Protein AF-0000000071653311 (afdb_homodimer)

InterPro domains:
  IPR002155 Thiolase [PIRSF000429] (6-421)
  IPR002155 Thiolase [TIGR01930] (10-419)
  IPR002155 Thiolase [cd00751] (9-420)
  IPR016039 Thiolase-like [G3DSA:3.40.47.10] (2-421)
  IPR016039 Thiolase-like [SSF53901] (8-273)
  IPR016039 Thiolase-like [SSF53901] (279-420)
  IPR020613 Thiolase, conserved site [PS00737] (366-382)
  IPR020616 Thiolase, N-terminal [PF00108] (8-267)
  IPR020617 Thiolase, C-terminal [PF02803] (280-419)
  IPR050521 3-ketoacyl-CoA Thiolase [PTHR42689] (1-420)

Solvent-accessible surface area (backbone atoms only — not comparable to full-atom values): 40218 Å² total; per-residue (Å²): 132,70,46,52,59,58,72,36,30,39,27,43,33,39,17,43,31,27,22,42,51,70,39,70,55,39,85,46,48,41,51,68,52,30,22,62,40,55,48,58,50,46,74,53,38,79,50,51,33,36,28,18,18,49,32,79,41,38,77,78,56,59,33,54,23,40,51,26,46,50,75,48,69,48,75,46,54,44,24,42,29,19,27,22,35,35,34,22,7,8,43,48,24,43,52,33,51,57,27,51,38,43,86,81,30,36,26,30,38,24,12,14,15,21,39,61,50,53,61,61,35,26,41,26,72,67,47,18,45,53,39,52,54,27,43,76,74,33,52,68,60,21,53,54,48,60,61,63,53,49,79,83,32,38,39,57,72,54,82,69,71,42,41,79,87,78,66,42,28,64,58,50,48,45,50,53,40,25,59,74,62,67,57,48,47,65,61,21,40,52,48,24,50,50,21,12,51,23,31,42,49,27,55,76,70,47,67,47,63,81,35,42,46,64,43,97,72,39,62,54,56,61,49,46,46,86,80,68,43,72,68,61,47,69,68,52,61,44,71,30,59,67,81,77,74,72,40,57,48,22,73,66,24,22,32,46,61,14,22,26,17,15,24,23,36,37,21,31,73,74,24,53,69,55,40,58,89,85,58,41,47,24,33,51,69,50,63,38,75,23,23,28,43,48,88,77,63,34,32,60,34,13,30,38,38,26,48,58,44,53,31,51,78,68,76,46,39,43,74,66,44,65,33,34,37,57,54,20,69,22,29,47,46,45,53,46,30,51,52,44,58,69,30,66,67,49,28,34,73,73,41,66,37,80,70,80,43,72,61,75,63,74,85,36,44,36,74,52,24,35,17,41,15,48,35,45,16,37,2,8,38,26,13,44,52,48,21,51,46,22,48,57,43,52,74,46,62,74,68,40,21,30,41,42,32,25,42,11,69,87,4,18,14,33,30,37,37,36,32,24,112,133,68,46,53,59,58,73,37,31,38,28,42,34,39,18,44,31,26,23,41,51,70,40,71,54,38,84,46,48,40,51,68,52,30,22,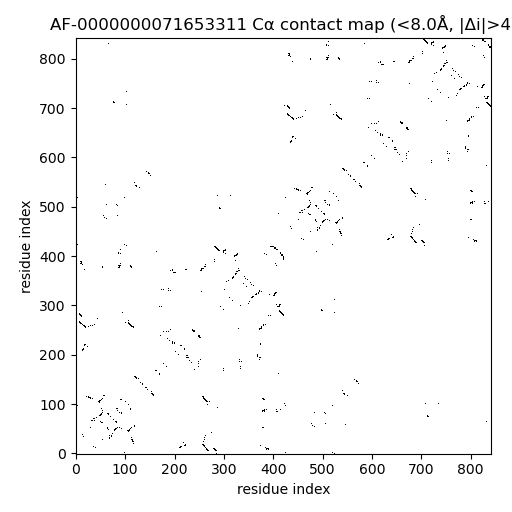64,40,56,47,58,50,46,73,53,40,80,51,51,33,34,28,20,19,50,31,79,41,38,79,79,56,58,33,53,22,40,50,25,45,50,74,48,70,47,74,47,55,45,26,43,30,20,27,22,36,36,35,22,7,9,42,50,26,43,50,34,51,56,26,51,37,43,87,82,29,33,27,31,40,23,11,15,14,21,41,62,48,54,63,60,36,27,42,26,72,66,47,20,44,53,39,53,54,27,42,77,74,32,52,70,59,21,53,53,50,60,60,64,52,50,78,85,31,37,39,55,73,55,82,69,72,40,40,78,87,79,66,41,28,63,60,49,46,45,49,53,41,22,59,76,64,67,56,49,47,66,60,21,39,52,47,25,50,50,20,13,51,22,30,41,50,27,55,75,71,48,68,46,63,81,35,41,46,64,43,96,72,38,61,55,56,59,48,45,43,85,80,68,45,74,69,60,48,67,69,53,61,43,70,32,58,68,80,77,75,73,39,57,48,23,72,67,24,20,32,46,62,15,23,27,18,15,24,23,36,35,21,32,72,74,23,54,69,55,40,58,89,81,56,40,47,24,34,52,70,48,63,38,74,23,24,28,43,47,88,77,63,35,31,59,34,14,29,40,38,28,50,58,43,54,32,52,78,69,76,46,40,43,73,65,45,64,33,34,40,57,52,21,69,23,29,49,47,45,54,47,30,50,52,43,58,68,30,66,66,49,29,33,73,72,39,65,37,82,71,82,42,72,61,78,65,73,86,36,45,37,74,52,25,34,18,41,14,49,34,45,16,37,2,9,38,26,13,45,51,48,22,52,45,24,48,58,44,51,76,45,61,75,69,41,22,32,40,40,33,26,42,11,68,85,3,18,16,32,31,37,37,36,31,24,113

Organism: Elaeis guineensis var. tenera (NCBI:txid51953)

Foldseek 3Di:
DFPAPFWKKWFFFAKAQKEFAVDLCLPDAFLRQALVRVLRVVVFHDFQEEEEEAEADDDPDDFSQLSSCVVNVHDNNRYYGYADFWLCGQVVSLVVLQRVPDPPGFKYKTKYWFNLNDHDKAFDPVLVVVLVVCCVPPVVVSVVSVVVDDPNRIPDVPDAPAFPPPRHHLLQLLQVLCVVLVPALLLLLVVLVQQLCLQVVCVVVCVCVRHHDADPRGGHHPFRDPPDDSVNSVPFAAPPPRPPVRHRHGLSQAQGNIGMMFIIMMGGPVRVVSGPPPTQMWTFRDKDKFFDDCVPPTQQQGQLLGVLVVQVVVPAAQVLAQAEEEAPRGSSSVVSSVSQNQDQVNCCPPSVHNDDRDDHDPCRYNSNHHSSRSNRNRGGRNSSSSSSVRSVQQPPDFFHKYWHKGGRGPRMIMITIIGHD/DFPAPFWKKWFFFAKAQKEFAVDLCLPDAFLRQALVRVLRVVVFHDFQEEEEEAEFDDDPDDFSQLSSCVVNVHDNNRYYGYADFWLCGQVVSLVVLQRVPDPPGFKYKTKYWFNLNDHDKAFDPVLVVVLVVCCVPPVVVSVVSVVVDDPNRIPDVPDAPAFPPPRHHLLQLLQVLCVVQVPALLLLLVVLVQQLCLQVVCVVVCVCVRHHDADPRGGHHPFRDPPDDSVNSVPFAAPPPRPPVRHRHGLSQAFGNIGMMFIIMMGGPVRVVSGPPPTQMWTFRDKDKFFDDCVPPTQQQGQLLGVLVVQVVVPAAQVLAQAEEEAPRGSSSVVSSVSQNQDQVSCCPPSVHNDDRDDHDPCRYNSNHHRSRSNRNSGGRNSSSSSSVRSVQQVDDFFHKYWHKGGRGPRMIMITIIGHD

pLDDT: mean 94.09, std 8.96, range [47.75, 98.94]

Secondary structure (DSSP, 8-state):
--SSSS--EEE---BPPPEETTSTTTT--HHHHHHHHHHHHHTT---SEEEEE--S--SS-S-HHHHHHHHTT--TTS-EEEEEBTBTHHHHHHHHHHHT-BTTB-EEEEEEEEETTSPPPEE-HHHHHHHHHHHHH-HHHHHHHHHT--GGGEE---TT---TTT---HHHHHHHHHHHTT--HHHHHHHHHHHHHHHHHHHHTTTTTTTBPPPSS-SS-SS--TT--HHHHHTPPBSSSTTTS----BGGGBPPPEEEEEEEEEE-HHHHTTS-TT--EEEEEEEEEEE--TTTS-TT-HHHHHHHHHHHHTT--GGG-SEEEE--SBHHHHHHHHHHHH-HHHIIIII---S------GGGB-TT--HHHH---GGGHHHHHHHHHHHHHHTSPTT-EEEEEEEETTTEEEEEEEE--/--SSSS--EEE---BPPPEETTSTTTT--HHHHHHHHHHHHHTT---SEEEEE--S--SS-S-HHHHHHHHTT--TTS-EEEEEBTBTHHHHHHHHHHHT-BTTB-EEEEEEEEETTSPPPEE-HHHHHHHHHHHHH-HHHHHHHHHT--GGGEE---TT---TTT---HHHHHHHHHHHTT--HHHHHHHHHHHHHHHHHHHHTTTTTTTBPPPSS-SS-SS--TT--HHHHHTPPBSSSTTTS----BGGGBPPPEEEEEEEEEE-HHHHTTS-TT--EEEEEEEEEEE--TTTS-TT-HHHHHHHHHHHHTT--GGG-SEEEE--SBHHHHHHHHHHHH-HHHIIIII---S------GGGB-TT--HHHH---GGGHHHHHHHHHHHHHHTSPTT-EEEEEEEETTTEEEEEEEE--

Sequence (842 aa):
MSRFAEPVFVAAGRRTPFGRGGGALAAYDTVSLSVPVVQAMAEHAEPDLVVWGTVIPNLGWSNIAREVWLDAKLNPNVPAFSVVLACSTSMTATFAAAGMLGGGTDLALVGGGEVMSRPSLALTPEASKRLTDLFAKDPAAALAALQALTPRDYVLPTKGWANRITGRTMGDHMEETAKAWSISREAQDDWALKSHQRAVAGWNAGFFDDLVIPLTELKRDANPRSDTSAERLAALKPAFDRDSGFGTLTAGNSSPITDGAAACWVANAVGVAKLPSDTPYVRLVDYEVSAVDLHNEGLLMAPSYGIPRLLARHGLSYPDIALWEIHEAFAAQVLANVAAITDRDWVRTKAGVDQDMGQFDWDRVNPNGGSVAIGHPFGATGARDLSQAVKELWAQPVGSRAIVSICADGGQGTVALLERVMSRFAEPVFVAAGRRTPFGRGGGALAAYDTVSLSVPVVQAMAEHAEPDLVVWGTVIPNLGWSNIAREVWLDAKLNPNVPAFSVVLACSTSMTATFAAAGMLGGGTDLALVGGGEVMSRPSLALTPEASKRLTDLFAKDPAAALAALQALTPRDYVLPTKGWANRITGRTMGDHMEETAKAWSISREAQDDWALKSHQRAVAGWNAGFFDDLVIPLTELKRDANPRSDTSAERLAALKPAFDRDSGFGTLTAGNSSPITDGAAACWVANAVGVAKLPSDTPYVRLVDYEVSAVDLHNEGLLMAPSYGIPRLLARHGLSYPDIALWEIHEAFAAQVLANVAAITDRDWVRTKAGVDQDMGQFDWDRVNPNGGSVAIGHPFGATGARDLSQAVKELWAQPVGSRAIVSICADGGQGTVALLERV

Structure (mmCIF, N/CA/C/O backbone):
data_AF-0000000071653311-model_v1
#
loop_
_entity.id
_entity.type
_entity.pdbx_description
1 polymer 'Uncharacterized protein LOC105037866'
#
loop_
_atom_site.group_PDB
_atom_site.id
_atom_site.type_symbol
_atom_site.label_atom_id
_atom_site.label_alt_id
_atom_site.label_comp_id
_atom_site.label_asym_id
_atom_site.label_entity_id
_atom_site.label_seq_id
_atom_site.pdbx_PDB_ins_code
_atom_site.Cartn_x
_atom_site.Cartn_y
_atom_site.Cartn_z
_atom_site.occupancy
_atom_site.B_iso_or_equiv
_atom_site.auth_seq_id
_atom_site.auth_comp_id
_atom_site.auth_asym_id
_atom_site.auth_atom_id
_atom_site.pdbx_PDB_model_num
ATOM 1 N N . MET A 1 1 ? -21.469 -14.211 8.703 1 63.72 1 MET A N 1
ATOM 2 C CA . MET A 1 1 ? -21.734 -12.867 8.211 1 63.72 1 MET A CA 1
ATOM 3 C C . MET A 1 1 ? -20.719 -12.469 7.137 1 63.72 1 MET A C 1
ATOM 5 O O . MET A 1 1 ? -19.562 -12.859 7.203 1 63.72 1 MET A O 1
ATOM 9 N N . SER A 1 2 ? -21.219 -11.781 6.062 1 80.75 2 SER A N 1
ATOM 10 C CA . SER A 1 2 ? -20.344 -11.352 4.973 1 80.75 2 SER A CA 1
ATOM 11 C C . SER A 1 2 ? -19.391 -10.258 5.43 1 80.75 2 SER A C 1
ATOM 13 O O . SER A 1 2 ? -19.766 -9.398 6.234 1 80.75 2 SER A O 1
ATOM 15 N N . ARG A 1 3 ? -18.203 -10.398 5 1 89.25 3 ARG A N 1
ATOM 16 C CA . ARG A 1 3 ? -17.188 -9.398 5.324 1 89.25 3 ARG A CA 1
ATOM 17 C C . ARG A 1 3 ? -17.516 -8.055 4.684 1 89.25 3 ARG A C 1
ATOM 19 O O . ARG A 1 3 ? -17.078 -7.008 5.168 1 89.25 3 ARG A O 1
ATOM 26 N N . PHE A 1 4 ? -18.234 -8.07 3.605 1 93.62 4 PHE A N 1
ATOM 27 C CA . PHE A 1 4 ? -18.5 -6.863 2.834 1 93.62 4 PHE A CA 1
ATOM 28 C C . PHE A 1 4 ? -19.922 -6.355 3.074 1 93.62 4 PHE A C 1
ATOM 30 O O . PHE A 1 4 ? -20.828 -7.145 3.311 1 93.62 4 PHE A O 1
ATOM 37 N N . ALA A 1 5 ? -20.125 -5.039 2.99 1 93.25 5 ALA A N 1
ATOM 38 C CA . ALA A 1 5 ? -21.438 -4.414 3.178 1 93.25 5 ALA A CA 1
ATOM 39 C C . ALA A 1 5 ? -22.359 -4.707 1.995 1 93.25 5 ALA A C 1
ATOM 41 O O . ALA A 1 5 ? -23.578 -4.707 2.139 1 93.25 5 ALA A O 1
ATOM 42 N N . GLU A 1 6 ? -21.812 -4.945 0.83 1 95.06 6 GLU A N 1
ATOM 43 C CA . GLU A 1 6 ? -22.484 -5.309 -0.413 1 95.06 6 GLU A CA 1
ATOM 44 C C . GLU A 1 6 ? -21.641 -6.289 -1.229 1 95.06 6 GLU A C 1
ATOM 46 O O . GLU A 1 6 ? -20.453 -6.457 -0.971 1 95.06 6 GLU A O 1
ATOM 51 N N . PRO A 1 7 ? -22.297 -6.945 -2.188 1 97.19 7 PRO A N 1
ATOM 52 C CA . PRO A 1 7 ? -21.516 -7.879 -3 1 97.19 7 PRO A CA 1
ATOM 53 C C . PRO A 1 7 ? -20.359 -7.199 -3.725 1 97.19 7 PRO A C 1
ATOM 55 O O . PRO A 1 7 ? -20.516 -6.094 -4.25 1 97.19 7 PRO A O 1
ATOM 58 N N . VAL A 1 8 ? -19.25 -7.832 -3.693 1 98.5 8 VAL A N 1
ATOM 59 C CA . VAL A 1 8 ? -18.031 -7.359 -4.355 1 98.5 8 VAL A CA 1
ATOM 60 C C . VAL A 1 8 ? -17.672 -8.297 -5.508 1 98.5 8 VAL A C 1
ATOM 62 O O . VAL A 1 8 ? -17.797 -9.516 -5.379 1 98.5 8 VAL A O 1
ATOM 65 N N . PHE A 1 9 ? -17.25 -7.703 -6.598 1 98.94 9 PHE A N 1
ATOM 66 C CA . PHE A 1 9 ? -16.906 -8.477 -7.789 1 98.94 9 PHE A CA 1
ATOM 67 C C . PHE A 1 9 ? -15.492 -8.172 -8.25 1 98.94 9 PHE A C 1
ATOM 69 O O . PHE A 1 9 ? -15 -7.059 -8.078 1 98.94 9 PHE A O 1
ATOM 76 N N . VAL A 1 10 ? -14.828 -9.188 -8.711 1 98.94 10 VAL A N 1
ATOM 77 C CA . VAL A 1 10 ? -13.586 -9.039 -9.469 1 98.94 10 VAL A CA 1
ATOM 78 C C . VAL A 1 10 ? -13.859 -9.289 -10.953 1 98.94 10 VAL A C 1
ATOM 80 O O . VAL A 1 10 ? -14.469 -10.289 -11.32 1 98.94 10 VAL A O 1
ATOM 83 N N . ALA A 1 11 ? -13.477 -8.352 -11.758 1 98.94 11 ALA A N 1
ATOM 84 C CA . ALA A 1 11 ? -13.625 -8.492 -13.211 1 98.94 11 ALA A CA 1
ATOM 85 C C . ALA A 1 11 ? -12.258 -8.57 -13.891 1 98.94 11 ALA A C 1
ATOM 87 O O . ALA A 1 11 ? -11.312 -7.883 -13.492 1 98.94 11 ALA A O 1
ATOM 88 N N . ALA A 1 12 ? -12.227 -9.391 -14.93 1 98.75 12 ALA A N 1
ATOM 89 C CA . ALA A 1 12 ? -10.977 -9.625 -15.641 1 98.75 12 ALA A CA 1
ATOM 90 C C . ALA A 1 12 ? -10.477 -8.336 -16.297 1 98.75 12 ALA A C 1
ATOM 92 O O . ALA A 1 12 ? -11.266 -7.551 -16.828 1 98.75 12 ALA A O 1
ATOM 93 N N . GLY A 1 13 ? -9.156 -8.141 -16.172 1 98.5 13 GLY A N 1
ATOM 94 C CA . GLY A 1 13 ? -8.508 -7.012 -16.828 1 98.5 13 GLY A CA 1
ATOM 95 C C . GLY A 1 13 ? -7.512 -7.426 -17.891 1 98.5 13 GLY A C 1
ATOM 96 O O . GLY A 1 13 ? -7.742 -8.391 -18.625 1 98.5 13 GLY A O 1
ATOM 97 N N . ARG A 1 14 ? -6.512 -6.535 -18.062 1 98.62 14 ARG A N 1
ATOM 98 C CA . ARG A 1 14 ? -5.508 -6.734 -19.109 1 98.62 14 ARG A CA 1
ATOM 99 C C . ARG A 1 14 ? -4.102 -6.754 -18.516 1 98.62 14 ARG A C 1
ATOM 101 O O . ARG A 1 14 ? -3.9 -6.352 -17.359 1 98.62 14 ARG A O 1
ATOM 108 N N . ARG A 1 15 ? -3.203 -7.258 -19.266 1 98.88 15 ARG A N 1
ATOM 109 C CA . ARG A 1 15 ? -1.795 -7.27 -18.875 1 98.88 15 ARG A CA 1
ATOM 110 C C . ARG A 1 15 ? -0.892 -7.113 -20.094 1 98.88 15 ARG A C 1
ATOM 112 O O . ARG A 1 15 ? -1.346 -7.262 -21.234 1 98.88 15 ARG A O 1
ATOM 119 N N . THR A 1 16 ? 0.333 -6.77 -19.875 1 98.94 16 THR A N 1
ATOM 120 C CA . THR A 1 16 ? 1.346 -6.879 -20.922 1 98.94 16 THR A CA 1
ATOM 121 C C . THR A 1 16 ? 1.709 -8.336 -21.172 1 98.94 16 THR A C 1
ATOM 123 O O . THR A 1 16 ? 1.46 -9.203 -20.328 1 98.94 16 THR A O 1
ATOM 126 N N . PRO A 1 17 ? 2.279 -8.578 -22.484 1 98.81 17 PRO A N 1
ATOM 127 C CA . PRO A 1 17 ? 3.037 -9.828 -22.484 1 98.81 17 PRO A CA 1
ATOM 128 C C . PRO A 1 17 ? 4.141 -9.859 -21.438 1 98.81 17 PRO A C 1
ATOM 130 O O . PRO A 1 17 ? 4.738 -8.828 -21.125 1 98.81 17 PRO A O 1
ATOM 133 N N . PHE A 1 18 ? 4.297 -11 -20.859 1 98.81 18 PHE A N 1
ATOM 134 C CA . PHE A 1 18 ? 5.383 -11.125 -19.891 1 98.81 18 PHE A CA 1
ATOM 135 C C . PHE A 1 18 ? 6.691 -11.484 -20.594 1 98.81 18 PHE A C 1
ATOM 137 O O . PHE A 1 18 ? 6.734 -12.422 -21.391 1 98.81 18 PHE A O 1
ATOM 144 N N . GLY A 1 19 ? 7.68 -10.633 -20.359 1 98.25 19 GLY A N 1
ATOM 145 C CA . GLY A 1 19 ? 8.977 -10.789 -21 1 98.25 19 GLY A CA 1
ATOM 146 C C . GLY A 1 19 ? 10.008 -11.445 -20.109 1 98.25 19 GLY A C 1
ATOM 147 O O . GLY A 1 19 ? 9.984 -11.266 -18.891 1 98.25 19 GLY A O 1
ATOM 148 N N . ARG A 1 20 ? 10.953 -12.102 -20.766 1 95.19 20 ARG A N 1
ATOM 149 C CA . ARG A 1 20 ? 12.07 -12.703 -20.031 1 95.19 20 ARG A CA 1
ATOM 150 C C . ARG A 1 20 ? 13.047 -11.633 -19.547 1 95.19 20 ARG A C 1
ATOM 152 O O . ARG A 1 20 ? 13.25 -10.625 -20.234 1 95.19 20 ARG A O 1
ATOM 159 N N . GLY A 1 21 ? 13.625 -11.93 -18.375 1 90.44 21 GLY A N 1
ATOM 160 C CA . GLY A 1 21 ? 14.648 -11.016 -17.891 1 90.44 21 GLY A CA 1
ATOM 161 C C . GLY A 1 21 ? 15.734 -10.734 -18.906 1 90.44 21 GLY A C 1
ATOM 162 O O . GLY A 1 21 ? 16.266 -11.656 -19.531 1 90.44 21 GLY A O 1
ATOM 163 N N . GLY A 1 22 ? 16.047 -9.414 -19 1 87.25 22 GLY A N 1
ATOM 164 C CA . GLY A 1 22 ? 17.062 -9.016 -19.953 1 87.25 22 GLY A CA 1
ATOM 165 C C . GLY A 1 22 ? 16.594 -9.078 -21.391 1 87.25 22 GLY A C 1
ATOM 166 O O . GLY A 1 22 ? 17.391 -8.898 -22.328 1 87.25 22 GLY A O 1
ATOM 167 N N . GLY A 1 23 ? 15.32 -9.336 -21.578 1 92.31 23 GLY A N 1
ATOM 168 C CA . GLY A 1 23 ? 14.773 -9.531 -22.922 1 92.31 23 GLY A CA 1
ATOM 169 C C . GLY A 1 23 ? 14.133 -8.281 -23.484 1 92.31 23 GLY A C 1
ATOM 170 O O . GLY A 1 23 ? 14.633 -7.176 -23.297 1 92.31 23 GLY A O 1
ATOM 171 N N . ALA A 1 24 ? 13.086 -8.461 -24.172 1 94.94 24 ALA A N 1
ATOM 172 C CA . ALA A 1 24 ? 12.477 -7.449 -25.047 1 94.94 24 ALA A CA 1
ATOM 173 C C . ALA A 1 24 ? 11.961 -6.266 -24.234 1 94.94 24 ALA A C 1
ATOM 175 O O . ALA A 1 24 ? 11.93 -5.133 -24.719 1 94.94 24 ALA A O 1
ATOM 176 N N . LEU A 1 25 ? 11.625 -6.508 -22.953 1 95.81 25 LEU A N 1
ATOM 177 C CA . LEU A 1 25 ? 10.984 -5.457 -22.172 1 95.81 25 LEU A CA 1
ATOM 178 C C . LEU A 1 25 ? 11.969 -4.809 -21.203 1 95.81 25 LEU A C 1
ATOM 180 O O . LEU A 1 25 ? 11.586 -3.98 -20.375 1 95.81 25 LEU A O 1
ATOM 184 N N . ALA A 1 26 ? 13.211 -5.109 -21.344 1 89.62 26 ALA A N 1
ATOM 185 C CA . ALA A 1 26 ? 14.242 -4.711 -20.391 1 89.62 26 ALA A CA 1
ATOM 186 C C . ALA A 1 26 ? 14.469 -3.201 -20.422 1 89.62 26 ALA A C 1
ATOM 188 O O . ALA A 1 26 ? 15.031 -2.631 -19.484 1 89.62 26 ALA A O 1
ATOM 189 N N . ALA A 1 27 ? 13.992 -2.51 -21.453 1 86.5 27 ALA A N 1
ATOM 190 C CA . ALA A 1 27 ? 14.234 -1.077 -21.594 1 86.5 27 ALA A CA 1
ATOM 191 C C . ALA A 1 27 ? 13.195 -0.267 -20.812 1 86.5 27 ALA A C 1
ATOM 193 O O . ALA A 1 27 ? 13.391 0.926 -20.578 1 86.5 27 ALA A O 1
ATOM 194 N N . TYR A 1 28 ? 12.188 -0.889 -20.406 1 91.62 28 TYR A N 1
ATOM 195 C CA . TYR A 1 28 ? 11.164 -0.212 -19.625 1 91.62 28 TYR A CA 1
ATOM 196 C C . TYR A 1 28 ? 11.602 -0.077 -18.172 1 91.62 28 TYR A C 1
ATOM 198 O O . TYR A 1 28 ? 12.5 -0.79 -17.719 1 91.62 28 TYR A O 1
ATOM 206 N N . ASP A 1 29 ? 11.055 0.865 -17.453 1 90.25 29 ASP A N 1
ATOM 207 C CA . ASP A 1 29 ? 10.922 0.761 -16 1 90.25 29 ASP A CA 1
ATOM 208 C C . ASP A 1 29 ? 9.5 0.381 -15.609 1 90.25 29 ASP A C 1
ATOM 210 O O . ASP A 1 29 ? 8.633 0.199 -16.469 1 90.25 29 ASP A O 1
ATOM 214 N N . THR A 1 30 ? 9.305 0.195 -14.367 1 94.69 30 THR A N 1
ATOM 215 C CA . THR A 1 30 ? 8.023 -0.346 -13.93 1 94.69 30 THR A CA 1
ATOM 216 C C . THR A 1 30 ? 6.891 0.631 -14.234 1 94.69 30 THR A C 1
ATOM 218 O O . THR A 1 30 ? 5.773 0.215 -14.555 1 94.69 30 THR A O 1
ATOM 221 N N . VAL A 1 31 ? 7.117 1.982 -14.117 1 95.75 31 VAL A N 1
ATOM 222 C CA . VAL A 1 31 ? 6.094 2.977 -14.422 1 95.75 31 VAL A CA 1
ATOM 223 C C . VAL A 1 31 ? 5.738 2.916 -15.906 1 95.75 31 VAL A C 1
ATOM 225 O O . VAL A 1 31 ? 4.574 2.715 -16.266 1 95.75 31 VAL A O 1
ATOM 228 N N . SER A 1 32 ? 6.75 2.998 -16.766 1 96 32 SER A N 1
ATOM 229 C CA . SER A 1 32 ? 6.496 3.057 -18.203 1 96 32 SER A CA 1
ATOM 230 C C . SER A 1 32 ? 5.887 1.755 -18.719 1 96 32 SER A C 1
ATOM 232 O O . SER A 1 32 ? 5.086 1.763 -19.656 1 96 32 SER A O 1
ATOM 234 N N . LEU A 1 33 ? 6.215 0.607 -18.094 1 97.88 33 LEU A N 1
ATOM 235 C CA . LEU A 1 33 ? 5.641 -0.673 -18.5 1 97.88 33 LEU A CA 1
ATOM 236 C C . LEU A 1 33 ? 4.195 -0.793 -18.031 1 97.88 33 LEU A C 1
ATOM 238 O O . LEU A 1 33 ? 3.418 -1.565 -18.594 1 97.88 33 LEU A O 1
ATOM 242 N N . SER A 1 34 ? 3.805 -0.066 -16.984 1 98.75 34 SER A N 1
ATOM 243 C CA . SER A 1 34 ? 2.453 -0.09 -16.438 1 98.75 34 SER A CA 1
ATOM 244 C C . SER A 1 34 ? 1.513 0.794 -17.25 1 98.75 34 SER A C 1
ATOM 246 O O . SER A 1 34 ? 0.31 0.53 -17.328 1 98.75 34 SER A O 1
ATOM 248 N N . VAL A 1 35 ? 1.988 1.822 -17.922 1 98.75 35 VAL A N 1
ATOM 249 C CA . VAL A 1 35 ? 1.214 2.877 -18.578 1 98.75 35 VAL A CA 1
ATOM 250 C C . VAL A 1 35 ? 0.315 2.271 -19.656 1 98.75 35 VAL A C 1
ATOM 252 O O . VAL A 1 35 ? -0.887 2.547 -19.688 1 98.75 35 VAL A O 1
ATOM 255 N N . PRO A 1 36 ? 0.82 1.359 -20.531 1 98.75 36 PRO A N 1
ATOM 256 C CA . PRO A 1 36 ? -0.067 0.811 -21.562 1 98.75 36 PRO A CA 1
ATOM 257 C C . PRO A 1 36 ? -1.229 0.013 -20.969 1 98.75 36 PRO A C 1
ATOM 259 O O . PRO A 1 36 ? -2.32 -0.011 -21.547 1 98.75 36 PRO A O 1
ATOM 262 N N . VAL A 1 37 ? -1.047 -0.616 -19.828 1 98.88 37 VAL A N 1
ATOM 263 C CA . VAL A 1 37 ? -2.088 -1.431 -19.219 1 98.88 37 VAL A CA 1
ATOM 264 C C . VAL A 1 37 ? -3.188 -0.529 -18.656 1 98.88 37 VAL A C 1
ATOM 266 O O . VAL A 1 37 ? -4.371 -0.758 -18.906 1 98.88 37 VAL A O 1
ATOM 269 N N . VAL A 1 38 ? -2.803 0.513 -17.906 1 98.88 38 VAL A N 1
ATOM 270 C CA . VAL A 1 38 ? -3.816 1.362 -17.281 1 98.88 38 VAL A CA 1
ATOM 271 C C . VAL A 1 38 ? -4.559 2.146 -18.359 1 98.88 38 VAL A C 1
ATOM 273 O O . VAL A 1 38 ? -5.754 2.416 -18.234 1 98.88 38 VAL A O 1
ATOM 276 N N . GLN A 1 39 ? -3.877 2.533 -19.453 1 98.88 39 GLN A N 1
ATOM 277 C CA . GLN A 1 39 ? -4.539 3.191 -20.578 1 98.88 39 GLN A CA 1
ATOM 278 C C . GLN A 1 39 ? -5.574 2.273 -21.219 1 98.88 39 GLN A C 1
ATOM 280 O O . GLN A 1 39 ? -6.695 2.699 -21.516 1 98.88 39 GLN A O 1
ATOM 285 N N . ALA A 1 40 ? -5.164 1.013 -21.453 1 98.69 40 ALA A N 1
ATOM 286 C CA . ALA A 1 40 ? -6.086 0.047 -22.047 1 98.69 40 ALA A CA 1
ATOM 287 C C . ALA A 1 40 ? -7.309 -0.158 -21.156 1 98.69 40 ALA A C 1
ATOM 289 O O . ALA A 1 40 ? -8.43 -0.262 -21.656 1 98.69 40 ALA A O 1
ATOM 290 N N . MET A 1 41 ? -7.078 -0.264 -19.844 1 98.75 41 MET A N 1
ATOM 291 C CA . MET A 1 41 ? -8.18 -0.417 -18.906 1 98.75 41 MET A CA 1
ATOM 292 C C . MET A 1 41 ? -9.094 0.804 -18.938 1 98.75 41 MET A C 1
ATOM 294 O O . MET A 1 41 ? -10.32 0.667 -18.922 1 98.75 41 MET A O 1
ATOM 298 N N . ALA A 1 42 ? -8.531 1.999 -18.984 1 98.5 42 ALA A N 1
ATOM 299 C CA . ALA A 1 42 ? -9.266 3.258 -18.922 1 98.5 42 ALA A CA 1
ATOM 300 C C . ALA A 1 42 ? -10.125 3.465 -20.156 1 98.5 42 ALA A C 1
ATOM 302 O O . ALA A 1 42 ? -11.078 4.25 -20.141 1 98.5 42 ALA A O 1
ATOM 303 N N . GLU A 1 43 ? -9.789 2.805 -21.281 1 97.56 43 GLU A N 1
ATOM 304 C CA . GLU A 1 43 ? -10.633 2.838 -22.469 1 97.56 43 GLU A CA 1
ATOM 305 C C . GLU A 1 43 ? -11.984 2.188 -22.203 1 97.56 43 GLU A C 1
ATOM 307 O O . GLU A 1 43 ? -12.977 2.518 -22.859 1 97.56 43 GLU A O 1
ATOM 312 N N . HIS A 1 44 ? -11.992 1.258 -21.234 1 96.38 44 HIS A N 1
ATOM 313 C CA . HIS A 1 44 ? -13.211 0.522 -20.938 1 96.38 44 HIS A CA 1
ATOM 314 C C . HIS A 1 44 ? -14.078 1.28 -19.938 1 96.38 44 HIS A C 1
ATOM 316 O O . HIS A 1 44 ? -15.312 1.229 -20.016 1 96.38 44 HIS A O 1
ATOM 322 N N . ALA A 1 45 ? -13.469 1.89 -18.969 1 98.44 45 ALA A N 1
ATOM 323 C CA . ALA A 1 45 ? -14.18 2.621 -17.922 1 98.44 45 ALA A CA 1
ATOM 324 C C . ALA A 1 45 ? -13.219 3.506 -17.125 1 98.44 45 ALA A C 1
ATOM 326 O O . ALA A 1 45 ? -12.023 3.217 -17.047 1 98.44 45 ALA A O 1
ATOM 327 N N . GLU A 1 46 ? -13.688 4.562 -16.578 1 98.56 46 GLU A N 1
ATOM 328 C CA . GLU A 1 46 ? -12.922 5.371 -15.641 1 98.56 46 GLU A CA 1
ATOM 329 C C . GLU A 1 46 ? -13.125 4.891 -14.211 1 98.56 46 GLU A C 1
ATOM 331 O O . GLU A 1 46 ? -14.25 4.832 -13.719 1 98.56 46 GLU A O 1
ATOM 336 N N . PRO A 1 47 ? -12.117 4.5 -13.578 1 98.88 47 PRO A N 1
ATOM 337 C CA . PRO A 1 47 ? -12.258 4.062 -12.188 1 98.88 47 PRO A CA 1
ATOM 338 C C . PRO A 1 47 ? -12.469 5.227 -11.219 1 98.88 47 PRO A C 1
ATOM 340 O O . PRO A 1 47 ? -12.188 6.379 -11.562 1 98.88 47 PRO A O 1
ATOM 343 N N . ASP A 1 48 ? -12.984 4.918 -10.055 1 98.75 48 ASP A N 1
ATOM 344 C CA . ASP A 1 48 ? -13.117 5.883 -8.969 1 98.75 48 ASP A CA 1
ATOM 345 C C . ASP A 1 48 ? -11.875 5.883 -8.078 1 98.75 48 ASP A C 1
ATOM 347 O O . ASP A 1 48 ? -11.656 6.82 -7.305 1 98.75 48 ASP A O 1
ATOM 351 N N . LEU A 1 49 ? -11.086 4.852 -8.18 1 98.88 49 LEU A N 1
ATOM 352 C CA . LEU A 1 49 ? -9.898 4.613 -7.352 1 98.88 49 LEU A CA 1
ATOM 353 C C . LEU A 1 49 ? -8.922 3.691 -8.062 1 98.88 49 LEU A C 1
ATOM 355 O O . LEU A 1 49 ? -9.328 2.727 -8.719 1 98.88 49 LEU A O 1
ATOM 359 N N . VAL A 1 50 ? -7.668 4.02 -7.973 1 98.94 50 VAL A N 1
ATOM 360 C CA . VAL A 1 50 ? -6.629 3.154 -8.516 1 98.94 50 VAL A CA 1
ATOM 361 C C . VAL A 1 50 ? -5.727 2.656 -7.391 1 98.94 50 VAL A C 1
ATOM 363 O O . VAL A 1 50 ? -5.25 3.447 -6.574 1 98.94 50 VAL A O 1
ATOM 366 N N . VAL A 1 51 ? -5.516 1.365 -7.27 1 98.94 51 VAL A N 1
ATOM 367 C CA . VAL A 1 51 ? -4.559 0.749 -6.359 1 98.94 51 VAL A CA 1
ATOM 368 C C . VAL A 1 51 ? -3.551 -0.082 -7.148 1 98.94 51 VAL A C 1
ATOM 370 O O . VAL A 1 51 ? -3.93 -0.995 -7.887 1 98.94 51 VAL A O 1
ATOM 373 N N . TRP A 1 52 ? -2.279 0.249 -7.039 1 98.94 52 TRP A N 1
ATOM 374 C CA . TRP A 1 52 ? -1.215 -0.327 -7.855 1 98.94 52 TRP A CA 1
ATOM 375 C C . TRP A 1 52 ? 0.039 -0.572 -7.02 1 98.94 52 TRP A C 1
ATOM 377 O O . TRP A 1 52 ? 0.227 0.053 -5.973 1 98.94 52 TRP A O 1
ATOM 387 N N . GLY A 1 53 ? 0.858 -1.57 -7.344 1 98.5 53 GLY A N 1
ATOM 388 C CA . GLY A 1 53 ? 2.049 -1.792 -6.539 1 98.5 53 GLY A CA 1
ATOM 389 C C . GLY A 1 53 ? 3.209 -2.361 -7.336 1 98.5 53 GLY A C 1
ATOM 390 O O . GLY A 1 53 ? 3.025 -2.828 -8.461 1 98.5 53 GLY A O 1
ATOM 391 N N . THR A 1 54 ? 4.391 -2.275 -6.855 1 97.19 54 THR A N 1
ATOM 392 C CA . THR A 1 54 ? 5.645 -2.893 -7.277 1 97.19 54 THR A CA 1
ATOM 393 C C . THR A 1 54 ? 6.441 -3.377 -6.07 1 97.19 54 THR A C 1
ATOM 395 O O . THR A 1 54 ? 6.266 -2.873 -4.961 1 97.19 54 THR A O 1
ATOM 398 N N . VAL A 1 55 ? 7.25 -4.387 -6.27 1 96.31 55 VAL A N 1
ATOM 399 C CA . VAL A 1 55 ? 7.906 -5.031 -5.141 1 96.31 55 VAL A CA 1
ATOM 400 C C . VAL A 1 55 ? 9.352 -4.559 -5.039 1 96.31 55 VAL A C 1
ATOM 402 O O . VAL A 1 55 ? 9.828 -4.211 -3.955 1 96.31 55 VAL A O 1
ATOM 405 N N . ILE A 1 56 ? 10.078 -4.531 -6.145 1 90.81 56 ILE A N 1
ATOM 406 C CA . ILE A 1 56 ? 11.484 -4.164 -6.129 1 90.81 56 ILE A CA 1
ATOM 407 C C . ILE A 1 56 ? 11.633 -2.686 -5.777 1 90.81 56 ILE A C 1
ATOM 409 O O . ILE A 1 56 ? 11.055 -1.822 -6.445 1 90.81 56 ILE A O 1
ATOM 413 N N . PRO A 1 57 ? 12.328 -2.449 -4.73 1 84.81 57 PRO A N 1
ATOM 414 C CA . PRO A 1 57 ? 12.484 -1.06 -4.297 1 84.81 57 PRO A CA 1
ATOM 415 C C . PRO A 1 57 ? 13.133 -0.179 -5.363 1 84.81 57 PRO A C 1
ATOM 417 O O . PRO A 1 57 ? 13.883 -0.677 -6.207 1 84.81 57 PRO A O 1
ATOM 420 N N . ASN A 1 58 ? 12.789 1.096 -5.227 1 80.12 58 ASN A N 1
ATOM 421 C CA . ASN A 1 58 ? 13.289 2.098 -6.16 1 80.12 58 ASN A CA 1
ATOM 422 C C . ASN A 1 58 ? 13.578 3.424 -5.465 1 80.12 58 ASN A C 1
ATOM 424 O O . ASN A 1 58 ? 13.195 3.621 -4.312 1 80.12 58 ASN A O 1
ATOM 428 N N . LEU A 1 59 ? 14.242 4.312 -6.137 1 78.81 59 LEU A N 1
ATOM 429 C CA . LEU A 1 59 ? 14.508 5.621 -5.551 1 78.81 59 LEU A CA 1
ATOM 430 C C . LEU A 1 59 ? 13.82 6.727 -6.352 1 78.81 59 LEU A C 1
ATOM 432 O O . LEU A 1 59 ? 13.914 7.902 -6 1 78.81 59 LEU A O 1
ATOM 436 N N . GLY A 1 60 ? 13.102 6.336 -7.363 1 76.94 60 GLY A N 1
ATOM 437 C CA . GLY A 1 60 ? 12.617 7.344 -8.297 1 76.94 60 GLY A CA 1
ATOM 438 C C . GLY A 1 60 ? 11.172 7.734 -8.047 1 76.94 60 GLY A C 1
ATOM 439 O O . GLY A 1 60 ? 10.719 8.789 -8.5 1 76.94 60 GLY A O 1
ATOM 440 N N . TRP A 1 61 ? 10.438 6.859 -7.406 1 85.44 61 TRP A N 1
ATOM 441 C CA . TRP A 1 61 ? 9.031 7.168 -7.152 1 85.44 61 TRP A CA 1
ATOM 442 C C . TRP A 1 61 ? 8.594 6.633 -5.793 1 85.44 61 TRP A C 1
ATOM 444 O O . TRP A 1 61 ? 9.094 5.602 -5.336 1 85.44 61 TRP A O 1
ATOM 454 N N . SER A 1 62 ? 7.699 7.371 -5.207 1 89.81 62 SER A N 1
ATOM 455 C CA . SER A 1 62 ? 7.133 6.98 -3.922 1 89.81 62 SER A CA 1
ATOM 456 C C . SER A 1 62 ? 5.816 6.23 -4.105 1 89.81 62 SER A C 1
ATOM 458 O O . SER A 1 62 ? 5.785 5 -4.059 1 89.81 62 SER A O 1
ATOM 460 N N . ASN A 1 63 ? 4.793 6.91 -4.621 1 96.75 63 ASN A N 1
ATOM 461 C CA . ASN A 1 63 ? 3.479 6.34 -4.902 1 96.75 63 ASN A CA 1
ATOM 462 C C . ASN A 1 63 ? 3.334 5.961 -6.375 1 96.75 63 ASN A C 1
ATOM 464 O O . ASN A 1 63 ? 2.773 6.719 -7.164 1 96.75 63 ASN A O 1
ATOM 468 N N . ILE A 1 64 ? 3.723 4.727 -6.699 1 97.25 64 ILE A N 1
ATOM 469 C CA . ILE A 1 64 ? 3.781 4.312 -8.094 1 97.25 64 ILE A CA 1
ATOM 470 C C . ILE A 1 64 ? 2.381 4.344 -8.703 1 97.25 64 ILE A C 1
ATOM 472 O O . ILE A 1 64 ? 2.219 4.633 -9.891 1 97.25 64 ILE A O 1
ATOM 476 N N . ALA A 1 65 ? 1.349 4.043 -7.91 1 98.81 65 ALA A N 1
ATOM 477 C CA . ALA A 1 65 ? -0.011 4.055 -8.445 1 98.81 65 ALA A CA 1
ATOM 478 C C . ALA A 1 65 ? -0.352 5.41 -9.055 1 98.81 65 ALA A C 1
ATOM 480 O O . ALA A 1 65 ? -0.864 5.488 -10.172 1 98.81 65 ALA A O 1
ATOM 481 N N . ARG A 1 66 ? -0.054 6.445 -8.289 1 98.56 66 ARG A N 1
ATOM 482 C CA . ARG A 1 66 ? -0.349 7.797 -8.75 1 98.56 66 ARG A CA 1
ATOM 483 C C . ARG A 1 66 ? 0.533 8.172 -9.938 1 98.56 66 ARG A C 1
ATOM 485 O O . ARG A 1 66 ? 0.06 8.781 -10.898 1 98.56 66 ARG A O 1
ATOM 492 N N . GLU A 1 67 ? 1.852 7.797 -9.883 1 97 67 GLU A N 1
ATOM 493 C CA . GLU A 1 67 ? 2.785 8.086 -10.969 1 97 67 GLU A CA 1
ATOM 494 C C . GLU A 1 67 ? 2.326 7.457 -12.281 1 97 67 GLU A C 1
ATOM 496 O O . GLU A 1 67 ? 2.334 8.109 -13.328 1 97 67 GLU A O 1
ATOM 501 N N . VAL A 1 68 ? 1.949 6.203 -12.219 1 98.56 68 VAL A N 1
ATOM 502 C CA . VAL A 1 68 ? 1.514 5.469 -13.406 1 98.56 68 VAL A CA 1
ATOM 503 C C . VAL A 1 68 ? 0.285 6.145 -14.008 1 98.56 68 VAL A C 1
ATOM 505 O O . VAL A 1 68 ? 0.214 6.348 -15.219 1 98.56 68 VAL A O 1
ATOM 508 N N . TRP A 1 69 ? -0.691 6.484 -13.156 1 98.75 69 TRP A N 1
ATOM 509 C CA . TRP A 1 69 ? -1.949 7.062 -13.609 1 98.75 69 TRP A CA 1
ATOM 510 C C . TRP A 1 69 ? -1.714 8.406 -14.289 1 98.75 69 TRP A C 1
ATOM 512 O O . TRP A 1 69 ? -2.268 8.68 -15.359 1 98.75 69 TRP A O 1
ATOM 522 N N . LEU A 1 70 ? -0.878 9.25 -13.688 1 98 70 LEU A N 1
ATOM 523 C CA . LEU A 1 70 ? -0.61 10.578 -14.242 1 98 70 LEU A CA 1
ATOM 524 C C . LEU A 1 70 ? 0.262 10.477 -15.484 1 98 70 LEU A C 1
ATOM 526 O O . LEU A 1 70 ? 0.064 11.227 -16.453 1 98 70 LEU A O 1
ATOM 530 N N . ASP A 1 71 ? 1.273 9.562 -15.5 1 97.94 71 ASP A N 1
ATOM 531 C CA . ASP A 1 71 ? 2.115 9.367 -16.672 1 97.94 71 ASP A CA 1
ATOM 532 C C . ASP A 1 71 ? 1.297 8.844 -17.859 1 97.94 71 ASP A C 1
ATOM 534 O O . ASP A 1 71 ? 1.663 9.047 -19.016 1 97.94 71 ASP A O 1
ATOM 538 N N . ALA A 1 72 ? 0.242 8.172 -17.547 1 98.62 72 ALA A N 1
ATOM 539 C CA . ALA A 1 72 ? -0.658 7.676 -18.578 1 98.62 72 ALA A CA 1
ATOM 540 C C . ALA A 1 72 ? -1.534 8.805 -19.125 1 98.62 72 ALA A C 1
ATOM 542 O O . ALA A 1 72 ? -2.322 8.594 -20.047 1 98.62 72 ALA A O 1
ATOM 543 N N . LYS A 1 73 ? -1.458 10.008 -18.516 1 97.94 73 LYS A N 1
ATOM 544 C CA . LYS A 1 73 ? -2.191 11.195 -18.938 1 97.94 73 LYS A CA 1
ATOM 545 C C . LYS A 1 73 ? -3.697 10.992 -18.797 1 97.94 73 LYS A C 1
ATOM 547 O O . LYS A 1 73 ? -4.469 11.414 -19.656 1 97.94 73 LYS A O 1
ATOM 552 N N . LEU A 1 74 ? -4.066 10.281 -17.797 1 98.56 74 LEU A N 1
ATOM 553 C CA . LEU A 1 74 ? -5.477 10.031 -17.516 1 98.56 74 LEU A CA 1
ATOM 554 C C . LEU A 1 74 ? -6.035 11.07 -16.547 1 98.56 74 LEU A C 1
ATOM 556 O O . LEU A 1 74 ? -5.301 11.938 -16.078 1 98.56 74 LEU A O 1
ATOM 560 N N . ASN A 1 75 ? -7.34 11.078 -16.281 1 98.25 75 ASN A N 1
ATOM 561 C CA . ASN A 1 75 ? -8.016 12.07 -15.453 1 98.25 75 ASN A CA 1
ATOM 562 C C . ASN A 1 75 ? -7.344 12.219 -14.086 1 98.25 75 ASN A C 1
ATOM 564 O O . ASN A 1 75 ? -7.391 11.305 -13.266 1 98.25 75 ASN A O 1
ATOM 568 N N . PRO A 1 76 ? -6.699 13.375 -13.828 1 97.75 76 PRO A N 1
ATOM 569 C CA . PRO A 1 76 ? -5.934 13.547 -12.586 1 97.75 76 PRO A CA 1
ATOM 570 C C . PRO A 1 76 ? -6.824 13.625 -11.352 1 97.75 76 PRO A C 1
ATOM 572 O O . PRO A 1 76 ? -6.32 13.648 -10.227 1 97.75 76 PRO A O 1
ATOM 575 N N . ASN A 1 77 ? -8.141 13.656 -11.484 1 97.75 77 ASN A N 1
ATOM 576 C CA . ASN A 1 77 ? -9.062 13.742 -10.352 1 97.75 77 ASN A CA 1
ATOM 577 C C . ASN A 1 77 ? -9.383 12.367 -9.781 1 97.75 77 ASN A C 1
ATOM 579 O O . ASN A 1 77 ? -10.164 12.242 -8.836 1 97.75 77 ASN A O 1
ATOM 583 N N . VAL A 1 78 ? -8.82 11.281 -10.344 1 98.56 78 VAL A N 1
ATOM 584 C CA . VAL A 1 78 ? -8.977 9.93 -9.805 1 98.56 78 VAL A CA 1
ATOM 585 C C . VAL A 1 78 ? -7.867 9.648 -8.789 1 98.56 78 VAL A C 1
ATOM 587 O O . VAL A 1 78 ? -6.684 9.703 -9.117 1 98.56 78 VAL A O 1
ATOM 590 N N . PRO A 1 79 ? -8.242 9.422 -7.539 1 98.69 79 PRO A N 1
ATOM 591 C CA . PRO A 1 79 ? -7.215 9.141 -6.531 1 98.69 79 PRO A CA 1
ATOM 592 C C . PRO A 1 79 ? -6.543 7.785 -6.746 1 98.69 79 PRO A C 1
ATOM 594 O O . PRO A 1 79 ? -7.125 6.891 -7.367 1 98.69 79 PRO A O 1
ATOM 597 N N . ALA A 1 80 ? -5.316 7.66 -6.285 1 98.88 80 ALA A N 1
ATOM 598 C CA . ALA A 1 80 ? -4.52 6.445 -6.457 1 98.88 80 ALA A CA 1
ATOM 599 C C . ALA A 1 80 ? -3.545 6.262 -5.293 1 98.88 80 ALA A C 1
ATOM 601 O O . ALA A 1 80 ? -2.961 7.234 -4.809 1 98.88 80 ALA A O 1
ATOM 602 N N . PHE A 1 81 ? -3.363 5.016 -4.793 1 98.88 81 PHE A N 1
ATOM 603 C CA . PHE A 1 81 ? -2.352 4.734 -3.779 1 98.88 81 PHE A CA 1
ATOM 604 C C . PHE A 1 81 ? -1.706 3.377 -4.02 1 98.88 81 PHE A C 1
ATOM 606 O O . PHE A 1 81 ? -2.23 2.559 -4.777 1 98.88 81 PHE A O 1
ATOM 613 N N . SER A 1 82 ? -0.564 3.154 -3.398 1 98.81 82 SER A N 1
ATOM 614 C CA . SER A 1 82 ? 0.214 1.946 -3.652 1 98.81 82 SER A CA 1
ATOM 615 C C . SER A 1 82 ? 0.12 0.972 -2.484 1 98.81 82 SER A C 1
ATOM 617 O O . SER A 1 82 ? -0.039 1.388 -1.334 1 98.81 82 SER A O 1
ATOM 619 N N . VAL A 1 83 ? 0.205 -0.29 -2.822 1 98.69 83 VAL A N 1
ATOM 620 C CA . VAL A 1 83 ? 0.234 -1.396 -1.87 1 98.69 83 VAL A CA 1
ATOM 621 C C . VAL A 1 83 ? 1.418 -2.311 -2.178 1 98.69 83 VAL A C 1
ATOM 623 O O . VAL A 1 83 ? 1.815 -2.455 -3.336 1 98.69 83 VAL A O 1
ATOM 626 N N . VAL A 1 84 ? 2.037 -2.885 -1.107 1 98.62 84 VAL A N 1
ATOM 627 C CA . VAL A 1 84 ? 3.131 -3.826 -1.323 1 98.62 84 VAL A CA 1
ATOM 628 C C . VAL A 1 84 ? 3 -5 -0.354 1 98.62 84 VAL A C 1
ATOM 630 O O . VAL A 1 84 ? 2.975 -4.809 0.863 1 98.62 84 VAL A O 1
ATOM 633 N N . LEU A 1 85 ? 2.859 -6.188 -0.864 1 98.75 85 LEU A N 1
ATOM 634 C CA . LEU A 1 85 ? 3.012 -7.441 -0.139 1 98.75 85 LEU A CA 1
ATOM 635 C C . LEU A 1 85 ? 3.73 -8.477 -0.995 1 98.75 85 LEU A C 1
ATOM 637 O O . LEU A 1 85 ? 3.158 -9.523 -1.33 1 98.75 85 LEU A O 1
ATOM 641 N N . ALA A 1 86 ? 4.941 -8.148 -1.361 1 97.25 86 ALA A N 1
ATOM 642 C CA . ALA A 1 86 ? 5.797 -9.016 -2.166 1 97.25 86 ALA A CA 1
ATOM 643 C C . ALA A 1 86 ? 5.039 -9.578 -3.363 1 97.25 86 ALA A C 1
ATOM 645 O O . ALA A 1 86 ? 4.414 -8.828 -4.117 1 97.25 86 ALA A O 1
ATOM 646 N N . CYS A 1 87 ? 5.09 -10.914 -3.535 1 98.06 87 CYS A N 1
ATOM 647 C CA . CYS A 1 87 ? 4.492 -11.555 -4.699 1 98.06 87 CYS A CA 1
ATOM 648 C C . CYS A 1 87 ? 2.977 -11.383 -4.695 1 98.06 87 CYS A C 1
ATOM 650 O O . CYS A 1 87 ? 2.328 -11.539 -5.734 1 98.06 87 CYS A O 1
ATOM 652 N N . SER A 1 88 ? 2.393 -11.023 -3.549 1 98.69 88 SER A N 1
ATOM 653 C CA . SER A 1 88 ? 0.943 -10.93 -3.418 1 98.69 88 SER A CA 1
ATOM 654 C C . SER A 1 88 ? 0.475 -9.477 -3.492 1 98.69 88 SER A C 1
ATOM 656 O O . SER A 1 88 ? -0.617 -9.148 -3.025 1 98.69 88 SER A O 1
ATOM 658 N N . THR A 1 89 ? 1.259 -8.625 -4.039 1 98.81 89 THR A N 1
ATOM 659 C CA . THR A 1 89 ? 1.04 -7.184 -4.051 1 98.81 89 THR A CA 1
ATOM 660 C C . THR A 1 89 ? -0.291 -6.844 -4.715 1 98.81 89 THR A C 1
ATOM 662 O O . THR A 1 89 ? -1.148 -6.203 -4.109 1 98.81 89 THR A O 1
ATOM 665 N N . SER A 1 90 ? -0.541 -7.258 -5.922 1 98.88 90 SER A N 1
ATOM 666 C CA . SER A 1 90 ? -1.762 -6.848 -6.609 1 98.88 90 SER A CA 1
ATOM 667 C C . SER A 1 90 ? -2.973 -7.621 -6.09 1 98.88 90 SER A C 1
ATOM 669 O O . SER A 1 90 ? -4.105 -7.141 -6.18 1 98.88 90 SER A O 1
ATOM 671 N N . MET A 1 91 ? -2.789 -8.844 -5.496 1 98.88 91 MET A N 1
ATOM 672 C CA . MET A 1 91 ? -3.873 -9.508 -4.781 1 98.88 91 MET A CA 1
ATOM 673 C C . MET A 1 91 ? -4.273 -8.719 -3.541 1 98.88 91 MET A C 1
ATOM 675 O O . MET A 1 91 ? -5.465 -8.531 -3.275 1 98.88 91 MET A O 1
ATOM 679 N N . THR A 1 92 ? -3.275 -8.297 -2.818 1 98.94 92 THR A N 1
ATOM 680 C CA . THR A 1 92 ? -3.541 -7.48 -1.638 1 98.94 92 THR A CA 1
ATOM 681 C C . THR A 1 92 ? -4.215 -6.168 -2.025 1 98.94 92 THR A C 1
ATOM 683 O O . THR A 1 92 ? -5.113 -5.695 -1.325 1 98.94 92 THR A O 1
ATOM 686 N N . ALA A 1 93 ? -3.76 -5.586 -3.141 1 98.94 93 ALA A N 1
ATOM 687 C CA . ALA A 1 93 ? -4.422 -4.395 -3.672 1 98.94 93 ALA A CA 1
ATOM 688 C C . ALA A 1 93 ? -5.902 -4.664 -3.938 1 98.94 93 ALA A C 1
ATOM 690 O O . ALA A 1 93 ? -6.75 -3.803 -3.693 1 98.94 93 ALA A O 1
ATOM 691 N N . THR A 1 94 ? -6.238 -5.812 -4.434 1 98.94 94 THR A N 1
ATOM 692 C CA . THR A 1 94 ? -7.613 -6.223 -4.699 1 98.94 94 THR A CA 1
ATOM 693 C C . THR A 1 94 ? -8.422 -6.277 -3.402 1 98.94 94 THR A C 1
ATOM 695 O O . THR A 1 94 ? -9.547 -5.777 -3.344 1 98.94 94 THR A O 1
ATOM 698 N N . PHE A 1 95 ? -7.816 -6.855 -2.332 1 98.88 95 PHE A N 1
ATOM 699 C CA . PHE A 1 95 ? -8.5 -6.969 -1.047 1 98.88 95 PHE A CA 1
ATOM 700 C C . PHE A 1 95 ? -8.734 -5.59 -0.44 1 98.88 95 PHE A C 1
ATOM 702 O O . PHE A 1 95 ? -9.82 -5.309 0.067 1 98.88 95 PHE A O 1
ATOM 709 N N . ALA A 1 96 ? -7.707 -4.742 -0.513 1 98.81 96 ALA A N 1
ATOM 710 C CA . ALA A 1 96 ? -7.848 -3.387 0.008 1 98.81 96 ALA A CA 1
ATOM 711 C C . ALA A 1 96 ? -8.945 -2.625 -0.735 1 98.81 96 ALA A C 1
ATOM 713 O O . ALA A 1 96 ? -9.812 -2.01 -0.113 1 98.81 96 ALA A O 1
ATOM 714 N N . ALA A 1 97 ? -8.914 -2.682 -2.064 1 98.88 97 ALA A N 1
ATOM 715 C CA . ALA A 1 97 ? -9.906 -1.987 -2.885 1 98.88 97 ALA A CA 1
ATOM 716 C C . ALA A 1 97 ? -11.312 -2.508 -2.604 1 98.88 97 ALA A C 1
ATOM 718 O O . ALA A 1 97 ? -12.273 -1.733 -2.568 1 98.88 97 ALA A O 1
ATOM 719 N N . ALA A 1 98 ? -11.438 -3.807 -2.438 1 98.69 98 ALA A N 1
ATOM 720 C CA . ALA A 1 98 ? -12.734 -4.422 -2.15 1 98.69 98 ALA A CA 1
ATOM 721 C C . ALA A 1 98 ? -13.359 -3.822 -0.894 1 98.69 98 ALA A C 1
ATOM 723 O O . ALA A 1 98 ? -14.562 -3.574 -0.851 1 98.69 98 ALA A O 1
ATOM 724 N N . GLY A 1 99 ? -12.531 -3.586 0.099 1 97.94 99 GLY A N 1
ATOM 725 C CA . GLY A 1 99 ? -13.008 -3.039 1.358 1 97.94 99 GLY A CA 1
ATOM 726 C C . GLY A 1 99 ? -13.297 -1.551 1.291 1 97.94 99 GLY A C 1
ATOM 727 O O . GLY A 1 99 ? -13.883 -0.984 2.217 1 97.94 99 GLY A O 1
ATOM 728 N N . MET A 1 100 ? -12.914 -0.939 0.242 1 98.06 100 MET A N 1
ATOM 729 C CA . MET A 1 100 ? -13.047 0.513 0.151 1 98.06 100 MET A CA 1
ATOM 730 C C . MET A 1 100 ? -14.227 0.898 -0.732 1 98.06 100 MET A C 1
ATOM 732 O O . MET A 1 100 ? -14.508 2.084 -0.917 1 98.06 100 MET A O 1
ATOM 736 N N . LEU A 1 101 ? -14.891 -0.12 -1.277 1 97.75 101 LEU A N 1
ATOM 737 C CA . LEU A 1 101 ? -16.094 0.166 -2.061 1 97.75 101 LEU A CA 1
ATOM 738 C C . LEU A 1 101 ? -17.172 0.777 -1.188 1 97.75 101 LEU A C 1
ATOM 740 O O . LEU A 1 101 ? -17.25 0.498 0.012 1 97.75 101 LEU A O 1
ATOM 744 N N . GLY A 1 102 ? -17.984 1.582 -1.813 1 93.81 102 GLY A N 1
ATOM 745 C CA . GLY A 1 102 ? -19 2.348 -1.109 1 93.81 102 GLY A CA 1
ATOM 746 C C . GLY A 1 102 ? -18.641 3.812 -0.954 1 93.81 102 GLY A C 1
ATOM 747 O O . GLY A 1 102 ? -17.484 4.203 -1.163 1 93.81 102 GLY A O 1
ATOM 748 N N . GLY A 1 103 ? -19.578 4.68 -0.624 1 90.25 103 GLY A N 1
ATOM 749 C CA . GLY A 1 103 ? -19.359 6.102 -0.417 1 90.25 103 GLY A CA 1
ATOM 750 C C . GLY A 1 103 ? -18.906 6.824 -1.673 1 90.25 103 GLY A C 1
ATOM 751 O O . GLY A 1 103 ? -18.109 7.758 -1.605 1 90.25 103 GLY A O 1
ATOM 752 N N . GLY A 1 104 ? -19.234 6.32 -2.77 1 91.69 104 GLY A N 1
ATOM 753 C CA . GLY A 1 104 ? -18.875 6.969 -4.027 1 91.69 104 GLY A CA 1
ATOM 754 C C . GLY A 1 104 ? -17.812 6.223 -4.805 1 91.69 104 GLY A C 1
ATOM 755 O O . GLY A 1 104 ? -17.516 6.566 -5.953 1 91.69 104 GLY A O 1
ATOM 756 N N . THR A 1 105 ? -17.219 5.266 -4.207 1 97.44 105 THR A N 1
ATOM 757 C CA . THR A 1 105 ? -16.281 4.395 -4.902 1 97.44 105 THR A CA 1
ATOM 758 C C . THR A 1 105 ? -16.969 3.102 -5.34 1 97.44 105 THR A C 1
ATOM 760 O O . THR A 1 105 ? -17.266 2.234 -4.516 1 97.44 105 THR A O 1
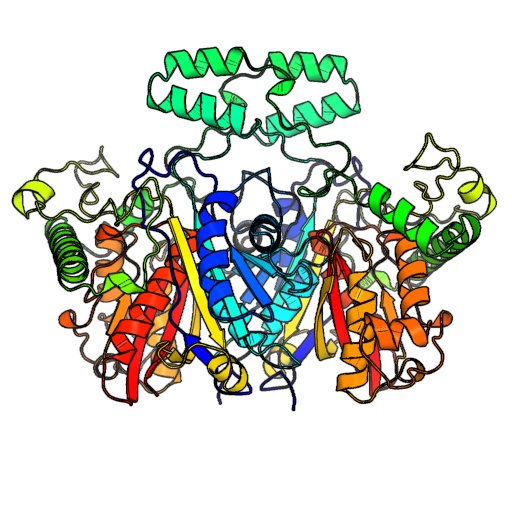ATOM 763 N N . ASP A 1 106 ? -17.172 2.961 -6.648 1 98.25 106 ASP A N 1
ATOM 764 C CA . ASP A 1 106 ? -17.938 1.82 -7.145 1 98.25 106 ASP A CA 1
ATOM 765 C C . ASP A 1 106 ? -17.062 0.914 -8.016 1 98.25 106 ASP A C 1
ATOM 767 O O . ASP A 1 106 ? -17.375 -0.268 -8.188 1 98.25 106 ASP A O 1
ATOM 771 N N . LEU A 1 107 ? -16.062 1.491 -8.586 1 98.88 107 LEU A N 1
ATOM 772 C CA . LEU A 1 107 ? -15.172 0.791 -9.5 1 98.88 107 LEU A CA 1
ATOM 773 C C . LEU A 1 107 ? -13.719 1.167 -9.234 1 98.88 107 LEU A C 1
ATOM 775 O O . LEU A 1 107 ? -13.352 2.344 -9.305 1 98.88 107 LEU A O 1
ATOM 779 N N . ALA A 1 108 ? -12.953 0.153 -8.914 1 98.94 108 ALA A N 1
ATOM 780 C CA . ALA A 1 108 ? -11.523 0.372 -8.688 1 98.94 108 ALA A CA 1
ATOM 781 C C . ALA A 1 108 ? -10.688 -0.375 -9.719 1 98.94 108 ALA A C 1
ATOM 783 O O . ALA A 1 108 ? -11.016 -1.505 -10.094 1 98.94 108 ALA A O 1
ATOM 784 N N . LEU A 1 109 ? -9.711 0.303 -10.258 1 98.94 109 LEU A N 1
ATOM 785 C CA . LEU A 1 109 ? -8.672 -0.337 -11.047 1 98.94 109 LEU A CA 1
ATOM 786 C C . LEU A 1 109 ? -7.523 -0.807 -10.164 1 98.94 109 LEU A C 1
ATOM 788 O O . LEU A 1 109 ? -6.934 -0.009 -9.43 1 98.94 109 LEU A O 1
ATOM 792 N N . VAL A 1 110 ? -7.258 -2.092 -10.211 1 98.94 110 VAL A N 1
ATOM 793 C CA . VAL A 1 110 ? -6.234 -2.678 -9.352 1 98.94 110 VAL A CA 1
ATOM 794 C C . VAL A 1 110 ? -5.176 -3.369 -10.203 1 98.94 110 VAL A C 1
ATOM 796 O O . VAL A 1 110 ? -5.484 -3.924 -11.266 1 98.94 110 VAL A O 1
ATOM 799 N N . GLY A 1 111 ? -3.883 -3.283 -9.734 1 98.88 111 GLY A N 1
ATOM 800 C CA . GLY A 1 111 ? -2.85 -3.99 -10.477 1 98.88 111 GLY A CA 1
ATOM 801 C C . GLY A 1 111 ? -1.456 -3.76 -9.93 1 98.88 111 GLY A C 1
ATOM 802 O O . GLY A 1 111 ? -1.294 -3.436 -8.75 1 98.88 111 GLY A O 1
ATOM 803 N N . GLY A 1 112 ? -0.489 -4.09 -10.734 1 98.81 112 GLY A N 1
ATOM 804 C CA . GLY A 1 112 ? 0.921 -3.914 -10.422 1 98.81 112 GLY A CA 1
ATOM 805 C C . GLY A 1 112 ? 1.833 -4.23 -11.594 1 98.81 112 GLY A C 1
ATOM 806 O O . GLY A 1 112 ? 1.367 -4.648 -12.656 1 98.81 112 GLY A O 1
ATOM 807 N N . GLY A 1 113 ? 3.09 -3.904 -11.438 1 98.44 113 GLY A N 1
ATOM 808 C CA . GLY A 1 113 ? 4.121 -4.18 -12.422 1 98.44 113 GLY A CA 1
ATOM 809 C C . GLY A 1 113 ? 5.48 -4.445 -11.805 1 98.44 113 GLY A C 1
ATOM 810 O O . GLY A 1 113 ? 5.695 -4.176 -10.617 1 98.44 113 GLY A O 1
ATOM 811 N N . GLU A 1 114 ? 6.285 -4.996 -12.594 1 97.31 114 GLU A N 1
ATOM 812 C CA . GLU A 1 114 ? 7.676 -5.223 -12.219 1 97.31 114 GLU A CA 1
ATOM 813 C C . GLU A 1 114 ? 8.578 -5.281 -13.445 1 97.31 114 GLU A C 1
ATOM 815 O O . GLU A 1 114 ? 8.25 -5.941 -14.43 1 97.31 114 GLU A O 1
ATOM 820 N N . VAL A 1 115 ? 9.633 -4.586 -13.414 1 93.12 115 VAL A N 1
ATOM 821 C CA . VAL A 1 115 ? 10.742 -4.785 -14.336 1 93.12 115 VAL A CA 1
ATOM 822 C C . VAL A 1 115 ? 11.961 -5.301 -13.578 1 93.12 115 VAL A C 1
ATOM 824 O O . VAL A 1 115 ? 12.719 -4.516 -13 1 93.12 115 VAL A O 1
ATOM 827 N N . MET A 1 116 ? 12.109 -6.578 -13.664 1 89.81 116 MET A N 1
ATOM 828 C CA . MET A 1 116 ? 13.156 -7.242 -12.898 1 89.81 116 MET A CA 1
ATOM 829 C C . MET A 1 116 ? 14.5 -7.16 -13.617 1 89.81 116 MET A C 1
ATOM 831 O O . MET A 1 116 ? 15.555 -7.348 -13 1 89.81 116 MET A O 1
ATOM 835 N N . SER A 1 117 ? 14.492 -6.809 -14.852 1 84.31 117 SER A N 1
ATOM 836 C CA . SER A 1 117 ? 15.68 -6.746 -15.703 1 84.31 117 SER A CA 1
ATOM 837 C C . SER A 1 117 ? 16.594 -5.602 -15.289 1 84.31 117 SER A C 1
ATOM 839 O O . SER A 1 117 ? 17.797 -5.625 -15.57 1 84.31 117 SER A O 1
ATOM 841 N N . ARG A 1 118 ? 16 -4.574 -14.578 1 75.88 118 ARG A N 1
ATOM 842 C CA . ARG A 1 118 ? 16.781 -3.371 -14.312 1 75.88 118 ARG A CA 1
ATOM 843 C C . ARG A 1 118 ? 16.594 -2.91 -12.867 1 75.88 118 ARG A C 1
ATOM 845 O O . ARG A 1 118 ? 16.094 -1.816 -12.617 1 75.88 118 ARG A O 1
ATOM 852 N N . PRO A 1 119 ? 17.234 -3.633 -12.023 1 73.94 119 PRO A N 1
ATOM 853 C CA . PRO A 1 119 ? 17.094 -3.113 -10.664 1 73.94 119 PRO A CA 1
ATOM 854 C C . PRO A 1 119 ? 17.922 -1.854 -10.422 1 73.94 119 PRO A C 1
ATOM 856 O O . PRO A 1 119 ? 18.922 -1.633 -11.109 1 73.94 119 PRO A O 1
ATOM 859 N N . SER A 1 120 ? 17.453 -1.013 -9.555 1 74.19 120 SER A N 1
ATOM 860 C CA . SER A 1 120 ? 18.203 0.184 -9.18 1 74.19 120 SER A CA 1
ATOM 861 C C . SER A 1 120 ? 19.469 -0.173 -8.406 1 74.19 120 SER A C 1
ATOM 863 O O . SER A 1 120 ? 19.469 -1.11 -7.605 1 74.19 120 SER A O 1
ATOM 865 N N . LEU A 1 121 ? 20.531 0.52 -8.781 1 73.88 121 LEU A N 1
ATOM 866 C CA . LEU A 1 121 ? 21.75 0.398 -7.992 1 73.88 121 LEU A CA 1
ATOM 867 C C . LEU A 1 121 ? 21.859 1.528 -6.973 1 73.88 121 LEU A C 1
ATOM 869 O O . LEU A 1 121 ? 21.547 2.678 -7.281 1 73.88 121 LEU A O 1
ATOM 873 N N . ALA A 1 122 ? 22 1.16 -5.754 1 72.12 122 ALA A N 1
ATOM 874 C CA . ALA A 1 122 ? 22.109 2.164 -4.703 1 72.12 122 ALA A CA 1
ATOM 875 C C . ALA A 1 122 ? 23.375 1.948 -3.875 1 72.12 122 ALA A C 1
ATOM 877 O O . ALA A 1 122 ? 24 0.888 -3.951 1 72.12 122 ALA A O 1
ATOM 878 N N . LEU A 1 123 ? 23.75 3.094 -3.254 1 73.56 123 LEU A N 1
ATOM 879 C CA . LEU A 1 123 ? 24.797 2.982 -2.232 1 73.56 123 LEU A CA 1
ATOM 880 C C . LEU A 1 123 ? 24.266 2.27 -0.995 1 73.56 123 LEU A C 1
ATOM 882 O O . LEU A 1 123 ? 23.047 2.264 -0.747 1 73.56 123 LEU A O 1
ATOM 886 N N . THR A 1 124 ? 25.156 1.611 -0.29 1 71 124 THR A N 1
ATOM 887 C CA . THR A 1 124 ? 24.781 1.026 0.989 1 71 124 THR A CA 1
ATOM 888 C C . THR A 1 124 ? 24.281 2.104 1.948 1 71 124 THR A C 1
ATOM 890 O O . THR A 1 124 ? 24.594 3.283 1.787 1 71 124 THR A O 1
ATOM 893 N N . PRO A 1 125 ? 23.406 1.682 2.898 1 67.75 125 PRO A N 1
ATOM 894 C CA . PRO A 1 125 ? 22.969 2.654 3.898 1 67.75 125 PRO A CA 1
ATOM 895 C C . PRO A 1 125 ? 24.125 3.375 4.582 1 67.75 125 PRO A C 1
ATOM 897 O O . PRO A 1 125 ? 24.031 4.574 4.855 1 67.75 125 PRO A O 1
ATOM 900 N N . GLU A 1 126 ? 25.156 2.643 4.84 1 72.31 126 GLU A N 1
ATOM 901 C CA . GLU A 1 126 ? 26.328 3.232 5.496 1 72.31 126 GLU A CA 1
ATOM 902 C C . GLU A 1 126 ? 27 4.273 4.602 1 72.31 126 GLU A C 1
ATOM 904 O O . GLU A 1 126 ? 27.359 5.355 5.066 1 72.31 126 GLU A O 1
ATOM 909 N N . ALA A 1 127 ? 27.125 3.828 3.357 1 76.38 127 ALA A N 1
ATOM 910 C CA . ALA A 1 127 ? 27.734 4.762 2.412 1 76.38 127 ALA A CA 1
ATOM 911 C C . ALA A 1 127 ? 26.859 5.992 2.211 1 76.38 127 ALA A C 1
ATOM 913 O O . ALA A 1 127 ? 27.359 7.113 2.127 1 76.38 127 ALA 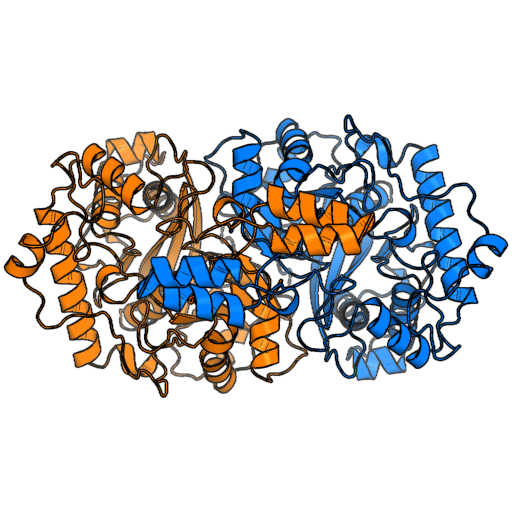A O 1
ATOM 914 N N . SER A 1 128 ? 25.594 5.738 2.143 1 74.94 128 SER A N 1
ATOM 915 C CA . SER A 1 128 ? 24.656 6.84 1.984 1 74.94 128 SER A CA 1
ATOM 916 C C . SER A 1 128 ? 24.703 7.789 3.176 1 74.94 128 SER A C 1
ATOM 918 O O . SER A 1 128 ? 24.734 9.008 3.004 1 74.94 128 SER A O 1
ATOM 920 N N . LYS A 1 129 ? 24.766 7.238 4.332 1 74.25 129 LYS A N 1
ATOM 921 C CA . LYS A 1 129 ? 24.828 8.047 5.547 1 74.25 129 LYS A CA 1
ATOM 922 C C . LYS A 1 129 ? 26.109 8.883 5.582 1 74.25 129 LYS A C 1
ATOM 924 O O . LYS A 1 129 ? 26.078 10.07 5.898 1 74.25 129 LYS A O 1
ATOM 929 N N . ARG A 1 130 ? 27.141 8.188 5.32 1 75.75 130 ARG A N 1
ATOM 930 C CA . ARG A 1 130 ? 28.438 8.867 5.32 1 75.75 130 ARG A CA 1
ATOM 931 C C . ARG A 1 130 ? 28.422 10.062 4.367 1 75.75 130 ARG A C 1
ATOM 933 O O . ARG A 1 130 ? 28.875 11.148 4.723 1 75.75 130 ARG A O 1
ATOM 940 N N . LEU A 1 131 ? 27.906 9.82 3.275 1 76.94 131 LEU A N 1
ATOM 941 C CA . LEU A 1 131 ? 27.922 10.859 2.252 1 76.94 131 LEU A CA 1
ATOM 942 C C . LEU A 1 131 ? 26.938 11.977 2.604 1 76.94 131 LEU A C 1
ATOM 944 O O . LEU A 1 131 ? 27.234 13.156 2.426 1 76.94 131 LEU A O 1
ATOM 948 N N . THR A 1 132 ? 25.781 11.617 3.068 1 73.19 132 THR A N 1
ATOM 949 C CA . THR A 1 132 ? 24.781 12.617 3.441 1 73.19 132 THR A CA 1
ATOM 950 C C . THR A 1 132 ? 25.297 13.492 4.578 1 73.19 132 THR A C 1
ATOM 952 O O . THR A 1 132 ? 25.094 14.711 4.574 1 73.19 132 THR A O 1
ATOM 955 N N . ASP A 1 133 ? 25.922 12.859 5.496 1 73.75 133 ASP A N 1
ATOM 956 C CA . ASP A 1 133 ? 26.516 13.609 6.598 1 73.75 133 ASP A CA 1
ATOM 957 C C . ASP A 1 133 ? 27.594 14.57 6.086 1 73.75 133 ASP A C 1
ATOM 959 O O . ASP A 1 133 ? 27.688 15.711 6.559 1 73.75 133 ASP A O 1
ATOM 963 N N . LEU A 1 134 ? 28.281 14.055 5.176 1 74.38 134 LEU A N 1
ATOM 964 C CA . LEU A 1 134 ? 29.375 14.867 4.629 1 74.38 134 LEU A CA 1
ATOM 965 C C . LEU A 1 134 ? 28.812 16.016 3.801 1 74.38 134 LEU A C 1
ATOM 967 O O . LEU A 1 134 ? 29.375 17.125 3.824 1 74.38 134 LEU A O 1
ATOM 971 N N . PHE A 1 135 ? 27.781 15.758 3.07 1 71.25 135 PHE A N 1
ATOM 972 C CA . PHE A 1 135 ? 27.172 16.797 2.252 1 71.25 135 PHE A CA 1
ATOM 973 C C . PHE A 1 135 ? 26.625 17.922 3.125 1 71.25 135 PHE A C 1
ATOM 975 O O . PHE A 1 135 ? 26.688 19.094 2.75 1 71.25 135 PHE A O 1
ATOM 982 N N . ALA A 1 136 ? 26.062 17.562 4.23 1 66.19 136 ALA A N 1
ATOM 983 C CA . ALA A 1 136 ? 25.516 18.547 5.156 1 66.19 136 ALA A CA 1
ATOM 984 C C . ALA A 1 136 ? 26.609 19.406 5.77 1 66.19 136 ALA A C 1
ATOM 986 O O . ALA A 1 136 ? 26.391 20.578 6.082 1 66.19 136 ALA A O 1
ATOM 987 N N . LYS A 1 137 ? 27.812 18.891 5.879 1 72.38 137 LYS A N 1
ATOM 988 C CA . LYS A 1 137 ? 28.891 19.562 6.586 1 72.38 137 LYS A CA 1
ATOM 989 C C . LYS A 1 137 ? 29.891 20.188 5.605 1 72.38 137 LYS A C 1
ATOM 991 O O . LYS A 1 137 ? 30.375 21.297 5.828 1 72.38 137 LYS A O 1
ATOM 996 N N . ASP A 1 138 ? 30.125 19.422 4.629 1 79.75 138 ASP A N 1
ATOM 997 C CA . ASP A 1 138 ? 31.188 19.812 3.703 1 79.75 138 ASP A CA 1
ATOM 998 C C . ASP A 1 138 ? 30.938 19.219 2.316 1 79.75 138 ASP A C 1
ATOM 1000 O O . ASP A 1 138 ? 31.453 18.156 1.995 1 79.75 138 ASP A O 1
ATOM 1004 N N . PRO A 1 139 ? 30.234 20.016 1.523 1 74.38 139 PRO A N 1
ATOM 1005 C CA . PRO A 1 139 ? 29.875 19.516 0.196 1 74.38 139 PRO A CA 1
ATOM 1006 C C . PRO A 1 139 ? 31.094 19.109 -0.629 1 74.38 139 PRO A C 1
ATOM 1008 O O . PRO A 1 139 ? 31.031 18.141 -1.391 1 74.38 139 PRO A O 1
ATOM 1011 N N . ALA A 1 140 ? 32.188 19.875 -0.479 1 76.12 140 ALA A N 1
ATOM 1012 C CA . ALA A 1 140 ? 33.406 19.547 -1.235 1 76.12 140 ALA A CA 1
ATOM 1013 C C . ALA A 1 140 ? 33.969 18.188 -0.814 1 76.12 140 ALA A C 1
ATOM 1015 O O . ALA A 1 140 ? 34.344 17.375 -1.661 1 76.12 140 ALA A O 1
ATOM 1016 N N . ALA A 1 141 ? 33.969 18.016 0.468 1 77.62 141 ALA A N 1
ATOM 1017 C CA . ALA A 1 141 ? 34.438 16.734 0.979 1 77.62 141 ALA A CA 1
ATOM 1018 C C . ALA A 1 141 ? 33.531 15.594 0.554 1 77.62 141 ALA A C 1
ATOM 1020 O O . ALA A 1 141 ? 33.969 14.477 0.3 1 77.62 141 ALA A O 1
ATOM 1021 N N . ALA A 1 142 ? 32.219 15.875 0.487 1 76.62 142 ALA A N 1
ATOM 1022 C CA . ALA A 1 142 ? 31.234 14.875 0.069 1 76.62 142 ALA A CA 1
ATOM 1023 C C . ALA A 1 142 ? 31.469 14.445 -1.377 1 76.62 142 ALA A C 1
ATOM 1025 O O . ALA A 1 142 ? 31.375 13.266 -1.704 1 76.62 142 ALA A O 1
ATOM 1026 N N . LEU A 1 143 ? 31.828 15.406 -2.139 1 75.88 143 LEU A N 1
ATOM 1027 C CA . LEU A 1 143 ? 32.062 15.109 -3.545 1 75.88 143 LEU A CA 1
ATOM 1028 C C . LEU A 1 143 ? 33.312 14.242 -3.705 1 75.88 143 LEU A C 1
ATOM 1030 O O . LEU A 1 143 ? 33.344 13.336 -4.543 1 75.88 143 LEU A O 1
ATOM 1034 N N . ALA A 1 144 ? 34.312 14.578 -2.928 1 77.19 144 ALA A N 1
ATOM 1035 C CA . ALA A 1 144 ? 35.5 13.75 -2.936 1 77.19 144 ALA A CA 1
ATOM 1036 C C . ALA A 1 144 ? 35.188 12.328 -2.477 1 77.19 144 ALA A C 1
ATOM 1038 O O . ALA A 1 144 ? 35.75 11.367 -3.02 1 77.19 144 ALA A O 1
ATOM 1039 N N . ALA A 1 145 ? 34.344 12.25 -1.508 1 77.94 145 ALA A N 1
ATOM 1040 C CA . ALA A 1 145 ? 33.969 10.938 -0.977 1 77.94 145 ALA A CA 1
ATOM 1041 C C . ALA A 1 145 ? 33.188 10.141 -2.008 1 77.94 145 ALA A C 1
ATOM 1043 O O . ALA A 1 145 ? 33.312 8.914 -2.066 1 77.94 145 ALA A O 1
ATOM 1044 N N . LEU A 1 146 ? 32.438 10.852 -2.732 1 75.38 146 LEU A N 1
ATOM 1045 C CA . LEU A 1 146 ? 31.688 10.203 -3.795 1 75.38 146 LEU A CA 1
ATOM 1046 C C . LEU A 1 146 ? 32.625 9.547 -4.805 1 75.38 146 LEU A C 1
ATOM 1048 O O . LEU A 1 146 ? 32.344 8.453 -5.305 1 75.38 146 LEU A O 1
ATOM 1052 N N . GLN A 1 147 ? 33.719 10.195 -5.008 1 71.62 147 GLN A N 1
ATOM 1053 C CA . GLN A 1 147 ? 34.688 9.711 -5.988 1 71.62 147 GLN A CA 1
ATOM 1054 C C . GLN A 1 147 ? 35.531 8.57 -5.418 1 71.62 147 GLN A C 1
ATOM 1056 O O . GLN A 1 147 ? 36.188 7.836 -6.168 1 71.62 147 GLN A O 1
ATOM 1061 N N . ALA A 1 148 ? 35.406 8.422 -4.137 1 75.62 148 ALA A N 1
ATOM 1062 C CA . ALA A 1 148 ? 36.219 7.402 -3.475 1 75.62 148 ALA A CA 1
ATOM 1063 C C . ALA A 1 148 ? 35.406 6.148 -3.184 1 75.62 148 ALA A C 1
ATOM 1065 O O . ALA A 1 148 ? 35.906 5.23 -2.516 1 75.62 148 ALA A O 1
ATOM 1066 N N . LEU A 1 149 ? 34.188 6.215 -3.723 1 77.5 149 LEU A N 1
ATOM 1067 C CA . LEU A 1 149 ? 33.344 5.059 -3.473 1 77.5 149 LEU A CA 1
ATOM 1068 C C . LEU A 1 149 ? 33.906 3.811 -4.145 1 77.5 149 LEU A C 1
ATOM 1070 O O . LEU A 1 149 ? 34.5 3.898 -5.223 1 77.5 149 LEU A O 1
ATOM 1074 N N . THR A 1 150 ? 33.781 2.727 -3.395 1 74.75 150 THR A N 1
ATOM 1075 C CA . THR A 1 150 ? 34.188 1.416 -3.879 1 74.75 150 THR A CA 1
ATOM 1076 C C . THR A 1 150 ? 33 0.515 -4.125 1 74.75 150 THR A C 1
ATOM 1078 O O . THR A 1 150 ? 31.875 0.843 -3.721 1 74.75 150 THR A O 1
ATOM 1081 N N . PRO A 1 151 ? 33.219 -0.567 -4.875 1 69.75 151 PRO A N 1
ATOM 1082 C CA . PRO A 1 151 ? 32.094 -1.494 -5.137 1 69.75 151 PRO A CA 1
ATOM 1083 C C . PRO A 1 151 ? 31.391 -1.939 -3.863 1 69.75 151 PRO A C 1
ATOM 1085 O O . PRO A 1 151 ? 30.203 -2.256 -3.898 1 69.75 151 PRO A O 1
ATOM 1088 N N . ARG A 1 152 ? 32.125 -1.871 -2.814 1 73.31 152 ARG A N 1
ATOM 1089 C CA . ARG A 1 152 ? 31.531 -2.295 -1.546 1 73.31 152 ARG A CA 1
ATOM 1090 C C . ARG A 1 152 ? 30.531 -1.269 -1.035 1 73.31 152 ARG A C 1
ATOM 1092 O O . ARG A 1 152 ? 29.734 -1.563 -0.142 1 73.31 152 ARG A O 1
ATOM 1099 N N . ASP A 1 153 ? 30.516 -0.162 -1.655 1 75.38 153 ASP A N 1
ATOM 1100 C CA . ASP A 1 153 ? 29.641 0.921 -1.226 1 75.38 153 ASP A CA 1
ATOM 1101 C C . ASP A 1 153 ? 28.312 0.867 -1.957 1 75.38 153 ASP A C 1
ATOM 1103 O O . ASP A 1 153 ? 27.406 1.668 -1.684 1 75.38 153 ASP A O 1
ATOM 1107 N N . TYR A 1 154 ? 28.234 -0.085 -2.828 1 72.88 154 TYR A N 1
ATOM 1108 C CA . TYR A 1 154 ? 27.016 -0.192 -3.613 1 72.88 154 TYR A CA 1
ATOM 1109 C C . TYR A 1 154 ? 26.219 -1.437 -3.225 1 72.88 154 TYR A C 1
ATOM 1111 O O . TYR A 1 154 ? 26.797 -2.473 -2.896 1 72.88 154 TYR A O 1
ATOM 1119 N N . VAL A 1 155 ? 24.984 -1.038 -3.018 1 64 155 VAL A N 1
ATOM 1120 C CA . VAL A 1 155 ? 24.109 -2.199 -2.873 1 64 155 VAL A CA 1
ATOM 1121 C C . VAL A 1 155 ? 23.953 -2.889 -4.227 1 64 155 VAL A C 1
ATOM 1123 O O . VAL A 1 155 ? 23.359 -2.322 -5.148 1 64 155 VAL A O 1
ATOM 1126 N N . LEU A 1 156 ? 24.906 -3.699 -4.508 1 55.44 156 LEU A N 1
ATOM 1127 C CA . LEU A 1 156 ? 24.781 -4.434 -5.766 1 55.44 156 LEU A CA 1
ATOM 1128 C C . LEU A 1 156 ? 23.609 -5.395 -5.719 1 55.44 156 LEU A C 1
ATOM 1130 O O . LEU A 1 156 ? 23.25 -5.906 -4.652 1 55.44 156 LEU A O 1
ATOM 1134 N N . PRO A 1 157 ? 22.594 -5.086 -6.676 1 53.09 157 PRO A N 1
ATOM 1135 C CA . PRO A 1 157 ? 21.453 -6.012 -6.672 1 53.09 157 PRO A CA 1
ATOM 1136 C C . PRO A 1 157 ? 21.844 -7.414 -6.215 1 53.09 157 PRO A C 1
ATOM 1138 O O . PRO A 1 157 ? 22.859 -7.965 -6.676 1 53.09 157 PRO A O 1
ATOM 1141 N N . THR A 1 158 ? 21.781 -7.484 -4.828 1 47.75 158 THR A N 1
ATOM 1142 C CA . THR A 1 158 ? 22.109 -8.812 -4.328 1 47.75 158 THR A CA 1
ATOM 1143 C C . THR A 1 158 ? 21.75 -9.883 -5.352 1 47.75 158 THR A C 1
ATOM 1145 O O . THR A 1 158 ? 20.797 -9.711 -6.117 1 47.75 158 THR A O 1
ATOM 1148 N N . LYS A 1 159 ? 22.625 -10.617 -5.484 1 49.78 159 LYS A N 1
ATOM 1149 C CA . LYS A 1 159 ? 22.344 -11.844 -6.215 1 49.78 159 LYS A CA 1
ATOM 1150 C C . LYS A 1 159 ? 20.938 -12.367 -5.883 1 49.78 159 LYS A C 1
ATOM 1152 O O . LYS A 1 159 ? 20.719 -12.891 -4.789 1 49.78 159 LYS A O 1
ATOM 1157 N N . GLY A 1 160 ? 19.922 -12.016 -6.688 1 57.84 160 GLY A N 1
ATOM 1158 C CA . GLY A 1 160 ? 18.719 -12.82 -6.82 1 57.84 160 GLY A CA 1
ATOM 1159 C C . GLY A 1 160 ? 17.594 -12.359 -5.91 1 57.84 160 GLY A C 1
ATOM 1160 O O . GLY A 1 160 ? 16.812 -13.18 -5.426 1 57.84 160 GLY A O 1
ATOM 1161 N N . TRP A 1 161 ? 17.422 -11.133 -5.477 1 72.94 161 TRP A N 1
ATOM 1162 C CA . TRP A 1 161 ? 16.297 -10.656 -4.68 1 72.94 161 TRP A CA 1
ATOM 1163 C C . TRP A 1 161 ? 16.172 -11.453 -3.387 1 72.94 161 TRP A C 1
ATOM 1165 O O . TRP A 1 161 ? 15.141 -12.094 -3.143 1 72.94 161 TRP A O 1
ATOM 1175 N N . ALA A 1 162 ? 17.094 -11.43 -2.533 1 78.5 162 ALA A N 1
ATOM 1176 C CA . ALA A 1 162 ? 17.141 -12.164 -1.271 1 78.5 162 ALA A CA 1
ATOM 1177 C C . ALA A 1 162 ? 16.219 -11.523 -0.232 1 78.5 162 ALA A C 1
ATOM 1179 O O . ALA A 1 162 ? 15.984 -10.312 -0.261 1 78.5 162 ALA A O 1
ATOM 1180 N N . ASN A 1 163 ? 15.617 -12.406 0.597 1 85.75 163 ASN A N 1
ATOM 1181 C CA . ASN A 1 163 ? 14.883 -11.93 1.767 1 85.75 163 ASN A CA 1
ATOM 1182 C C . ASN A 1 163 ? 15.781 -11.133 2.707 1 85.75 163 ASN A C 1
ATOM 1184 O O . ASN A 1 163 ? 16.891 -11.57 3.033 1 85.75 163 ASN A O 1
ATOM 1188 N N . ARG A 1 164 ? 15.32 -10 3.15 1 82.44 164 ARG A N 1
ATOM 1189 C CA . ARG A 1 164 ? 16.141 -9.07 3.92 1 82.44 164 ARG A CA 1
ATOM 1190 C C . ARG A 1 164 ? 16.531 -9.664 5.27 1 82.44 164 ARG A C 1
ATOM 1192 O O . ARG A 1 164 ? 17.641 -9.461 5.75 1 82.44 164 ARG A O 1
ATOM 1199 N N . ILE A 1 165 ? 15.672 -10.414 5.844 1 85.75 165 ILE A N 1
ATOM 1200 C CA . ILE A 1 165 ? 15.836 -10.898 7.211 1 85.75 165 ILE A CA 1
ATOM 1201 C C . ILE A 1 165 ? 16.75 -12.117 7.223 1 85.75 165 ILE A C 1
ATOM 1203 O O . ILE A 1 165 ? 17.672 -12.203 8.039 1 85.75 165 ILE A O 1
ATOM 1207 N N . THR A 1 166 ? 16.609 -13.008 6.238 1 88 166 THR A N 1
ATOM 1208 C CA . THR A 1 166 ? 17.359 -14.258 6.254 1 88 166 THR A CA 1
ATOM 1209 C C . THR A 1 166 ? 18.625 -14.141 5.406 1 88 166 THR A C 1
ATOM 1211 O O . THR A 1 166 ? 19.531 -14.953 5.535 1 88 166 THR A O 1
ATOM 1214 N N . GLY A 1 167 ? 18.562 -13.219 4.516 1 85.69 167 GLY A N 1
ATOM 1215 C CA . GLY A 1 167 ? 19.688 -13.07 3.59 1 85.69 167 GLY A CA 1
ATOM 1216 C C . GLY A 1 167 ? 19.688 -14.133 2.502 1 85.69 167 GLY A C 1
ATOM 1217 O O . GLY A 1 167 ? 20.625 -14.195 1.701 1 85.69 167 GLY A O 1
ATOM 1218 N N . ARG A 1 168 ? 18.656 -14.938 2.432 1 88.88 168 ARG A N 1
ATOM 1219 C CA . ARG A 1 168 ? 18.594 -16.031 1.468 1 88.88 168 ARG A CA 1
ATOM 1220 C C . ARG A 1 168 ? 17.547 -15.734 0.385 1 88.88 168 ARG A C 1
ATOM 1222 O O . ARG A 1 168 ? 16.594 -15 0.622 1 88.88 168 ARG A O 1
ATOM 1229 N N . THR A 1 169 ? 17.781 -16.297 -0.807 1 89.44 169 THR A N 1
ATOM 1230 C CA . THR A 1 169 ? 16.844 -16.125 -1.907 1 89.44 169 THR A CA 1
ATOM 1231 C C . THR A 1 169 ? 15.609 -17 -1.714 1 89.44 169 THR A C 1
ATOM 1233 O O . THR A 1 169 ? 15.625 -17.922 -0.898 1 89.44 169 THR A O 1
ATOM 1236 N N . MET A 1 170 ? 14.609 -16.656 -2.479 1 91.75 170 MET A N 1
ATOM 1237 C CA . MET A 1 170 ? 13.406 -17.484 -2.443 1 91.75 170 MET A CA 1
ATOM 1238 C C . MET A 1 170 ? 13.711 -18.922 -2.863 1 91.75 170 MET A C 1
ATOM 1240 O O . MET A 1 170 ? 13.133 -19.859 -2.326 1 91.75 170 MET A O 1
ATOM 1244 N N . GLY A 1 171 ? 14.594 -19.047 -3.828 1 93.56 171 GLY A N 1
ATOM 1245 C CA . GLY A 1 171 ? 14.984 -20.359 -4.289 1 93.56 171 GLY A CA 1
ATOM 1246 C C . GLY A 1 171 ? 15.703 -21.188 -3.229 1 93.56 171 GLY A C 1
ATOM 1247 O O . GLY A 1 171 ? 15.469 -22.391 -3.104 1 93.56 171 GLY A O 1
ATOM 1248 N N . ASP A 1 172 ? 16.547 -20.531 -2.467 1 92.62 172 ASP A N 1
ATOM 1249 C CA . ASP A 1 172 ? 17.219 -21.203 -1.363 1 92.62 172 ASP A CA 1
ATOM 1250 C C . ASP A 1 172 ? 16.219 -21.703 -0.325 1 92.62 172 ASP A C 1
ATOM 1252 O O . ASP A 1 172 ? 16.328 -22.844 0.15 1 92.62 172 ASP A O 1
ATOM 1256 N N . HIS A 1 173 ? 15.336 -20.859 -0.009 1 94 173 HIS A N 1
ATOM 1257 C CA . HIS A 1 173 ? 14.305 -21.234 0.952 1 94 173 HIS A CA 1
ATOM 1258 C C . HIS A 1 173 ? 13.453 -22.391 0.435 1 94 173 HIS A C 1
ATOM 1260 O O . HIS A 1 173 ? 13.109 -23.297 1.194 1 94 173 HIS A O 1
ATOM 1266 N N . MET A 1 174 ? 13.18 -22.328 -0.824 1 95.94 174 MET A N 1
ATOM 1267 C CA . MET A 1 174 ? 12.281 -23.344 -1.375 1 95.94 174 MET A CA 1
ATOM 1268 C C . MET A 1 174 ? 12.992 -24.688 -1.482 1 95.94 174 MET A C 1
ATOM 1270 O O . MET A 1 174 ? 12.352 -25.75 -1.386 1 95.94 174 MET A O 1
ATOM 1274 N N . GLU A 1 175 ? 14.344 -24.703 -1.729 1 96.5 175 GLU A N 1
ATOM 1275 C CA . GLU A 1 175 ? 15.094 -25.953 -1.69 1 96.5 175 GLU A CA 1
ATOM 1276 C C . GLU A 1 175 ? 14.953 -26.641 -0.336 1 96.5 175 GLU A C 1
ATOM 1278 O O . GLU A 1 175 ? 14.797 -27.859 -0.268 1 96.5 175 GLU A O 1
ATOM 1283 N N . GLU A 1 176 ? 14.977 -25.844 0.706 1 95.62 176 GLU A N 1
ATOM 1284 C CA . GLU A 1 176 ? 14.805 -26.391 2.051 1 95.62 176 GLU A CA 1
ATOM 1285 C C . GLU A 1 176 ? 13.398 -26.938 2.248 1 95.62 176 GLU A C 1
ATOM 1287 O O . GLU A 1 176 ? 13.227 -28 2.848 1 95.62 176 GLU A O 1
ATOM 1292 N N . THR A 1 177 ? 12.469 -26.25 1.765 1 96.81 177 THR A N 1
ATOM 1293 C CA . THR A 1 177 ? 11.086 -26.688 1.874 1 96.81 177 THR A CA 1
ATOM 1294 C C . THR A 1 177 ? 10.859 -27.953 1.065 1 96.81 177 THR A C 1
ATOM 1296 O O . THR A 1 177 ? 10.148 -28.859 1.512 1 96.81 177 THR A O 1
ATOM 1299 N N . ALA A 1 178 ? 11.414 -28 -0.149 1 97.5 178 ALA A N 1
ATOM 1300 C CA . ALA A 1 178 ? 11.289 -29.188 -0.993 1 97.5 178 ALA A CA 1
ATOM 1301 C C . ALA A 1 178 ? 11.852 -30.422 -0.292 1 97.5 178 ALA A C 1
ATOM 1303 O O . ALA A 1 178 ? 11.258 -31.5 -0.362 1 97.5 178 ALA A O 1
ATOM 1304 N N . LYS A 1 179 ? 12.953 -30.234 0.383 1 95.88 179 LYS A N 1
ATOM 1305 C CA . LYS A 1 179 ? 13.547 -31.328 1.143 1 95.88 179 LYS A CA 1
ATOM 1306 C C . LYS A 1 179 ? 12.656 -31.734 2.312 1 95.88 179 LYS A C 1
ATOM 1308 O O . LYS A 1 179 ? 12.422 -32.938 2.527 1 95.88 179 LYS A O 1
ATOM 1313 N N . ALA A 1 180 ? 12.172 -30.781 3.018 1 96 180 ALA A N 1
ATOM 1314 C CA . ALA A 1 180 ? 11.352 -31.031 4.195 1 96 180 ALA A CA 1
ATOM 1315 C C . ALA A 1 180 ? 10.078 -31.797 3.822 1 96 180 ALA A C 1
ATOM 1317 O O . ALA A 1 180 ? 9.594 -32.625 4.598 1 96 180 ALA A O 1
ATOM 1318 N N . TRP A 1 181 ? 9.578 -31.562 2.625 1 97.19 181 TRP A N 1
ATOM 1319 C CA . TRP A 1 181 ? 8.32 -32.188 2.207 1 97.19 181 TRP A CA 1
ATOM 1320 C C . TRP A 1 181 ? 8.562 -33.312 1.231 1 97.19 181 TRP A C 1
ATOM 1322 O O . TRP A 1 181 ? 7.621 -33.844 0.628 1 97.19 181 TRP A O 1
ATOM 1332 N N . SER A 1 182 ? 9.773 -33.656 0.987 1 97.44 182 SER A N 1
ATOM 1333 C CA . SER A 1 182 ? 10.18 -34.781 0.123 1 97.44 182 SER A CA 1
ATOM 1334 C C . SER A 1 182 ? 9.617 -34.625 -1.283 1 97.44 182 SER A C 1
ATOM 1336 O O . SER A 1 182 ? 9.062 -35.562 -1.846 1 97.44 182 SER A O 1
ATOM 1338 N N . ILE A 1 183 ? 9.703 -33.406 -1.783 1 98.38 183 ILE A N 1
ATOM 1339 C CA . ILE A 1 183 ? 9.305 -33.156 -3.162 1 98.38 183 ILE A CA 1
ATOM 1340 C C . ILE A 1 183 ? 10.453 -33.5 -4.109 1 98.38 183 ILE A C 1
ATOM 1342 O O . ILE A 1 183 ? 11.508 -32.875 -4.09 1 98.38 183 ILE A O 1
ATOM 1346 N N . SER A 1 184 ? 10.258 -34.406 -4.98 1 97.94 184 SER A N 1
ATOM 1347 C CA . SER A 1 184 ? 11.328 -34.906 -5.836 1 97.94 184 SER A CA 1
ATOM 1348 C C . SER A 1 184 ? 11.555 -34 -7.035 1 97.94 184 SER A C 1
ATOM 1350 O O . SER A 1 184 ? 10.648 -33.281 -7.441 1 97.94 184 SER A O 1
ATOM 1352 N N . ARG A 1 185 ? 12.742 -34.094 -7.559 1 97.69 185 ARG A N 1
ATOM 1353 C CA . ARG A 1 185 ? 13.086 -33.406 -8.797 1 97.69 185 ARG A CA 1
ATOM 1354 C C . ARG A 1 185 ? 12.148 -33.812 -9.93 1 97.69 185 ARG A C 1
ATOM 1356 O O . ARG A 1 185 ? 11.688 -32.938 -10.695 1 97.69 185 ARG A O 1
ATOM 1363 N N . GLU A 1 186 ? 11.852 -35.031 -10.039 1 98 186 GLU A N 1
ATOM 1364 C CA . GLU A 1 186 ? 10.992 -35.562 -11.094 1 98 186 GLU A CA 1
ATOM 1365 C C . GLU A 1 186 ? 9.586 -34.969 -11.008 1 98 186 GLU A C 1
ATOM 1367 O O . GLU A 1 186 ? 9.008 -34.594 -12.023 1 98 186 GLU A O 1
ATOM 1372 N N . ALA A 1 187 ? 9.039 -34.938 -9.828 1 98.62 187 ALA A N 1
ATOM 1373 C CA . ALA A 1 187 ? 7.699 -34.375 -9.633 1 98.62 187 ALA A CA 1
ATOM 1374 C C . ALA A 1 187 ? 7.664 -32.906 -10.023 1 98.62 187 ALA A C 1
ATOM 1376 O O . ALA A 1 187 ? 6.68 -32.438 -10.602 1 98.62 187 ALA A O 1
ATOM 1377 N N . GLN A 1 188 ? 8.719 -32.188 -9.672 1 98.81 188 GLN A N 1
ATOM 1378 C CA . GLN A 1 188 ? 8.82 -30.781 -10.008 1 98.81 188 GLN A CA 1
ATOM 1379 C C . GLN A 1 188 ? 8.859 -30.578 -11.523 1 98.81 188 GLN A C 1
ATOM 1381 O O . GLN A 1 188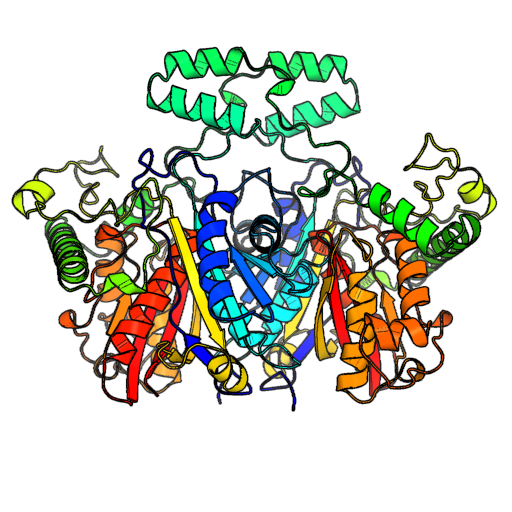 ? 8.141 -29.75 -12.062 1 98.81 188 GLN A O 1
ATOM 1386 N N . ASP A 1 189 ? 9.68 -31.344 -12.172 1 98.75 189 ASP A N 1
ATOM 1387 C CA . ASP A 1 189 ? 9.812 -31.25 -13.625 1 98.75 189 ASP A CA 1
ATOM 1388 C C . ASP A 1 189 ? 8.508 -31.625 -14.32 1 98.75 189 ASP A C 1
ATOM 1390 O O . ASP A 1 189 ? 8.148 -31.047 -15.336 1 98.75 189 ASP A O 1
ATOM 1394 N N . ASP A 1 190 ? 7.895 -32.625 -13.797 1 98.75 190 ASP A N 1
ATOM 1395 C CA . ASP A 1 190 ? 6.613 -33.031 -14.359 1 98.75 190 ASP A CA 1
ATOM 1396 C C . ASP A 1 190 ? 5.594 -31.906 -14.297 1 98.75 190 ASP A C 1
ATOM 1398 O O . ASP A 1 190 ? 4.867 -31.656 -15.266 1 98.75 190 ASP A O 1
ATOM 1402 N N . TRP A 1 191 ? 5.527 -31.25 -13.172 1 98.81 191 TRP A N 1
ATOM 1403 C CA . TRP A 1 191 ? 4.605 -30.125 -13.047 1 98.81 191 TRP A CA 1
ATOM 1404 C C . TRP A 1 191 ? 4.996 -28.984 -13.984 1 98.81 191 TRP A C 1
ATOM 1406 O O . TRP A 1 191 ? 4.133 -28.359 -14.594 1 98.81 191 TRP A O 1
ATOM 1416 N N . ALA A 1 192 ? 6.258 -28.672 -14.023 1 98.81 192 ALA A N 1
ATOM 1417 C CA . ALA A 1 192 ? 6.738 -27.625 -14.922 1 98.81 192 ALA A CA 1
ATOM 1418 C C . ALA A 1 192 ? 6.348 -27.922 -16.359 1 98.81 192 ALA A C 1
ATOM 1420 O O . ALA A 1 192 ? 5.934 -27.016 -17.094 1 98.81 192 ALA A O 1
ATOM 1421 N N . LEU A 1 193 ? 6.547 -29.172 -16.766 1 98.75 193 LEU A N 1
ATOM 1422 C CA . LEU A 1 193 ? 6.164 -29.578 -18.125 1 98.75 193 LEU A CA 1
ATOM 1423 C C . LEU A 1 193 ? 4.684 -29.297 -18.359 1 98.75 193 LEU A C 1
ATOM 1425 O O . LEU A 1 193 ? 4.312 -28.734 -19.406 1 98.75 193 LEU A O 1
ATOM 1429 N N . LYS A 1 194 ? 3.838 -29.688 -17.453 1 98.62 194 LYS A N 1
ATOM 1430 C CA . LYS A 1 194 ? 2.398 -29.469 -17.562 1 98.62 194 LYS A CA 1
ATOM 1431 C C . LYS A 1 194 ? 2.072 -27.984 -17.656 1 98.62 194 LYS A C 1
ATOM 1433 O O . LYS A 1 194 ? 1.214 -27.578 -18.438 1 98.62 194 LYS A O 1
ATOM 1438 N N . SER A 1 195 ? 2.717 -27.172 -16.797 1 98.75 195 SER A N 1
ATOM 1439 C CA . SER A 1 195 ? 2.494 -25.734 -16.812 1 98.75 195 SER A CA 1
ATOM 1440 C C . SER A 1 195 ? 2.785 -25.141 -18.188 1 98.75 195 SER A C 1
ATOM 1442 O O . SER A 1 195 ? 2.002 -24.344 -18.703 1 98.75 195 SER A O 1
ATOM 1444 N N . HIS A 1 196 ? 3.916 -25.547 -18.781 1 98.75 196 HIS A N 1
ATOM 1445 C CA . HIS A 1 196 ? 4.285 -25.047 -20.109 1 98.75 196 HIS A CA 1
ATOM 1446 C C . HIS A 1 196 ? 3.307 -25.547 -21.172 1 98.75 196 HIS A C 1
ATOM 1448 O O . HIS A 1 196 ? 2.871 -24.766 -22.016 1 98.75 196 HIS A O 1
ATOM 1454 N N . GLN A 1 197 ? 2.992 -26.828 -21.125 1 98.69 197 GLN A N 1
ATOM 1455 C CA . GLN A 1 197 ? 2.057 -27.391 -22.094 1 98.69 197 GLN A CA 1
ATOM 1456 C C . GLN A 1 197 ? 0.71 -26.672 -22.031 1 98.69 197 GLN A C 1
ATOM 1458 O O . GLN A 1 197 ? 0.134 -26.344 -23.078 1 98.69 197 GLN A O 1
ATOM 1463 N N . ARG A 1 198 ? 0.237 -26.422 -20.875 1 98.81 198 ARG A N 1
ATOM 1464 C CA . ARG A 1 198 ? -1.059 -25.781 -20.688 1 98.81 198 ARG A CA 1
ATOM 1465 C C . ARG A 1 198 ? -1.018 -24.328 -21.125 1 98.81 198 ARG A C 1
ATOM 1467 O O . ARG A 1 198 ? -1.972 -23.828 -21.734 1 98.81 198 ARG A O 1
ATOM 1474 N N . ALA A 1 199 ? 0.067 -23.594 -20.812 1 98.81 199 ALA A N 1
ATOM 1475 C CA . ALA A 1 199 ? 0.212 -22.203 -21.25 1 98.81 199 ALA A CA 1
ATOM 1476 C C . ALA A 1 199 ? 0.239 -22.109 -22.766 1 98.81 199 ALA A C 1
ATOM 1478 O O . ALA A 1 199 ? -0.418 -21.25 -23.359 1 98.81 199 ALA A O 1
ATOM 1479 N N . VAL A 1 200 ? 0.995 -23 -23.375 1 98.69 200 VAL A N 1
ATOM 1480 C CA . VAL A 1 200 ? 1.089 -23.031 -24.844 1 98.69 200 VAL A CA 1
ATOM 1481 C C . VAL A 1 200 ? -0.275 -23.359 -25.438 1 98.69 200 VAL A C 1
ATOM 1483 O O . VAL A 1 200 ? -0.702 -22.734 -26.406 1 98.69 200 VAL A O 1
ATOM 1486 N N . ALA A 1 201 ? -0.938 -24.359 -24.875 1 98.69 201 ALA A N 1
ATOM 1487 C CA . ALA A 1 201 ? -2.277 -24.719 -25.344 1 98.69 201 ALA A CA 1
ATOM 1488 C C . ALA A 1 201 ? -3.232 -23.531 -25.219 1 98.69 201 ALA A C 1
ATOM 1490 O O . ALA A 1 201 ? -4.074 -23.312 -26.094 1 98.69 201 ALA A O 1
ATOM 1491 N N . GLY A 1 202 ? -3.184 -22.797 -24.109 1 98.56 202 GLY A N 1
ATOM 1492 C CA . GLY A 1 202 ? -3.994 -21.594 -23.922 1 98.56 202 GLY A CA 1
ATOM 1493 C C . GLY A 1 202 ? -3.764 -20.562 -25 1 98.56 202 GLY A C 1
ATOM 1494 O O . GLY A 1 202 ? -4.719 -19.969 -25.516 1 98.56 202 GLY A O 1
ATOM 1495 N N . TRP A 1 203 ? -2.51 -20.297 -25.297 1 98.44 203 TRP A N 1
ATOM 1496 C CA . TRP A 1 203 ? -2.184 -19.344 -26.359 1 98.44 203 TRP A CA 1
ATOM 1497 C C . TRP A 1 203 ? -2.717 -19.828 -27.703 1 98.44 203 TRP A C 1
ATOM 1499 O O . TRP A 1 203 ? -3.293 -19.062 -28.469 1 98.44 203 TRP A O 1
ATOM 1509 N N . ASN A 1 204 ? -2.486 -21.109 -27.984 1 98.25 204 ASN A N 1
ATOM 1510 C CA . ASN A 1 204 ? -2.916 -21.688 -29.266 1 98.25 204 ASN A CA 1
ATOM 1511 C C . ASN A 1 204 ? -4.434 -21.641 -29.406 1 98.25 204 ASN A C 1
ATOM 1513 O O . ASN A 1 204 ? -4.949 -21.484 -30.516 1 98.25 204 ASN A O 1
ATOM 1517 N N . ALA A 1 205 ? -5.145 -21.734 -28.328 1 98.31 205 ALA A N 1
ATOM 1518 C CA . ALA A 1 205 ? -6.605 -21.75 -28.344 1 98.31 205 ALA A CA 1
ATOM 1519 C C . ALA A 1 205 ? -7.156 -20.312 -28.297 1 98.31 205 ALA A C 1
ATOM 1521 O O . ALA A 1 205 ? -8.375 -20.109 -28.359 1 98.31 205 ALA A O 1
ATOM 1522 N N . GLY A 1 206 ? -6.363 -19.312 -28.109 1 98.19 206 GLY A N 1
ATOM 1523 C CA . GLY A 1 206 ? -6.781 -17.906 -28.078 1 98.19 206 GLY A CA 1
ATOM 1524 C C . GLY A 1 206 ? -7.262 -17.453 -26.719 1 98.19 206 GLY A C 1
ATOM 1525 O O . GLY A 1 206 ? -7.852 -16.375 -26.594 1 98.19 206 GLY A O 1
ATOM 1526 N N . PHE A 1 207 ? -7.02 -18.234 -25.734 1 98.38 207 PHE A N 1
ATOM 1527 C CA . PHE A 1 207 ? -7.48 -17.922 -24.375 1 98.38 207 PHE A CA 1
ATOM 1528 C C . PHE A 1 207 ? -6.918 -16.578 -23.922 1 98.38 207 PHE A C 1
ATOM 1530 O O . PHE A 1 207 ? -7.609 -15.812 -23.234 1 98.38 207 PHE A O 1
ATOM 1537 N N . PHE A 1 208 ? -5.719 -16.219 -24.266 1 98.62 208 PHE A N 1
ATOM 1538 C CA . PHE A 1 208 ? -5.023 -15.047 -23.734 1 98.62 208 PHE A CA 1
ATOM 1539 C C . PHE A 1 208 ? -5.266 -13.828 -24.625 1 98.62 208 PHE A C 1
ATOM 1541 O O . PHE A 1 208 ? -4.852 -12.719 -24.281 1 98.62 208 PHE A O 1
ATOM 1548 N N . ASP A 1 209 ? -5.969 -13.938 -25.734 1 97.69 209 ASP A N 1
ATOM 1549 C CA . ASP A 1 209 ? -6.098 -12.883 -26.734 1 97.69 209 ASP A CA 1
ATOM 1550 C C . ASP A 1 209 ? -6.75 -11.633 -26.141 1 97.69 209 ASP A C 1
ATOM 1552 O O . ASP A 1 209 ? -6.387 -10.508 -26.5 1 97.69 209 ASP A O 1
ATOM 1556 N N . ASP A 1 210 ? -7.699 -11.844 -25.266 1 97.06 210 ASP A N 1
ATOM 1557 C CA . ASP A 1 210 ? -8.406 -10.703 -24.703 1 97.06 210 ASP A CA 1
ATOM 1558 C C . ASP A 1 210 ? -7.867 -10.352 -23.312 1 97.06 210 ASP A C 1
ATOM 1560 O O . ASP A 1 210 ? -8.398 -9.469 -22.641 1 97.06 210 ASP A O 1
ATOM 1564 N N . LEU A 1 211 ? -6.816 -11.016 -22.875 1 98.56 211 LEU A N 1
ATOM 1565 C CA . LEU A 1 211 ? -6.195 -10.719 -21.578 1 98.56 211 LEU A CA 1
ATOM 1566 C C . LEU A 1 211 ? -4.891 -9.953 -21.766 1 98.56 211 LEU A C 1
ATOM 1568 O O . LEU A 1 211 ? -4.43 -9.266 -20.859 1 98.56 211 LEU A O 1
ATOM 1572 N N . VAL A 1 212 ? -4.258 -10.078 -22.953 1 98.81 212 VAL A N 1
ATOM 1573 C CA . VAL A 1 212 ? -2.918 -9.539 -23.172 1 98.81 212 VAL A CA 1
ATOM 1574 C C . VAL A 1 212 ? -2.971 -8.422 -24.203 1 98.81 212 VAL A C 1
ATOM 1576 O O . VAL A 1 212 ? -3.582 -8.578 -25.266 1 98.81 212 VAL A O 1
ATOM 1579 N N . ILE A 1 213 ? -2.367 -7.305 -23.844 1 98.38 213 ILE A N 1
ATOM 1580 C CA . ILE A 1 213 ? -2.207 -6.199 -24.781 1 98.38 213 ILE A CA 1
ATOM 1581 C C . ILE A 1 213 ? -0.865 -6.32 -25.5 1 98.38 213 ILE A C 1
ATOM 1583 O O . ILE A 1 213 ? 0.192 -6.207 -24.875 1 98.38 213 ILE A O 1
ATOM 1587 N N . PRO A 1 214 ? -0.91 -6.492 -26.828 1 98.25 214 PRO A N 1
ATOM 1588 C CA . PRO A 1 214 ? 0.377 -6.543 -27.531 1 98.25 214 PRO A CA 1
ATOM 1589 C C . PRO A 1 214 ? 1.162 -5.238 -27.422 1 98.25 214 PRO A C 1
ATOM 1591 O O . PRO A 1 214 ? 0.578 -4.156 -27.484 1 98.25 214 PRO A O 1
ATOM 1594 N N . LEU A 1 215 ? 2.393 -5.363 -27.078 1 98.44 215 LEU A N 1
ATOM 1595 C CA . LEU A 1 215 ? 3.312 -4.23 -27.109 1 98.44 215 LEU A CA 1
ATOM 1596 C C . LEU A 1 215 ? 4.152 -4.258 -28.391 1 98.44 215 LEU A C 1
ATOM 1598 O O . LEU A 1 215 ? 4.203 -5.273 -29.078 1 98.44 215 LEU A O 1
ATOM 1602 N N . THR A 1 216 ? 4.793 -3.119 -28.656 1 97.88 216 THR A N 1
ATOM 1603 C CA . THR A 1 216 ? 5.625 -3.018 -29.859 1 97.88 216 THR A CA 1
ATOM 1604 C C . THR A 1 216 ? 6.77 -4.023 -29.797 1 97.88 216 THR A C 1
ATOM 1606 O O . THR A 1 216 ? 7.09 -4.66 -30.812 1 97.88 216 THR A O 1
ATOM 1609 N N . GLU A 1 217 ? 7.395 -4.27 -28.625 1 97.31 217 GLU A N 1
ATOM 1610 C CA . GLU A 1 217 ? 8.609 -5.066 -28.453 1 97.31 217 GLU A CA 1
ATOM 1611 C C . GLU A 1 217 ? 8.281 -6.547 -28.312 1 97.31 217 GLU A C 1
ATOM 1613 O O . GLU A 1 217 ? 9.133 -7.406 -28.562 1 97.31 217 GLU A O 1
ATOM 1618 N N . LEU A 1 218 ? 7.051 -6.801 -27.875 1 98.12 218 LEU A N 1
ATOM 1619 C CA . LEU A 1 218 ? 6.66 -8.164 -27.531 1 98.12 218 LEU A CA 1
ATOM 1620 C C . LEU A 1 218 ? 5.148 -8.328 -27.625 1 98.12 218 LEU A C 1
ATOM 1622 O O . LEU A 1 218 ? 4.398 -7.68 -26.891 1 98.12 218 LEU A O 1
ATOM 1626 N N . LYS A 1 219 ? 4.73 -9.25 -28.422 1 97.81 219 LYS A N 1
ATOM 1627 C CA . LYS A 1 219 ? 3.2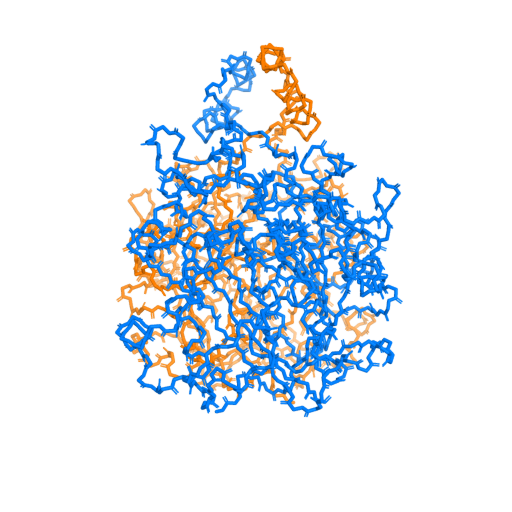97 -9.367 -28.672 1 97.81 219 LYS A CA 1
ATOM 1628 C C . LYS A 1 219 ? 2.676 -10.469 -27.812 1 97.81 219 LYS A C 1
ATOM 1630 O O . LYS A 1 219 ? 1.488 -10.414 -27.5 1 97.81 219 LYS A O 1
ATOM 1635 N N . ARG A 1 220 ? 3.447 -11.5 -27.578 1 98 220 ARG A N 1
ATOM 1636 C CA . ARG A 1 220 ? 3.016 -12.625 -26.766 1 98 220 ARG A CA 1
ATOM 1637 C C . ARG A 1 220 ? 4.031 -12.93 -25.656 1 98 220 ARG A C 1
ATOM 1639 O O . ARG A 1 220 ? 5.16 -12.438 -25.703 1 98 220 ARG A O 1
ATOM 1646 N N . ASP A 1 221 ? 3.572 -13.68 -24.688 1 98.62 221 ASP A N 1
ATOM 1647 C CA . ASP A 1 221 ? 4.477 -14.07 -23.609 1 98.62 221 ASP A CA 1
ATOM 1648 C C . ASP A 1 221 ? 5.734 -14.734 -24.156 1 98.62 221 ASP A C 1
ATOM 1650 O O . ASP A 1 221 ? 5.656 -15.562 -25.062 1 98.62 221 ASP A O 1
ATOM 1654 N N . ALA A 1 222 ? 6.871 -14.406 -23.578 1 98.31 222 ALA A N 1
ATOM 1655 C CA . ALA A 1 222 ? 8.156 -14.891 -24.078 1 98.31 222 ALA A CA 1
ATOM 1656 C C . ALA A 1 222 ? 8.562 -16.188 -23.391 1 98.31 222 ALA A C 1
ATOM 1658 O O . ALA A 1 222 ? 9.461 -16.891 -23.875 1 98.31 222 ALA A O 1
ATOM 1659 N N . ASN A 1 223 ? 7.898 -16.562 -22.344 1 98 223 ASN A N 1
ATOM 1660 C CA . ASN A 1 223 ? 8.445 -17.562 -21.422 1 98 223 ASN A CA 1
ATOM 1661 C C . ASN A 1 223 ? 7.922 -18.953 -21.75 1 98 223 ASN A C 1
ATOM 1663 O O . ASN A 1 223 ? 8.648 -19.953 -21.625 1 98 223 ASN A O 1
ATOM 1667 N N . PRO A 1 224 ? 6.617 -19.109 -22.172 1 98.44 224 PRO A N 1
ATOM 1668 C CA . PRO A 1 224 ? 6.133 -20.453 -22.484 1 98.44 224 PRO A CA 1
ATOM 1669 C C . PRO A 1 224 ? 6.957 -21.141 -23.562 1 98.44 224 PRO A C 1
ATOM 1671 O O . PRO A 1 224 ? 7.258 -20.531 -24.594 1 98.44 224 PRO A O 1
ATOM 1674 N N . ARG A 1 225 ? 7.258 -22.391 -23.297 1 97.12 225 ARG A N 1
ATOM 1675 C CA . ARG A 1 225 ? 8.086 -23.156 -24.219 1 97.12 225 ARG A CA 1
ATOM 1676 C C . ARG A 1 225 ? 7.285 -24.297 -24.844 1 97.12 225 ARG A C 1
ATOM 1678 O O . ARG A 1 225 ? 6.918 -25.25 -24.156 1 97.12 225 ARG A O 1
ATOM 1685 N N . SER A 1 226 ? 7.207 -24.266 -26.109 1 95.88 226 SER A N 1
ATOM 1686 C CA . SER A 1 226 ? 6.469 -25.297 -26.828 1 95.88 226 SER A CA 1
ATOM 1687 C C . SER A 1 226 ? 7.32 -26.547 -27.031 1 95.88 226 SER A C 1
ATOM 1689 O O . SER A 1 226 ? 6.793 -27.625 -27.297 1 95.88 226 SER A O 1
ATOM 1691 N N . ASP A 1 227 ? 8.617 -26.391 -26.859 1 95.25 227 ASP A N 1
ATOM 1692 C CA . ASP A 1 227 ? 9.531 -27.484 -27.188 1 95.25 227 ASP A CA 1
ATOM 1693 C C . ASP A 1 227 ? 10.102 -28.125 -25.922 1 95.25 227 ASP A C 1
ATOM 1695 O O . ASP A 1 227 ? 11.008 -28.953 -25.984 1 95.25 227 ASP A O 1
ATOM 1699 N N . THR A 1 228 ? 9.602 -27.672 -24.797 1 94.88 228 THR A N 1
ATOM 1700 C CA . THR A 1 228 ? 10.094 -28.297 -23.578 1 94.88 228 THR A CA 1
ATOM 1701 C C . THR A 1 228 ? 9.656 -29.75 -23.484 1 94.88 228 THR A C 1
ATOM 1703 O O . THR A 1 228 ? 8.664 -30.141 -24.109 1 94.88 228 THR A O 1
ATOM 1706 N N . SER A 1 229 ? 10.492 -30.578 -22.828 1 97.12 229 SER A N 1
ATOM 1707 C CA . SER A 1 229 ? 10.234 -32 -22.641 1 97.12 229 SER A CA 1
ATOM 1708 C C . SER A 1 229 ? 10.789 -32.5 -21.312 1 97.12 229 SER A C 1
ATOM 1710 O O . SER A 1 229 ? 11.578 -31.828 -20.656 1 97.12 229 SER A O 1
ATOM 1712 N N . ALA A 1 230 ? 10.234 -33.688 -21 1 97.25 230 ALA A N 1
ATOM 1713 C CA . ALA A 1 230 ? 10.734 -34.312 -19.766 1 97.25 230 ALA A CA 1
ATOM 1714 C C . ALA A 1 230 ? 12.25 -34.469 -19.812 1 97.25 230 ALA A C 1
ATOM 1716 O O . ALA A 1 230 ? 12.93 -34.25 -18.812 1 97.25 230 ALA A O 1
ATOM 1717 N N . GLU A 1 231 ? 12.812 -34.875 -20.969 1 97.38 231 GLU A N 1
ATOM 1718 C CA . GLU A 1 231 ? 14.242 -35.094 -21.141 1 97.38 231 GLU A CA 1
ATOM 1719 C C . GLU A 1 231 ? 15.023 -33.812 -20.984 1 97.38 231 GLU A C 1
ATOM 1721 O O . GLU A 1 231 ? 16.062 -33.75 -20.312 1 97.38 231 GLU A O 1
ATOM 1726 N N . ARG A 1 232 ? 14.547 -32.75 -21.609 1 96.94 232 ARG A N 1
ATOM 1727 C CA . ARG A 1 232 ? 15.219 -31.453 -21.531 1 96.94 232 ARG A CA 1
ATOM 1728 C C . ARG A 1 232 ? 15.227 -30.906 -20.109 1 96.94 232 ARG A C 1
ATOM 1730 O O . ARG A 1 232 ? 16.234 -30.344 -19.656 1 96.94 232 ARG A O 1
ATOM 1737 N N . LEU A 1 233 ? 14.078 -31.016 -19.438 1 97.75 233 LEU A N 1
ATOM 1738 C CA . LEU A 1 233 ? 13.984 -30.562 -18.062 1 97.75 233 LEU A CA 1
ATOM 1739 C C . LEU A 1 233 ? 14.922 -31.344 -17.156 1 97.75 233 LEU A C 1
ATOM 1741 O O . LEU A 1 233 ? 15.586 -30.766 -16.297 1 97.75 233 LEU A O 1
ATOM 1745 N N . ALA A 1 234 ? 15.016 -32.656 -17.344 1 96.62 234 ALA A N 1
ATOM 1746 C CA . ALA A 1 234 ? 15.844 -33.531 -16.516 1 96.62 234 ALA A CA 1
ATOM 1747 C C . ALA A 1 234 ? 17.328 -33.219 -16.688 1 96.62 234 ALA A C 1
ATOM 1749 O O . ALA A 1 234 ? 18.125 -33.469 -15.797 1 96.62 234 ALA A O 1
ATOM 1750 N N . ALA A 1 235 ? 17.656 -32.625 -17.812 1 96.44 235 ALA A N 1
ATOM 1751 C CA . ALA A 1 235 ? 19.047 -32.375 -18.141 1 96.44 235 ALA A CA 1
ATOM 1752 C C . ALA A 1 235 ? 19.531 -31.078 -17.484 1 96.44 235 ALA A C 1
ATOM 1754 O O . ALA A 1 235 ? 20.734 -30.812 -17.422 1 96.44 235 ALA A O 1
ATOM 1755 N N . LEU A 1 236 ? 18.656 -30.344 -17 1 96.06 236 LEU A N 1
ATOM 1756 C CA . LEU A 1 236 ? 19.016 -29.047 -16.438 1 96.06 236 LEU A CA 1
ATOM 1757 C C . LEU A 1 236 ? 19.688 -29.203 -15.078 1 96.06 236 LEU A C 1
ATOM 1759 O O . LEU A 1 236 ? 19.328 -30.094 -14.297 1 96.06 236 LEU A O 1
ATOM 1763 N N .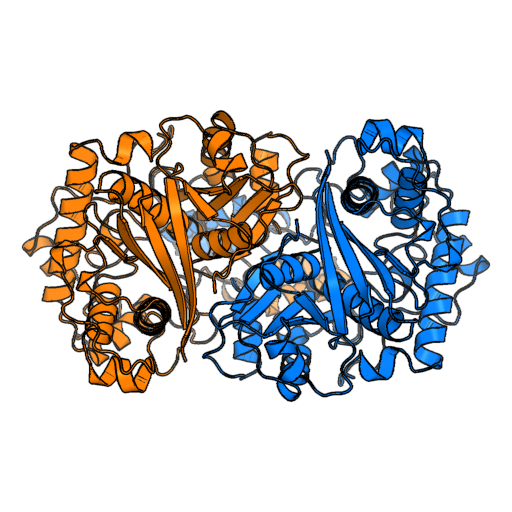 LYS A 1 237 ? 20.609 -28.328 -14.781 1 95.38 237 LYS A N 1
ATOM 1764 C CA . LYS A 1 237 ? 21.312 -28.328 -13.5 1 95.38 237 LYS A CA 1
ATOM 1765 C C . LYS A 1 237 ? 20.547 -27.531 -12.445 1 95.38 237 LYS A C 1
ATOM 1767 O O . LYS A 1 237 ? 19.812 -26.594 -12.781 1 95.38 237 LYS A O 1
ATOM 1772 N N . PRO A 1 238 ? 20.75 -27.875 -11.148 1 95.12 238 PRO A N 1
ATOM 1773 C CA . PRO A 1 238 ? 20.109 -27.094 -10.086 1 95.12 238 PRO A CA 1
ATOM 1774 C C . PRO A 1 238 ? 20.5 -25.609 -10.117 1 95.12 238 PRO A C 1
ATOM 1776 O O . PRO A 1 238 ? 21.672 -25.297 -10.367 1 95.12 238 PRO A O 1
ATOM 1779 N N . ALA A 1 239 ? 19.547 -24.75 -9.953 1 91.62 239 ALA A N 1
ATOM 1780 C CA . ALA A 1 239 ? 19.781 -23.297 -9.922 1 91.62 239 ALA A CA 1
ATOM 1781 C C . ALA A 1 239 ? 20.125 -22.828 -8.508 1 91.62 239 ALA A C 1
ATOM 1783 O O . ALA A 1 239 ? 20.719 -21.766 -8.336 1 91.62 239 ALA A O 1
ATOM 1784 N N . PHE A 1 240 ? 19.703 -23.625 -7.559 1 89.69 240 PHE A N 1
ATOM 1785 C CA . PHE A 1 240 ? 19.938 -23.375 -6.141 1 89.69 240 PHE A CA 1
ATOM 1786 C C . PHE A 1 240 ? 20.547 -24.594 -5.465 1 89.69 240 PHE A C 1
ATOM 1788 O O . PHE A 1 240 ? 20.547 -25.688 -6.039 1 89.69 240 PHE A O 1
ATOM 1795 N N . ASP A 1 241 ? 21.109 -24.391 -4.227 1 88.06 241 ASP A N 1
ATOM 1796 C CA . ASP A 1 241 ? 21.781 -25.484 -3.555 1 88.06 241 ASP A CA 1
ATOM 1797 C C . ASP A 1 241 ? 22.703 -26.234 -4.52 1 88.06 241 ASP A C 1
ATOM 1799 O O . ASP A 1 241 ? 22.625 -27.469 -4.621 1 88.06 241 ASP A O 1
ATOM 1803 N N . ARG A 1 242 ? 23.562 -25.828 -5.309 1 85.81 242 ARG A N 1
ATOM 1804 C CA . ARG A 1 242 ? 24.391 -26.328 -6.398 1 85.81 242 ARG A CA 1
ATOM 1805 C C . ARG A 1 242 ? 25.547 -27.172 -5.867 1 85.81 242 ARG A C 1
ATOM 1807 O O . ARG A 1 242 ? 26.062 -28.031 -6.578 1 85.81 242 ARG A O 1
ATOM 1814 N N . ASP A 1 243 ? 25.719 -26.906 -4.641 1 87.06 243 ASP A N 1
ATOM 1815 C CA . ASP A 1 243 ? 26.969 -27.469 -4.16 1 87.06 243 ASP A CA 1
ATOM 1816 C C . ASP A 1 243 ? 26.734 -28.766 -3.398 1 87.06 243 ASP A C 1
ATOM 1818 O O . ASP A 1 243 ? 27.641 -29.609 -3.287 1 87.06 243 ASP A O 1
ATOM 1822 N N . SER A 1 244 ? 25.594 -28.969 -2.91 1 88.44 244 SER A N 1
ATOM 1823 C CA . SER A 1 244 ? 25.344 -30.125 -2.059 1 88.44 244 SER A CA 1
ATOM 1824 C C . SER A 1 244 ? 25.109 -31.375 -2.887 1 88.44 244 SER A C 1
ATOM 1826 O O . SER A 1 244 ? 25.219 -32.5 -2.373 1 88.44 244 SER A O 1
ATOM 1828 N N . GLY A 1 245 ? 24.797 -31.188 -4.109 1 88.56 245 GLY A N 1
ATOM 1829 C CA . GLY A 1 245 ? 24.438 -32.312 -4.957 1 88.56 245 GLY A CA 1
ATOM 1830 C C . GLY A 1 245 ? 23 -32.75 -4.793 1 88.56 245 GLY A C 1
ATOM 1831 O O . GLY A 1 245 ? 22.531 -33.625 -5.504 1 88.56 245 GLY A O 1
ATOM 1832 N N . PHE A 1 246 ? 22.281 -32.062 -3.969 1 91.5 246 PHE A N 1
ATOM 1833 C CA . PHE A 1 246 ? 20.922 -32.5 -3.664 1 91.5 246 PHE A CA 1
ATOM 1834 C C . PHE A 1 246 ? 19.922 -31.422 -4.105 1 91.5 246 PHE A C 1
ATOM 1836 O O . PHE A 1 246 ? 18.734 -31.516 -3.777 1 91.5 246 PHE A O 1
ATOM 1843 N N . GLY A 1 247 ? 20.406 -30.438 -4.828 1 95.81 247 GLY A N 1
ATOM 1844 C CA . GLY A 1 247 ? 19.516 -29.422 -5.355 1 95.81 247 GLY A CA 1
ATOM 1845 C C . GLY A 1 247 ? 18.5 -29.969 -6.34 1 95.81 247 GLY A C 1
ATOM 1846 O O . GLY A 1 247 ? 18.828 -30.812 -7.176 1 95.81 247 GLY A O 1
ATOM 1847 N N . THR A 1 248 ? 17.234 -29.531 -6.203 1 97.56 248 THR A N 1
ATOM 1848 C CA . THR A 1 248 ? 16.188 -30.062 -7.051 1 97.56 248 THR A CA 1
ATOM 1849 C C . THR A 1 248 ? 15.57 -28.984 -7.926 1 97.56 248 THR A C 1
ATOM 1851 O O . THR A 1 248 ? 14.914 -29.266 -8.922 1 97.56 248 THR A O 1
ATOM 1854 N N . LEU A 1 249 ? 15.703 -27.734 -7.523 1 98 249 LEU A N 1
ATOM 1855 C CA . LEU A 1 249 ? 15.125 -26.625 -8.289 1 98 249 LEU A CA 1
ATOM 1856 C C . LEU A 1 249 ? 16.047 -26.219 -9.43 1 98 249 LEU A C 1
ATOM 1858 O O . LEU A 1 249 ? 17.25 -26.031 -9.219 1 98 249 LEU A O 1
ATOM 1862 N N . THR A 1 250 ? 15.5 -26.125 -10.594 1 97.5 250 THR A N 1
ATOM 1863 C CA . THR A 1 250 ? 16.234 -25.719 -11.789 1 97.5 250 THR A CA 1
ATOM 1864 C C . THR A 1 250 ? 15.547 -24.531 -12.453 1 97.5 250 THR A C 1
ATOM 1866 O O . THR A 1 250 ? 14.453 -24.125 -12.047 1 97.5 250 THR A O 1
ATOM 1869 N N . ALA A 1 251 ? 16.25 -24 -13.461 1 95.19 251 ALA A N 1
ATOM 1870 C CA . ALA A 1 251 ? 15.641 -22.922 -14.242 1 95.19 251 ALA A CA 1
ATOM 1871 C C . ALA A 1 251 ? 14.367 -23.406 -14.938 1 95.19 251 ALA A C 1
ATOM 1873 O O . ALA A 1 251 ? 13.484 -22.594 -15.234 1 95.19 251 ALA A O 1
ATOM 1874 N N . GLY A 1 252 ? 14.242 -24.688 -15.156 1 97.25 252 GLY A N 1
ATOM 1875 C CA . GLY A 1 252 ? 13.117 -25.234 -15.898 1 97.25 252 GLY A CA 1
ATOM 1876 C C . GLY A 1 252 ? 11.891 -25.438 -15.039 1 97.25 252 GLY A C 1
ATOM 1877 O O . GLY A 1 252 ? 10.766 -25.5 -15.547 1 97.25 252 GLY A O 1
ATOM 1878 N N . ASN A 1 253 ? 12.125 -25.641 -13.742 1 98.44 253 ASN A N 1
ATOM 1879 C CA . ASN A 1 253 ? 10.977 -25.891 -12.875 1 98.44 253 ASN A CA 1
ATOM 1880 C C . ASN A 1 253 ? 10.781 -24.75 -11.875 1 98.44 253 ASN A C 1
ATOM 1882 O O . ASN A 1 253 ? 10.219 -24.953 -10.797 1 98.44 253 ASN A O 1
ATOM 1886 N N . SER A 1 254 ? 11.336 -23.578 -12.172 1 97.94 254 SER A N 1
ATOM 1887 C CA . SER A 1 254 ? 11.188 -22.328 -11.43 1 97.94 254 SER A CA 1
ATOM 1888 C C . SER A 1 254 ? 10.672 -21.203 -12.336 1 97.94 254 SER A C 1
ATOM 1890 O O . SER A 1 254 ? 10.938 -21.203 -13.539 1 97.94 254 SER A O 1
ATOM 1892 N N . SER A 1 255 ? 9.867 -20.328 -11.742 1 97.44 255 SER A N 1
ATOM 1893 C CA . SER A 1 255 ? 9.469 -19.188 -12.547 1 97.44 255 SER A CA 1
ATOM 1894 C C . SER A 1 255 ? 10.672 -18.344 -12.945 1 97.44 255 SER A C 1
ATOM 1896 O O . SER A 1 255 ? 11.586 -18.141 -12.141 1 97.44 255 SER A O 1
ATOM 1898 N N . PRO A 1 256 ? 10.766 -17.875 -14.125 1 95.38 256 PRO A N 1
ATOM 1899 C CA . PRO A 1 256 ? 11.898 -17.078 -14.578 1 95.38 256 PRO A CA 1
ATOM 1900 C C . PRO A 1 256 ? 11.812 -15.617 -14.125 1 95.38 256 PRO A C 1
ATOM 1902 O O . PRO A 1 256 ? 10.727 -15.133 -13.805 1 95.38 256 PRO A O 1
ATOM 1905 N N . ILE A 1 257 ? 12.977 -14.961 -14.07 1 92.62 257 ILE A N 1
ATOM 1906 C CA . ILE A 1 257 ? 12.977 -13.508 -13.961 1 92.62 257 ILE A CA 1
ATOM 1907 C C . ILE A 1 257 ? 12.125 -12.906 -15.078 1 92.62 257 ILE A C 1
ATOM 1909 O O . ILE A 1 257 ? 12.297 -13.25 -16.25 1 92.62 257 ILE A O 1
ATOM 1913 N N . THR A 1 258 ? 11.172 -12.078 -14.68 1 96.88 258 THR A N 1
ATOM 1914 C CA . THR A 1 258 ? 10.148 -11.695 -15.641 1 96.88 258 THR A CA 1
ATOM 1915 C C . THR A 1 258 ? 9.812 -10.211 -15.516 1 96.88 258 THR A C 1
ATOM 1917 O O . THR A 1 258 ? 9.75 -9.68 -14.406 1 96.88 258 THR A O 1
ATOM 1920 N N . ASP A 1 259 ? 9.68 -9.508 -16.625 1 97.19 259 ASP A N 1
ATOM 1921 C CA . ASP A 1 259 ? 9.156 -8.148 -16.719 1 97.19 259 ASP A CA 1
ATOM 1922 C C . ASP A 1 259 ? 7.707 -8.141 -17.188 1 97.19 259 ASP A C 1
ATOM 1924 O O . ASP A 1 259 ? 7.34 -8.891 -18.094 1 97.19 259 ASP A O 1
ATOM 1928 N N . GLY A 1 260 ? 6.84 -7.359 -16.516 1 98.69 260 GLY A N 1
ATOM 1929 C CA . GLY A 1 260 ? 5.449 -7.293 -16.938 1 98.69 260 GLY A CA 1
ATOM 1930 C C . GLY A 1 260 ? 4.582 -6.469 -16 1 98.69 260 GLY A C 1
ATOM 1931 O O . GLY A 1 260 ? 5.016 -6.098 -14.906 1 98.69 260 GLY A O 1
ATOM 1932 N N . ALA A 1 261 ? 3.43 -6.109 -16.453 1 98.94 261 ALA A N 1
ATOM 1933 C CA . ALA A 1 261 ? 2.391 -5.422 -15.688 1 98.94 261 ALA A CA 1
ATOM 1934 C C . ALA A 1 261 ? 1.021 -6.047 -15.945 1 98.94 261 ALA A C 1
ATOM 1936 O O . ALA A 1 261 ? 0.783 -6.625 -17 1 98.94 261 ALA A O 1
ATOM 1937 N N . ALA A 1 262 ? 0.143 -6.016 -14.977 1 98.94 262 ALA A N 1
ATOM 1938 C CA . ALA A 1 262 ? -1.191 -6.598 -15.094 1 98.94 262 ALA A CA 1
ATOM 1939 C C . ALA A 1 262 ? -2.199 -5.84 -14.234 1 98.94 262 ALA A C 1
ATOM 1941 O O . ALA A 1 262 ? -1.834 -5.25 -13.211 1 98.94 262 ALA A O 1
ATOM 1942 N N . ALA A 1 263 ? -3.445 -5.859 -14.648 1 98.94 263 ALA A N 1
ATOM 1943 C CA . ALA A 1 263 ? -4.523 -5.184 -13.938 1 98.94 263 ALA A CA 1
ATOM 1944 C C . ALA A 1 263 ? -5.789 -6.035 -13.922 1 98.94 263 ALA A C 1
ATOM 1946 O O . ALA A 1 263 ? -5.957 -6.926 -14.75 1 98.94 263 ALA A O 1
ATOM 1947 N N . CYS A 1 264 ? -6.656 -5.812 -12.992 1 98.88 264 CYS A N 1
ATOM 1948 C CA . CYS A 1 264 ? -8.047 -6.246 -12.969 1 98.88 264 CYS A CA 1
ATOM 1949 C C . CYS A 1 264 ? -8.945 -5.184 -12.336 1 98.88 264 CYS A C 1
ATOM 1951 O O . CYS A 1 264 ? -8.477 -4.094 -12.008 1 98.88 264 CYS A O 1
ATOM 1953 N N . TRP A 1 265 ? -10.25 -5.418 -12.344 1 98.94 265 TRP A N 1
ATOM 1954 C CA . TRP A 1 265 ? -11.227 -4.504 -11.75 1 98.94 265 TRP A CA 1
ATOM 1955 C C . TRP A 1 265 ? -11.789 -5.078 -10.453 1 98.94 265 TRP A C 1
ATOM 1957 O O . TRP A 1 265 ? -11.945 -6.293 -10.32 1 98.94 265 TRP A O 1
ATOM 1967 N N . VAL A 1 266 ? -12.055 -4.262 -9.484 1 98.94 266 VAL A N 1
ATOM 1968 C CA . VAL A 1 266 ? -12.852 -4.566 -8.305 1 98.94 266 VAL A CA 1
ATOM 1969 C C . VAL A 1 266 ? -14.07 -3.645 -8.242 1 98.94 266 VAL A C 1
ATOM 1971 O O . VAL A 1 266 ? -13.938 -2.424 -8.344 1 98.94 266 VAL A O 1
ATOM 1974 N N . ALA A 1 267 ? -15.234 -4.234 -8.062 1 98.88 267 ALA A N 1
ATOM 1975 C CA . ALA A 1 267 ? -16.422 -3.414 -8.242 1 98.88 267 ALA A CA 1
ATOM 1976 C C . ALA A 1 267 ? -17.578 -3.924 -7.379 1 98.88 267 ALA A C 1
ATOM 1978 O O . ALA A 1 267 ? -17.625 -5.105 -7.031 1 98.88 267 ALA A O 1
ATOM 1979 N N . ASN A 1 268 ? -18.438 -3.014 -6.965 1 98.19 268 ASN A N 1
ATOM 1980 C CA . ASN A 1 268 ? -19.781 -3.408 -6.578 1 98.19 268 ASN A CA 1
ATOM 1981 C C . ASN A 1 268 ? -20.719 -3.477 -7.785 1 98.19 268 ASN A C 1
ATOM 1983 O O . ASN A 1 268 ? -20.266 -3.424 -8.93 1 98.19 268 ASN A O 1
ATOM 1987 N N . ALA A 1 269 ? -22.016 -3.67 -7.562 1 97.88 269 ALA A N 1
ATOM 1988 C CA . ALA A 1 269 ? -22.969 -3.842 -8.664 1 97.88 269 ALA A CA 1
ATOM 1989 C C . ALA A 1 269 ? -22.984 -2.609 -9.562 1 97.88 269 ALA A C 1
ATOM 1991 O O . ALA A 1 269 ? -23.078 -2.729 -10.789 1 97.88 269 ALA A O 1
ATOM 1992 N N . VAL A 1 270 ? -22.938 -1.394 -9.008 1 98 270 VAL A N 1
ATOM 1993 C CA . VAL A 1 270 ? -22.938 -0.143 -9.758 1 98 270 VAL A CA 1
ATOM 1994 C C . VAL A 1 270 ? -21.688 -0.062 -10.633 1 98 270 VAL A C 1
ATOM 1996 O O . VAL A 1 270 ? -21.75 0.374 -11.789 1 98 270 VAL A O 1
ATOM 1999 N N . GLY A 1 271 ? -20.531 -0.499 -10.094 1 98.5 271 GLY A N 1
ATOM 2000 C CA . GLY A 1 271 ? -19.266 -0.493 -10.828 1 98.5 271 GLY A CA 1
ATOM 2001 C C . GLY A 1 271 ? -19.25 -1.469 -11.984 1 98.5 271 GLY A C 1
ATOM 2002 O O . GLY A 1 271 ? -18.734 -1.154 -13.062 1 98.5 271 GLY A O 1
ATOM 2003 N N . VAL A 1 272 ? -19.766 -2.652 -11.789 1 98.38 272 VAL A N 1
ATOM 2004 C CA . VAL A 1 272 ? -19.828 -3.654 -12.852 1 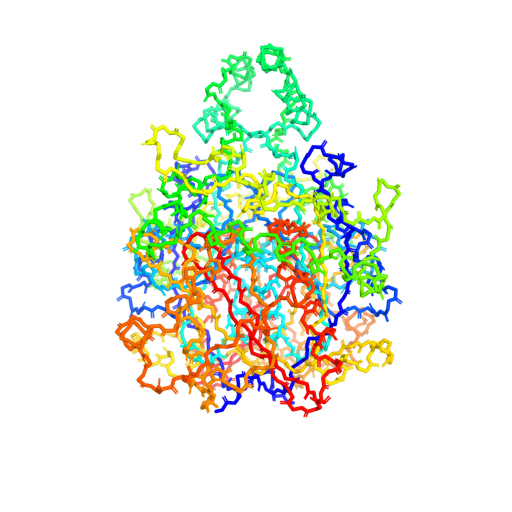98.38 272 VAL A CA 1
ATOM 2005 C C . VAL A 1 272 ? -20.609 -3.107 -14.039 1 98.38 272 VAL A C 1
ATOM 2007 O O . VAL A 1 272 ? -20.266 -3.365 -15.195 1 98.38 272 VAL A O 1
ATOM 2010 N N . ALA A 1 273 ? -21.625 -2.336 -13.781 1 98.12 273 ALA A N 1
ATOM 2011 C CA . ALA A 1 273 ? -22.5 -1.796 -14.82 1 98.12 273 ALA A CA 1
ATOM 2012 C C . ALA A 1 273 ? -21.75 -0.784 -15.688 1 98.12 273 ALA A C 1
ATOM 2014 O O . ALA A 1 273 ? -22.188 -0.474 -16.797 1 98.12 273 ALA A O 1
ATOM 2015 N N . LYS A 1 274 ? -20.625 -0.254 -15.172 1 98.06 274 LYS A N 1
ATOM 2016 C CA . LYS A 1 274 ? -19.812 0.704 -15.93 1 98.06 274 LYS A CA 1
ATOM 2017 C C . LYS A 1 274 ? -18.922 -0.006 -16.938 1 98.06 274 LYS A C 1
ATOM 2019 O O . LYS A 1 274 ? -18.391 0.624 -17.859 1 98.06 274 LYS A O 1
ATOM 2024 N N . LEU A 1 275 ? -18.719 -1.278 -16.781 1 98.56 275 LEU A N 1
ATOM 2025 C CA . LEU A 1 275 ? -17.812 -2.039 -17.625 1 98.56 275 LEU A CA 1
ATOM 2026 C C . LEU A 1 275 ? -18.516 -2.523 -18.891 1 98.56 275 LEU A C 1
ATOM 2028 O O . LEU A 1 275 ? -19.75 -2.648 -18.906 1 98.56 275 LEU A O 1
ATOM 2032 N N . PRO A 1 276 ? -17.719 -2.781 -19.953 1 97.75 276 PRO A N 1
ATOM 2033 C CA . PRO A 1 276 ? -18.344 -3.414 -21.109 1 97.75 276 PRO A CA 1
ATOM 2034 C C . PRO A 1 276 ? -19.125 -4.672 -20.75 1 97.75 276 PRO A C 1
ATOM 2036 O O . PRO A 1 276 ? -18.688 -5.449 -19.891 1 97.75 276 PRO A O 1
ATOM 2039 N N . SER A 1 277 ? -20.188 -4.906 -21.438 1 96.31 277 SER A N 1
ATOM 2040 C CA . SER A 1 277 ? -21.141 -5.949 -21.078 1 96.31 277 SER A CA 1
ATOM 2041 C C . SER A 1 277 ? -20.5 -7.336 -21.188 1 96.31 277 SER A C 1
ATOM 2043 O O . SER A 1 277 ? -20.953 -8.273 -20.516 1 96.31 277 SER A O 1
ATOM 2045 N N . ASP A 1 278 ? -19.484 -7.461 -21.938 1 95.94 278 ASP A N 1
ATOM 2046 C CA . ASP A 1 278 ? -18.891 -8.773 -22.172 1 95.94 278 ASP A CA 1
ATOM 2047 C C . ASP A 1 278 ? -17.688 -9 -21.25 1 95.94 278 ASP A C 1
ATOM 2049 O O . ASP A 1 278 ? -16.969 -9.992 -21.391 1 95.94 278 ASP A O 1
ATOM 2053 N N . THR A 1 279 ? -17.562 -8.117 -20.281 1 98.06 279 THR A N 1
ATOM 2054 C CA . THR A 1 279 ? -16.453 -8.281 -19.344 1 98.06 279 THR A CA 1
ATOM 2055 C C . THR A 1 279 ? -16.75 -9.414 -18.359 1 98.06 279 THR A C 1
ATOM 2057 O O . THR A 1 279 ? -17.703 -9.336 -17.578 1 98.06 279 THR A O 1
ATOM 2060 N N . PRO A 1 280 ? -15.906 -10.469 -18.359 1 98.69 280 PRO A N 1
ATOM 2061 C CA . PRO A 1 280 ? -16.109 -11.5 -17.344 1 98.69 280 PRO A CA 1
ATOM 2062 C C . PRO A 1 280 ? -15.922 -10.969 -15.914 1 98.69 280 PRO A C 1
ATOM 2064 O O . PRO A 1 280 ? -15 -10.188 -15.664 1 98.69 280 PRO A O 1
ATOM 2067 N N . TYR A 1 281 ? -16.781 -11.305 -15.039 1 98.81 281 TYR A N 1
ATOM 2068 C CA . TYR A 1 281 ? -16.641 -10.961 -13.625 1 98.81 281 TYR A CA 1
ATOM 2069 C C . TYR A 1 281 ? -17.234 -12.055 -12.742 1 98.81 281 TYR A C 1
ATOM 2071 O O . TYR A 1 281 ? -18.094 -12.82 -13.188 1 98.81 281 TYR A O 1
ATOM 2079 N N . VAL A 1 282 ? -16.719 -12.203 -11.547 1 98.94 282 VAL A N 1
ATOM 2080 C CA . VAL A 1 282 ? -17.188 -13.172 -10.555 1 98.94 282 VAL A CA 1
ATOM 2081 C C . VAL A 1 282 ? -17.266 -12.5 -9.188 1 98.94 282 VAL A C 1
ATOM 2083 O O . VAL A 1 282 ? -16.75 -11.398 -8.992 1 98.94 282 VAL A O 1
ATOM 2086 N N . ARG A 1 283 ? -17.969 -13.078 -8.281 1 98.81 283 ARG A N 1
ATOM 2087 C CA . ARG A 1 283 ? -18.094 -12.547 -6.926 1 98.81 283 ARG A CA 1
ATOM 2088 C C . ARG A 1 283 ? -16.859 -12.891 -6.09 1 98.81 283 ARG A C 1
ATOM 2090 O O . ARG A 1 283 ? -16.391 -14.031 -6.113 1 98.81 283 ARG A O 1
ATOM 2097 N N . LEU A 1 284 ? -16.25 -11.93 -5.453 1 98.88 284 LEU A N 1
ATOM 2098 C CA . LEU A 1 284 ? -15.305 -12.18 -4.367 1 98.88 284 LEU A CA 1
ATOM 2099 C C . LEU A 1 284 ? -16.047 -12.508 -3.072 1 98.88 284 LEU A C 1
ATOM 2101 O O . LEU A 1 284 ? -16.562 -11.609 -2.404 1 98.88 284 LEU A O 1
ATOM 2105 N N . VAL A 1 285 ? -16.062 -13.734 -2.697 1 98.5 285 VAL A N 1
ATOM 2106 C CA . VAL A 1 285 ? -16.828 -14.188 -1.546 1 98.5 285 VAL A CA 1
ATOM 2107 C C . VAL A 1 285 ? -16.109 -13.805 -0.256 1 98.5 285 VAL A C 1
ATOM 2109 O O . VAL A 1 285 ? -16.734 -13.297 0.682 1 98.5 285 VAL A O 1
ATOM 2112 N N . ASP A 1 286 ? -14.93 -14.117 -0.177 1 98.44 286 ASP A N 1
ATOM 2113 C CA . ASP A 1 286 ? -14.086 -13.875 0.989 1 98.44 286 ASP A CA 1
ATOM 2114 C C . ASP A 1 286 ? -12.609 -14.047 0.643 1 98.44 286 ASP A C 1
ATOM 2116 O O . ASP A 1 286 ? -12.266 -14.383 -0.492 1 98.44 286 ASP A O 1
ATOM 2120 N N . TYR A 1 287 ? -11.742 -13.68 1.535 1 98.75 287 TYR A N 1
ATOM 2121 C CA . TYR A 1 287 ? -10.305 -13.867 1.358 1 98.75 287 TYR A CA 1
ATOM 2122 C C . TYR A 1 287 ? -9.609 -14.016 2.703 1 98.75 287 TYR A C 1
ATOM 2124 O O . TYR A 1 287 ? -10.219 -13.82 3.756 1 98.75 287 TYR A O 1
ATOM 2132 N N . GLU A 1 288 ? -8.367 -14.43 2.67 1 98.12 288 GLU A N 1
ATOM 2133 C CA . GLU A 1 288 ? -7.516 -14.516 3.852 1 98.12 288 GLU A CA 1
ATOM 2134 C C . GLU A 1 288 ? -6.086 -14.094 3.529 1 98.12 288 GLU A C 1
ATOM 2136 O O . GLU A 1 288 ? -5.551 -14.438 2.473 1 98.12 288 GLU A O 1
ATOM 2141 N N . VAL A 1 289 ? -5.535 -13.195 4.336 1 98.62 289 VAL A N 1
ATOM 2142 C CA . VAL A 1 289 ? -4.105 -12.891 4.352 1 98.62 289 VAL A CA 1
ATOM 2143 C C . VAL A 1 289 ? -3.428 -13.672 5.473 1 98.62 289 VAL A C 1
ATOM 2145 O O . VAL A 1 289 ? -3.791 -13.531 6.645 1 98.62 289 VAL A O 1
ATOM 2148 N N . SER A 1 290 ? -2.475 -14.5 5.145 1 98 290 SER A N 1
ATOM 2149 C CA . SER A 1 290 ? -1.841 -15.375 6.129 1 98 290 SER A CA 1
ATOM 2150 C C . SER A 1 290 ? -0.346 -15.094 6.234 1 98 290 SER A C 1
ATOM 2152 O O . SER A 1 290 ? 0.254 -14.539 5.312 1 98 290 SER A O 1
ATOM 2154 N N . ALA A 1 291 ? 0.193 -15.43 7.34 1 98.44 291 ALA A N 1
ATOM 2155 C CA . ALA A 1 291 ? 1.629 -15.344 7.59 1 98.44 291 ALA A CA 1
ATOM 2156 C C . ALA A 1 291 ? 2.113 -16.516 8.445 1 98.44 291 ALA A C 1
ATOM 2158 O O . ALA A 1 291 ? 1.352 -17.062 9.242 1 98.44 291 ALA A O 1
ATOM 2159 N N . VAL A 1 292 ? 3.336 -16.875 8.211 1 97.75 292 VAL A N 1
ATOM 2160 C CA . VAL A 1 292 ? 3.939 -17.969 8.961 1 97.75 292 VAL A CA 1
ATOM 2161 C C . VAL A 1 292 ? 5.328 -17.547 9.453 1 97.75 292 VAL A C 1
ATOM 2163 O O . VAL A 1 292 ? 5.871 -16.531 9.008 1 97.75 292 VAL A O 1
ATOM 2166 N N . ASP A 1 293 ? 5.797 -18.328 10.422 1 95.69 293 ASP A N 1
ATOM 2167 C CA . ASP A 1 293 ? 7.191 -18.172 10.82 1 95.69 293 ASP A CA 1
ATOM 2168 C C . ASP A 1 293 ? 8.133 -18.641 9.711 1 95.69 293 ASP A C 1
ATOM 2170 O O . ASP A 1 293 ? 8.305 -19.844 9.5 1 95.69 293 ASP A O 1
ATOM 2174 N N . LEU A 1 294 ? 8.789 -17.734 9.086 1 89.62 294 LEU A N 1
ATOM 2175 C CA . LEU A 1 294 ? 9.555 -18.031 7.879 1 89.62 294 LEU A CA 1
ATOM 2176 C C . LEU A 1 294 ? 10.805 -18.828 8.211 1 89.62 294 LEU A C 1
ATOM 2178 O O . LEU A 1 294 ? 11.43 -19.406 7.32 1 89.62 294 LEU A O 1
ATOM 2182 N N . HIS A 1 295 ? 11.125 -18.969 9.453 1 87.5 295 HIS A N 1
ATOM 2183 C CA . HIS A 1 295 ? 12.305 -19.734 9.844 1 87.5 295 HIS A CA 1
ATOM 2184 C C . HIS A 1 295 ? 11.961 -21.203 10.047 1 87.5 295 HIS A C 1
ATOM 2186 O O . HIS A 1 295 ? 12.82 -22.078 9.898 1 87.5 295 HIS A O 1
ATOM 2192 N N . ASN A 1 296 ? 10.672 -21.453 10.305 1 88.19 296 ASN A N 1
ATOM 2193 C CA . ASN A 1 296 ? 10.344 -22.797 10.742 1 88.19 296 ASN A CA 1
ATOM 2194 C C . ASN A 1 296 ? 9.328 -23.453 9.805 1 88.19 296 ASN A C 1
ATOM 2196 O O . ASN A 1 296 ? 9.273 -24.688 9.719 1 88.19 296 ASN A O 1
ATOM 2200 N N . GLU A 1 297 ? 8.477 -22.672 9.188 1 90.62 297 GLU A N 1
ATOM 2201 C CA . GLU A 1 297 ? 7.312 -23.25 8.516 1 90.62 297 GLU A CA 1
ATOM 2202 C C . GLU A 1 297 ? 7.488 -23.234 7 1 90.62 297 GLU A C 1
ATOM 2204 O O . GLU A 1 297 ? 6.652 -23.766 6.27 1 90.62 297 GLU A O 1
ATOM 2209 N N . GLY A 1 298 ? 8.625 -22.766 6.539 1 92.69 298 GLY A N 1
ATOM 2210 C CA . GLY A 1 298 ? 8.82 -22.562 5.109 1 92.69 298 GLY A CA 1
ATOM 2211 C C . GLY A 1 298 ? 8.328 -21.219 4.621 1 92.69 298 GLY A C 1
ATOM 2212 O O . GLY A 1 298 ? 7.141 -20.906 4.75 1 92.69 298 GLY A O 1
ATOM 2213 N N . LEU A 1 299 ? 9.125 -20.5 4.008 1 93.38 299 LEU A N 1
ATOM 2214 C CA . LEU A 1 299 ? 8.891 -19.109 3.672 1 93.38 299 LEU A CA 1
ATOM 2215 C C . LEU A 1 299 ? 7.734 -18.969 2.689 1 93.38 299 LEU A C 1
ATOM 2217 O O . LEU A 1 299 ? 6.996 -17.984 2.725 1 93.38 299 LEU A O 1
ATOM 2221 N N . LEU A 1 300 ? 7.547 -19.984 1.83 1 97.44 300 LEU A N 1
ATOM 2222 C CA . LEU A 1 300 ? 6.547 -19.859 0.777 1 97.44 300 LEU A CA 1
ATOM 2223 C C . LEU A 1 300 ? 5.352 -20.766 1.053 1 97.44 300 LEU A C 1
ATOM 2225 O O . LEU A 1 300 ? 4.66 -21.188 0.123 1 97.44 300 LEU A O 1
ATOM 2229 N N . MET A 1 301 ? 5.035 -21.031 2.348 1 98.38 301 MET A N 1
ATOM 2230 C CA . MET A 1 301 ? 4.023 -22.031 2.682 1 98.38 301 MET A CA 1
ATOM 2231 C C . MET A 1 301 ? 2.773 -21.359 3.256 1 98.38 301 MET A C 1
ATOM 2233 O O . MET A 1 301 ? 1.79 -22.047 3.559 1 98.38 301 MET A O 1
ATOM 2237 N N . ALA A 1 302 ? 2.715 -20.078 3.371 1 98.62 302 ALA A N 1
ATOM 2238 C CA . ALA A 1 302 ? 1.644 -19.359 4.062 1 98.62 302 ALA A CA 1
ATOM 2239 C C . ALA A 1 302 ? 0.285 -19.688 3.447 1 98.62 302 ALA A C 1
ATOM 2241 O O . ALA A 1 302 ? -0.711 -19.828 4.164 1 98.62 302 ALA A O 1
ATOM 2242 N N . PRO A 1 303 ? 0.153 -19.859 2.107 1 98.69 303 PRO A N 1
ATOM 2243 C CA . PRO A 1 303 ? -1.164 -20.156 1.543 1 98.69 303 PRO A CA 1
ATOM 2244 C C . PRO A 1 303 ? -1.738 -21.469 2.062 1 98.69 303 PRO A C 1
ATOM 2246 O O . PRO A 1 303 ? -2.959 -21.625 2.172 1 98.69 303 PRO A O 1
ATOM 2249 N N . SER A 1 304 ? -0.887 -22.453 2.383 1 98.62 304 SER A N 1
ATOM 2250 C CA . SER A 1 304 ? -1.365 -23.75 2.861 1 98.62 304 SER A CA 1
ATOM 2251 C C . SER A 1 304 ? -2.096 -23.609 4.191 1 98.62 304 SER A C 1
ATOM 2253 O O . SER A 1 304 ? -2.945 -24.438 4.531 1 98.62 304 SER A O 1
ATOM 2255 N N . TYR A 1 305 ? -1.762 -22.594 4.945 1 98.19 305 TYR A N 1
ATOM 2256 C CA . TYR A 1 305 ? -2.475 -22.297 6.184 1 98.19 305 TYR A CA 1
ATOM 2257 C C . TYR A 1 305 ? -3.807 -21.609 5.898 1 98.19 305 TYR A C 1
ATOM 2259 O O . TYR A 1 305 ? -4.82 -21.938 6.52 1 98.19 305 TYR A O 1
ATOM 2267 N N . GLY A 1 306 ? -3.82 -20.703 4.957 1 98.38 306 GLY A N 1
ATOM 2268 C CA . GLY A 1 306 ? -4.973 -19.859 4.676 1 98.38 306 GLY A CA 1
ATOM 2269 C C . GLY A 1 306 ? -6.082 -20.594 3.947 1 98.38 306 GLY A C 1
ATOM 2270 O O . GLY A 1 306 ? -7.266 -20.328 4.168 1 98.38 306 GLY A O 1
ATOM 2271 N N . ILE A 1 307 ? -5.773 -21.578 3.051 1 98.81 307 ILE A N 1
ATOM 2272 C CA . ILE A 1 307 ? -6.738 -22.25 2.184 1 98.81 307 ILE A CA 1
ATOM 2273 C C . ILE A 1 307 ? -7.746 -23.016 3.031 1 98.81 307 ILE A C 1
ATOM 2275 O O . ILE A 1 307 ? -8.953 -22.781 2.949 1 98.81 307 ILE A O 1
ATOM 2279 N N . PRO A 1 308 ? -7.27 -23.969 3.934 1 98.69 308 PRO A N 1
ATOM 2280 C CA . PRO A 1 308 ? -8.266 -24.719 4.711 1 98.69 308 PRO A CA 1
ATOM 2281 C C . PRO A 1 308 ? -9.07 -23.812 5.648 1 98.69 308 PRO A C 1
ATOM 2283 O O . PRO A 1 308 ? -10.266 -24.031 5.855 1 98.69 308 PRO A O 1
ATOM 2286 N N . ARG A 1 309 ? -8.445 -22.734 6.234 1 98.12 309 ARG A N 1
ATOM 2287 C CA . ARG A 1 309 ? -9.141 -21.828 7.137 1 98.12 309 ARG A CA 1
ATOM 2288 C C . ARG A 1 309 ? -10.258 -21.094 6.406 1 98.12 309 ARG A C 1
ATOM 2290 O O . ARG A 1 309 ? -11.383 -21 6.91 1 98.12 309 ARG A O 1
ATOM 2297 N N . LEU A 1 310 ? -9.922 -20.578 5.238 1 98.31 310 LEU A N 1
ATOM 2298 C CA . LEU A 1 310 ? -10.898 -19.844 4.449 1 98.31 310 LEU A CA 1
ATOM 2299 C C . LEU A 1 310 ? -12.07 -20.75 4.051 1 98.31 310 LEU A C 1
ATOM 2301 O O . LEU A 1 310 ? -13.227 -20.328 4.137 1 98.31 310 LEU A O 1
ATOM 2305 N N . LEU A 1 311 ? -11.781 -21.969 3.572 1 98.56 311 LEU A N 1
ATOM 2306 C CA . LEU A 1 311 ? -12.836 -22.891 3.166 1 98.56 311 LEU A CA 1
ATOM 2307 C C . LEU A 1 311 ? -13.695 -23.297 4.359 1 98.56 311 LEU A C 1
ATOM 2309 O O . LEU A 1 311 ? -14.922 -23.312 4.27 1 98.56 311 LEU A O 1
ATOM 2313 N N . ALA A 1 312 ? -13.062 -23.562 5.488 1 97.88 312 ALA A N 1
ATOM 2314 C CA . ALA A 1 312 ? -13.781 -23.984 6.688 1 97.88 312 ALA A CA 1
ATOM 2315 C C . ALA A 1 312 ? -14.734 -22.891 7.168 1 97.88 312 ALA A C 1
ATOM 2317 O O . ALA A 1 312 ? -15.844 -23.172 7.621 1 97.88 312 ALA A O 1
ATOM 2318 N N . ARG A 1 313 ? -14.289 -21.625 7.082 1 96.25 313 ARG A N 1
ATOM 2319 C CA . ARG A 1 313 ? -15.102 -20.484 7.477 1 96.25 313 ARG A CA 1
ATOM 2320 C C . ARG A 1 313 ? -16.422 -20.453 6.695 1 96.25 313 ARG A C 1
ATOM 2322 O O . ARG A 1 313 ? -17.406 -19.906 7.16 1 96.25 313 ARG A O 1
ATOM 2329 N N . HIS A 1 314 ? -16.438 -21.109 5.512 1 97.38 314 HIS A N 1
ATOM 2330 C CA . HIS A 1 314 ? -17.609 -21.078 4.652 1 97.38 314 HIS A CA 1
ATOM 2331 C C . HIS A 1 314 ? -18.25 -22.453 4.539 1 97.38 314 HIS A C 1
ATOM 2333 O O . HIS A 1 314 ? -19.109 -22.672 3.695 1 97.38 314 HIS A O 1
ATOM 2339 N N . GLY A 1 315 ? -17.766 -23.422 5.352 1 97.56 315 GLY A N 1
ATOM 2340 C CA . GLY A 1 315 ? -18.312 -24.766 5.328 1 97.56 315 GLY A CA 1
ATOM 2341 C C . GLY A 1 315 ? -18.047 -25.5 4.023 1 97.56 315 GLY A C 1
ATOM 2342 O O . GLY A 1 315 ? -18.859 -26.312 3.588 1 97.56 315 GLY A O 1
ATOM 2343 N N . LEU A 1 316 ? -16.953 -25.141 3.35 1 98.56 316 LEU A N 1
ATOM 2344 C CA . LEU A 1 316 ? -16.594 -25.719 2.061 1 98.56 316 LEU A CA 1
ATOM 2345 C C . LEU A 1 316 ? -15.422 -26.688 2.205 1 98.56 316 LEU A C 1
ATOM 2347 O O . LEU A 1 316 ? -14.688 -26.641 3.191 1 98.56 316 LEU A O 1
ATOM 2351 N N . SER A 1 317 ? -15.328 -27.594 1.23 1 98.5 317 SER A N 1
ATOM 2352 C CA . SER A 1 317 ? -14.227 -28.547 1.133 1 98.5 317 SER A CA 1
ATOM 2353 C C . SER A 1 317 ? -13.586 -28.5 -0.252 1 98.5 317 SER A C 1
ATOM 2355 O O . SER A 1 317 ? -13.977 -27.703 -1.101 1 98.5 317 SER A O 1
ATOM 2357 N N . TYR A 1 318 ? -12.516 -29.328 -0.467 1 98.75 318 TYR A N 1
ATOM 2358 C CA . TYR A 1 318 ? -11.75 -29.281 -1.708 1 98.75 318 TYR A CA 1
ATOM 2359 C C . TYR A 1 318 ? -12.625 -29.656 -2.902 1 98.75 318 TYR A C 1
ATOM 2361 O O . TYR A 1 318 ? -12.531 -29.031 -3.961 1 98.75 318 TYR A O 1
ATOM 2369 N N . PRO A 1 319 ? -13.594 -30.656 -2.791 1 98.56 319 PRO A N 1
ATOM 2370 C CA . PRO A 1 319 ? -14.438 -31.016 -3.934 1 98.56 319 PRO A CA 1
ATOM 2371 C C . PRO A 1 319 ? -15.375 -29.891 -4.359 1 98.56 319 PRO A C 1
ATOM 2373 O O . PRO A 1 319 ? -15.875 -29.891 -5.484 1 98.56 319 PRO A O 1
ATOM 2376 N N . ASP A 1 320 ? -15.625 -28.891 -3.475 1 98.69 320 ASP A N 1
ATOM 2377 C CA . ASP A 1 320 ? -16.516 -27.781 -3.766 1 98.69 320 ASP A CA 1
ATOM 2378 C C . ASP A 1 320 ? -15.844 -26.75 -4.66 1 98.69 320 ASP A C 1
ATOM 2380 O O . ASP A 1 320 ? -16.484 -25.812 -5.137 1 98.69 320 ASP A O 1
ATOM 2384 N N . ILE A 1 321 ? -14.547 -26.891 -4.938 1 98.88 321 ILE A N 1
ATOM 2385 C CA . ILE A 1 321 ? -13.773 -25.922 -5.707 1 98.88 321 ILE A CA 1
ATOM 2386 C C . ILE A 1 321 ? -13.562 -26.453 -7.125 1 98.88 321 ILE A C 1
ATOM 2388 O O . ILE A 1 321 ? -12.93 -27.484 -7.32 1 98.88 321 ILE A O 1
ATOM 2392 N N . ALA A 1 322 ? -14.023 -25.688 -8.102 1 98.88 322 ALA A N 1
ATOM 2393 C CA . ALA A 1 322 ? -13.984 -26.109 -9.5 1 98.88 322 ALA A CA 1
ATOM 2394 C C . ALA A 1 322 ? -12.688 -25.656 -10.172 1 98.88 322 ALA A C 1
ATOM 2396 O O . ALA A 1 322 ? -12.305 -26.203 -11.203 1 98.88 322 ALA A O 1
ATOM 2397 N N . LEU A 1 323 ? -12.055 -24.656 -9.57 1 98.88 323 LEU A N 1
ATOM 2398 C CA . LEU A 1 323 ? -10.852 -24.094 -10.164 1 98.88 323 LEU A CA 1
ATOM 2399 C C . LEU A 1 323 ? -9.852 -23.672 -9.086 1 98.88 323 LEU A C 1
ATOM 2401 O O . LEU A 1 323 ? -10.211 -22.969 -8.141 1 98.88 323 LEU A O 1
ATOM 2405 N N . TRP A 1 324 ? -8.648 -24.188 -9.219 1 98.88 324 TRP A N 1
ATOM 2406 C CA . TRP A 1 324 ? -7.527 -23.766 -8.391 1 98.88 324 TRP A CA 1
ATOM 2407 C C . TRP A 1 324 ? -6.516 -22.984 -9.219 1 98.88 324 TRP A C 1
ATOM 2409 O O . TRP A 1 324 ? -5.875 -23.531 -10.117 1 98.88 324 TRP A O 1
ATOM 2419 N N . GLU A 1 325 ? -6.434 -21.719 -8.984 1 98.88 325 GLU A N 1
ATOM 2420 C CA . GLU A 1 325 ? -5.344 -20.906 -9.508 1 98.88 325 GLU A CA 1
ATOM 2421 C C . GLU A 1 325 ? -4.27 -20.672 -8.445 1 98.88 325 GLU A C 1
ATOM 2423 O O . GLU A 1 325 ? -4.387 -19.75 -7.629 1 98.88 325 GLU A O 1
ATOM 2428 N N . ILE A 1 326 ? -3.24 -21.469 -8.477 1 98.88 326 ILE A N 1
ATOM 2429 C CA . ILE A 1 326 ? -2.158 -21.406 -7.504 1 98.88 326 ILE A CA 1
ATOM 2430 C C . ILE A 1 326 ? -0.915 -20.797 -8.141 1 98.88 326 ILE A C 1
ATOM 2432 O O . ILE A 1 326 ? -0.401 -21.312 -9.141 1 98.88 326 ILE A O 1
ATOM 2436 N N . HIS A 1 327 ? -0.484 -19.656 -7.605 1 98.75 327 HIS A N 1
ATOM 2437 C CA . HIS A 1 327 ? 0.749 -19.047 -8.078 1 98.75 327 HIS A CA 1
ATOM 2438 C C . HIS A 1 327 ? 1.917 -20.016 -8.008 1 98.75 327 HIS A C 1
ATOM 2440 O O . HIS A 1 327 ? 2.127 -20.672 -6.984 1 98.75 327 HIS A O 1
ATOM 2446 N N . GLU A 1 328 ? 2.668 -20.062 -9.125 1 98.5 328 GLU A N 1
ATOM 2447 C CA . GLU A 1 328 ? 3.764 -21.031 -9.266 1 98.5 328 GLU A CA 1
ATOM 2448 C C . GLU A 1 328 ? 5.117 -20.328 -9.18 1 98.5 328 GLU A C 1
ATOM 2450 O O . GLU A 1 328 ? 5.891 -20.344 -10.141 1 98.5 328 GLU A O 1
ATOM 2455 N N . ALA A 1 329 ? 5.43 -19.844 -7.988 1 98.31 329 ALA A N 1
ATOM 2456 C CA . ALA A 1 329 ? 6.793 -19.328 -7.891 1 98.31 329 ALA A CA 1
ATOM 2457 C C . ALA A 1 329 ? 7.816 -20.391 -8.281 1 98.31 329 ALA A C 1
ATOM 2459 O O . ALA A 1 329 ? 8.805 -20.094 -8.945 1 98.31 329 ALA A O 1
ATOM 2460 N N . PHE A 1 330 ? 7.625 -21.547 -7.801 1 98.56 330 PHE A N 1
ATOM 2461 C CA . PHE A 1 330 ? 8.336 -22.781 -8.117 1 98.56 330 PHE A CA 1
ATOM 2462 C C . PHE A 1 330 ? 7.363 -23.938 -8.227 1 98.56 330 PHE A C 1
ATOM 2464 O O . PHE A 1 330 ? 6.352 -23.984 -7.527 1 98.56 330 PHE A O 1
ATOM 2471 N N . ALA A 1 331 ? 7.75 -24.859 -9.125 1 98.81 331 ALA A N 1
ATOM 2472 C CA . ALA A 1 331 ? 6.98 -26.109 -9.125 1 98.81 331 ALA A CA 1
ATOM 2473 C C . ALA A 1 331 ? 6.961 -26.734 -7.738 1 98.81 331 ALA A C 1
ATOM 2475 O O . ALA A 1 331 ? 5.922 -27.219 -7.281 1 98.81 331 ALA A O 1
ATOM 2476 N N . ALA A 1 332 ? 8.086 -26.703 -7.066 1 98.69 332 ALA A N 1
ATOM 2477 C CA . ALA A 1 332 ? 8.219 -27.266 -5.723 1 98.69 332 ALA A CA 1
ATOM 2478 C C . ALA A 1 332 ? 7.246 -26.594 -4.754 1 98.69 332 ALA A C 1
ATOM 2480 O O . ALA A 1 332 ? 6.723 -27.234 -3.844 1 98.69 332 ALA A O 1
ATOM 2481 N N . GLN A 1 333 ? 7.09 -25.297 -4.891 1 98.62 333 GLN A N 1
ATOM 2482 C CA . GLN A 1 333 ? 6.203 -24.547 -4.012 1 98.62 333 GLN A CA 1
ATOM 2483 C C . GLN A 1 333 ? 4.754 -25 -4.164 1 98.62 333 GLN A C 1
ATOM 2485 O O . GLN A 1 333 ? 4.031 -25.125 -3.174 1 98.62 333 GLN A O 1
ATOM 2490 N N . VAL A 1 334 ? 4.285 -25.219 -5.363 1 98.88 334 VAL A N 1
ATOM 2491 C CA . VAL A 1 334 ? 2.93 -25.688 -5.613 1 98.88 334 VAL A CA 1
ATOM 2492 C C . VAL A 1 334 ? 2.742 -27.062 -4.992 1 98.88 334 VAL A C 1
ATOM 2494 O O . VAL A 1 334 ? 1.771 -27.312 -4.27 1 98.88 334 VAL A O 1
ATOM 2497 N N . LEU A 1 335 ? 3.701 -27.953 -5.293 1 98.88 335 LEU A N 1
ATOM 2498 C CA . LEU A 1 335 ? 3.627 -29.328 -4.832 1 98.88 335 LEU A CA 1
ATOM 2499 C C . LEU A 1 335 ? 3.65 -29.391 -3.309 1 98.88 335 LEU A C 1
ATOM 2501 O O . LEU A 1 335 ? 2.887 -30.156 -2.703 1 98.88 335 LEU A O 1
ATOM 2505 N N . ALA A 1 336 ? 4.492 -28.609 -2.672 1 98.75 336 ALA A N 1
ATOM 2506 C CA . ALA A 1 336 ? 4.605 -28.594 -1.216 1 98.75 336 ALA A CA 1
ATOM 2507 C C . ALA A 1 336 ? 3.342 -28.047 -0.567 1 98.75 336 ALA A C 1
ATOM 2509 O O . ALA A 1 336 ? 2.877 -28.562 0.449 1 98.75 336 ALA A O 1
ATOM 2510 N N . ASN A 1 337 ? 2.807 -26.953 -1.105 1 98.81 337 ASN A N 1
ATOM 2511 C CA . ASN A 1 337 ? 1.577 -26.375 -0.566 1 98.81 337 ASN A CA 1
ATOM 2512 C C . ASN A 1 337 ? 0.42 -27.375 -0.641 1 98.81 337 ASN A C 1
ATOM 2514 O O . ASN A 1 337 ? -0.337 -27.531 0.32 1 98.81 337 ASN A O 1
ATOM 2518 N N . VAL A 1 338 ? 0.272 -28.031 -1.771 1 98.75 338 VAL A N 1
ATOM 2519 C CA . VAL A 1 338 ? -0.819 -28.984 -1.934 1 98.75 338 VAL A CA 1
ATOM 2520 C C . VAL A 1 338 ? -0.582 -30.203 -1.038 1 98.75 338 VAL A C 1
ATOM 2522 O O . VAL A 1 338 ? -1.524 -30.75 -0.465 1 98.75 338 VAL A O 1
ATOM 2525 N N . ALA A 1 339 ? 0.711 -30.656 -0.925 1 98.62 339 ALA A N 1
ATOM 2526 C CA . ALA A 1 339 ? 1.02 -31.734 0.007 1 98.62 339 ALA A CA 1
ATOM 2527 C C . ALA A 1 339 ? 0.567 -31.375 1.422 1 98.62 339 ALA A C 1
ATOM 2529 O O . ALA A 1 339 ? -0 -32.219 2.125 1 98.62 339 ALA A O 1
ATOM 2530 N N . ALA A 1 340 ? 0.784 -30.188 1.821 1 98.56 340 ALA A N 1
ATOM 2531 C CA . ALA A 1 340 ? 0.408 -29.734 3.158 1 98.56 340 ALA A CA 1
ATOM 2532 C C . ALA A 1 340 ? -1.106 -29.766 3.342 1 98.56 340 ALA A C 1
ATOM 2534 O O . ALA A 1 340 ? -1.608 -30.328 4.32 1 98.56 340 ALA A O 1
ATOM 2535 N N . ILE A 1 341 ? -1.843 -29.234 2.367 1 98.62 341 ILE A N 1
ATOM 2536 C CA . ILE A 1 341 ? -3.277 -29.094 2.58 1 98.62 341 ILE A CA 1
ATOM 2537 C C . ILE A 1 341 ? -3.971 -30.438 2.396 1 98.62 341 ILE A C 1
ATOM 2539 O O . ILE A 1 341 ? -5.129 -30.609 2.779 1 98.62 341 ILE A O 1
ATOM 2543 N N . THR A 1 342 ? -3.301 -31.391 1.811 1 98.25 342 THR A N 1
ATOM 2544 C CA . THR A 1 342 ? -3.906 -32.688 1.64 1 98.25 342 THR A CA 1
ATOM 2545 C C . THR A 1 342 ? -3.482 -33.656 2.766 1 98.25 342 THR A C 1
ATOM 2547 O O . THR A 1 342 ? -3.932 -34.781 2.824 1 98.25 342 THR A O 1
ATOM 2550 N N . ASP A 1 343 ? -2.584 -33.188 3.615 1 97.88 343 ASP A N 1
ATOM 2551 C CA . ASP A 1 343 ? -2.236 -33.906 4.836 1 97.88 343 ASP A CA 1
ATOM 2552 C C . ASP A 1 343 ? -3.188 -33.531 5.977 1 97.88 343 ASP A C 1
ATOM 2554 O O . ASP A 1 343 ? -3.088 -32.469 6.555 1 97.88 343 ASP A O 1
ATOM 2558 N N . ARG A 1 344 ? -3.994 -34.5 6.332 1 97.12 344 ARG A N 1
ATOM 2559 C CA . ARG A 1 344 ? -5.062 -34.25 7.297 1 97.12 344 ARG A CA 1
ATOM 2560 C C . ARG A 1 344 ? -4.492 -33.844 8.648 1 97.12 344 ARG A C 1
ATOM 2562 O O . ARG A 1 344 ? -5.02 -32.938 9.289 1 97.12 344 ARG A O 1
ATOM 2569 N N . ASP A 1 345 ? -3.51 -34.5 9.117 1 97.62 345 ASP A N 1
ATOM 2570 C CA . ASP A 1 345 ? -2.908 -34.188 10.406 1 97.62 345 ASP A CA 1
ATOM 2571 C C . ASP A 1 345 ? -2.27 -32.781 10.383 1 97.62 345 ASP A C 1
ATOM 2573 O O . ASP A 1 345 ? -2.357 -32.031 11.359 1 97.62 345 ASP A O 1
ATOM 2577 N N . TRP A 1 346 ? -1.619 -32.5 9.312 1 97.44 346 TRP A N 1
ATOM 2578 C CA . TRP A 1 346 ? -1.02 -31.172 9.164 1 97.44 346 TRP A CA 1
ATOM 2579 C C . TRP A 1 346 ? -2.088 -30.078 9.188 1 97.44 346 TRP A C 1
ATOM 2581 O O . TRP A 1 346 ? -1.94 -29.062 9.875 1 97.44 346 TRP A O 1
ATOM 2591 N N . VAL A 1 347 ? -3.193 -30.266 8.422 1 98.31 347 VAL A N 1
ATOM 2592 C CA . VAL A 1 347 ? -4.277 -29.281 8.359 1 98.31 347 VAL A CA 1
ATOM 2593 C C . VAL A 1 347 ? -4.859 -29.062 9.75 1 98.31 347 VAL A C 1
ATOM 2595 O O . VAL A 1 347 ? -5.117 -27.922 10.148 1 98.31 347 VAL A O 1
ATOM 2598 N N . ARG A 1 348 ? -4.98 -30.125 10.484 1 97.94 348 ARG A N 1
ATOM 2599 C CA . ARG A 1 348 ? -5.543 -30.031 11.828 1 97.94 348 ARG A CA 1
ATOM 2600 C C . ARG A 1 348 ? -4.582 -29.328 12.781 1 97.94 348 ARG A C 1
ATOM 2602 O O . ARG A 1 348 ? -4.984 -28.422 13.523 1 97.94 348 ARG A O 1
ATOM 2609 N N . THR A 1 349 ? -3.318 -29.641 12.789 1 97.31 349 THR A N 1
ATOM 2610 C CA . THR A 1 349 ? -2.377 -29.203 13.812 1 97.31 349 THR A CA 1
ATOM 2611 C C . THR A 1 349 ? -1.753 -27.859 13.445 1 97.31 349 THR A C 1
ATOM 2613 O O . THR A 1 349 ? -1.465 -27.047 14.32 1 97.31 349 THR A O 1
ATOM 2616 N N . LYS A 1 350 ? -1.562 -27.656 12.148 1 96.75 350 LYS A N 1
ATOM 2617 C CA . LYS A 1 350 ? -0.855 -26.453 11.711 1 96.75 350 LYS A CA 1
ATOM 2618 C C . LYS A 1 350 ? -1.832 -25.375 11.258 1 96.75 350 LYS A C 1
ATOM 2620 O O . LYS A 1 350 ? -1.734 -24.219 11.688 1 96.75 350 LYS A O 1
ATOM 2625 N N . ALA A 1 351 ? -2.824 -25.703 10.5 1 97 351 ALA A N 1
ATOM 2626 C CA . ALA A 1 351 ? -3.801 -24.734 10.023 1 97 351 ALA A CA 1
ATOM 2627 C C . ALA A 1 351 ? -4.949 -24.562 11.016 1 97 351 ALA A C 1
ATOM 2629 O O . ALA A 1 351 ? -5.715 -23.609 10.938 1 97 351 ALA A O 1
ATOM 2630 N N . GLY A 1 352 ? -5.141 -25.5 11.914 1 97.31 352 GLY A N 1
ATOM 2631 C CA . GLY A 1 352 ? -6.141 -25.422 12.969 1 97.31 352 GLY A CA 1
ATOM 2632 C C . GLY A 1 352 ? -7.551 -25.703 12.484 1 97.31 352 GLY A C 1
ATOM 2633 O O . GLY A 1 352 ? -8.516 -25.109 12.969 1 97.31 352 GLY A O 1
ATOM 2634 N N . VAL A 1 353 ? -7.66 -26.547 11.453 1 98.12 353 VAL A N 1
ATOM 2635 C CA . VAL A 1 353 ? -8.961 -26.875 10.883 1 98.12 353 VAL A CA 1
ATOM 2636 C C . VAL A 1 353 ? -9.258 -28.359 11.086 1 98.12 353 VAL A C 1
ATOM 2638 O O . VAL A 1 353 ? -8.539 -29.219 10.578 1 98.12 353 VAL A O 1
ATOM 2641 N N . ASP A 1 354 ? -10.289 -28.688 11.773 1 97.62 354 ASP A N 1
ATOM 2642 C CA . ASP A 1 354 ? -10.656 -30.062 12.094 1 97.62 354 ASP A CA 1
ATOM 2643 C C . ASP A 1 354 ? -11.508 -30.672 10.984 1 97.62 354 ASP A C 1
ATOM 2645 O O . ASP A 1 354 ? -11.523 -31.891 10.805 1 97.62 354 ASP A O 1
ATOM 2649 N N . GLN A 1 355 ? -12.109 -29.891 10.266 1 96.19 355 GLN A N 1
ATOM 2650 C CA . GLN A 1 355 ? -13.008 -30.344 9.211 1 96.19 355 GLN A CA 1
ATOM 2651 C C . GLN A 1 355 ? -12.266 -31.203 8.195 1 96.19 355 GLN A C 1
ATOM 2653 O O . GLN A 1 355 ? -11.125 -30.906 7.828 1 96.19 355 GLN A O 1
ATOM 2658 N N . ASP A 1 356 ? -12.953 -32.281 7.789 1 96 356 ASP A N 1
ATOM 2659 C CA . ASP A 1 356 ? -12.438 -33.031 6.66 1 96 356 ASP A CA 1
ATOM 2660 C C . ASP A 1 356 ? -12.594 -32.281 5.352 1 96 356 ASP A C 1
ATOM 2662 O O . ASP A 1 356 ? -13.711 -32 4.922 1 96 356 ASP A O 1
ATOM 2666 N N . MET A 1 357 ? -11.516 -32.031 4.699 1 97.5 357 MET A N 1
ATOM 2667 C CA . MET A 1 357 ? -11.523 -31.156 3.537 1 97.5 357 MET A CA 1
ATOM 2668 C C . MET A 1 357 ? -11.734 -31.938 2.252 1 97.5 357 MET A C 1
ATOM 2670 O O . MET A 1 357 ? -11.914 -31.359 1.18 1 97.5 357 MET A O 1
ATOM 2674 N N . GLY A 1 358 ? -11.703 -33.25 2.354 1 97.62 358 GLY A N 1
ATOM 2675 C CA . GLY A 1 358 ? -12.016 -34.094 1.221 1 97.62 358 GLY A CA 1
ATOM 2676 C C . GLY A 1 358 ? -10.875 -34.219 0.226 1 97.62 358 GLY A C 1
ATOM 2677 O O . GLY A 1 358 ? -9.727 -33.906 0.556 1 97.62 358 GLY A O 1
ATOM 2678 N N . GLN A 1 359 ? -11.195 -34.75 -0.962 1 97.56 359 GLN A N 1
ATOM 2679 C CA . GLN A 1 359 ? -10.188 -35.031 -1.977 1 97.56 359 GLN A CA 1
ATOM 2680 C C . GLN A 1 359 ? -9.836 -33.812 -2.797 1 97.56 359 GLN A C 1
ATOM 2682 O O . GLN A 1 359 ? -10.727 -33.031 -3.184 1 97.56 359 GLN A O 1
ATOM 2687 N N . PHE A 1 360 ? -8.57 -33.656 -2.914 1 98.31 360 PHE A N 1
ATOM 2688 C CA . PHE A 1 360 ? -8.055 -32.594 -3.775 1 98.31 360 PHE A CA 1
ATOM 2689 C C . PHE A 1 360 ? -7.879 -33.094 -5.203 1 98.31 360 PHE A C 1
ATOM 2691 O O . PHE A 1 360 ? -7.316 -34.156 -5.426 1 98.31 360 PHE A O 1
ATOM 2698 N N . ASP A 1 361 ? -8.336 -32.344 -6.215 1 98.25 361 ASP A N 1
ATOM 2699 C CA . ASP A 1 361 ? -8.273 -32.75 -7.613 1 98.25 361 ASP A CA 1
ATOM 2700 C C . ASP A 1 361 ? -7.23 -31.938 -8.375 1 98.25 361 ASP A C 1
ATOM 2702 O O . ASP A 1 361 ? -7.473 -30.781 -8.734 1 98.25 361 ASP A O 1
ATOM 2706 N N . TRP A 1 362 ? -6.141 -32.531 -8.75 1 98.19 362 TRP A N 1
ATOM 2707 C CA . TRP A 1 362 ? -5.02 -31.891 -9.43 1 98.19 362 TRP A CA 1
ATOM 2708 C C . TRP A 1 362 ? -5.414 -31.438 -10.836 1 98.19 362 TRP A C 1
ATOM 2710 O O . TRP A 1 362 ? -4.789 -30.547 -11.406 1 98.19 362 TRP A O 1
ATOM 2720 N N . ASP A 1 363 ? -6.445 -32.031 -11.43 1 97.81 363 ASP A N 1
ATOM 2721 C CA . ASP A 1 363 ? -6.852 -31.719 -12.797 1 97.81 363 ASP A CA 1
ATOM 2722 C C . ASP A 1 363 ? -7.473 -30.312 -12.867 1 97.81 363 ASP A C 1
ATOM 2724 O O . ASP A 1 363 ? -7.629 -29.75 -13.953 1 97.81 363 ASP A O 1
ATOM 2728 N N . ARG A 1 364 ? -7.816 -29.766 -11.695 1 98.62 364 ARG A N 1
ATOM 2729 C CA . ARG A 1 364 ? -8.492 -28.469 -11.625 1 98.62 364 ARG A CA 1
ATOM 2730 C C . ARG A 1 364 ? -7.496 -27.359 -11.336 1 98.62 364 ARG A C 1
ATOM 2732 O O . ARG A 1 364 ? -7.887 -26.203 -11.156 1 98.62 364 ARG A O 1
ATOM 2739 N N . VAL A 1 365 ? -6.164 -27.688 -11.336 1 98.81 365 VAL A N 1
ATOM 2740 C CA . VAL A 1 365 ? -5.145 -26.719 -10.945 1 98.81 365 VAL A CA 1
ATOM 2741 C C . VAL A 1 365 ? -4.547 -26.062 -12.195 1 98.81 365 VAL A C 1
ATOM 2743 O O . VAL A 1 365 ? -4.031 -26.75 -13.078 1 98.81 365 VAL A O 1
ATOM 2746 N N . ASN A 1 366 ? -4.625 -24.781 -12.336 1 98.75 366 ASN A N 1
ATOM 2747 C CA . ASN A 1 366 ? -3.977 -23.953 -13.344 1 98.75 366 ASN A CA 1
ATOM 2748 C C . ASN A 1 366 ? -4.188 -24.516 -14.75 1 98.75 366 ASN A C 1
ATOM 2750 O O . ASN A 1 366 ? -3.223 -24.828 -15.445 1 98.75 366 ASN A O 1
ATOM 2754 N N . PRO A 1 367 ? -5.398 -24.516 -15.211 1 98.56 367 PRO A N 1
ATOM 2755 C CA . PRO A 1 367 ? -5.699 -25.188 -16.469 1 98.56 367 PRO A CA 1
ATOM 2756 C C . PRO A 1 367 ? -5.035 -24.516 -17.672 1 98.56 367 PRO A C 1
ATOM 2758 O O . PRO A 1 367 ? -4.871 -25.141 -18.719 1 98.56 367 PRO A O 1
ATOM 2761 N N . ASN A 1 368 ? -4.664 -23.234 -17.594 1 98.62 368 ASN A N 1
ATOM 2762 C CA . ASN A 1 368 ? -4.008 -22.547 -18.703 1 98.62 368 ASN A CA 1
ATOM 2763 C C . ASN A 1 368 ? -2.572 -22.156 -18.359 1 98.62 368 ASN A C 1
ATOM 2765 O O . ASN A 1 368 ? -2.049 -21.172 -18.859 1 98.62 368 ASN A O 1
ATOM 2769 N N . GLY A 1 369 ? -1.989 -22.938 -17.453 1 98.56 369 GLY A N 1
ATOM 2770 C CA . GLY A 1 369 ? -0.614 -22.688 -17.047 1 98.56 369 GLY A CA 1
ATOM 2771 C C . GLY A 1 369 ? -0.491 -21.656 -15.953 1 98.56 369 GLY A C 1
ATOM 2772 O O . GLY A 1 369 ? -1.451 -20.938 -15.656 1 98.56 369 GLY A O 1
ATOM 2773 N N . GLY A 1 370 ? 0.651 -21.641 -15.305 1 98.5 370 GLY A N 1
ATOM 2774 C CA . GLY A 1 370 ? 0.941 -20.719 -14.227 1 98.5 370 GLY A CA 1
ATOM 2775 C C . GLY A 1 370 ? 2.27 -20 -14.391 1 98.5 370 GLY A C 1
ATOM 2776 O O . GLY A 1 370 ? 2.77 -19.859 -15.516 1 98.5 370 GLY A O 1
ATOM 2777 N N . SER A 1 371 ? 2.795 -19.516 -13.352 1 98.75 371 SER A N 1
ATOM 2778 C CA . SER A 1 371 ? 3.934 -18.594 -13.367 1 98.75 371 SER A CA 1
ATOM 2779 C C . SER A 1 371 ? 5.211 -19.312 -13.789 1 98.75 371 SER A C 1
ATOM 2781 O O . SER A 1 371 ? 6.148 -18.688 -14.281 1 98.75 371 SER A O 1
ATOM 2783 N N . VAL A 1 372 ? 5.289 -20.625 -13.578 1 98.75 372 VAL A N 1
ATOM 2784 C CA . VAL A 1 372 ? 6.461 -21.375 -14.039 1 98.75 372 VAL A CA 1
ATOM 2785 C C . VAL A 1 372 ? 6.598 -21.234 -15.555 1 98.75 372 VAL A C 1
ATOM 2787 O O . VAL A 1 372 ? 7.711 -21.141 -16.078 1 98.75 372 VAL A O 1
ATOM 2790 N N . ALA A 1 373 ? 5.504 -21.25 -16.234 1 98.81 373 ALA A N 1
ATOM 2791 C CA . ALA A 1 373 ? 5.508 -21.141 -17.688 1 98.81 373 ALA A CA 1
ATOM 2792 C C . ALA A 1 373 ? 5.375 -19.688 -18.141 1 98.81 373 ALA A C 1
ATOM 2794 O O . ALA A 1 373 ? 6.137 -19.219 -18.984 1 98.81 373 ALA A O 1
ATOM 2795 N N . ILE A 1 374 ? 4.453 -18.922 -17.547 1 98.69 374 ILE A N 1
ATOM 2796 C CA . ILE A 1 374 ? 4.07 -17.594 -18.016 1 98.69 374 ILE A CA 1
ATOM 2797 C C . ILE A 1 374 ? 5.059 -16.562 -17.5 1 98.69 374 ILE A C 1
ATOM 2799 O O . ILE A 1 374 ? 5.398 -15.609 -18.203 1 98.69 374 ILE A O 1
ATOM 2803 N N . GLY A 1 375 ? 5.484 -16.734 -16.312 1 98.5 375 GLY A N 1
ATOM 2804 C CA . GLY A 1 375 ? 6.352 -15.781 -15.648 1 98.5 375 GLY A CA 1
ATOM 2805 C C . GLY A 1 375 ? 5.73 -15.18 -14.398 1 98.5 375 GLY A C 1
ATOM 2806 O O . GLY A 1 375 ? 4.551 -15.406 -14.117 1 98.5 375 GLY A O 1
ATOM 2807 N N . HIS A 1 376 ? 6.629 -14.422 -13.703 1 98 376 HIS A N 1
ATOM 2808 C CA . HIS A 1 376 ? 6.238 -13.961 -12.383 1 98 376 HIS A CA 1
ATOM 2809 C C . HIS A 1 376 ? 6.777 -12.555 -12.109 1 98 376 HIS A C 1
ATOM 2811 O O . HIS A 1 376 ? 7.566 -12.359 -11.18 1 98 376 HIS A O 1
ATOM 2817 N N . PRO A 1 377 ? 6.336 -11.539 -12.922 1 98.19 377 PRO A N 1
ATOM 2818 C CA . PRO A 1 377 ? 6.613 -10.203 -12.398 1 98.19 377 PRO A CA 1
ATOM 2819 C C . PRO A 1 377 ? 5.961 -9.953 -11.039 1 98.19 377 PRO A C 1
ATOM 2821 O O . PRO A 1 377 ? 4.73 -9.938 -10.938 1 98.19 377 PRO A O 1
ATOM 2824 N N . PHE A 1 378 ? 6.734 -9.68 -10.055 1 97.25 378 PHE A N 1
ATOM 2825 C CA . PHE A 1 378 ? 6.312 -9.758 -8.656 1 97.25 378 PHE A CA 1
ATOM 2826 C C . PHE A 1 378 ? 5.012 -9 -8.438 1 97.25 378 PHE A C 1
ATOM 2828 O O . PHE A 1 378 ? 3.994 -9.586 -8.07 1 97.25 378 PHE A O 1
ATOM 2835 N N . GLY A 1 379 ? 4.969 -7.742 -8.758 1 98.31 379 GLY A N 1
ATOM 2836 C CA . GLY A 1 379 ? 3.834 -6.887 -8.453 1 98.31 379 GLY A CA 1
ATOM 2837 C C . GLY A 1 379 ? 2.625 -7.164 -9.32 1 98.31 379 GLY A C 1
ATOM 2838 O O . GLY A 1 379 ? 1.501 -6.805 -8.969 1 98.31 379 GLY A O 1
ATOM 2839 N N . ALA A 1 380 ? 2.791 -7.871 -10.453 1 98.81 380 ALA A N 1
ATOM 2840 C CA . ALA A 1 380 ? 1.735 -8.062 -11.445 1 98.81 380 ALA A CA 1
ATOM 2841 C C . ALA A 1 380 ? 1.062 -9.422 -11.273 1 98.81 380 ALA A C 1
ATOM 2843 O O . ALA A 1 380 ? -0.034 -9.648 -11.789 1 98.81 380 ALA A O 1
ATOM 2844 N N . THR A 1 381 ? 1.675 -10.289 -10.539 1 98.75 381 THR A N 1
ATOM 2845 C CA . THR A 1 381 ? 1.291 -11.695 -10.516 1 98.75 381 THR A CA 1
ATOM 2846 C C . THR A 1 381 ? -0.135 -11.859 -10 1 98.75 381 THR A C 1
ATOM 2848 O O . THR A 1 381 ? -0.926 -12.609 -10.57 1 98.75 381 THR A O 1
ATOM 2851 N N . GLY A 1 382 ? -0.475 -11.148 -8.93 1 98.81 382 GLY A N 1
ATOM 2852 C CA . GLY A 1 382 ? -1.814 -11.266 -8.375 1 98.81 382 GLY A CA 1
ATOM 2853 C C . GLY A 1 382 ? -2.904 -10.898 -9.367 1 98.81 382 GLY A C 1
ATOM 2854 O O . GLY A 1 382 ? -3.887 -11.625 -9.516 1 98.81 382 GLY A O 1
ATOM 2855 N N . ALA A 1 383 ? -2.723 -9.812 -10.031 1 98.94 383 ALA A N 1
ATOM 2856 C CA . ALA A 1 383 ? -3.717 -9.359 -11 1 98.94 383 ALA A CA 1
ATOM 2857 C C . ALA A 1 383 ? -3.787 -10.305 -12.195 1 98.94 383 ALA A C 1
ATOM 2859 O O . ALA A 1 383 ? -4.867 -10.539 -12.75 1 98.94 383 ALA A O 1
ATOM 2860 N N . ARG A 1 384 ? -2.646 -10.82 -12.656 1 98.88 384 ARG A N 1
ATOM 2861 C CA . ARG A 1 384 ? -2.654 -11.812 -13.727 1 98.88 384 ARG A CA 1
ATOM 2862 C C . ARG A 1 384 ? -3.438 -13.055 -13.312 1 98.88 384 ARG A C 1
ATOM 2864 O O . ARG A 1 384 ? -4.32 -13.508 -14.047 1 98.88 384 ARG A O 1
ATOM 2871 N N . ASP A 1 385 ? -3.109 -13.578 -12.117 1 98.94 385 ASP A N 1
ATOM 2872 C CA . ASP A 1 385 ? -3.781 -14.781 -11.625 1 98.94 385 ASP A CA 1
ATOM 2873 C C . ASP A 1 385 ? -5.285 -14.555 -11.492 1 98.94 385 ASP A C 1
ATOM 2875 O O . ASP A 1 385 ? -6.082 -15.414 -11.867 1 98.94 385 ASP A O 1
ATOM 2879 N N . LEU A 1 386 ? -5.648 -13.406 -10.992 1 98.94 386 LEU A N 1
ATOM 2880 C CA . LEU A 1 386 ? -7.062 -13.109 -10.789 1 98.94 386 LEU A CA 1
ATOM 2881 C C . LEU A 1 386 ? -7.785 -12.992 -12.133 1 98.94 386 LEU A C 1
ATOM 2883 O O . LEU A 1 386 ? -8.867 -13.555 -12.305 1 98.94 386 LEU A O 1
ATOM 2887 N N . SER A 1 387 ? -7.23 -12.258 -13.039 1 98.94 387 SER A N 1
ATOM 2888 C CA . SER A 1 387 ? -7.875 -12.094 -14.336 1 98.94 387 SER A CA 1
ATOM 2889 C C . SER A 1 387 ? -8.031 -13.43 -15.055 1 98.94 387 SER A C 1
ATOM 2891 O O . SER A 1 387 ? -9.078 -13.695 -15.656 1 98.94 387 SER A O 1
ATOM 2893 N N . GLN A 1 388 ? -6.992 -14.211 -15.016 1 98.81 388 GLN A N 1
ATOM 2894 C CA . GLN A 1 388 ? -7.039 -15.539 -15.609 1 98.81 388 GLN A CA 1
ATOM 2895 C C . GLN A 1 388 ? -8.109 -16.406 -14.945 1 98.81 388 GLN A C 1
ATOM 2897 O O . GLN A 1 388 ? -8.914 -17.031 -15.625 1 98.81 388 GLN A O 1
ATOM 2902 N N . ALA A 1 389 ? -8.133 -16.438 -13.617 1 98.94 389 ALA A N 1
ATOM 2903 C CA . ALA A 1 389 ? -9.094 -17.219 -12.859 1 98.94 389 ALA A CA 1
ATOM 2904 C C . ALA A 1 389 ? -10.523 -16.766 -13.141 1 98.94 389 ALA A C 1
ATOM 2906 O O . ALA A 1 389 ? -11.438 -17.594 -13.258 1 98.94 389 ALA A O 1
ATOM 2907 N N . VAL A 1 390 ? -10.711 -15.469 -13.203 1 98.94 390 VAL A N 1
ATOM 2908 C CA . VAL A 1 390 ? -12.039 -14.914 -13.461 1 98.94 390 VAL A CA 1
ATOM 2909 C C . VAL A 1 390 ? -12.539 -15.398 -14.82 1 98.94 390 VAL A C 1
ATOM 2911 O O . VAL A 1 390 ? -13.68 -15.859 -14.938 1 98.94 390 VAL A O 1
ATOM 2914 N N . LYS A 1 391 ? -11.727 -15.266 -15.812 1 98.81 391 LYS A N 1
ATOM 2915 C CA . LYS A 1 391 ? -12.117 -15.695 -17.156 1 98.81 391 LYS A CA 1
ATOM 2916 C C . LYS A 1 391 ? -12.422 -17.188 -17.188 1 98.81 391 LYS A C 1
ATOM 2918 O O . LYS A 1 391 ? -13.414 -17.609 -17.781 1 98.81 391 LYS A O 1
ATOM 2923 N N . GLU A 1 392 ? -11.562 -17.984 -16.578 1 98.81 392 GLU A N 1
ATOM 2924 C CA . GLU A 1 392 ? -11.758 -19.438 -16.516 1 98.81 392 GLU A CA 1
ATOM 2925 C C . GLU A 1 392 ? -13.055 -19.781 -15.781 1 98.81 392 GLU A C 1
ATOM 2927 O O . GLU A 1 392 ? -13.828 -20.625 -16.25 1 98.81 392 GLU A O 1
ATOM 2932 N N . LEU A 1 393 ? -13.242 -19.141 -14.664 1 98.88 393 LEU A N 1
ATOM 2933 C CA . LEU A 1 393 ? -14.414 -19.422 -13.844 1 98.88 393 LEU A CA 1
ATOM 2934 C C . LEU A 1 393 ? -15.688 -18.938 -14.539 1 98.88 393 LEU A C 1
ATOM 2936 O O . LEU A 1 393 ? -16.734 -19.562 -14.406 1 98.88 393 LEU A O 1
ATOM 2940 N N . TRP A 1 394 ? -15.602 -17.859 -15.258 1 98.31 394 TRP A N 1
ATOM 2941 C CA . TRP A 1 394 ? -16.734 -17.297 -15.992 1 98.31 394 TRP A CA 1
ATOM 2942 C C . TRP A 1 394 ? -17.266 -18.281 -17.016 1 98.31 394 TRP A C 1
ATOM 2944 O O . TRP A 1 394 ? -18.453 -18.281 -17.328 1 98.31 394 TRP A O 1
ATOM 2954 N N . ALA A 1 395 ? -16.453 -19.141 -17.5 1 97.69 395 ALA A N 1
ATOM 2955 C CA . ALA A 1 395 ? -16.828 -20.125 -18.516 1 97.69 395 ALA A CA 1
ATOM 2956 C C . ALA A 1 395 ? -17.469 -21.359 -17.875 1 97.69 395 ALA A C 1
ATOM 2958 O O . ALA A 1 395 ? -17.969 -22.234 -18.578 1 97.69 395 ALA A O 1
ATOM 2959 N N . GLN A 1 396 ? -17.5 -21.422 -16.562 1 98.38 396 GLN A N 1
ATOM 2960 C CA . GLN A 1 396 ? -18.078 -22.547 -15.836 1 98.38 396 GLN A CA 1
ATOM 2961 C C . GLN A 1 396 ? -19.531 -22.266 -15.453 1 98.38 396 GLN A C 1
ATOM 2963 O O . GLN A 1 396 ? -20 -21.125 -15.609 1 98.38 396 GLN A O 1
ATOM 2968 N N . PRO A 1 397 ? -20.312 -23.266 -15.008 1 98.38 397 PRO A N 1
ATOM 2969 C CA . PRO A 1 397 ? -21.703 -23.031 -14.602 1 98.38 397 PRO A CA 1
ATOM 2970 C C . PRO A 1 397 ? -21.812 -22.062 -13.414 1 98.38 397 PRO A C 1
ATOM 2972 O O . PRO A 1 397 ? -20.938 -22.047 -12.547 1 98.38 397 PRO A O 1
ATOM 2975 N N . VAL A 1 398 ? -22.891 -21.359 -13.375 1 98.5 398 VAL A N 1
ATOM 2976 C CA . VAL A 1 398 ? -23.203 -20.5 -12.242 1 98.5 398 VAL A CA 1
ATOM 2977 C C . VAL A 1 398 ? -23.156 -21.312 -10.953 1 98.5 398 VAL A C 1
ATOM 2979 O O . VAL A 1 398 ? -23.625 -22.453 -10.906 1 98.5 398 VAL A O 1
ATOM 2982 N N . GLY A 1 399 ? -22.484 -20.766 -10 1 98.5 399 GLY A N 1
ATOM 2983 C CA . GLY A 1 399 ? -22.344 -21.469 -8.727 1 98.5 399 GLY A CA 1
ATOM 2984 C C . GLY A 1 399 ? -20.969 -22.078 -8.539 1 98.5 399 GLY A C 1
ATOM 2985 O O . GLY A 1 399 ? -20.594 -22.438 -7.418 1 98.5 399 GLY A O 1
ATOM 2986 N N . SER A 1 400 ? -20.188 -22.203 -9.625 1 98.88 400 SER A N 1
ATOM 2987 C CA . SER A 1 400 ? -18.828 -22.719 -9.516 1 98.88 400 SER A CA 1
ATOM 2988 C C . SER A 1 400 ? -17.953 -21.781 -8.688 1 98.88 400 SER A C 1
ATOM 2990 O O . SER A 1 400 ? -18.094 -20.562 -8.758 1 98.88 400 SER A O 1
ATOM 2992 N N . ARG A 1 401 ? -17.016 -22.422 -7.953 1 98.88 401 ARG A N 1
ATOM 2993 C CA . ARG A 1 401 ? -16.141 -21.641 -7.078 1 98.88 401 ARG A CA 1
ATOM 2994 C C . ARG A 1 401 ? -14.672 -21.875 -7.426 1 98.88 401 ARG A C 1
ATOM 2996 O O . ARG A 1 401 ? -14.32 -22.906 -8 1 98.88 401 ARG A O 1
ATOM 3003 N N . ALA A 1 402 ? -13.891 -20.891 -7.09 1 98.94 402 ALA A N 1
ATOM 3004 C CA . ALA A 1 402 ? -12.453 -20.969 -7.332 1 98.94 402 ALA A CA 1
ATOM 3005 C C . ALA A 1 402 ? -11.664 -20.469 -6.125 1 98.94 402 ALA A C 1
ATOM 3007 O O . ALA A 1 402 ? -12.148 -19.625 -5.367 1 98.94 402 ALA A O 1
ATOM 3008 N N . ILE A 1 403 ? -10.516 -21.031 -5.93 1 98.94 403 ILE A N 1
ATOM 3009 C CA . ILE A 1 403 ? -9.5 -20.516 -5.016 1 98.94 403 ILE A CA 1
ATOM 3010 C C . ILE A 1 403 ? -8.328 -19.953 -5.812 1 98.94 403 ILE A C 1
ATOM 3012 O O . ILE A 1 403 ? -7.797 -20.625 -6.703 1 98.94 403 ILE A O 1
ATOM 3016 N N . VAL A 1 404 ? -7.957 -18.734 -5.562 1 98.94 404 VAL A N 1
ATOM 3017 C CA . VAL A 1 404 ? -6.715 -18.141 -6.051 1 98.94 404 VAL A CA 1
ATOM 3018 C C . VAL A 1 404 ? -5.746 -17.938 -4.891 1 98.94 404 VAL A C 1
ATOM 3020 O O . VAL A 1 404 ? -6.074 -17.266 -3.91 1 98.94 404 VAL A O 1
ATOM 3023 N N . SER A 1 405 ? -4.586 -18.547 -4.91 1 98.88 405 SER A N 1
ATOM 3024 C CA . SER A 1 405 ? -3.639 -18.453 -3.805 1 98.88 405 SER A CA 1
ATOM 3025 C C . SER A 1 405 ? -2.264 -18 -4.293 1 98.88 405 SER A C 1
ATOM 3027 O O . SER A 1 405 ? -1.815 -18.422 -5.363 1 98.88 405 SER A O 1
ATOM 3029 N N . ILE A 1 406 ? -1.641 -17.125 -3.559 1 98.88 406 ILE A N 1
ATOM 3030 C CA . ILE A 1 406 ? -0.337 -16.562 -3.9 1 98.88 406 ILE A CA 1
ATOM 3031 C C . ILE A 1 406 ? 0.561 -16.562 -2.664 1 98.88 406 ILE A C 1
ATOM 3033 O O . ILE A 1 406 ? 0.217 -15.961 -1.645 1 98.88 406 ILE A O 1
ATOM 3037 N N . CYS A 1 407 ? 1.688 -17.281 -2.74 1 98.56 407 CYS A N 1
ATOM 3038 C CA . CYS A 1 407 ? 2.709 -17.188 -1.704 1 98.56 407 CYS A CA 1
ATOM 3039 C C . CYS A 1 407 ? 3.537 -15.922 -1.874 1 98.56 407 CYS A C 1
ATOM 3041 O O . CYS A 1 407 ? 3.637 -15.383 -2.979 1 98.56 407 CYS A O 1
ATOM 3043 N N . ALA A 1 408 ? 4.062 -15.445 -0.83 1 98.12 408 ALA A N 1
ATOM 3044 C CA . ALA A 1 408 ? 4.812 -14.195 -0.894 1 98.12 408 ALA A CA 1
ATOM 3045 C C . ALA A 1 408 ? 6.008 -14.219 0.051 1 98.12 408 ALA A C 1
ATOM 3047 O O . ALA A 1 408 ? 5.965 -14.867 1.1 1 98.12 408 ALA A O 1
ATOM 3048 N N . ASP A 1 409 ? 7.074 -13.492 -0.346 1 96.31 409 ASP A N 1
ATOM 3049 C CA . ASP A 1 409 ? 8.242 -13.281 0.507 1 96.31 409 ASP A CA 1
ATOM 3050 C C . ASP A 1 409 ? 7.828 -12.789 1.89 1 96.31 409 ASP A C 1
ATOM 3052 O O . ASP A 1 409 ? 6.734 -12.242 2.059 1 96.31 409 ASP A O 1
ATOM 3056 N N . GLY A 1 410 ? 8.664 -13.062 2.832 1 96.19 410 GLY A N 1
ATOM 3057 C CA . GLY A 1 410 ? 8.375 -12.672 4.203 1 96.19 410 GLY A CA 1
ATOM 3058 C C . GLY A 1 410 ? 7.484 -13.656 4.934 1 96.19 410 GLY A C 1
ATOM 3059 O O . GLY A 1 410 ? 7.02 -13.383 6.039 1 96.19 410 GLY A O 1
ATOM 3060 N N . GLY A 1 411 ? 7.293 -14.859 4.332 1 97.88 411 GLY A N 1
ATOM 3061 C CA . GLY A 1 411 ? 6.441 -15.867 4.953 1 97.88 411 GLY A CA 1
ATOM 3062 C C . GLY A 1 411 ? 4.969 -15.5 4.918 1 97.88 411 GLY A C 1
ATOM 3063 O O . GLY A 1 411 ? 4.238 -15.758 5.879 1 97.88 411 GLY A O 1
ATOM 3064 N N . GLN A 1 412 ? 4.566 -14.914 3.891 1 98.5 412 GLN A N 1
ATOM 3065 C CA . GLN A 1 412 ? 3.182 -14.461 3.818 1 98.5 412 GLN A CA 1
ATOM 3066 C C . GLN A 1 412 ? 2.461 -15.086 2.629 1 98.5 412 GLN A C 1
ATOM 3068 O O . GLN A 1 412 ? 3.092 -15.703 1.767 1 98.5 412 GLN A O 1
ATOM 3073 N N . GLY A 1 413 ? 1.187 -14.984 2.545 1 98.44 413 GLY A N 1
ATOM 3074 C CA . GLY A 1 413 ? 0.368 -15.469 1.445 1 98.44 413 GLY A CA 1
ATOM 3075 C C . GLY A 1 413 ? -1.053 -14.938 1.479 1 98.44 413 GLY A C 1
ATOM 3076 O O . GLY A 1 413 ? -1.523 -14.477 2.521 1 98.44 413 GLY A O 1
ATOM 3077 N N . THR A 1 414 ? -1.674 -14.945 0.346 1 98.88 414 THR A N 1
ATOM 3078 C CA . THR A 1 414 ? -3.061 -14.516 0.208 1 98.88 414 THR A CA 1
ATOM 3079 C C . THR A 1 414 ? -3.887 -15.57 -0.522 1 98.88 414 THR A C 1
ATOM 3081 O O . THR A 1 414 ? -3.377 -16.266 -1.404 1 98.88 414 THR A O 1
ATOM 3084 N N . VAL A 1 415 ? -5.137 -15.719 -0.092 1 98.88 415 VAL A N 1
ATOM 3085 C CA . VAL A 1 415 ? -6.09 -16.656 -0.683 1 98.88 415 VAL A CA 1
ATOM 3086 C C . VAL A 1 415 ? -7.422 -15.953 -0.924 1 98.88 415 VAL A C 1
ATOM 3088 O O . VAL A 1 415 ? -7.934 -15.258 -0.042 1 98.88 415 VAL A O 1
ATOM 3091 N N . ALA A 1 416 ? -7.961 -16.078 -2.096 1 98.94 416 ALA A N 1
ATOM 3092 C CA . ALA A 1 416 ? -9.273 -15.531 -2.438 1 98.94 416 ALA A CA 1
ATOM 3093 C C . ALA A 1 416 ? -10.258 -16.641 -2.787 1 98.94 416 ALA A C 1
ATOM 3095 O O . ALA A 1 416 ? -9.891 -17.625 -3.453 1 98.94 416 ALA A O 1
ATOM 3096 N N . LEU A 1 417 ? -11.438 -16.578 -2.279 1 98.88 417 LEU A N 1
ATOM 3097 C CA . LEU A 1 417 ? -12.562 -17.422 -2.668 1 98.88 417 LEU A CA 1
ATOM 3098 C C . LEU A 1 417 ? -13.492 -16.688 -3.627 1 98.88 417 LEU A C 1
ATOM 3100 O O . LEU A 1 417 ? -14.086 -15.664 -3.26 1 98.88 417 LEU A O 1
ATOM 3104 N N . LEU A 1 418 ? -13.547 -17.188 -4.855 1 98.94 418 LEU A N 1
ATOM 3105 C CA . LEU A 1 418 ? -14.375 -16.594 -5.902 1 98.94 418 LEU A CA 1
ATOM 3106 C C . LEU A 1 418 ? -15.57 -17.484 -6.223 1 98.94 418 LEU A C 1
ATOM 3108 O O . LEU A 1 418 ? -15.523 -18.688 -6.023 1 98.94 418 LEU A O 1
ATOM 3112 N N . GLU A 1 419 ? -16.641 -16.844 -6.785 1 98.88 419 GLU A N 1
ATOM 3113 C CA . GLU A 1 419 ? -17.844 -17.594 -7.172 1 98.88 419 GLU A CA 1
ATOM 3114 C C . GLU A 1 419 ? -18.453 -17.031 -8.445 1 98.88 419 GLU A C 1
ATOM 3116 O O . GLU A 1 419 ? -18.672 -15.82 -8.562 1 98.88 419 GLU A O 1
ATOM 3121 N N . ARG A 1 420 ? -18.75 -17.906 -9.391 1 98.75 420 ARG A N 1
ATOM 3122 C CA . ARG A 1 420 ? -19.484 -17.531 -10.594 1 98.75 420 ARG A CA 1
ATOM 3123 C C . ARG A 1 420 ? -20.953 -17.25 -10.266 1 98.75 420 ARG A C 1
ATOM 3125 O O . ARG A 1 420 ? -21.656 -18.109 -9.734 1 98.75 420 ARG A O 1
ATOM 3132 N N . VAL A 1 421 ? -21.359 -16.031 -10.648 1 97 421 VAL A N 1
ATOM 3133 C CA . VAL A 1 421 ? -22.734 -15.633 -10.336 1 97 421 VAL A CA 1
ATOM 3134 C C . VAL A 1 421 ? -23.484 -15.312 -11.633 1 97 421 VAL A C 1
ATOM 3136 O O . VAL A 1 421 ? -22.859 -14.938 -12.633 1 97 421 VAL A O 1
ATOM 3139 N N . MET B 1 1 ? -26.5 4.441 3.074 1 63.81 1 MET B N 1
ATOM 3140 C CA . MET B 1 1 ? -26.016 3.129 3.496 1 63.81 1 MET B CA 1
ATOM 3141 C C . MET B 1 1 ? -24.562 3.207 3.967 1 63.81 1 MET B C 1
ATOM 3143 O O . MET B 1 1 ? -23.781 3.99 3.436 1 63.81 1 MET B O 1
ATOM 3147 N N . SER B 1 2 ? -24.25 2.467 5.078 1 80.81 2 SER B N 1
ATOM 3148 C CA . SER B 1 2 ? -22.906 2.473 5.629 1 80.81 2 SER B CA 1
ATOM 3149 C C . SER B 1 2 ? -21.922 1.752 4.703 1 80.81 2 SER B C 1
ATOM 3151 O O . SER B 1 2 ? -22.281 0.758 4.066 1 80.81 2 SER B O 1
ATOM 3153 N N . ARG B 1 3 ? -20.797 2.342 4.57 1 89.25 3 ARG B N 1
ATOM 3154 C CA . ARG B 1 3 ? -19.766 1.741 3.744 1 89.25 3 ARG B CA 1
ATOM 3155 C C . ARG B 1 3 ? -19.266 0.435 4.355 1 89.25 3 ARG B C 1
ATOM 3157 O O . ARG B 1 3 ? -18.734 -0.424 3.648 1 89.25 3 ARG B O 1
ATOM 3164 N N . PHE B 1 4 ? -19.391 0.297 5.645 1 93.62 4 PHE B N 1
ATOM 3165 C CA . PHE B 1 4 ? -18.828 -0.848 6.348 1 93.62 4 PHE B CA 1
ATOM 3166 C C . PHE B 1 4 ? -19.922 -1.852 6.707 1 93.62 4 PHE B C 1
ATOM 3168 O O . PHE B 1 4 ? -21.062 -1.47 6.969 1 93.62 4 PHE B O 1
ATOM 3175 N N . ALA B 1 5 ? -19.594 -3.143 6.762 1 93.12 5 ALA B N 1
ATOM 3176 C CA . ALA B 1 5 ? -20.516 -4.211 7.113 1 93.12 5 ALA B CA 1
ATOM 3177 C C . ALA B 1 5 ? -20.875 -4.164 8.602 1 93.12 5 ALA B C 1
ATOM 3179 O O . ALA B 1 5 ? -21.953 -4.609 9 1 93.12 5 ALA B O 1
ATOM 3180 N N . GLU B 1 6 ? -20 -3.645 9.422 1 95 6 GLU B N 1
ATOM 3181 C CA . GLU B 1 6 ? -20.141 -3.436 10.859 1 95 6 GLU B CA 1
ATOM 3182 C C . GLU B 1 6 ? -19.438 -2.154 11.305 1 95 6 GLU B C 1
ATOM 3184 O O . GLU B 1 6 ? -18.625 -1.593 10.562 1 95 6 GLU B O 1
ATOM 3189 N N . PRO B 1 7 ? -19.797 -1.703 12.516 1 97.19 7 PRO B N 1
ATOM 3190 C CA . PRO B 1 7 ? -19.141 -0.483 12.977 1 97.19 7 PRO B CA 1
ATOM 3191 C C . PRO B 1 7 ? -17.625 -0.632 13.055 1 97.19 7 PRO B C 1
ATOM 3193 O O . PRO B 1 7 ? -17.125 -1.67 13.492 1 97.19 7 PRO B O 1
ATOM 3196 N N . VAL B 1 8 ? -16.953 0.357 12.594 1 98.5 8 VAL B N 1
ATOM 3197 C CA . VAL B 1 8 ? -15.492 0.413 12.617 1 98.5 8 VAL B CA 1
ATOM 3198 C C . VAL B 1 8 ? -15.031 1.513 13.57 1 98.5 8 VAL B C 1
ATOM 3200 O O . VAL B 1 8 ? -15.617 2.594 13.609 1 98.5 8 VAL B O 1
ATOM 3203 N N . PHE B 1 9 ? -13.977 1.214 14.297 1 98.94 9 PHE B N 1
ATOM 3204 C CA . PHE B 1 9 ? -13.461 2.154 15.281 1 98.94 9 PHE B CA 1
ATOM 3205 C C . PHE B 1 9 ? -11.977 2.428 15.047 1 98.94 9 PHE B C 1
ATOM 3207 O O . PHE B 1 9 ? -11.25 1.553 14.578 1 98.94 9 PHE B O 1
ATOM 3214 N N . VAL B 1 10 ? -11.602 3.643 15.258 1 98.94 10 VAL B N 1
ATOM 3215 C CA . VAL B 1 10 ? -10.195 4.016 15.383 1 98.94 10 VAL B CA 1
ATOM 3216 C C . VAL B 1 10 ? -9.852 4.281 16.844 1 98.94 10 VAL B C 1
ATOM 3218 O O . VAL B 1 10 ? -10.555 5.027 17.531 1 98.94 10 VAL B O 1
ATOM 3221 N N . ALA B 1 11 ? -8.859 3.627 17.328 1 98.94 11 ALA B N 1
ATOM 3222 C CA . ALA B 1 11 ? -8.391 3.83 18.688 1 98.94 11 ALA B CA 1
ATOM 3223 C C . ALA B 1 11 ? -7 4.457 18.703 1 98.94 11 ALA B C 1
ATOM 3225 O O . ALA B 1 11 ? -6.152 4.125 17.875 1 98.94 11 ALA B O 1
ATOM 3226 N N . ALA B 1 12 ? -6.812 5.32 19.703 1 98.75 12 ALA B N 1
ATOM 3227 C CA . ALA B 1 12 ? -5.551 6.047 19.812 1 98.75 12 ALA B CA 1
ATOM 3228 C C . ALA B 1 12 ? -4.391 5.094 20.062 1 98.75 12 ALA B C 1
ATOM 3230 O O . ALA B 1 12 ? -4.527 4.117 20.812 1 98.75 12 ALA B O 1
ATOM 3231 N N . GLY B 1 13 ? -3.281 5.379 19.359 1 98.5 13 GLY B N 1
ATOM 3232 C CA . GLY B 1 13 ? -2.057 4.617 19.547 1 98.5 13 GLY B CA 1
ATOM 3233 C C . GLY B 1 13 ? -0.916 5.453 20.094 1 98.5 13 GLY B C 1
ATOM 3234 O O . GLY B 1 13 ? -1.13 6.324 20.938 1 98.5 13 GLY B O 1
ATOM 3235 N N . ARG B 1 14 ? 0.306 5.016 19.734 1 98.62 14 ARG B N 1
ATOM 3236 C CA . ARG B 1 14 ? 1.518 5.652 20.234 1 98.62 14 ARG B CA 1
ATOM 3237 C C . ARG B 1 14 ? 2.406 6.129 19.094 1 98.62 14 ARG B C 1
ATOM 3239 O O . ARG B 1 14 ? 2.219 5.723 17.938 1 98.62 14 ARG B O 1
ATOM 3246 N N . ARG B 1 15 ? 3.289 6.98 19.406 1 98.88 15 ARG B N 1
ATOM 3247 C CA . ARG B 1 15 ? 4.273 7.473 18.453 1 98.88 15 ARG B CA 1
ATOM 3248 C C . ARG B 1 15 ? 5.605 7.762 19.141 1 98.88 15 ARG B C 1
ATOM 3250 O O . ARG B 1 15 ? 5.68 7.832 20.359 1 98.88 15 ARG B O 1
ATOM 3257 N N . THR B 1 16 ? 6.641 7.871 18.375 1 98.94 16 THR B N 1
ATOM 3258 C CA . THR B 1 16 ? 7.891 8.43 18.875 1 98.94 16 THR B CA 1
ATOM 3259 C C . THR B 1 16 ? 7.77 9.945 19.062 1 98.94 16 THR B C 1
ATOM 3261 O O . THR B 1 16 ? 6.883 10.578 18.5 1 98.94 16 THR B O 1
ATOM 3264 N N . PRO B 1 17 ? 8.719 10.477 20.016 1 98.81 17 PRO B N 1
ATOM 3265 C CA . PRO B 1 17 ? 8.891 11.914 19.797 1 98.81 17 PRO B CA 1
ATOM 3266 C C . PRO B 1 17 ? 9.328 12.25 18.375 1 98.81 17 PRO B C 1
ATOM 3268 O O . PRO B 1 17 ? 10.07 11.484 17.75 1 98.81 17 PRO B O 1
ATOM 3271 N N . PHE B 1 18 ? 8.805 13.305 17.891 1 98.81 18 PHE B N 1
ATOM 3272 C CA . PHE B 1 18 ? 9.234 13.727 16.562 1 98.81 18 PHE B CA 1
ATOM 3273 C C . PHE B 1 18 ? 10.484 14.594 16.641 1 98.81 18 PHE B C 1
ATOM 3275 O O . PHE B 1 18 ? 10.539 15.539 17.422 1 98.81 18 PHE B O 1
ATOM 3282 N N . GLY B 1 19 ? 11.492 14.156 15.906 1 98.19 19 GLY B N 1
ATOM 3283 C CA . GLY B 1 19 ? 12.781 14.828 15.93 1 98.19 19 GLY B CA 1
ATOM 3284 C C . GLY B 1 19 ? 13 15.734 14.727 1 98.19 19 GLY B C 1
ATOM 3285 O O . GLY B 1 19 ? 12.531 15.438 13.633 1 98.19 19 GLY B O 1
ATOM 3286 N N . ARG B 1 20 ? 13.828 16.75 14.969 1 95.12 20 ARG B N 1
ATOM 3287 C CA . ARG B 1 20 ? 14.211 17.641 13.875 1 95.12 20 ARG B CA 1
ATOM 3288 C C . ARG B 1 20 ? 15.188 16.953 12.93 1 95.12 20 ARG B C 1
ATOM 3290 O O . ARG B 1 20 ? 16.016 16.156 13.359 1 95.12 20 ARG B O 1
ATOM 3297 N N . GLY B 1 21 ? 15.039 17.328 11.641 1 90.38 21 GLY B N 1
ATOM 3298 C CA . GLY B 1 21 ? 16 16.812 10.672 1 90.38 21 GLY B CA 1
ATOM 3299 C C . GLY B 1 21 ? 17.438 17.031 11.078 1 90.38 21 GLY B C 1
ATOM 3300 O O . GLY B 1 21 ? 17.812 18.141 11.484 1 90.38 21 GLY B O 1
ATOM 3301 N N . GLY B 1 22 ? 18.219 15.945 10.914 1 87.19 22 GLY B N 1
ATOM 3302 C CA . GLY B 1 22 ? 19.625 16.031 11.289 1 87.19 22 GLY B CA 1
ATOM 3303 C C . GLY B 1 22 ? 19.844 16.047 12.789 1 87.19 22 GLY B C 1
ATOM 3304 O O . GLY B 1 22 ? 20.969 16.234 13.258 1 87.19 22 GLY B O 1
ATOM 3305 N N . GLY B 1 23 ? 18.797 15.828 13.539 1 92.12 23 GLY B N 1
ATOM 3306 C CA . GLY B 1 23 ? 18.859 15.93 14.992 1 92.12 23 GLY B CA 1
ATOM 3307 C C . GLY B 1 23 ? 19.031 14.586 15.672 1 92.12 23 GLY B C 1
ATOM 3308 O O . GLY B 1 23 ? 19.766 13.727 15.188 1 92.12 23 GLY B O 1
ATOM 3309 N N . ALA B 1 24 ? 18.406 14.438 16.781 1 94.75 24 ALA B N 1
ATOM 3310 C CA . ALA B 1 24 ? 18.656 13.352 17.734 1 94.75 24 ALA B CA 1
ATOM 3311 C C . ALA B 1 24 ? 18.297 12 17.125 1 94.75 24 ALA B C 1
ATOM 3313 O O . ALA B 1 24 ? 18.891 10.977 17.469 1 94.75 24 ALA B O 1
ATOM 3314 N N . LEU B 1 25 ? 17.375 11.977 16.141 1 95.75 25 LEU B N 1
ATOM 3315 C CA . LEU B 1 25 ? 16.875 10.703 15.641 1 95.75 25 LEU B CA 1
ATOM 3316 C C . LEU B 1 25 ? 17.516 10.375 14.289 1 95.75 25 LEU B C 1
ATOM 3318 O O . LEU B 1 25 ? 17.125 9.398 13.641 1 95.75 25 LEU B O 1
ATOM 3322 N N . ALA B 1 26 ? 18.484 11.117 13.891 1 89.5 26 ALA B N 1
ATOM 3323 C CA . ALA B 1 26 ? 19.062 11.039 12.555 1 89.5 26 ALA B CA 1
ATOM 3324 C C . ALA B 1 26 ? 19.812 9.719 12.352 1 89.5 26 ALA B C 1
ATOM 3326 O O . ALA B 1 26 ? 20.078 9.32 11.219 1 89.5 26 ALA B O 1
ATOM 3327 N N . ALA B 1 27 ? 20.109 9 13.414 1 86.44 27 ALA B N 1
ATOM 3328 C CA . ALA B 1 27 ? 20.891 7.773 13.305 1 86.44 27 ALA B CA 1
ATOM 3329 C C . ALA B 1 27 ? 19.984 6.578 13 1 86.44 27 ALA B C 1
ATOM 3331 O O . ALA B 1 27 ? 20.469 5.52 12.594 1 86.44 27 ALA B O 1
ATOM 3332 N N . TYR B 1 28 ? 18.766 6.742 13.133 1 91.5 28 TYR B N 1
ATOM 3333 C CA . TYR B 1 28 ? 17.812 5.672 12.812 1 91.5 28 TYR B CA 1
ATOM 3334 C C . TYR B 1 28 ? 17.578 5.578 11.312 1 91.5 28 TYR B C 1
ATOM 3336 O O . TYR B 1 28 ? 17.859 6.527 10.57 1 91.5 28 TYR B O 1
ATOM 3344 N N . ASP B 1 29 ? 17.172 4.445 10.828 1 90.12 29 ASP B N 1
ATOM 3345 C CA . ASP B 1 29 ? 16.391 4.367 9.602 1 90.12 29 ASP B CA 1
ATOM 3346 C C . ASP B 1 29 ? 14.906 4.172 9.906 1 90.12 29 ASP B C 1
ATOM 3348 O O . ASP B 1 29 ? 14.508 4.105 11.07 1 90.12 29 ASP B O 1
ATOM 3352 N N . THR B 1 30 ? 14.133 4.168 8.906 1 94.62 30 THR B N 1
ATOM 3353 C CA . THR B 1 30 ? 12.688 4.172 9.125 1 94.62 30 THR B CA 1
ATOM 3354 C C . THR B 1 30 ? 12.242 2.883 9.812 1 94.62 30 THR B C 1
ATOM 3356 O O . THR B 1 30 ? 11.312 2.895 10.625 1 94.62 30 THR B O 1
ATOM 3359 N N . VAL B 1 31 ? 12.859 1.705 9.484 1 95.69 31 VAL B N 1
ATOM 3360 C CA . VAL B 1 31 ? 12.508 0.438 10.117 1 95.69 31 VAL B CA 1
ATOM 3361 C C . VAL B 1 31 ? 12.844 0.495 11.609 1 95.69 31 VAL B C 1
ATOM 3363 O O . VAL B 1 31 ? 11.977 0.29 12.453 1 95.69 31 VAL B O 1
ATOM 3366 N N . SER B 1 32 ? 14.086 0.858 11.93 1 95.88 32 SER B N 1
ATOM 3367 C CA . SER B 1 32 ? 14.531 0.835 13.32 1 95.88 32 SER B CA 1
ATOM 3368 C C . SER B 1 32 ? 13.781 1.867 14.156 1 95.88 32 SER B C 1
ATOM 3370 O O . SER B 1 32 ? 13.539 1.654 15.344 1 95.88 32 SER B O 1
ATOM 3372 N N . LEU B 1 33 ? 13.367 2.994 13.555 1 97.88 33 LEU B N 1
ATOM 3373 C CA . LEU B 1 33 ? 12.609 4.012 14.273 1 97.88 33 LEU B CA 1
ATOM 3374 C C . LEU B 1 33 ? 11.172 3.559 14.508 1 97.88 33 LEU B C 1
ATOM 3376 O O . LEU B 1 33 ? 10.508 4.043 15.422 1 97.88 33 LEU B O 1
ATOM 3380 N N . SER B 1 34 ? 10.656 2.658 13.68 1 98.75 34 SER B N 1
ATOM 3381 C CA . SER B 1 34 ? 9.297 2.143 13.781 1 98.75 34 SER B CA 1
ATOM 3382 C C . SER B 1 34 ? 9.195 1.052 14.844 1 98.75 34 SER B C 1
ATOM 3384 O O . SER B 1 34 ? 8.141 0.868 15.461 1 98.75 34 SER B O 1
ATOM 3386 N N . VAL B 1 35 ? 10.258 0.326 15.148 1 98.75 35 VAL B N 1
ATOM 3387 C CA . VAL B 1 35 ? 10.289 -0.877 15.977 1 98.75 35 VAL B CA 1
ATOM 3388 C C . VAL B 1 35 ? 9.805 -0.548 17.391 1 98.75 35 VAL B C 1
ATOM 3390 O O . VAL B 1 35 ? 8.938 -1.235 17.922 1 98.75 35 VAL B O 1
ATOM 3393 N N . PRO B 1 36 ? 10.273 0.557 18.031 1 98.75 36 PRO B N 1
ATOM 3394 C CA . PRO B 1 36 ? 9.797 0.834 19.391 1 98.75 36 PRO B CA 1
ATOM 3395 C C . PRO B 1 36 ? 8.289 1.103 19.438 1 98.75 36 PRO B C 1
ATOM 3397 O O . PRO B 1 36 ? 7.641 0.779 20.438 1 98.75 36 PRO B O 1
ATOM 3400 N N . VAL B 1 37 ? 7.719 1.649 18.391 1 98.88 37 VAL B N 1
ATOM 3401 C CA . VAL B 1 37 ? 6.297 1.977 18.375 1 98.88 37 VAL B CA 1
ATOM 3402 C C . VAL B 1 37 ? 5.473 0.694 18.281 1 98.88 37 VAL B C 1
ATOM 3404 O O . VAL B 1 37 ? 4.523 0.503 19.047 1 98.88 37 VAL B O 1
ATOM 3407 N N . VAL B 1 38 ? 5.832 -0.197 17.344 1 98.88 38 VAL B N 1
ATOM 3408 C CA . VAL B 1 38 ? 5.035 -1.404 17.172 1 98.88 38 VAL B CA 1
ATOM 3409 C C . VAL B 1 38 ? 5.184 -2.307 18.391 1 98.88 38 VAL B C 1
ATOM 3411 O O . VAL B 1 38 ? 4.238 -2.998 18.7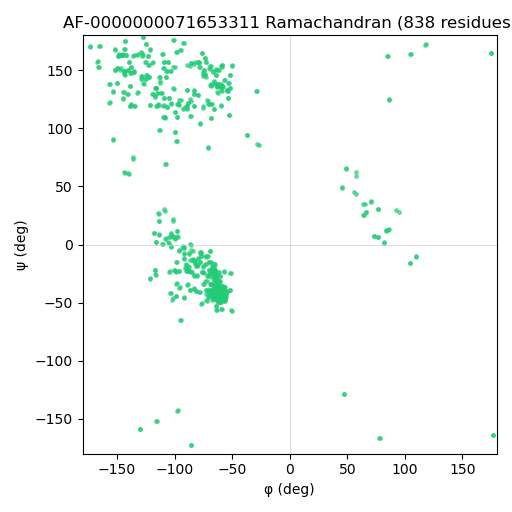81 1 98.88 38 VAL B O 1
ATOM 3414 N N . GLN B 1 39 ? 6.367 -2.326 19.031 1 98.88 39 GLN B N 1
ATOM 3415 C CA . GLN B 1 39 ? 6.551 -3.076 20.266 1 98.88 39 GLN B CA 1
ATOM 3416 C C . GLN B 1 39 ? 5.652 -2.543 21.375 1 98.88 39 GLN B C 1
ATOM 3418 O O . GLN B 1 39 ? 5.012 -3.318 22.094 1 98.88 39 GLN B O 1
ATOM 3423 N N . ALA B 1 40 ? 5.641 -1.204 21.516 1 98.69 40 ALA B N 1
ATOM 3424 C CA . ALA B 1 40 ? 4.793 -0.591 22.531 1 98.69 40 ALA B CA 1
ATOM 3425 C C . ALA B 1 40 ? 3.322 -0.923 22.297 1 98.69 40 ALA B C 1
ATOM 3427 O O . ALA B 1 40 ? 2.574 -1.189 23.234 1 98.69 40 ALA B O 1
ATOM 3428 N N . MET B 1 41 ? 2.893 -0.854 21.031 1 98.75 41 MET B N 1
ATOM 3429 C CA . MET B 1 41 ? 1.516 -1.195 20.688 1 98.75 41 MET B CA 1
ATOM 3430 C C . MET B 1 41 ? 1.218 -2.656 21 1 98.75 41 MET B C 1
ATOM 3432 O O . MET B 1 41 ? 0.158 -2.971 21.547 1 98.75 41 MET B O 1
ATOM 3436 N N . ALA B 1 42 ? 2.139 -3.555 20.703 1 98.5 42 ALA B N 1
ATOM 3437 C CA . ALA B 1 42 ? 1.957 -4.996 20.859 1 98.5 42 ALA B CA 1
ATOM 3438 C C . ALA B 1 42 ? 1.867 -5.391 22.328 1 98.5 42 ALA B C 1
ATOM 3440 O O . ALA B 1 42 ? 1.357 -6.461 22.656 1 98.5 42 ALA B O 1
ATOM 3441 N N . GLU B 1 43 ? 2.395 -4.562 23.234 1 97.56 43 GLU B N 1
ATOM 3442 C CA . GLU B 1 43 ? 2.236 -4.793 24.672 1 97.56 43 GLU B CA 1
ATOM 3443 C C . GLU B 1 43 ? 0.771 -4.699 25.078 1 97.56 43 GLU B C 1
ATOM 3445 O O . GLU B 1 43 ? 0.362 -5.305 26.078 1 97.56 43 GLU B O 1
ATOM 3450 N N . HIS B 1 44 ? 0.01 -3.922 24.297 1 96.38 44 HIS B N 1
ATOM 3451 C CA . HIS B 1 44 ? -1.394 -3.705 24.641 1 96.38 44 HIS B CA 1
ATOM 3452 C C . HIS B 1 44 ? -2.271 -4.812 24.062 1 96.38 44 HIS B C 1
ATOM 3454 O O . HIS B 1 44 ? -3.271 -5.195 24.672 1 96.38 44 HIS B O 1
ATOM 3460 N N . ALA B 1 45 ? -1.968 -5.238 22.875 1 98.44 45 ALA B N 1
ATOM 3461 C CA . ALA B 1 45 ? -2.748 -6.266 22.188 1 98.44 45 ALA B CA 1
ATOM 3462 C C . ALA B 1 45 ? -1.99 -6.812 20.984 1 98.44 45 ALA B C 1
ATOM 3464 O O . ALA B 1 45 ? -1.151 -6.121 20.391 1 98.44 45 ALA B O 1
ATOM 3465 N N . GLU B 1 46 ? -2.234 -8.008 20.609 1 98.5 46 GLU B N 1
ATOM 3466 C CA . GLU B 1 46 ? -1.725 -8.57 19.359 1 98.5 46 GLU B CA 1
ATOM 3467 C C . GLU B 1 46 ? -2.693 -8.32 18.203 1 98.5 46 GLU B C 1
ATOM 3469 O O . GLU B 1 46 ? -3.859 -8.719 18.266 1 98.5 46 GLU B O 1
ATOM 3474 N N . PRO B 1 47 ? -2.279 -7.648 17.234 1 98.88 47 PRO B N 1
ATOM 3475 C CA . PRO B 1 47 ? -3.16 -7.414 16.078 1 98.88 47 PRO B CA 1
ATOM 3476 C C . PRO B 1 47 ? -3.336 -8.656 15.211 1 98.88 47 PRO B C 1
ATOM 3478 O O . PRO B 1 47 ? -2.537 -9.594 15.297 1 98.88 47 PRO B O 1
ATOM 3481 N N . ASP B 1 48 ? -4.383 -8.648 14.43 1 98.75 48 ASP B N 1
ATOM 3482 C CA . ASP B 1 48 ? -4.617 -9.688 13.43 1 98.75 48 ASP B CA 1
ATOM 3483 C C . ASP B 1 48 ? -3.982 -9.32 12.086 1 98.75 48 ASP B C 1
ATOM 3485 O O . ASP B 1 48 ? -3.801 -10.18 11.227 1 98.75 48 ASP B O 1
ATOM 3489 N N . LEU B 1 49 ? -3.672 -8.07 11.914 1 98.88 49 LEU B N 1
ATOM 3490 C CA . LEU B 1 49 ? -3.148 -7.496 10.672 1 98.88 49 LEU B CA 1
ATOM 3491 C C . LEU B 1 49 ? -2.361 -6.223 10.961 1 98.88 49 LEU B C 1
ATOM 3493 O O . LEU B 1 49 ? -2.762 -5.414 11.805 1 98.88 49 LEU B O 1
ATOM 3497 N N . VAL B 1 50 ? -1.252 -6.082 10.297 1 98.94 50 VAL B N 1
ATOM 3498 C CA . VAL B 1 50 ? -0.471 -4.855 10.406 1 98.94 50 VAL B CA 1
ATOM 3499 C C . VAL B 1 50 ? -0.404 -4.164 9.047 1 98.94 50 VAL B C 1
ATOM 3501 O O . VAL B 1 50 ? -0.088 -4.797 8.039 1 98.94 50 VAL B O 1
ATOM 3504 N N . VAL B 1 51 ? -0.748 -2.898 8.961 1 98.94 51 VAL B N 1
ATOM 3505 C CA . VAL B 1 51 ? -0.586 -2.059 7.777 1 98.94 51 VAL B CA 1
ATOM 3506 C C . VAL B 1 51 ? 0.292 -0.855 8.109 1 98.94 51 VAL B C 1
ATOM 3508 O O . VAL B 1 51 ? -0.026 -0.081 9.016 1 98.94 51 VAL B O 1
ATOM 3511 N N . TRP B 1 52 ? 1.404 -0.709 7.43 1 98.94 52 TRP B N 1
ATOM 3512 C CA . TRP B 1 52 ? 2.43 0.282 7.742 1 98.94 52 TRP B CA 1
ATOM 3513 C C . TRP B 1 52 ? 3.002 0.891 6.465 1 98.94 52 TRP B C 1
ATOM 3515 O O . TRP B 1 52 ? 2.924 0.289 5.395 1 98.94 52 TRP B O 1
ATOM 3525 N N . GLY B 1 53 ? 3.461 2.137 6.484 1 98.5 53 GLY B N 1
ATOM 3526 C CA . GLY B 1 53 ? 4.008 2.703 5.262 1 98.5 53 GLY B CA 1
ATOM 3527 C C . GLY B 1 53 ? 5.102 3.727 5.516 1 98.5 53 GLY B C 1
ATOM 3528 O O . GLY B 1 53 ? 5.266 4.199 6.641 1 98.5 53 GLY B O 1
ATOM 3529 N N . THR B 1 54 ? 5.898 4.035 4.559 1 97.12 54 THR B N 1
ATOM 3530 C CA . THR B 1 54 ? 6.887 5.098 4.441 1 97.12 54 THR B CA 1
ATOM 3531 C C . THR B 1 54 ? 6.84 5.73 3.051 1 97.12 54 THR B C 1
ATOM 3533 O O . THR B 1 54 ? 6.379 5.105 2.096 1 97.12 54 THR B O 1
ATOM 3536 N N . VAL B 1 55 ? 7.23 6.969 2.961 1 96.31 55 VAL B N 1
ATOM 3537 C CA . VAL B 1 55 ? 7.039 7.707 1.716 1 96.31 55 VAL B CA 1
ATOM 3538 C C . VAL B 1 55 ? 8.359 7.777 0.949 1 96.31 55 VAL B C 1
ATOM 3540 O O . VAL B 1 55 ? 8.391 7.531 -0.259 1 96.31 55 VAL B O 1
ATOM 3543 N N . ILE B 1 56 ? 9.438 8.125 1.622 1 90.81 56 ILE B N 1
ATOM 3544 C CA . ILE B 1 56 ? 10.727 8.289 0.956 1 90.81 56 ILE B CA 1
ATOM 3545 C C . ILE B 1 56 ? 11.227 6.934 0.456 1 90.81 56 ILE B C 1
ATOM 3547 O O . ILE B 1 56 ? 11.359 5.988 1.237 1 90.81 56 ILE B O 1
ATOM 3551 N N . PRO B 1 57 ? 11.422 6.863 -0.812 1 84.88 57 PRO B N 1
ATOM 3552 C CA . PRO B 1 57 ? 11.859 5.59 -1.385 1 84.88 57 PRO B CA 1
ATOM 3553 C C . PRO B 1 57 ? 13.18 5.098 -0.796 1 84.88 57 PRO B C 1
ATOM 3555 O O . PRO B 1 57 ? 14 5.906 -0.341 1 84.88 57 PRO B O 1
ATOM 3558 N N . ASN B 1 58 ? 13.297 3.789 -0.874 1 80 58 ASN B N 1
ATOM 3559 C CA . ASN B 1 58 ? 14.484 3.121 -0.348 1 80 58 ASN B CA 1
ATOM 3560 C C . ASN B 1 58 ? 14.891 1.936 -1.219 1 80 58 ASN B C 1
ATOM 3562 O O . ASN B 1 58 ? 14.133 1.51 -2.09 1 80 58 ASN B O 1
ATOM 3566 N N . LEU B 1 59 ? 16.062 1.406 -0.99 1 78.62 59 LEU B N 1
ATOM 3567 C CA . LEU B 1 59 ? 16.484 0.237 -1.749 1 78.62 59 LEU B CA 1
ATOM 3568 C C . LEU B 1 59 ? 16.672 -0.967 -0.832 1 78.62 59 LEU B C 1
ATOM 3570 O O . LEU B 1 59 ? 17.016 -2.057 -1.294 1 78.62 59 LEU B O 1
ATOM 3574 N N . GLY B 1 60 ? 16.391 -0.776 0.428 1 76.88 60 GLY B N 1
ATOM 3575 C CA . GLY B 1 60 ? 16.75 -1.812 1.382 1 76.88 60 GLY B CA 1
ATOM 3576 C C . GLY B 1 60 ? 15.594 -2.717 1.753 1 76.88 60 GLY B C 1
ATOM 3577 O O . GLY B 1 60 ? 15.797 -3.824 2.252 1 76.88 60 GLY B O 1
ATOM 3578 N N . TRP B 1 61 ? 14.398 -2.211 1.59 1 85.31 61 TRP B N 1
ATOM 3579 C CA . TRP B 1 61 ? 13.242 -3.025 1.953 1 85.31 61 TRP B CA 1
ATOM 3580 C C . TRP B 1 61 ? 12.094 -2.799 0.98 1 85.31 61 TRP B C 1
ATOM 3582 O O . TRP B 1 61 ? 11.914 -1.69 0.47 1 85.31 61 TRP B O 1
ATOM 3592 N N . SER B 1 62 ? 11.375 -3.867 0.771 1 89.75 62 SER B N 1
ATOM 3593 C CA . SER B 1 62 ? 10.195 -3.822 -0.092 1 89.75 62 SER B CA 1
ATOM 3594 C C . SER B 1 62 ? 8.922 -3.582 0.717 1 89.75 62 SER B C 1
ATOM 3596 O O . SER B 1 62 ? 8.445 -2.451 0.804 1 89.75 62 SER B O 1
ATOM 3598 N N . ASN B 1 63 ? 8.562 -4.531 1.574 1 96.69 63 ASN B N 1
ATOM 3599 C CA . ASN B 1 63 ? 7.406 -4.457 2.457 1 96.69 63 ASN B CA 1
ATOM 3600 C C . ASN B 1 63 ? 7.801 -4.031 3.867 1 96.69 63 ASN B C 1
ATOM 3602 O O . ASN B 1 63 ? 7.965 -4.871 4.75 1 96.69 63 ASN B O 1
ATOM 3606 N N . ILE B 1 64 ? 7.812 -2.719 4.102 1 97.25 64 ILE B N 1
ATOM 3607 C CA . ILE B 1 64 ? 8.328 -2.193 5.359 1 97.25 64 ILE B CA 1
ATOM 3608 C C . ILE B 1 64 ? 7.457 -2.678 6.516 1 97.25 64 ILE B C 1
ATOM 3610 O O . ILE B 1 64 ? 7.949 -2.9 7.625 1 97.25 64 ILE B O 1
ATOM 3614 N N . ALA B 1 65 ? 6.152 -2.846 6.285 1 98.81 65 ALA B N 1
ATOM 3615 C CA . ALA B 1 65 ? 5.273 -3.301 7.359 1 98.81 65 ALA B CA 1
ATOM 3616 C C . ALA B 1 65 ? 5.754 -4.633 7.934 1 98.81 65 ALA B C 1
ATOM 3618 O O . ALA B 1 65 ? 5.855 -4.789 9.148 1 98.81 65 ALA B O 1
ATOM 3619 N N . ARG B 1 66 ? 6.031 -5.543 7.031 1 98.56 66 ARG B N 1
ATOM 3620 C CA . ARG B 1 66 ? 6.48 -6.867 7.453 1 98.56 66 ARG B CA 1
ATOM 3621 C C . ARG B 1 66 ? 7.863 -6.797 8.094 1 98.56 66 ARG B C 1
ATOM 3623 O O . ARG B 1 66 ? 8.117 -7.449 9.109 1 98.56 66 ARG B O 1
ATOM 3630 N N . GLU B 1 67 ? 8.781 -5.969 7.504 1 96.94 67 GLU B N 1
ATOM 3631 C CA . GLU B 1 67 ? 10.133 -5.809 8.039 1 96.94 67 GLU B CA 1
ATOM 3632 C C . GLU B 1 67 ? 10.102 -5.27 9.469 1 96.94 67 GLU B C 1
ATOM 3634 O O . GLU B 1 67 ? 10.797 -5.785 10.344 1 96.94 67 GLU B O 1
ATOM 3639 N N . VAL B 1 68 ? 9.312 -4.246 9.688 1 98.56 68 VAL B N 1
ATOM 3640 C CA . VAL B 1 68 ? 9.203 -3.623 11 1 98.56 68 VAL B CA 1
ATOM 3641 C C . VAL B 1 68 ? 8.703 -4.641 12.016 1 98.56 68 VAL B C 1
ATOM 3643 O O . VAL B 1 68 ? 9.25 -4.75 13.117 1 98.56 68 VAL B O 1
ATOM 3646 N N . TRP B 1 69 ? 7.652 -5.383 11.656 1 98.75 69 TRP B N 1
ATOM 3647 C CA . TRP B 1 69 ? 7.027 -6.336 12.57 1 98.75 69 TRP B CA 1
ATOM 3648 C C . TRP B 1 69 ? 8 -7.441 12.953 1 98.75 69 TRP B C 1
ATOM 3650 O O . TRP B 1 69 ? 8.117 -7.797 14.133 1 98.75 69 TRP B O 1
ATOM 3660 N N . LEU B 1 70 ? 8.734 -7.973 11.984 1 97.94 70 LEU B N 1
ATOM 3661 C CA . LEU B 1 70 ? 9.68 -9.055 12.242 1 97.94 70 LEU B CA 1
ATOM 3662 C C . LEU B 1 70 ? 10.906 -8.547 12.977 1 97.94 70 LEU B C 1
ATOM 3664 O O . LEU B 1 70 ? 11.438 -9.227 13.859 1 97.94 70 LEU B O 1
ATOM 3668 N N . ASP B 1 71 ? 11.414 -7.328 12.625 1 97.94 71 ASP B N 1
ATOM 3669 C CA . ASP B 1 71 ? 12.555 -6.738 13.328 1 97.94 71 ASP B CA 1
ATOM 3670 C C . ASP B 1 71 ? 12.211 -6.445 14.789 1 97.94 71 ASP B C 1
ATOM 3672 O O . ASP B 1 71 ? 13.094 -6.41 15.641 1 97.94 71 ASP B O 1
ATOM 3676 N N . ALA B 1 72 ? 10.961 -6.23 15.031 1 98.62 72 ALA B N 1
ATOM 3677 C CA . ALA B 1 72 ? 10.5 -6.008 16.406 1 98.62 72 ALA B CA 1
ATOM 3678 C C . ALA B 1 72 ? 10.43 -7.32 17.172 1 98.62 72 ALA B C 1
ATOM 3680 O O . ALA B 1 72 ? 10.109 -7.332 18.359 1 98.62 72 ALA B O 1
ATOM 3681 N N . LYS B 1 73 ? 10.641 -8.461 16.484 1 97.94 73 LYS B N 1
ATOM 3682 C CA . LYS B 1 73 ? 10.648 -9.797 17.078 1 97.94 73 LYS B CA 1
ATOM 3683 C C . LYS B 1 73 ? 9.273 -10.164 17.625 1 97.94 73 LYS B C 1
ATOM 3685 O O . LYS B 1 73 ? 9.164 -10.758 18.703 1 97.94 73 LYS B O 1
ATOM 3690 N N . LEU B 1 74 ? 8.273 -9.719 16.953 1 98.56 74 LEU B N 1
ATOM 3691 C CA . LEU B 1 74 ? 6.906 -10.023 17.344 1 98.56 74 LEU B CA 1
ATOM 3692 C C . LEU B 1 74 ? 6.395 -11.273 16.641 1 98.56 74 LEU B C 1
ATOM 3694 O O . LEU B 1 74 ? 7.109 -11.859 15.82 1 98.56 74 LEU B O 1
ATOM 3698 N N . ASN B 1 75 ? 5.215 -11.781 16.969 1 98.25 75 ASN B N 1
ATOM 3699 C CA . ASN B 1 75 ? 4.656 -13.023 16.438 1 98.25 75 ASN B CA 1
ATOM 3700 C C . ASN B 1 75 ? 4.668 -13.031 14.922 1 98.25 75 ASN B C 1
ATOM 3702 O O . ASN B 1 75 ? 3.943 -12.266 14.281 1 98.25 75 ASN B O 1
ATOM 3706 N N . PRO B 1 76 ? 5.504 -13.891 14.305 1 97.75 76 PRO B N 1
ATOM 3707 C CA . PRO B 1 76 ? 5.656 -13.883 12.844 1 97.75 76 PRO B CA 1
ATOM 3708 C C . PRO B 1 76 ? 4.414 -14.391 12.117 1 97.75 76 PRO B C 1
ATOM 3710 O O . PRO B 1 76 ? 4.34 -14.32 10.891 1 97.75 76 PRO B O 1
ATOM 3713 N N . ASN B 1 77 ? 3.391 -14.883 12.812 1 97.75 77 ASN B N 1
ATOM 3714 C CA . ASN B 1 77 ? 2.172 -15.398 12.195 1 97.75 77 ASN B CA 1
ATOM 3715 C C . ASN B 1 77 ? 1.158 -14.281 11.945 1 97.75 77 ASN B C 1
ATOM 3717 O O . ASN B 1 77 ? 0.059 -14.539 11.453 1 97.75 77 ASN B O 1
ATOM 3721 N N . VAL B 1 78 ? 1.475 -13.023 12.289 1 98.62 78 VAL B N 1
ATOM 3722 C CA . VAL B 1 78 ? 0.625 -11.875 12 1 98.62 78 VAL B CA 1
ATOM 3723 C C . VAL B 1 78 ? 0.985 -11.305 10.625 1 98.62 78 VAL B C 1
ATOM 3725 O O . VAL B 1 78 ? 2.127 -10.891 10.398 1 98.62 78 VAL B O 1
ATOM 3728 N N . PRO B 1 79 ? 0.045 -11.344 9.703 1 98.69 79 PRO B N 1
ATOM 3729 C CA . PRO B 1 79 ? 0.346 -10.789 8.375 1 98.69 79 PRO B CA 1
ATOM 3730 C C . PRO B 1 79 ? 0.501 -9.273 8.391 1 98.69 79 PRO B C 1
ATOM 3732 O O . PRO B 1 79 ? -0.029 -8.602 9.273 1 98.69 79 PRO B O 1
ATOM 3735 N N . ALA B 1 80 ? 1.268 -8.75 7.449 1 98.88 80 ALA B N 1
ATOM 3736 C CA . ALA B 1 80 ? 1.554 -7.32 7.355 1 98.88 80 ALA B CA 1
ATOM 3737 C C . ALA B 1 80 ? 1.779 -6.898 5.906 1 98.88 80 ALA B C 1
ATOM 3739 O O . ALA B 1 80 ? 2.404 -7.625 5.133 1 98.88 80 ALA B O 1
ATOM 3740 N N . PHE B 1 81 ? 1.254 -5.723 5.484 1 98.88 81 PHE B N 1
ATOM 3741 C CA . PHE B 1 81 ? 1.537 -5.184 4.156 1 98.88 81 PHE B CA 1
ATOM 3742 C C . PHE B 1 81 ? 1.68 -3.668 4.207 1 98.88 81 PHE B C 1
ATOM 3744 O O . PHE B 1 81 ? 1.292 -3.035 5.191 1 98.88 81 PHE B O 1
ATOM 3751 N N . SER B 1 82 ? 2.26 -3.102 3.17 1 98.81 82 SER B N 1
ATOM 3752 C CA . SER B 1 82 ? 2.574 -1.677 3.164 1 98.81 82 SER B CA 1
ATOM 3753 C C . SER B 1 82 ? 1.635 -0.908 2.242 1 98.81 82 SER B C 1
ATOM 3755 O O . SER B 1 82 ? 1.155 -1.448 1.243 1 98.81 82 SER B O 1
ATOM 3757 N N . VAL B 1 83 ? 1.395 0.32 2.615 1 98.69 83 VAL B N 1
ATOM 3758 C CA . VAL B 1 83 ? 0.602 1.274 1.847 1 98.69 83 VAL B CA 1
ATOM 3759 C C . VAL B 1 83 ? 1.381 2.576 1.679 1 98.69 83 VAL B C 1
ATOM 3761 O O . VAL B 1 83 ? 2.166 2.955 2.553 1 98.69 83 VAL B O 1
ATOM 3764 N N . VAL B 1 84 ? 1.211 3.242 0.501 1 98.62 84 VAL B N 1
ATOM 3765 C CA . VAL B 1 84 ? 1.866 4.531 0.295 1 98.62 84 VAL B CA 1
ATOM 3766 C C . VAL B 1 84 ? 0.911 5.488 -0.411 1 98.62 84 VAL B C 1
ATOM 3768 O O . VAL B 1 84 ? 0.425 5.195 -1.506 1 98.62 84 VAL B O 1
ATOM 3771 N N . LEU B 1 85 ? 0.585 6.578 0.213 1 98.75 85 LEU B N 1
ATOM 3772 C CA . LEU B 1 85 ? -0.066 7.738 -0.39 1 98.75 85 LEU B CA 1
ATOM 3773 C C . LEU B 1 85 ? 0.527 9.039 0.147 1 98.75 85 LEU B C 1
ATOM 3775 O O . LEU B 1 85 ? -0.17 9.82 0.794 1 98.75 85 LEU B O 1
ATOM 3779 N N . ALA B 1 86 ? 1.812 9.203 -0.094 1 97.31 86 ALA B N 1
ATOM 3780 C CA . ALA B 1 86 ? 2.555 10.391 0.324 1 97.31 86 ALA B CA 1
ATOM 3781 C C . ALA B 1 86 ? 2.254 10.742 1.779 1 97.31 86 ALA B C 1
ATOM 3783 O O . ALA B 1 86 ? 2.348 9.883 2.662 1 97.31 86 ALA B O 1
ATOM 3784 N N . CYS B 1 87 ? 1.881 12.016 2.023 1 98.06 87 CYS B N 1
ATOM 3785 C CA . CYS B 1 87 ? 1.67 12.492 3.385 1 98.06 87 CYS B CA 1
ATOM 3786 C C . CYS B 1 87 ? 0.487 11.789 4.035 1 98.06 87 CYS B C 1
ATOM 3788 O O . CYS B 1 87 ? 0.358 11.781 5.262 1 98.06 87 CYS B O 1
ATOM 3790 N N . SER B 1 88 ? -0.367 11.141 3.234 1 98.69 88 SER B N 1
ATOM 3791 C CA . SER B 1 88 ? -1.582 10.516 3.748 1 98.69 88 SER B CA 1
ATOM 3792 C C . SER B 1 88 ? -1.412 9.008 3.889 1 98.69 88 SER B C 1
ATOM 3794 O O . SER B 1 88 ? -2.396 8.266 3.916 1 98.69 88 SER B O 1
ATOM 3796 N N . THR B 1 89 ? -0.219 8.547 3.973 1 98.81 89 THR B N 1
ATOM 3797 C CA . THR B 1 89 ? 0.126 7.133 3.953 1 98.81 89 THR B CA 1
ATOM 3798 C C . THR B 1 89 ? -0.552 6.395 5.105 1 98.81 89 THR B C 1
ATOM 3800 O O . THR B 1 89 ? -1.294 5.434 4.883 1 98.81 89 THR B O 1
ATOM 3803 N N . SER B 1 90 ? -0.378 6.789 6.328 1 98.88 90 SER B N 1
ATOM 3804 C CA . SER B 1 90 ? -0.933 6.027 7.441 1 98.88 90 SER B CA 1
ATOM 3805 C C . SER B 1 90 ? -2.434 6.258 7.578 1 98.88 90 SER B C 1
ATOM 3807 O O . SER B 1 90 ? -3.152 5.414 8.117 1 98.88 90 SER B O 1
ATOM 3809 N N . MET B 1 91 ? -2.99 7.422 7.07 1 98.88 91 MET B N 1
ATOM 3810 C CA . MET B 1 91 ? -4.438 7.582 6.961 1 98.88 91 MET B CA 1
ATOM 3811 C C . MET B 1 91 ? -5.023 6.594 5.961 1 98.88 91 MET B C 1
ATOM 3813 O O . MET B 1 91 ? -6.051 5.965 6.23 1 98.88 91 MET B O 1
ATOM 3817 N N . THR B 1 92 ? -4.367 6.496 4.84 1 98.94 92 THR B N 1
ATOM 3818 C CA . THR B 1 92 ? -4.809 5.539 3.832 1 98.94 92 THR B CA 1
ATOM 3819 C C . THR B 1 92 ? -4.715 4.113 4.359 1 98.94 92 THR B C 1
ATOM 3821 O O . THR B 1 92 ? -5.59 3.285 4.09 1 98.94 92 THR B O 1
ATOM 3824 N N . ALA B 1 93 ? -3.635 3.83 5.105 1 98.94 93 ALA B N 1
ATOM 3825 C CA . ALA B 1 93 ? -3.516 2.533 5.77 1 98.94 93 ALA B CA 1
ATOM 3826 C C . ALA B 1 93 ? -4.711 2.27 6.68 1 98.94 93 ALA B C 1
ATOM 3828 O O . ALA B 1 93 ? -5.203 1.143 6.758 1 98.94 93 ALA B O 1
ATOM 3829 N N . THR B 1 94 ? -5.184 3.262 7.379 1 98.94 94 THR B N 1
ATOM 3830 C CA . THR B 1 94 ? -6.344 3.164 8.25 1 98.94 94 THR B CA 1
ATOM 3831 C C . THR B 1 94 ? -7.594 2.809 7.453 1 98.94 94 THR B C 1
ATOM 3833 O O . THR B 1 94 ? -8.359 1.929 7.848 1 98.94 94 THR B O 1
ATOM 3836 N N . PHE B 1 95 ? -7.781 3.475 6.281 1 98.88 95 PHE B N 1
ATOM 3837 C CA . PHE B 1 95 ? -8.945 3.217 5.441 1 98.88 95 PHE B CA 1
ATOM 3838 C C . PHE B 1 95 ? -8.906 1.801 4.879 1 98.88 95 PHE B C 1
ATOM 3840 O O . PHE B 1 95 ? -9.922 1.101 4.879 1 98.88 95 PHE B O 1
ATOM 3847 N N . ALA B 1 96 ? -7.727 1.394 4.418 1 98.81 96 ALA B N 1
ATOM 3848 C CA . ALA B 1 96 ? -7.578 0.038 3.893 1 98.81 96 ALA B CA 1
ATOM 3849 C C . ALA B 1 96 ? -7.879 -1 4.973 1 98.81 96 ALA B C 1
ATOM 3851 O O . ALA B 1 96 ? -8.648 -1.938 4.742 1 98.81 96 ALA B O 1
ATOM 3852 N N . ALA B 1 97 ? -7.301 -0.822 6.16 1 98.81 97 ALA B N 1
ATOM 3853 C CA . ALA B 1 97 ? -7.504 -1.755 7.266 1 98.81 97 ALA B CA 1
ATOM 3854 C C . ALA B 1 97 ? -8.977 -1.805 7.676 1 98.81 97 ALA B C 1
ATOM 3856 O O . ALA B 1 97 ? -9.5 -2.873 8 1 98.81 97 ALA B O 1
ATOM 3857 N N . ALA B 1 98 ? -9.609 -0.659 7.703 1 98.69 98 ALA B N 1
ATOM 3858 C CA . ALA B 1 98 ? -11.023 -0.584 8.07 1 98.69 98 ALA B CA 1
ATOM 3859 C C . ALA B 1 98 ? -11.875 -1.475 7.164 1 98.69 98 ALA B C 1
ATOM 3861 O O . ALA B 1 98 ? -12.789 -2.15 7.633 1 98.69 98 ALA B O 1
ATOM 3862 N N . GLY B 1 99 ? -11.547 -1.479 5.883 1 97.94 99 GLY B N 1
ATOM 3863 C CA . GLY B 1 99 ? -12.297 -2.27 4.922 1 97.94 99 GLY B CA 1
ATOM 3864 C C . GLY B 1 99 ? -11.961 -3.75 4.977 1 97.94 99 GLY B C 1
ATOM 3865 O O . GLY B 1 99 ? -12.648 -4.566 4.359 1 97.94 99 GLY B O 1
ATOM 3866 N N . MET B 1 100 ? -10.961 -4.094 5.684 1 98.06 100 MET B N 1
ATOM 3867 C CA . MET B 1 100 ? -10.508 -5.484 5.695 1 98.06 100 MET B CA 1
ATOM 3868 C C . MET B 1 100 ? -10.953 -6.191 6.969 1 98.06 100 MET B C 1
ATOM 3870 O O . MET B 1 100 ? -10.688 -7.383 7.148 1 98.06 100 MET B O 1
ATOM 3874 N N . LEU B 1 101 ? -11.617 -5.438 7.844 1 97.75 101 LEU B N 1
ATOM 3875 C CA . LEU B 1 101 ? -12.156 -6.07 9.047 1 97.75 101 LEU B CA 1
ATOM 3876 C C . LEU B 1 101 ? -13.219 -7.105 8.688 1 97.75 101 LEU B C 1
ATOM 3878 O O . LEU B 1 101 ? -13.898 -6.973 7.668 1 97.75 101 LEU B O 1
ATOM 3882 N N . GLY B 1 102 ? -13.312 -8.094 9.516 1 93.88 102 GLY B N 1
ATOM 3883 C CA . GLY B 1 102 ? -14.18 -9.234 9.266 1 93.88 102 GLY B CA 1
ATOM 3884 C C . GLY B 1 102 ? -13.422 -10.477 8.844 1 93.88 102 GLY B C 1
ATOM 3885 O O . GLY B 1 102 ? -12.25 -10.398 8.484 1 93.88 102 GLY B O 1
ATOM 3886 N N . GLY B 1 103 ? -14.031 -11.664 8.898 1 90.38 103 GLY B N 1
ATOM 3887 C CA . GLY B 1 103 ? -13.422 -12.914 8.492 1 90.38 103 GLY B CA 1
ATOM 3888 C C . GLY B 1 103 ? -12.242 -13.312 9.352 1 90.38 103 GLY B C 1
ATOM 3889 O O . GLY B 1 103 ? -11.266 -13.891 8.859 1 90.38 103 GLY B O 1
ATOM 3890 N N . GLY B 1 104 ? -12.211 -12.867 10.523 1 91.75 104 GLY B N 1
ATOM 3891 C CA . GLY B 1 104 ? -11.141 -13.234 11.445 1 91.75 104 GLY B CA 1
ATOM 3892 C C . GLY B 1 104 ? -10.195 -12.086 11.734 1 91.75 104 GLY B C 1
ATOM 3893 O O . GLY B 1 104 ? -9.32 -12.195 12.602 1 91.75 104 GLY B O 1
ATOM 3894 N N . THR B 1 105 ? -10.32 -11.039 11.023 1 97.44 105 THR B N 1
ATOM 3895 C CA . THR B 1 105 ? -9.562 -9.828 11.305 1 97.44 105 THR B CA 1
ATOM 3896 C C . THR B 1 105 ? -10.398 -8.836 12.109 1 97.44 105 THR B C 1
ATOM 3898 O O . THR B 1 105 ? -11.312 -8.203 11.57 1 97.44 105 THR B O 1
ATOM 3901 N N . ASP B 1 106 ? -10.031 -8.656 13.375 1 98.31 106 ASP B N 1
ATOM 3902 C CA . ASP B 1 106 ? -10.859 -7.832 14.25 1 98.31 106 ASP B CA 1
ATOM 3903 C C . ASP B 1 106 ? -10.094 -6.602 14.734 1 98.31 106 ASP B C 1
ATOM 3905 O O . ASP B 1 106 ? -10.703 -5.602 15.117 1 98.31 106 ASP B O 1
ATOM 3909 N N . LEU B 1 107 ? -8.812 -6.723 14.75 1 98.88 107 LEU B N 1
ATOM 3910 C CA . LEU B 1 107 ? -7.93 -5.668 15.234 1 98.88 107 LEU B CA 1
ATOM 3911 C C . LEU B 1 107 ? -6.715 -5.516 14.328 1 98.88 107 LEU B C 1
ATOM 3913 O O . LEU B 1 107 ? -5.957 -6.469 14.125 1 98.88 107 LEU B O 1
ATOM 3917 N N . ALA B 1 108 ? -6.586 -4.32 13.805 1 98.94 108 ALA B N 1
ATOM 3918 C CA . ALA B 1 108 ? -5.43 -4.027 12.961 1 98.94 108 ALA B CA 1
ATOM 3919 C C . ALA B 1 108 ? -4.555 -2.943 13.586 1 98.94 108 ALA B C 1
ATOM 3921 O O . ALA B 1 108 ? -5.066 -1.979 14.156 1 98.94 108 ALA B O 1
ATOM 3922 N N . LEU B 1 109 ? -3.277 -3.168 13.578 1 98.94 109 LEU B N 1
ATOM 3923 C CA . LEU B 1 109 ? -2.305 -2.125 13.883 1 98.94 109 LEU B CA 1
ATOM 3924 C C . LEU B 1 109 ? -1.917 -1.354 12.625 1 98.94 109 LEU B C 1
ATOM 3926 O O . LEU B 1 109 ? -1.459 -1.944 11.648 1 98.94 109 LEU B O 1
ATOM 3930 N N . VAL B 1 110 ? -2.143 -0.07 12.664 1 98.94 110 VAL B N 1
ATOM 3931 C CA . VAL B 1 110 ? -1.89 0.768 11.492 1 98.94 110 VAL B CA 1
ATOM 3932 C C . VAL B 1 110 ? -0.894 1.868 11.852 1 98.94 110 VAL B C 1
ATOM 3934 O O . VAL B 1 110 ? -0.885 2.361 12.984 1 98.94 110 VAL B O 1
ATOM 3937 N N . GLY B 1 111 ? -0.011 2.221 10.867 1 98.88 111 GLY B N 1
ATOM 3938 C CA . GLY B 1 111 ? 0.907 3.314 11.133 1 98.88 111 GLY B CA 1
ATOM 3939 C C . GLY B 1 111 ? 1.896 3.559 10.008 1 98.88 111 GLY B C 1
ATOM 3940 O O . GLY B 1 111 ? 1.633 3.207 8.859 1 98.88 111 GLY B O 1
ATOM 3941 N N . GLY B 1 112 ? 2.926 4.289 10.336 1 98.81 112 GLY B N 1
ATOM 3942 C CA . GLY B 1 112 ? 4.012 4.609 9.422 1 98.81 112 GLY B CA 1
ATOM 3943 C C . GLY B 1 112 ? 5.164 5.336 10.094 1 98.81 112 GLY B C 1
ATOM 3944 O O . GLY B 1 112 ? 5.098 5.641 11.289 1 98.81 112 GLY B O 1
ATOM 3945 N N . GLY B 1 113 ? 6.242 5.477 9.375 1 98.5 113 GLY B N 1
ATOM 3946 C CA . GLY B 1 113 ? 7.426 6.191 9.828 1 98.5 113 GLY B CA 1
ATOM 3947 C C . GLY B 1 113 ? 8.18 6.871 8.695 1 98.5 113 GLY B C 1
ATOM 3948 O O . GLY B 1 113 ? 7.934 6.594 7.523 1 98.5 113 GLY B O 1
ATOM 3949 N N . GLU B 1 114 ? 8.977 7.742 9.102 1 97.31 114 GLU B N 1
ATOM 3950 C CA . GLU B 1 114 ? 9.875 8.422 8.172 1 97.31 114 GLU B CA 1
ATOM 3951 C C . GLU B 1 114 ? 11.141 8.906 8.875 1 97.31 114 GLU B C 1
ATOM 3953 O O . GLU B 1 114 ? 11.062 9.492 9.961 1 97.31 114 GLU B O 1
ATOM 3958 N N . VAL B 1 115 ? 12.242 8.648 8.328 1 93.06 115 VAL B N 1
ATOM 3959 C CA . VAL B 1 115 ? 13.492 9.312 8.68 1 93.06 115 VAL B CA 1
ATOM 3960 C C . VAL B 1 115 ? 13.977 10.164 7.512 1 93.06 115 VAL B C 1
ATOM 3962 O O . VAL B 1 115 ? 14.641 9.664 6.602 1 93.06 115 VAL B O 1
ATOM 3965 N N . MET B 1 116 ? 13.672 11.406 7.625 1 89.69 116 MET B N 1
ATOM 3966 C CA . MET B 1 116 ? 13.953 12.336 6.539 1 89.69 116 MET B CA 1
ATOM 3967 C C . MET B 1 116 ? 15.406 12.805 6.582 1 89.69 116 MET B C 1
ATOM 3969 O O . MET B 1 116 ? 15.938 13.305 5.586 1 89.69 116 MET B O 1
ATOM 3973 N N . SER B 1 117 ? 16.062 12.586 7.656 1 84.06 117 SER B N 1
ATOM 3974 C CA . SER B 1 117 ? 17.438 13.031 7.891 1 84.06 117 SER B CA 1
ATOM 3975 C C . SER B 1 117 ? 18.422 12.25 7.027 1 84.06 117 SER B C 1
ATOM 3977 O O . SER B 1 117 ? 19.531 12.727 6.77 1 84.06 117 SER B O 1
ATOM 3979 N N . ARG B 1 118 ? 18.016 11.023 6.551 1 76.06 118 ARG B N 1
ATOM 3980 C CA . ARG B 1 118 ? 18.969 10.148 5.871 1 76.06 118 ARG B CA 1
ATOM 3981 C C . ARG B 1 118 ? 18.344 9.539 4.617 1 76.06 118 ARG B C 1
ATOM 3983 O O . ARG B 1 118 ? 18.203 8.32 4.516 1 76.06 118 ARG B O 1
ATOM 3990 N N . PRO B 1 119 ? 18.234 10.375 3.66 1 74.19 119 PRO B N 1
ATOM 3991 C CA . PRO B 1 119 ? 17.703 9.734 2.451 1 74.19 119 PRO B CA 1
ATOM 3992 C C . PRO B 1 119 ? 18.75 8.852 1.757 1 74.19 119 PRO B C 1
ATOM 3994 O O . PRO B 1 119 ? 19.953 9.078 1.908 1 74.19 119 PRO B O 1
ATOM 3997 N N . SER B 1 120 ? 18.297 7.84 1.114 1 74.25 120 SER B N 1
ATOM 3998 C CA . SER B 1 120 ? 19.188 6.977 0.346 1 74.25 120 SER B CA 1
ATOM 3999 C C . SER B 1 120 ? 19.75 7.703 -0.872 1 74.25 120 SER B C 1
ATOM 4001 O O . SER B 1 120 ? 19.047 8.492 -1.507 1 74.25 120 SER B O 1
ATOM 4003 N N . LEU B 1 121 ? 21.031 7.5 -1.063 1 73.75 121 LEU B N 1
ATOM 4004 C CA . LEU B 1 121 ? 21.641 7.988 -2.297 1 73.75 121 LEU B CA 1
ATOM 4005 C C . LEU B 1 121 ? 21.688 6.895 -3.355 1 73.75 121 LEU B C 1
ATOM 4007 O O . LEU B 1 121 ? 21.969 5.734 -3.045 1 73.75 121 LEU B O 1
ATOM 4011 N N . ALA B 1 122 ? 21.125 7.191 -4.469 1 71.88 122 ALA B N 1
ATOM 4012 C CA . ALA B 1 122 ? 21.109 6.207 -5.551 1 71.88 122 ALA B CA 1
ATOM 4013 C C . ALA B 1 122 ? 21.703 6.793 -6.828 1 71.88 122 ALA B C 1
ATOM 4015 O O . ALA B 1 122 ? 21.859 8.008 -6.945 1 71.88 122 ALA B O 1
ATOM 4016 N N . LEU B 1 123 ? 22.156 5.812 -7.641 1 73.56 123 LEU B N 1
ATOM 4017 C CA . LEU B 1 123 ? 22.5 6.199 -9.008 1 73.56 123 LEU B CA 1
ATOM 4018 C C . LEU B 1 123 ? 21.266 6.559 -9.812 1 73.56 123 LEU B C 1
ATOM 4020 O O . LEU B 1 123 ? 20.156 6.109 -9.492 1 73.56 123 LEU B O 1
ATOM 4024 N N . THR B 1 124 ? 21.453 7.434 -10.773 1 71.25 124 THR B N 1
ATOM 4025 C CA . THR B 1 124 ? 20.359 7.723 -11.695 1 71.25 124 THR B CA 1
ATOM 4026 C C . THR B 1 124 ? 19.922 6.457 -12.43 1 71.25 124 THR B C 1
ATOM 4028 O O . THR B 1 124 ? 20.688 5.496 -12.531 1 71.25 124 THR B O 1
ATOM 4031 N N . PRO B 1 125 ? 18.625 6.445 -12.859 1 67.94 125 PRO B N 1
ATOM 4032 C CA . PRO B 1 125 ? 18.172 5.297 -13.641 1 67.94 125 PRO B CA 1
ATOM 4033 C C . PRO B 1 125 ? 19.094 4.992 -14.828 1 67.94 125 PRO B C 1
ATOM 4035 O O . PRO B 1 125 ? 19.328 3.824 -15.141 1 67.94 125 PRO B O 1
ATOM 4038 N N . GLU B 1 126 ? 19.562 6.027 -15.445 1 72.38 126 GLU B N 1
ATOM 4039 C CA . GLU B 1 126 ? 20.438 5.848 -16.594 1 72.38 126 GLU B CA 1
ATOM 4040 C C . GLU B 1 126 ? 21.766 5.203 -16.188 1 72.38 126 GLU B C 1
ATOM 4042 O O . GLU B 1 126 ? 22.25 4.293 -16.859 1 72.38 126 GLU B O 1
ATOM 4047 N N . ALA B 1 127 ? 22.266 5.766 -15.094 1 76.62 127 ALA B N 1
ATOM 4048 C CA . ALA B 1 127 ? 23.516 5.207 -14.609 1 76.62 127 ALA B CA 1
ATOM 4049 C C . ALA B 1 127 ? 23.328 3.764 -14.148 1 76.62 127 ALA B C 1
ATOM 4051 O O . ALA B 1 127 ? 24.188 2.914 -14.398 1 76.62 127 ALA B O 1
ATOM 4052 N N . SER B 1 128 ? 22.234 3.547 -13.516 1 74.75 128 SER B N 1
ATOM 4053 C CA . SER B 1 128 ? 21.938 2.195 -13.062 1 74.75 128 SER B CA 1
ATOM 4054 C C . SER B 1 128 ? 21.797 1.231 -14.234 1 74.75 128 SER B C 1
ATOM 4056 O O . SER B 1 128 ? 22.328 0.121 -14.203 1 74.75 128 SER B O 1
ATOM 4058 N N . LYS B 1 129 ? 21.141 1.657 -15.242 1 74.38 129 LYS B N 1
ATOM 4059 C CA . LYS B 1 129 ? 20.953 0.831 -16.422 1 74.38 129 LYS B CA 1
ATOM 4060 C C . LYS B 1 129 ? 22.281 0.525 -17.109 1 74.38 129 LYS B C 1
ATOM 4062 O O . LYS B 1 129 ? 22.547 -0.619 -17.484 1 74.38 129 LYS B O 1
ATOM 4067 N N . ARG B 1 130 ? 23 1.569 -17.25 1 75.75 130 ARG B N 1
ATOM 4068 C CA . ARG B 1 130 ? 24.297 1.41 -17.875 1 75.75 130 ARG B CA 1
ATOM 4069 C C . ARG B 1 130 ? 25.141 0.385 -17.141 1 75.75 130 ARG B C 1
ATOM 4071 O O . ARG B 1 130 ? 25.766 -0.486 -17.75 1 75.75 130 ARG B O 1
ATOM 4078 N N . LEU B 1 131 ? 25.125 0.518 -15.922 1 77 131 LEU B N 1
ATOM 4079 C CA . LEU B 1 131 ? 25.953 -0.357 -15.102 1 77 131 LEU B CA 1
ATOM 4080 C C . LEU B 1 131 ? 25.406 -1.778 -15.086 1 77 131 LEU B C 1
ATOM 4082 O O . LEU B 1 131 ? 26.172 -2.744 -15.18 1 77 131 LEU B O 1
ATOM 4086 N N . THR B 1 132 ? 24.125 -1.916 -14.953 1 73.25 132 THR B N 1
ATOM 4087 C CA . THR B 1 132 ? 23.516 -3.238 -14.945 1 73.25 132 THR B CA 1
ATOM 4088 C C . THR B 1 132 ? 23.75 -3.957 -16.266 1 73.25 132 THR B C 1
ATOM 4090 O O . THR B 1 132 ? 24.031 -5.156 -16.281 1 73.25 132 THR B O 1
ATOM 4093 N N . ASP B 1 133 ? 23.625 -3.223 -17.312 1 73.81 133 ASP B N 1
ATOM 4094 C CA . ASP B 1 133 ? 23.891 -3.795 -18.625 1 73.81 133 ASP B CA 1
ATOM 4095 C C . ASP B 1 133 ? 25.344 -4.246 -18.734 1 73.81 133 ASP B C 1
ATOM 4097 O O . ASP B 1 133 ? 25.641 -5.301 -19.297 1 73.81 133 ASP B O 1
ATOM 4101 N N . LEU B 1 134 ? 26.141 -3.432 -18.172 1 74.5 134 LEU B N 1
ATOM 4102 C CA . LEU B 1 134 ? 27.562 -3.74 -18.234 1 74.5 134 LEU B CA 1
ATOM 4103 C C . LEU B 1 134 ? 27.891 -4.941 -17.359 1 74.5 134 LEU B C 1
ATOM 4105 O O . LEU B 1 134 ? 28.734 -5.766 -17.734 1 74.5 134 LEU B O 1
ATOM 4109 N N . PHE B 1 135 ? 27.266 -5.02 -16.219 1 71.19 135 PHE B N 1
ATOM 4110 C CA . PHE B 1 135 ? 27.516 -6.141 -15.328 1 71.19 135 PHE B CA 1
ATOM 4111 C C . PHE B 1 135 ? 27.094 -7.457 -15.969 1 71.19 135 PHE B C 1
ATOM 4113 O O . PHE B 1 135 ? 27.75 -8.484 -15.781 1 71.19 135 PHE B O 1
ATOM 4120 N N . ALA B 1 136 ? 26.016 -7.426 -16.688 1 66.44 136 ALA B N 1
ATOM 4121 C CA . ALA B 1 136 ? 25.5 -8.617 -17.359 1 66.44 136 ALA B CA 1
ATOM 4122 C C . ALA B 1 136 ? 26.438 -9.055 -18.484 1 66.44 136 ALA B C 1
ATOM 4124 O O . ALA B 1 136 ? 26.562 -10.25 -18.766 1 66.44 136 ALA B O 1
ATOM 4125 N N . LYS B 1 137 ? 27.188 -8.133 -19.078 1 72.19 137 LYS B N 1
ATOM 4126 C CA . LYS B 1 137 ? 28 -8.422 -20.25 1 72.19 137 LYS B CA 1
ATOM 4127 C C . LYS B 1 137 ? 29.469 -8.555 -19.875 1 72.19 137 LYS B C 1
ATOM 4129 O O . LYS B 1 137 ? 30.172 -9.43 -20.391 1 72.19 137 LYS B O 1
ATOM 4134 N N . ASP B 1 138 ? 29.828 -7.668 -19.031 1 79.62 138 ASP B N 1
ATOM 4135 C CA . ASP B 1 138 ? 31.25 -7.566 -18.703 1 79.62 138 ASP B CA 1
ATOM 4136 C C . ASP B 1 138 ? 31.453 -6.996 -17.312 1 79.62 138 ASP B C 1
ATOM 4138 O O . ASP B 1 138 ? 31.625 -5.785 -17.141 1 79.62 138 ASP B O 1
ATOM 4142 N N . PRO B 1 139 ? 31.5 -7.941 -16.359 1 74.31 139 PRO B N 1
ATOM 4143 C CA . PRO B 1 139 ? 31.625 -7.488 -14.977 1 74.31 139 PRO B CA 1
ATOM 4144 C C . PRO B 1 139 ? 32.844 -6.602 -14.742 1 74.31 139 PRO B C 1
ATOM 4146 O O . PRO B 1 139 ? 32.781 -5.656 -13.953 1 74.31 139 PRO B O 1
ATOM 4149 N N . ALA B 1 140 ? 33.938 -6.922 -15.422 1 76.19 140 ALA B N 1
ATOM 4150 C CA . ALA B 1 140 ? 35.156 -6.109 -15.25 1 76.19 140 ALA B CA 1
ATOM 4151 C C . ALA B 1 140 ? 34.938 -4.684 -15.75 1 76.19 140 ALA B C 1
ATOM 4153 O O . ALA B 1 140 ? 35.312 -3.721 -15.086 1 76.19 140 ALA B O 1
ATOM 4154 N N . ALA B 1 141 ? 34.312 -4.625 -16.875 1 77.56 141 ALA B N 1
ATOM 4155 C CA . ALA B 1 141 ? 34 -3.307 -17.422 1 77.56 141 ALA B CA 1
ATOM 4156 C C . ALA B 1 141 ? 33 -2.561 -16.516 1 77.56 141 ALA B C 1
ATOM 4158 O O . ALA B 1 141 ? 33.094 -1.336 -16.391 1 77.56 141 ALA B O 1
ATOM 4159 N N . ALA B 1 142 ? 32.094 -3.291 -15.906 1 76.5 142 ALA B N 1
ATOM 4160 C CA . ALA B 1 142 ? 31.125 -2.691 -15.008 1 76.5 142 ALA B CA 1
ATOM 4161 C C . ALA B 1 142 ? 31.797 -2.082 -13.781 1 76.5 142 ALA B C 1
ATOM 4163 O O . ALA B 1 142 ? 31.438 -0.991 -13.344 1 76.5 142 ALA B O 1
ATOM 4164 N N . LEU B 1 143 ? 32.781 -2.777 -13.359 1 75.56 143 LEU B N 1
ATOM 4165 C CA . LEU B 1 143 ? 33.5 -2.291 -12.195 1 75.56 143 LEU B CA 1
ATOM 4166 C C . LEU B 1 143 ? 34.25 -1.017 -12.523 1 75.56 143 LEU B C 1
ATOM 4168 O O . LEU B 1 143 ? 34.344 -0.096 -11.711 1 75.56 143 LEU B O 1
ATOM 4172 N N . ALA B 1 144 ? 34.844 -1.042 -13.688 1 76.88 144 ALA B N 1
ATOM 4173 C CA . ALA B 1 144 ? 35.531 0.167 -14.141 1 76.88 144 ALA B CA 1
ATOM 4174 C C . ALA B 1 144 ? 34.531 1.331 -14.281 1 76.88 144 ALA B C 1
ATOM 4176 O O . ALA B 1 144 ? 34.875 2.471 -13.945 1 76.88 144 ALA B O 1
ATOM 4177 N N . ALA B 1 145 ? 33.406 1.017 -14.758 1 77.88 145 ALA B N 1
ATOM 4178 C CA . ALA B 1 145 ? 32.375 2.041 -14.938 1 77.88 145 ALA B CA 1
ATOM 4179 C C . ALA B 1 145 ? 31.891 2.586 -13.594 1 77.88 145 ALA B C 1
ATOM 4181 O O . ALA B 1 145 ? 31.562 3.77 -13.477 1 77.88 145 ALA B O 1
ATOM 4182 N N . LEU B 1 146 ? 31.875 1.709 -12.688 1 75.38 146 LEU B N 1
ATOM 4183 C CA . LEU B 1 146 ? 31.484 2.125 -11.344 1 75.38 146 LEU B CA 1
ATOM 4184 C C . LEU B 1 146 ? 32.469 3.162 -10.797 1 75.38 146 LEU B C 1
ATOM 4186 O O . LEU B 1 146 ? 32.062 4.117 -10.133 1 75.38 146 LEU B O 1
ATOM 4190 N N . GLN B 1 147 ? 33.719 2.99 -11.156 1 71.62 147 GLN B N 1
ATOM 4191 C CA . GLN B 1 147 ? 34.75 3.875 -10.664 1 71.62 147 GLN B CA 1
ATOM 4192 C C . GLN B 1 147 ? 34.781 5.191 -11.438 1 71.62 147 GLN B C 1
ATOM 4194 O O . GLN B 1 147 ? 35.344 6.176 -10.977 1 71.62 147 GLN B O 1
ATOM 4199 N N . ALA B 1 148 ? 34.062 5.168 -12.523 1 75.75 148 ALA B N 1
ATOM 4200 C CA . ALA B 1 148 ? 34.062 6.352 -13.383 1 75.75 148 ALA B CA 1
ATOM 4201 C C . ALA B 1 148 ? 32.781 7.188 -13.156 1 75.75 148 ALA B C 1
ATOM 4203 O O . ALA B 1 148 ? 32.562 8.156 -13.875 1 75.75 148 ALA B O 1
ATOM 4204 N N . LEU B 1 149 ? 32.062 6.73 -12.148 1 77.62 149 LEU B N 1
ATOM 4205 C CA . LEU B 1 149 ? 30.828 7.473 -11.883 1 77.62 149 LEU B CA 1
ATOM 4206 C C . LEU B 1 149 ? 31.141 8.891 -11.422 1 77.62 149 LEU B C 1
ATOM 4208 O O . LEU B 1 149 ? 32.125 9.117 -10.727 1 77.62 149 LEU B O 1
ATOM 4212 N N . THR B 1 150 ? 30.312 9.789 -11.945 1 74.81 150 THR B N 1
ATOM 4213 C CA . THR B 1 150 ? 30.406 11.195 -11.578 1 74.81 150 THR B CA 1
ATOM 4214 C C . THR B 1 150 ? 29.188 11.609 -10.742 1 74.81 150 THR B C 1
ATOM 4216 O O . THR B 1 150 ? 28.219 10.867 -10.641 1 74.81 150 THR B O 1
ATOM 4219 N N . PRO B 1 151 ? 29.312 12.75 -10.07 1 69.81 151 PRO B N 1
ATOM 4220 C CA . PRO B 1 151 ? 28.188 13.234 -9.266 1 69.81 151 PRO B CA 1
ATOM 4221 C C . PRO B 1 151 ? 26.875 13.281 -10.047 1 69.81 151 PRO B C 1
ATOM 4223 O O . PRO B 1 151 ? 25.797 13.141 -9.461 1 69.81 151 PRO B O 1
ATOM 4226 N N . ARG B 1 152 ? 27.031 13.391 -11.312 1 73.44 152 ARG B N 1
ATOM 4227 C CA . ARG B 1 152 ? 25.844 13.461 -12.156 1 73.44 152 ARG B CA 1
ATOM 4228 C C . ARG B 1 152 ? 25.156 12.102 -12.25 1 73.44 152 ARG B C 1
ATOM 4230 O O . ARG B 1 152 ? 24 12.008 -12.672 1 73.44 152 ARG B O 1
ATOM 4237 N N . ASP B 1 153 ? 25.812 11.125 -11.789 1 75.62 153 ASP B N 1
ATOM 4238 C CA . ASP B 1 153 ? 25.297 9.766 -11.875 1 75.62 153 ASP B CA 1
ATOM 4239 C C . ASP B 1 153 ? 24.516 9.391 -10.625 1 75.62 153 ASP B C 1
ATOM 4241 O O . ASP B 1 153 ? 23.938 8.305 -10.547 1 75.62 153 ASP B O 1
ATOM 4245 N N . TYR B 1 154 ? 24.484 10.32 -9.727 1 72.94 154 TYR B N 1
ATOM 4246 C CA . TYR B 1 154 ? 23.797 10.047 -8.477 1 72.94 154 TYR B CA 1
ATOM 4247 C C . TYR B 1 154 ? 22.531 10.891 -8.359 1 72.94 154 TYR B C 1
ATOM 4249 O O . TYR B 1 154 ? 22.484 12.039 -8.812 1 72.94 154 TYR B O 1
ATOM 4257 N N . VAL B 1 155 ? 21.562 10.07 -8.031 1 63.94 155 VAL B N 1
ATOM 4258 C CA . VAL B 1 155 ? 20.375 10.828 -7.672 1 63.94 155 VAL B CA 1
ATOM 4259 C C . VAL B 1 155 ? 20.594 11.539 -6.336 1 63.94 155 VAL B C 1
ATOM 4261 O O . VAL B 1 155 ? 20.703 10.891 -5.293 1 63.94 155 VAL B O 1
ATOM 4264 N N . LEU B 1 156 ? 21.203 12.648 -6.457 1 55.91 156 LEU B N 1
ATOM 4265 C CA . LEU B 1 156 ? 21.422 13.406 -5.23 1 55.91 156 LEU B CA 1
ATOM 4266 C C . LEU B 1 156 ? 20.109 13.883 -4.641 1 55.91 156 LEU B C 1
ATOM 4268 O O . LEU B 1 156 ? 19.141 14.125 -5.375 1 55.91 156 LEU B O 1
ATOM 4272 N N . PRO B 1 157 ? 19.844 13.328 -3.357 1 52.91 157 PRO B N 1
ATOM 4273 C CA . PRO B 1 157 ? 18.594 13.773 -2.748 1 52.91 157 PRO B CA 1
ATOM 4274 C C . PRO B 1 157 ? 18.156 15.156 -3.229 1 52.91 157 PRO B C 1
ATOM 4276 O O . PRO B 1 157 ? 18.969 16.078 -3.268 1 52.91 157 PRO B O 1
ATOM 4279 N N . THR B 1 158 ? 17.438 15.016 -4.41 1 47.97 158 THR B N 1
ATOM 4280 C CA . THR B 1 158 ? 16.953 16.297 -4.914 1 47.97 158 THR B CA 1
ATOM 4281 C C . THR B 1 158 ? 16.703 17.266 -3.764 1 47.97 158 THR B C 1
ATOM 4283 O O . THR B 1 158 ? 16.359 16.844 -2.656 1 47.97 158 THR B O 1
ATOM 4286 N N . LYS B 1 159 ? 17.188 18.281 -3.998 1 49.47 159 LYS B N 1
ATOM 4287 C CA . LYS B 1 159 ? 16.812 19.391 -3.127 1 49.47 159 LYS B CA 1
ATOM 4288 C C . LYS B 1 159 ? 15.336 19.312 -2.742 1 49.47 159 LYS B C 1
ATOM 4290 O O . LYS B 1 159 ? 14.469 19.672 -3.535 1 49.47 159 LYS B O 1
ATOM 4295 N N . GLY B 1 160 ? 15.008 18.703 -1.594 1 57.12 160 GLY B N 1
ATOM 4296 C CA . GLY B 1 160 ? 13.789 19 -0.863 1 57.12 160 GLY B CA 1
ATOM 4297 C C . GLY B 1 160 ? 12.625 18.109 -1.226 1 57.12 160 GLY B C 1
ATOM 4298 O O . GLY B 1 160 ? 11.477 18.547 -1.258 1 57.12 160 GLY B O 1
ATOM 4299 N N . TRP B 1 161 ? 12.797 16.812 -1.658 1 72.69 161 TRP B N 1
ATOM 4300 C CA . TRP B 1 161 ? 11.695 15.898 -1.912 1 72.69 161 TRP B CA 1
ATOM 4301 C C . TRP B 1 161 ? 10.727 16.469 -2.939 1 72.69 161 TRP B C 1
ATOM 4303 O O . TRP B 1 161 ? 9.531 16.625 -2.66 1 72.69 161 TRP B O 1
ATOM 4313 N N . ALA B 1 162 ? 11.117 16.766 -4.098 1 78.5 162 ALA B N 1
ATOM 4314 C CA . ALA B 1 162 ? 10.328 17.344 -5.18 1 78.5 162 ALA B CA 1
ATOM 4315 C C . ALA B 1 162 ? 9.359 16.328 -5.766 1 78.5 162 ALA B C 1
ATOM 4317 O O . ALA B 1 162 ? 9.625 15.125 -5.75 1 78.5 162 ALA B O 1
ATOM 4318 N N . ASN B 1 163 ? 8.172 16.844 -6.16 1 85.69 163 ASN B N 1
ATOM 4319 C CA . ASN B 1 163 ? 7.23 16.047 -6.922 1 85.69 163 ASN B CA 1
ATOM 4320 C C . ASN B 1 163 ? 7.844 15.547 -8.227 1 85.69 163 ASN B C 1
ATOM 4322 O O . ASN B 1 163 ? 8.445 16.328 -8.969 1 85.69 163 ASN B O 1
ATOM 4326 N N . ARG B 1 164 ? 7.688 14.289 -8.516 1 82.38 164 ARG B N 1
ATOM 4327 C CA . ARG B 1 164 ? 8.359 13.648 -9.648 1 82.38 164 ARG B CA 1
ATOM 4328 C C . ARG B 1 164 ? 7.859 14.219 -10.969 1 82.38 164 ARG B C 1
ATOM 4330 O O . ARG B 1 164 ? 8.641 14.398 -11.914 1 82.38 164 ARG B O 1
ATOM 4337 N N . ILE B 1 165 ? 6.629 14.555 -11.047 1 85.69 165 ILE B N 1
ATOM 4338 C CA . ILE B 1 165 ? 5.984 14.945 -12.297 1 85.69 165 ILE B CA 1
ATOM 4339 C C . ILE B 1 165 ? 6.285 16.406 -12.602 1 85.69 165 ILE B C 1
ATOM 4341 O O . ILE B 1 165 ? 6.641 16.75 -13.727 1 85.69 165 ILE B O 1
ATOM 4345 N N . THR B 1 166 ? 6.273 17.266 -11.578 1 88.19 166 THR B N 1
ATOM 4346 C CA . THR B 1 166 ? 6.426 18.703 -11.812 1 88.19 166 THR B CA 1
ATOM 4347 C C . THR B 1 166 ? 7.879 19.125 -11.625 1 88.19 166 THR B C 1
ATOM 4349 O O . THR B 1 166 ? 8.273 20.203 -12.07 1 88.19 166 THR B O 1
ATOM 4352 N N . GLY B 1 167 ? 8.57 18.328 -10.883 1 85.81 167 GLY B N 1
ATOM 4353 C CA . GLY B 1 167 ? 9.945 18.688 -10.562 1 85.81 167 GLY B CA 1
ATOM 4354 C C . GLY B 1 167 ? 10.055 19.766 -9.5 1 85.81 167 GLY B C 1
ATOM 4355 O O . GLY B 1 167 ? 11.148 20.25 -9.195 1 85.81 167 GLY B O 1
ATOM 4356 N N . ARG B 1 168 ? 8.938 20.141 -8.914 1 88.88 168 ARG B N 1
ATOM 4357 C CA . ARG B 1 168 ? 8.914 21.219 -7.922 1 88.88 168 ARG B CA 1
ATOM 4358 C C . ARG B 1 168 ? 8.648 20.672 -6.527 1 88.88 168 ARG B C 1
ATOM 4360 O O . ARG B 1 168 ? 8.016 19.625 -6.375 1 88.88 168 ARG B O 1
ATOM 4367 N N . THR B 1 169 ? 9.156 21.375 -5.516 1 89.5 169 THR B N 1
ATOM 4368 C CA . THR B 1 169 ? 8.93 20.969 -4.133 1 89.5 169 THR B CA 1
ATOM 4369 C C . THR B 1 169 ? 7.516 21.328 -3.684 1 89.5 169 THR B C 1
ATOM 4371 O O . THR B 1 169 ? 6.832 22.125 -4.336 1 89.5 169 THR B O 1
ATOM 4374 N N . MET B 1 170 ? 7.152 20.719 -2.59 1 91.94 170 MET B N 1
ATOM 4375 C CA . MET B 1 170 ? 5.848 21.047 -2.018 1 91.94 170 MET B CA 1
ATOM 4376 C C . MET B 1 170 ? 5.77 22.516 -1.653 1 91.94 170 MET B C 1
ATOM 4378 O O . MET B 1 170 ? 4.715 23.141 -1.796 1 91.94 170 MET B O 1
ATOM 4382 N N . GLY B 1 171 ? 6.875 23.047 -1.165 1 93.62 171 GLY B N 1
ATOM 4383 C CA . GLY B 1 171 ? 6.922 24.453 -0.808 1 93.62 171 GLY B CA 1
ATOM 4384 C C . GLY B 1 171 ? 6.746 25.375 -2 1 93.62 171 GLY B C 1
ATOM 4385 O O . GLY B 1 171 ? 6.066 26.391 -1.903 1 93.62 171 GLY B O 1
ATOM 4386 N N . ASP B 1 172 ? 7.332 25.016 -3.107 1 92.62 172 ASP B N 1
ATOM 4387 C CA . ASP B 1 172 ? 7.16 25.781 -4.336 1 92.62 172 ASP B CA 1
ATOM 4388 C C . ASP B 1 172 ? 5.699 25.797 -4.777 1 92.62 172 ASP B C 1
ATOM 4390 O O . ASP B 1 172 ? 5.168 26.844 -5.152 1 92.62 172 ASP B O 1
ATOM 4394 N N . HIS B 1 173 ? 5.137 24.672 -4.738 1 94 173 HIS B N 1
ATOM 4395 C CA . HIS B 1 173 ? 3.732 24.547 -5.109 1 94 173 HIS B CA 1
ATOM 4396 C C . HIS B 1 173 ? 2.846 25.375 -4.176 1 94 173 HIS B C 1
ATOM 4398 O O . HIS B 1 173 ? 1.897 26.016 -4.621 1 94 173 HIS B O 1
ATOM 4404 N N . MET B 1 174 ? 3.193 25.312 -2.936 1 95.94 174 MET B N 1
ATOM 4405 C CA . MET B 1 174 ? 2.334 25.984 -1.96 1 95.94 174 MET B CA 1
ATOM 4406 C C . MET B 1 174 ? 2.473 27.5 -2.059 1 95.94 174 MET B C 1
ATOM 4408 O O . MET B 1 174 ? 1.526 28.234 -1.77 1 95.94 174 MET B O 1
ATOM 4412 N N . GLU B 1 175 ? 3.684 28.016 -2.436 1 96.5 175 GLU B N 1
ATOM 4413 C CA . GLU B 1 175 ? 3.834 29.438 -2.693 1 96.5 175 GLU B CA 1
ATOM 4414 C C . GLU B 1 175 ? 2.871 29.906 -3.781 1 96.5 175 GLU B C 1
ATOM 4416 O O . GLU B 1 175 ? 2.27 30.984 -3.666 1 96.5 175 GLU B O 1
ATOM 4421 N N . GLU B 1 176 ? 2.719 29.094 -4.785 1 95.62 176 GLU B N 1
ATOM 4422 C CA . GLU B 1 176 ? 1.792 29.406 -5.867 1 95.62 176 GLU B CA 1
ATOM 4423 C C . GLU B 1 176 ? 0.347 29.406 -5.375 1 95.62 176 GLU B C 1
ATOM 4425 O O . GLU B 1 176 ? -0.443 30.281 -5.734 1 95.62 176 GLU B O 1
ATOM 4430 N N . THR B 1 177 ? 0.055 28.453 -4.594 1 96.88 177 THR B N 1
ATOM 4431 C CA . THR B 1 177 ? -1.292 28.359 -4.047 1 96.88 177 THR B CA 1
ATOM 4432 C C . THR B 1 177 ? -1.589 29.516 -3.111 1 96.88 177 THR B C 1
ATOM 4434 O O . THR B 1 177 ? -2.693 30.062 -3.123 1 96.88 177 THR B O 1
ATOM 4437 N N . ALA B 1 178 ? -0.61 29.875 -2.273 1 97.5 178 ALA B N 1
ATOM 4438 C CA . ALA B 1 178 ? -0.772 31 -1.357 1 97.5 178 ALA B CA 1
ATOM 4439 C C . ALA B 1 178 ? -1.071 32.281 -2.121 1 97.5 178 ALA B C 1
ATOM 4441 O O . ALA B 1 178 ? -1.918 33.062 -1.704 1 97.5 178 ALA B O 1
ATOM 4442 N N . LYS B 1 179 ? -0.401 32.469 -3.225 1 95.88 179 LYS B N 1
ATOM 4443 C CA . LYS B 1 179 ? -0.64 33.625 -4.07 1 95.88 179 LYS B CA 1
ATOM 4444 C C . LYS B 1 179 ? -2.035 33.562 -4.691 1 95.88 179 LYS B C 1
ATOM 4446 O O . LYS B 1 179 ? -2.76 34.562 -4.676 1 95.88 179 LYS B O 1
ATOM 4451 N N . ALA B 1 180 ? -2.391 32.438 -5.188 1 96 180 ALA B N 1
ATOM 4452 C CA . ALA B 1 180 ? -3.68 32.281 -5.855 1 96 180 ALA B CA 1
ATOM 4453 C C . ALA B 1 180 ? -4.836 32.562 -4.898 1 96 180 ALA B C 1
ATOM 4455 O O . ALA B 1 180 ? -5.875 33.062 -5.309 1 96 180 ALA B O 1
ATOM 4456 N N . TRP B 1 181 ? -4.633 32.25 -3.633 1 97.25 181 TRP B N 1
ATOM 4457 C CA . TRP B 1 181 ? -5.703 32.406 -2.652 1 97.25 181 TRP B CA 1
ATOM 4458 C C . TRP B 1 181 ? -5.496 33.625 -1.787 1 97.25 181 TRP B C 1
ATOM 4460 O O . TRP B 1 181 ? -6.191 33.844 -0.786 1 97.25 181 TRP B O 1
ATOM 4470 N N . SER B 1 182 ? -4.527 34.438 -2.068 1 97.44 182 SER B N 1
ATOM 4471 C CA . SER B 1 182 ? -4.211 35.688 -1.38 1 97.44 182 SER B CA 1
ATOM 4472 C C . SER B 1 182 ? -3.998 35.438 0.113 1 97.44 182 SER B C 1
ATOM 4474 O O . SER B 1 182 ? -4.551 36.156 0.943 1 97.44 182 SER B O 1
ATOM 4476 N N . ILE B 1 183 ? -3.254 34.406 0.41 1 98.38 183 ILE B N 1
ATOM 4477 C CA . ILE B 1 183 ? -2.879 34.125 1.794 1 98.38 183 ILE B CA 1
ATOM 4478 C C . ILE B 1 183 ? -1.656 34.969 2.17 1 98.38 183 ILE B C 1
ATOM 4480 O O . ILE B 1 183 ? -0.568 34.75 1.626 1 98.38 183 ILE B O 1
ATOM 4484 N N . SER B 1 184 ? -1.769 35.812 3.131 1 97.88 184 SER B N 1
ATOM 4485 C CA . SER B 1 184 ? -0.694 36.75 3.469 1 97.88 184 SER B CA 1
ATOM 4486 C C . SER B 1 184 ? 0.349 36.094 4.363 1 97.88 184 SER B C 1
ATOM 4488 O O . SER B 1 184 ? 0.051 35.125 5.055 1 97.88 184 SER B O 1
ATOM 4490 N N . ARG B 1 185 ? 1.532 36.625 4.316 1 97.62 185 ARG B N 1
ATOM 4491 C CA . ARG B 1 185 ? 2.609 36.219 5.211 1 97.62 185 ARG B CA 1
ATOM 4492 C C . ARG B 1 185 ? 2.189 36.375 6.672 1 97.62 185 ARG B C 1
ATOM 4494 O O . ARG B 1 185 ? 2.453 35.469 7.48 1 97.62 185 ARG B O 1
ATOM 4501 N N . GLU B 1 186 ? 1.54 37.406 6.996 1 98 186 GLU B N 1
ATOM 4502 C CA . GLU B 1 186 ? 1.111 37.688 8.367 1 98 186 GLU B CA 1
ATOM 4503 C C . GLU B 1 186 ? 0.13 36.625 8.852 1 98 186 GLU B C 1
ATOM 4505 O O . GLU B 1 186 ? 0.235 36.156 9.984 1 98 186 GLU B O 1
ATOM 4510 N N . ALA B 1 187 ? -0.827 36.281 8.039 1 98.62 187 ALA B N 1
ATOM 4511 C CA . ALA B 1 187 ? -1.805 35.25 8.406 1 98.62 187 ALA B CA 1
ATOM 4512 C C . ALA B 1 187 ? -1.128 33.906 8.641 1 98.62 187 ALA B C 1
ATOM 4514 O O . ALA B 1 187 ? -1.511 33.156 9.547 1 98.62 187 ALA B O 1
ATOM 4515 N N . GLN B 1 188 ? -0.171 33.625 7.801 1 98.81 188 GLN B N 1
ATOM 4516 C CA . GLN B 1 188 ? 0.574 32.375 7.938 1 98.81 188 GLN B CA 1
ATOM 4517 C C . GLN B 1 188 ? 1.347 32.312 9.25 1 98.81 188 GLN B C 1
ATOM 4519 O O . GLN B 1 188 ? 1.296 31.328 9.977 1 98.81 188 GLN B O 1
ATOM 4524 N N . ASP B 1 189 ? 2.031 33.406 9.539 1 98.75 189 ASP B N 1
ATOM 4525 C CA . ASP B 1 189 ? 2.812 33.469 10.773 1 98.75 189 ASP B CA 1
ATOM 4526 C C . ASP B 1 189 ? 1.908 33.406 12 1 98.75 189 ASP B C 1
ATOM 4528 O O . ASP B 1 189 ? 2.273 32.812 13.016 1 98.75 189 ASP B O 1
ATOM 4532 N N . ASP B 1 190 ? 0.816 34.062 11.891 1 98.75 190 ASP B N 1
ATOM 4533 C CA . ASP B 1 190 ? -0.141 34.031 12.992 1 98.75 190 ASP B CA 1
ATOM 4534 C C . ASP B 1 190 ? -0.594 32.594 13.281 1 98.75 190 ASP B C 1
ATOM 4536 O O . ASP B 1 190 ? -0.679 32.188 14.445 1 98.75 190 ASP B O 1
ATOM 4540 N N . TRP B 1 191 ? -0.902 31.875 12.25 1 98.75 191 TRP B N 1
ATOM 4541 C CA . TRP B 1 191 ? -1.31 30.484 12.438 1 98.75 191 TRP B CA 1
ATOM 4542 C C . TRP B 1 191 ? -0.163 29.656 13.008 1 98.75 191 TRP B C 1
ATOM 4544 O O . TRP B 1 191 ? -0.375 28.812 13.883 1 98.75 191 TRP B O 1
ATOM 4554 N N . ALA B 1 192 ? 1.005 29.828 12.461 1 98.81 192 ALA B N 1
ATOM 4555 C CA . ALA B 1 192 ? 2.174 29.109 12.953 1 98.81 192 ALA B CA 1
ATOM 4556 C C . ALA B 1 192 ? 2.385 29.359 14.445 1 98.81 192 ALA B C 1
ATOM 4558 O O . ALA B 1 192 ? 2.691 28.438 15.203 1 98.81 192 ALA B O 1
ATOM 4559 N N . LEU B 1 193 ? 2.279 30.625 14.828 1 98.75 193 LEU B N 1
ATOM 4560 C CA . LEU B 1 193 ? 2.41 30.984 16.234 1 98.75 193 LEU B CA 1
ATOM 4561 C C . LEU B 1 193 ? 1.4 30.219 17.094 1 98.75 193 LEU B C 1
ATOM 4563 O O . LEU B 1 193 ? 1.756 29.656 18.125 1 98.75 193 LEU B O 1
ATOM 4567 N N . LYS B 1 194 ? 0.165 30.188 16.672 1 98.56 194 LYS B N 1
ATOM 4568 C CA . LYS B 1 194 ? -0.892 29.469 17.375 1 98.56 194 LYS B CA 1
ATOM 4569 C C . LYS B 1 194 ? -0.581 27.984 17.484 1 98.56 194 LYS B C 1
ATOM 4571 O O . LYS B 1 194 ? -0.795 27.359 18.516 1 98.56 194 LYS B O 1
ATOM 4576 N N . SER B 1 195 ? -0.137 27.391 16.359 1 98.75 195 SER B N 1
ATOM 4577 C CA . SER B 1 195 ? 0.206 25.969 16.344 1 98.75 195 SER B CA 1
ATOM 4578 C C . SER B 1 195 ? 1.264 25.656 17.406 1 98.75 195 SER B C 1
ATOM 4580 O O . SER B 1 195 ? 1.136 24.672 18.141 1 98.75 195 SER B O 1
ATOM 4582 N N . HIS B 1 196 ? 2.312 26.484 17.453 1 98.75 196 HIS B N 1
ATOM 4583 C CA . HIS B 1 196 ? 3.375 26.281 18.438 1 98.75 196 HIS B CA 1
ATOM 4584 C C . HIS B 1 196 ? 2.859 26.469 19.859 1 98.75 196 HIS B C 1
ATOM 4586 O O . HIS B 1 196 ? 3.156 25.672 20.75 1 98.75 196 HIS B O 1
ATOM 4592 N N . GLN B 1 197 ? 2.113 27.547 20.078 1 98.62 197 GLN B N 1
ATOM 4593 C CA . GLN B 1 197 ? 1.563 27.812 21.406 1 98.62 197 GLN B CA 1
ATOM 4594 C C . GLN B 1 197 ? 0.689 26.656 21.875 1 98.62 197 GLN B C 1
ATOM 4596 O O . GLN B 1 197 ? 0.792 26.234 23.031 1 98.62 197 GLN B O 1
ATOM 4601 N N . ARG B 1 198 ? -0.115 26.156 21.031 1 98.75 198 ARG B N 1
ATOM 4602 C CA . ARG B 1 198 ? -1.031 25.062 21.375 1 98.75 198 ARG B CA 1
ATOM 4603 C C . ARG B 1 198 ? -0.273 23.766 21.625 1 98.75 198 ARG B C 1
ATOM 4605 O O . ARG B 1 198 ? -0.61 23.016 22.531 1 98.75 198 ARG B O 1
ATOM 4612 N N . ALA B 1 199 ? 0.736 23.453 20.797 1 98.81 199 ALA B N 1
ATOM 4613 C CA . ALA B 1 199 ? 1.55 22.266 21 1 98.81 199 ALA B CA 1
ATOM 4614 C C . ALA B 1 199 ? 2.273 22.312 22.344 1 98.81 199 ALA B C 1
ATOM 4616 O O . ALA B 1 199 ? 2.303 21.328 23.094 1 98.81 199 ALA B O 1
ATOM 4617 N N . VAL B 1 200 ? 2.844 23.469 22.641 1 98.62 200 VAL B N 1
ATOM 4618 C CA . VAL B 1 200 ? 3.549 23.656 23.891 1 98.62 200 VAL B CA 1
ATOM 4619 C C . VAL B 1 200 ? 2.57 23.531 25.062 1 98.62 200 VAL B C 1
ATOM 4621 O O . VAL B 1 200 ? 2.873 22.875 26.062 1 98.62 200 VAL B O 1
ATOM 4624 N N . ALA B 1 201 ? 1.416 24.156 24.938 1 98.69 201 ALA B N 1
ATOM 4625 C CA . ALA B 1 201 ? 0.391 24.047 25.969 1 98.69 201 ALA B CA 1
ATOM 4626 C C . ALA B 1 201 ? -0.02 22.594 26.172 1 98.69 201 ALA B C 1
ATOM 4628 O O . ALA B 1 201 ? -0.245 22.156 27.312 1 98.69 201 ALA B O 1
ATOM 4629 N N . GLY B 1 202 ? -0.204 21.828 25.109 1 98.56 202 GLY B N 1
ATOM 4630 C CA . GLY B 1 202 ? -0.515 20.406 25.188 1 98.56 202 GLY B CA 1
ATOM 4631 C C . GLY B 1 202 ? 0.526 19.609 25.969 1 98.56 202 GLY B C 1
ATOM 4632 O O . GLY B 1 202 ? 0.183 18.766 26.797 1 98.56 202 GLY B O 1
ATOM 4633 N N . TRP B 1 203 ? 1.788 19.844 25.641 1 98.38 203 TRP B N 1
ATOM 4634 C CA . TRP B 1 203 ? 2.865 19.188 26.375 1 98.38 203 TRP B CA 1
ATOM 4635 C C . TRP B 1 203 ? 2.842 19.562 27.844 1 98.38 203 TRP B C 1
ATOM 4637 O O . TRP B 1 203 ? 2.986 18.688 28.719 1 98.38 203 TRP B O 1
ATOM 4647 N N . ASN B 1 204 ? 2.691 20.844 28.109 1 98.25 204 ASN B N 1
ATOM 4648 C CA . ASN B 1 204 ? 2.691 21.328 29.484 1 98.25 204 ASN B CA 1
ATOM 4649 C C . ASN B 1 204 ? 1.522 20.766 30.281 1 98.25 204 ASN B C 1
ATOM 4651 O O . ASN B 1 204 ? 1.639 20.531 31.5 1 98.25 204 ASN B O 1
ATOM 4655 N N . ALA B 1 205 ? 0.42 20.5 29.641 1 98.31 205 ALA B N 1
ATOM 4656 C CA . ALA B 1 205 ? -0.777 19.984 30.297 1 98.31 205 ALA B CA 1
ATOM 4657 C C . ALA B 1 205 ? -0.734 18.453 30.375 1 98.31 205 ALA B C 1
ATOM 4659 O O . ALA B 1 205 ? -1.629 17.828 30.953 1 98.31 205 ALA B O 1
ATOM 4660 N N . GLY B 1 206 ? 0.193 17.797 29.766 1 98.19 206 GLY B N 1
ATOM 4661 C CA . GLY B 1 206 ? 0.347 16.344 29.812 1 98.19 206 GLY B CA 1
ATOM 4662 C C . GLY B 1 206 ? -0.482 15.625 28.766 1 98.19 206 GLY B C 1
ATOM 4663 O O . GLY B 1 206 ? -0.629 14.406 28.812 1 98.19 206 GLY B O 1
ATOM 4664 N N . PHE B 1 207 ? -0.993 16.344 27.828 1 98.38 207 PHE B N 1
ATOM 4665 C CA . PHE B 1 207 ? -1.852 15.773 26.797 1 98.38 207 PHE B CA 1
ATOM 4666 C C . PHE B 1 207 ? -1.112 14.688 26.016 1 98.38 207 PHE B C 1
ATOM 4668 O O . PHE B 1 207 ? -1.7 13.672 25.656 1 98.38 207 PHE B O 1
ATOM 4675 N N . PHE B 1 208 ? 0.17 14.82 25.797 1 98.62 208 PHE B N 1
ATOM 4676 C CA . PHE B 1 208 ? 0.926 13.938 24.906 1 98.62 208 PHE B CA 1
ATOM 4677 C C . PHE B 1 208 ? 1.558 12.797 25.688 1 98.62 208 PHE B C 1
ATOM 4679 O O . PHE B 1 208 ? 2.143 11.883 25.109 1 98.62 208 PHE B O 1
ATOM 4686 N N . ASP B 1 209 ? 1.435 12.742 27 1 97.69 209 ASP B N 1
ATOM 4687 C CA . ASP B 1 209 ? 2.154 11.805 27.859 1 97.69 209 ASP B CA 1
ATOM 4688 C C . ASP B 1 209 ? 1.807 10.359 27.516 1 97.69 209 ASP B C 1
ATOM 4690 O O . ASP B 1 209 ? 2.666 9.477 27.578 1 97.69 209 ASP B O 1
ATOM 4694 N N . ASP B 1 210 ? 0.565 10.133 27.172 1 97 210 ASP B N 1
ATOM 4695 C CA . ASP B 1 210 ? 0.145 8.766 26.875 1 97 210 ASP B CA 1
ATOM 4696 C C . ASP B 1 210 ? 0.113 8.516 25.375 1 97 210 ASP B C 1
ATOM 4698 O O . ASP B 1 210 ? -0.294 7.438 24.922 1 97 210 ASP B O 1
ATOM 4702 N N . LEU B 1 211 ? 0.533 9.477 24.562 1 98.56 211 LEU B N 1
ATOM 4703 C CA . LEU B 1 211 ? 0.585 9.305 23.125 1 98.56 211 LEU B CA 1
ATOM 4704 C C . LEU B 1 211 ? 2.02 9.086 22.641 1 98.56 211 LEU B C 1
ATOM 4706 O O . LEU B 1 211 ? 2.244 8.539 21.562 1 98.56 211 LEU B O 1
ATOM 4710 N N . VAL B 1 212 ? 3.016 9.539 23.438 1 98.81 212 VAL B N 1
ATOM 4711 C CA . VAL B 1 212 ? 4.406 9.539 22.984 1 98.81 212 VAL B CA 1
ATOM 4712 C C . VAL B 1 212 ? 5.227 8.578 23.844 1 98.81 212 VAL B C 1
ATOM 4714 O O . VAL B 1 212 ? 5.129 8.586 25.078 1 98.81 212 VAL B O 1
ATOM 4717 N N . ILE B 1 213 ? 5.973 7.734 23.156 1 98.38 213 ILE B N 1
ATOM 4718 C CA . ILE B 1 213 ? 6.914 6.848 23.828 1 98.38 213 ILE B CA 1
ATOM 4719 C C . ILE B 1 213 ? 8.289 7.504 23.891 1 98.38 213 ILE B C 1
ATOM 4721 O O . ILE B 1 213 ? 8.93 7.719 22.859 1 98.38 213 ILE B O 1
ATOM 4725 N N . PRO B 1 214 ? 8.773 7.77 25.109 1 98.19 214 PRO B N 1
ATOM 4726 C CA . PRO B 1 214 ? 10.117 8.344 25.188 1 98.19 214 PRO B CA 1
ATOM 4727 C C . PRO B 1 214 ? 11.188 7.406 24.625 1 98.19 214 PRO B C 1
ATOM 4729 O O . PRO B 1 214 ? 11.125 6.195 24.844 1 98.19 214 PRO B O 1
ATOM 4732 N N . LEU B 1 215 ? 12 7.93 23.781 1 98.44 215 LEU B N 1
ATOM 4733 C CA . LEU B 1 215 ? 13.18 7.215 23.312 1 98.44 215 LEU B CA 1
ATOM 4734 C C . LEU B 1 215 ? 14.422 7.656 24.094 1 98.44 215 LEU B C 1
ATOM 4736 O O . LEU B 1 215 ? 14.398 8.68 24.781 1 98.44 215 LEU B O 1
ATOM 4740 N N . THR B 1 216 ? 15.477 6.863 23.953 1 97.81 216 THR B N 1
ATOM 4741 C CA . THR B 1 216 ? 16.719 7.176 24.656 1 97.81 216 THR B CA 1
ATOM 4742 C C . THR B 1 216 ? 17.281 8.523 24.188 1 97.81 216 THR B C 1
ATOM 4744 O O . THR B 1 216 ? 17.75 9.312 25 1 97.81 216 THR B O 1
ATOM 4747 N N . GLU B 1 217 ? 17.188 8.859 22.875 1 97.25 217 GLU B N 1
ATOM 4748 C CA . GLU B 1 217 ? 17.812 10.023 22.266 1 97.25 217 GLU B CA 1
ATOM 4749 C C . GLU B 1 217 ? 16.953 11.266 22.406 1 97.25 217 GLU B C 1
ATOM 4751 O O . GLU B 1 217 ? 17.438 12.391 22.328 1 97.25 217 GLU B O 1
ATOM 4756 N N . LEU B 1 218 ? 15.656 11.016 22.578 1 98.12 218 LEU B N 1
ATOM 4757 C CA . LEU B 1 218 ? 14.688 12.109 22.562 1 98.12 218 LEU B CA 1
ATOM 4758 C C . LEU B 1 218 ? 13.422 11.727 23.312 1 98.12 218 LEU B C 1
ATOM 4760 O O . LEU B 1 218 ? 12.719 10.789 22.938 1 98.12 218 LEU B O 1
ATOM 4764 N N . LYS B 1 219 ? 13.102 12.492 24.312 1 97.81 219 LYS B N 1
ATOM 4765 C CA . LYS B 1 219 ? 11.984 12.102 25.172 1 97.81 219 LYS B CA 1
ATOM 4766 C C . LYS B 1 219 ? 10.703 12.828 24.781 1 97.81 219 LYS B C 1
ATOM 4768 O O . LYS B 1 219 ? 9.602 12.328 25 1 97.81 219 LYS B O 1
ATOM 4773 N N . ARG B 1 220 ? 10.852 14.055 24.312 1 97.94 220 ARG B N 1
ATOM 4774 C CA . ARG B 1 220 ? 9.734 14.875 23.859 1 97.94 220 ARG B CA 1
ATOM 4775 C C . ARG B 1 220 ? 9.984 15.43 22.469 1 97.94 220 ARG B C 1
ATOM 4777 O O . ARG B 1 220 ? 11.109 15.383 21.969 1 97.94 220 ARG B O 1
ATOM 4784 N N . ASP B 1 221 ? 8.906 15.867 21.844 1 98.62 221 ASP B N 1
ATOM 4785 C CA . ASP B 1 221 ? 9.039 16.469 20.516 1 98.62 221 ASP B CA 1
ATOM 4786 C C . ASP B 1 221 ? 10.078 17.578 20.516 1 98.62 221 ASP B C 1
ATOM 4788 O O . ASP B 1 221 ? 10.117 18.406 21.453 1 98.62 221 ASP B O 1
ATOM 4792 N N . ALA B 1 222 ? 10.867 17.641 19.484 1 98.25 222 ALA B N 1
ATOM 4793 C CA . ALA B 1 222 ? 11.977 18.594 19.406 1 98.25 222 ALA B CA 1
ATOM 4794 C C . ALA B 1 222 ? 11.539 19.891 18.734 1 98.25 222 ALA B C 1
ATOM 4796 O O . ALA B 1 222 ? 12.227 20.906 18.828 1 98.25 222 ALA B O 1
ATOM 4797 N N . ASN B 1 223 ? 10.391 19.906 18.109 1 97.94 223 ASN B N 1
ATOM 4798 C CA . ASN B 1 223 ? 10.086 20.953 17.141 1 97.94 223 ASN B CA 1
ATOM 4799 C C . ASN B 1 223 ? 9.289 22.094 17.781 1 97.94 223 ASN B C 1
ATOM 4801 O O . ASN B 1 223 ? 9.484 23.25 17.438 1 97.94 223 ASN B O 1
ATOM 4805 N N . PRO B 1 224 ? 8.352 21.797 18.75 1 98.38 224 PRO B N 1
ATOM 4806 C CA . PRO B 1 224 ? 7.598 22.891 19.344 1 98.38 224 PRO B CA 1
ATOM 4807 C C . PRO B 1 224 ? 8.5 23.922 20.031 1 98.38 224 PRO B C 1
ATOM 4809 O O . PRO B 1 224 ? 9.422 23.562 20.766 1 98.38 224 PRO B O 1
ATOM 4812 N N . ARG B 1 225 ? 8.18 25.156 19.766 1 97 225 ARG B N 1
ATOM 4813 C CA . ARG B 1 225 ? 8.984 26.25 20.281 1 97 225 ARG B CA 1
ATOM 4814 C C . ARG B 1 225 ? 8.195 27.078 21.297 1 97 225 ARG B C 1
ATOM 4816 O O . ARG B 1 225 ? 7.242 27.766 20.938 1 97 225 ARG B O 1
ATOM 4823 N N . SER B 1 226 ? 8.695 27.125 22.469 1 95.62 226 SER B N 1
ATOM 4824 C CA . SER B 1 226 ? 8.031 27.891 23.516 1 95.62 226 SER B CA 1
ATOM 4825 C C . SER B 1 226 ? 8.367 29.375 23.438 1 95.62 226 SER B C 1
ATOM 4827 O O . SER B 1 226 ? 7.656 30.203 23.984 1 95.62 226 SER B O 1
ATOM 4829 N N . ASP B 1 227 ? 9.406 29.688 22.688 1 95 227 ASP B N 1
ATOM 4830 C CA . ASP B 1 227 ? 9.906 31.062 22.672 1 95 227 ASP B CA 1
ATOM 4831 C C . ASP B 1 227 ? 9.578 31.75 21.344 1 95 227 ASP B C 1
ATOM 4833 O O . ASP B 1 227 ? 10.047 32.875 21.094 1 95 227 ASP B O 1
ATOM 4837 N N . THR B 1 228 ? 8.852 31.062 20.531 1 94.69 228 THR B N 1
ATOM 4838 C CA . THR B 1 228 ? 8.492 31.688 19.281 1 94.69 228 THR B CA 1
ATOM 4839 C C . THR B 1 228 ? 7.562 32.875 19.516 1 94.69 228 THR B C 1
ATOM 4841 O O . THR B 1 228 ? 6.883 32.938 20.547 1 94.69 228 THR B O 1
ATOM 4844 N N . SER B 1 229 ? 7.66 33.906 18.641 1 96.94 229 SER B N 1
ATOM 4845 C CA . SER B 1 229 ? 6.859 35.125 18.719 1 96.94 229 SER B CA 1
ATOM 4846 C C . SER B 1 229 ? 6.547 35.656 17.328 1 96.94 229 SER B C 1
ATOM 4848 O O . SER B 1 229 ? 7.156 35.25 16.344 1 96.94 229 SER B O 1
ATOM 4850 N N . ALA B 1 230 ? 5.527 36.531 17.391 1 97.06 230 ALA B N 1
ATOM 4851 C CA . ALA B 1 230 ? 5.176 37.188 16.125 1 97.06 230 ALA B CA 1
ATOM 4852 C C . ALA B 1 230 ? 6.387 37.875 15.516 1 97.06 230 ALA B C 1
ATOM 4854 O O . ALA B 1 230 ? 6.582 37.844 14.305 1 97.06 230 ALA B O 1
ATOM 4855 N N . GLU B 1 231 ? 7.203 38.562 16.344 1 97.31 231 GLU B N 1
ATOM 4856 C CA . GLU B 1 231 ? 8.375 39.312 15.883 1 97.31 231 GLU B CA 1
ATOM 4857 C C . GLU B 1 231 ? 9.422 38.375 15.297 1 97.31 231 GLU B C 1
ATOM 4859 O O . GLU B 1 231 ? 9.992 38.656 14.234 1 97.31 231 GLU B O 1
ATOM 4864 N N . ARG B 1 232 ? 9.688 37.281 15.945 1 96.81 232 ARG B N 1
ATOM 4865 C CA . ARG B 1 232 ? 10.68 36.312 15.477 1 96.81 232 ARG B CA 1
ATOM 4866 C C . ARG B 1 232 ? 10.25 35.688 14.148 1 96.81 232 ARG B C 1
ATOM 4868 O O . ARG B 1 232 ? 11.078 35.469 13.258 1 96.81 232 ARG B O 1
ATOM 4875 N N . LEU B 1 233 ? 8.969 35.312 14.062 1 97.69 233 LEU B N 1
ATOM 4876 C CA . LEU B 1 233 ? 8.453 34.75 12.828 1 97.69 233 LEU B CA 1
ATOM 4877 C C . LEU B 1 233 ? 8.547 35.75 11.68 1 97.69 233 LEU B C 1
ATOM 4879 O O . LEU B 1 233 ? 8.922 35.375 10.562 1 97.69 233 LEU B O 1
ATOM 4883 N N . ALA B 1 234 ? 8.227 37 11.938 1 96.5 234 ALA B N 1
ATOM 4884 C CA . ALA B 1 234 ? 8.227 38.062 10.914 1 96.5 234 ALA B CA 1
ATOM 4885 C C . ALA B 1 234 ? 9.641 38.312 10.391 1 96.5 234 ALA B C 1
ATOM 4887 O O . ALA B 1 234 ? 9.82 38.75 9.258 1 96.5 234 ALA B O 1
ATOM 4888 N N . ALA B 1 235 ? 10.617 37.969 11.18 1 96.38 235 ALA B N 1
ATOM 4889 C CA . ALA B 1 235 ? 12.008 38.25 10.844 1 96.38 235 ALA B CA 1
ATOM 4890 C C . ALA B 1 235 ? 12.578 37.188 9.93 1 96.38 235 ALA B C 1
ATOM 4892 O O . ALA B 1 235 ? 13.633 37.375 9.32 1 96.38 235 ALA B O 1
ATOM 4893 N N . LEU B 1 236 ? 11.898 36.125 9.812 1 96 236 LEU B N 1
ATOM 4894 C CA . LEU B 1 236 ? 12.414 35.031 9.031 1 96 236 LEU B CA 1
ATOM 4895 C C . LEU B 1 236 ? 12.312 35.312 7.539 1 96 236 LEU B C 1
ATOM 4897 O O . LEU B 1 236 ? 11.352 35.938 7.086 1 96 236 LEU B O 1
ATOM 4901 N N . LYS B 1 237 ? 13.25 34.781 6.793 1 95.31 237 LYS B N 1
ATOM 4902 C CA . LYS B 1 237 ? 13.258 34.938 5.34 1 95.31 237 LYS B CA 1
ATOM 4903 C C . LYS B 1 237 ? 12.461 33.812 4.664 1 95.31 237 LYS B C 1
ATOM 4905 O O . LYS B 1 237 ? 12.344 32.719 5.207 1 95.31 237 LYS B O 1
ATOM 4910 N N . PRO B 1 238 ? 11.938 34.094 3.451 1 95.12 238 PRO B N 1
ATOM 4911 C CA . PRO B 1 238 ? 11.227 33.031 2.711 1 95.12 238 PRO B CA 1
ATOM 4912 C C . PRO B 1 238 ? 12.102 31.828 2.432 1 95.12 238 PRO B C 1
ATOM 4914 O O . PRO B 1 238 ? 13.289 31.969 2.117 1 95.12 238 PRO B O 1
ATOM 4917 N N . ALA B 1 239 ? 11.555 30.672 2.631 1 91.81 239 ALA B N 1
ATOM 4918 C CA . ALA B 1 239 ? 12.25 29.406 2.375 1 91.81 239 ALA B CA 1
ATOM 4919 C C . ALA B 1 239 ? 12.086 28.969 0.921 1 91.81 239 ALA B C 1
ATOM 4921 O O . ALA B 1 239 ? 12.883 28.188 0.406 1 91.81 239 ALA B O 1
ATOM 4922 N N . PHE B 1 240 ? 11.055 29.469 0.32 1 89.69 240 PHE B N 1
ATOM 4923 C CA . PHE B 1 240 ? 10.719 29.203 -1.071 1 89.69 240 PHE B CA 1
ATOM 4924 C C . PHE B 1 240 ? 10.469 30.5 -1.833 1 89.69 240 PHE B C 1
ATOM 4926 O O . PHE B 1 240 ? 10.344 31.562 -1.228 1 89.69 240 PHE B O 1
ATOM 4933 N N . ASP B 1 241 ? 10.453 30.406 -3.199 1 88.06 241 ASP B N 1
ATOM 4934 C CA . ASP B 1 241 ? 10.312 31.609 -4 1 88.06 241 ASP B CA 1
ATOM 4935 C C . ASP B 1 241 ? 11.219 32.719 -3.479 1 88.06 241 ASP B C 1
ATOM 4937 O O . ASP B 1 241 ? 10.758 33.844 -3.246 1 88.06 241 ASP B O 1
ATOM 4941 N N . ARG B 1 242 ? 12.414 32.719 -3.186 1 85.38 242 ARG B N 1
ATOM 4942 C CA . ARG B 1 242 ? 13.398 33.594 -2.527 1 85.38 242 ARG B CA 1
ATOM 4943 C C . ARG B 1 242 ? 13.805 34.75 -3.432 1 85.38 242 ARG B C 1
ATOM 4945 O O . ARG B 1 242 ? 14.234 35.781 -2.949 1 85.38 242 ARG B O 1
ATOM 4952 N N . ASP B 1 243 ? 13.516 34.438 -4.641 1 86.88 243 ASP B N 1
ATOM 4953 C CA . ASP B 1 243 ? 14.133 35.375 -5.566 1 86.88 243 ASP B CA 1
ATOM 4954 C C . ASP B 1 243 ? 13.125 36.438 -6.035 1 86.88 243 ASP B C 1
ATOM 4956 O O . ASP B 1 243 ? 13.516 37.531 -6.469 1 86.88 243 ASP B O 1
ATOM 4960 N N . SER B 1 244 ? 11.906 36.156 -5.949 1 88.25 244 SER B N 1
ATOM 4961 C CA . SER B 1 244 ? 10.898 37.062 -6.5 1 88.25 244 SER B CA 1
ATOM 4962 C C . SER B 1 244 ? 10.617 38.219 -5.555 1 88.25 244 SER B C 1
ATOM 4964 O O . SER B 1 244 ? 10.078 39.25 -5.969 1 88.25 244 SER B O 1
ATOM 4966 N N . GLY B 1 245 ? 10.969 38.062 -4.344 1 88.25 245 GLY B N 1
ATOM 4967 C CA . GLY B 1 245 ? 10.633 39.062 -3.332 1 88.25 245 GLY B CA 1
ATOM 4968 C C . GLY B 1 245 ? 9.219 38.906 -2.809 1 88.25 245 GLY B C 1
ATOM 4969 O O . GLY B 1 245 ? 8.82 39.625 -1.894 1 88.25 245 GLY B O 1
ATOM 4970 N N . PHE B 1 246 ? 8.508 37.938 -3.279 1 91.31 246 PHE B N 1
ATOM 4971 C CA . PHE B 1 246 ? 7.105 37.812 -2.916 1 91.31 246 PHE B CA 1
ATOM 4972 C C . PHE B 1 246 ? 6.863 36.5 -2.176 1 91.31 246 PHE B C 1
ATOM 4974 O O . PHE B 1 246 ? 5.719 36.094 -1.946 1 91.31 246 PHE B O 1
ATOM 4981 N N . GLY B 1 247 ? 7.945 35.812 -1.816 1 95.75 247 GLY B N 1
ATOM 4982 C CA . GLY B 1 247 ? 7.812 34.594 -1.044 1 95.75 247 GLY B CA 1
ATOM 4983 C C . GLY B 1 247 ? 7.211 34.812 0.331 1 95.75 247 GLY B C 1
ATOM 4984 O O . GLY B 1 247 ? 7.539 35.781 1.007 1 95.75 247 GLY B O 1
ATOM 4985 N N . THR B 1 248 ? 6.281 33.938 0.719 1 97.5 248 THR B N 1
ATOM 4986 C CA . THR B 1 248 ? 5.59 34.125 1.989 1 97.5 248 THR B CA 1
ATOM 4987 C C . THR B 1 248 ? 5.867 32.969 2.939 1 97.5 248 THR B C 1
ATOM 4989 O O . THR B 1 248 ? 5.648 33.094 4.148 1 97.5 248 THR B O 1
ATOM 4992 N N . LEU B 1 249 ? 6.262 31.828 2.418 1 97.94 249 LEU B N 1
ATOM 4993 C CA . LEU B 1 249 ? 6.523 30.656 3.254 1 97.94 249 LEU B CA 1
ATOM 4994 C C . LEU B 1 249 ? 7.934 30.719 3.832 1 97.94 249 LEU B C 1
ATOM 4996 O O . LEU B 1 249 ? 8.898 30.953 3.102 1 97.94 249 LEU B O 1
ATOM 5000 N N . THR B 1 250 ? 8.023 30.531 5.109 1 97.44 250 THR B N 1
ATOM 5001 C CA . THR B 1 250 ? 9.297 30.516 5.816 1 97.44 250 THR B CA 1
ATOM 5002 C C . THR B 1 250 ? 9.461 29.219 6.605 1 97.44 250 THR B C 1
ATOM 5004 O O . THR B 1 250 ? 8.523 28.422 6.691 1 97.44 250 THR B O 1
ATOM 5007 N N . ALA B 1 251 ? 10.664 29.062 7.16 1 95.12 251 ALA B N 1
ATOM 5008 C CA . ALA B 1 251 ? 10.898 27.922 8.023 1 95.12 251 ALA B CA 1
ATOM 5009 C C . ALA B 1 251 ? 9.992 27.953 9.25 1 95.12 251 ALA B C 1
ATOM 5011 O O . ALA B 1 251 ? 9.68 26.906 9.828 1 95.12 251 ALA B O 1
ATOM 5012 N N . GLY B 1 252 ? 9.523 29.125 9.609 1 97.25 252 GLY B N 1
ATOM 5013 C CA . GLY B 1 252 ? 8.719 29.281 10.812 1 97.25 252 GLY B CA 1
ATOM 5014 C C . GLY B 1 252 ? 7.254 28.953 10.602 1 97.25 252 GLY B C 1
ATOM 5015 O O . GLY B 1 252 ? 6.543 28.625 11.555 1 97.25 252 GLY B O 1
ATOM 5016 N N . ASN B 1 253 ? 6.805 29.109 9.359 1 98.38 253 ASN B N 1
ATOM 5017 C CA . ASN B 1 253 ? 5.395 28.859 9.102 1 98.38 253 ASN B CA 1
ATOM 5018 C C . ASN B 1 253 ? 5.207 27.641 8.195 1 98.38 253 ASN B C 1
ATOM 5020 O O . ASN B 1 253 ? 4.191 27.531 7.504 1 98.38 253 ASN B O 1
ATOM 5024 N N . SER B 1 254 ? 6.219 26.781 8.117 1 97.94 254 SER B N 1
ATOM 5025 C CA . SER B 1 254 ? 6.219 25.5 7.414 1 97.94 254 SER B CA 1
ATOM 5026 C C . SER B 1 254 ? 6.602 24.359 8.344 1 97.94 254 SER B C 1
ATOM 5028 O O . SER B 1 254 ? 7.352 24.562 9.305 1 97.94 254 SER B O 1
ATOM 5030 N N . SER B 1 255 ? 5.992 23.203 8.086 1 97.44 255 SER B N 1
ATOM 5031 C CA . SER B 1 255 ? 6.434 22.062 8.883 1 97.44 255 SER B CA 1
ATOM 5032 C C . SER B 1 255 ? 7.906 21.75 8.633 1 97.44 255 SER B C 1
ATOM 5034 O O . SER B 1 255 ? 8.375 21.812 7.496 1 97.44 255 SER B O 1
ATOM 5036 N N . PRO B 1 256 ? 8.672 21.453 9.625 1 95.38 256 PRO B N 1
ATOM 5037 C CA . PRO B 1 256 ? 10.094 21.156 9.461 1 95.38 256 PRO B CA 1
ATOM 5038 C C . PRO B 1 256 ? 10.352 19.734 8.961 1 95.38 256 PRO B C 1
ATOM 5040 O O . PRO B 1 256 ? 9.5 18.859 9.117 1 95.38 256 PRO B O 1
ATOM 5043 N N . ILE B 1 257 ? 11.523 19.547 8.352 1 92.5 257 ILE B N 1
ATOM 5044 C CA . ILE B 1 257 ? 12 18.188 8.125 1 92.5 257 ILE B CA 1
ATOM 5045 C C . ILE B 1 257 ? 12.008 17.422 9.445 1 92.5 257 ILE B C 1
ATOM 5047 O O . ILE B 1 257 ? 12.547 17.906 10.445 1 92.5 257 ILE B O 1
ATOM 5051 N N . THR B 1 258 ? 11.352 16.281 9.445 1 96.81 258 THR B N 1
ATOM 5052 C CA . THR B 1 258 ? 11.07 15.633 10.719 1 96.81 258 THR B CA 1
ATOM 5053 C C . THR B 1 258 ? 11.273 14.125 10.617 1 96.81 258 THR B C 1
ATOM 5055 O O . THR B 1 258 ? 10.922 13.516 9.609 1 96.81 258 THR B O 1
ATOM 5058 N N . ASP B 1 259 ? 11.914 13.516 11.617 1 97.06 259 ASP B N 1
ATOM 5059 C CA . ASP B 1 259 ? 12.008 12.07 11.797 1 97.06 259 ASP B CA 1
ATOM 5060 C C . ASP B 1 259 ? 11.023 11.586 12.859 1 97.06 259 ASP B C 1
ATOM 5062 O O . ASP B 1 259 ? 10.852 12.227 13.898 1 97.06 259 ASP B O 1
ATOM 5066 N N . GLY B 1 260 ? 10.297 10.477 12.555 1 98.69 260 GLY B N 1
ATOM 5067 C CA . GLY B 1 260 ? 9.367 9.945 13.539 1 98.69 260 GLY B CA 1
ATOM 5068 C C . GLY B 1 260 ? 8.539 8.789 13.016 1 98.69 260 GLY B C 1
ATOM 5069 O O . GLY B 1 260 ? 8.555 8.5 11.82 1 98.69 260 GLY B O 1
ATOM 5070 N N . ALA B 1 261 ? 7.918 8.07 13.898 1 98.94 261 ALA B N 1
ATOM 5071 C CA . ALA B 1 261 ? 6.98 6.988 13.609 1 98.94 261 ALA B CA 1
ATOM 5072 C C . ALA B 1 261 ? 5.738 7.094 14.492 1 98.94 261 ALA B C 1
ATOM 5074 O O . ALA B 1 261 ? 5.801 7.633 15.602 1 98.94 261 ALA B O 1
ATOM 5075 N N . ALA B 1 262 ? 4.605 6.672 14.016 1 98.94 262 ALA B N 1
ATOM 5076 C CA . ALA B 1 262 ? 3.352 6.738 14.758 1 98.94 262 ALA B CA 1
ATOM 5077 C C . ALA B 1 262 ? 2.42 5.598 14.367 1 98.94 262 ALA B C 1
ATOM 5079 O O . ALA B 1 262 ? 2.479 5.102 13.234 1 98.94 262 ALA B O 1
ATOM 5080 N N . ALA B 1 263 ? 1.567 5.191 15.289 1 98.94 263 ALA B N 1
ATOM 5081 C CA . ALA B 1 263 ? 0.613 4.109 15.062 1 98.94 263 ALA B CA 1
ATOM 5082 C C . ALA B 1 263 ? -0.744 4.438 15.68 1 98.94 263 ALA B C 1
ATOM 5084 O O . ALA B 1 263 ? -0.836 5.273 16.578 1 98.94 263 ALA B O 1
ATOM 5085 N N . CYS B 1 264 ? -1.776 3.844 15.211 1 98.88 264 CYS B N 1
ATOM 5086 C CA . CYS B 1 264 ? -3.088 3.742 15.836 1 98.88 264 CYS B CA 1
ATOM 5087 C C . CYS B 1 264 ? -3.715 2.379 15.57 1 98.88 264 CYS B C 1
ATOM 5089 O O . CYS B 1 264 ? -3.086 1.507 14.969 1 98.88 264 CYS B O 1
ATOM 5091 N N . TRP B 1 265 ? -4.879 2.119 16.172 1 98.94 265 TRP B N 1
ATOM 5092 C CA . TRP B 1 265 ? -5.609 0.868 15.992 1 98.94 265 TRP B CA 1
ATOM 5093 C C . TRP B 1 265 ? -6.848 1.081 15.133 1 98.94 265 TRP B C 1
ATOM 5095 O O . TRP B 1 265 ? -7.477 2.141 15.188 1 98.94 265 TRP B O 1
ATOM 5105 N N . VAL B 1 266 ? -7.195 0.151 14.312 1 98.94 266 VAL B N 1
ATOM 5106 C CA . VAL B 1 266 ? -8.477 0.042 13.633 1 98.94 266 VAL B CA 1
ATOM 5107 C C . VAL B 1 266 ? -9.172 -1.259 14.031 1 98.94 266 VAL B C 1
ATOM 5109 O O . VAL B 1 266 ? -8.57 -2.336 13.953 1 98.94 266 VAL B O 1
ATOM 5112 N N . ALA B 1 267 ? -10.43 -1.155 14.43 1 98.88 267 ALA B N 1
ATOM 5113 C CA . ALA B 1 267 ? -11.039 -2.336 15.039 1 98.88 267 ALA B CA 1
ATOM 5114 C C . ALA B 1 267 ? -12.547 -2.354 14.812 1 98.88 267 ALA B C 1
ATOM 5116 O O . ALA B 1 267 ? -13.164 -1.304 14.625 1 98.88 267 ALA B O 1
ATOM 5117 N N . ASN B 1 268 ? -13.094 -3.539 14.742 1 98.19 268 ASN B N 1
ATOM 5118 C CA . ASN B 1 268 ? -14.516 -3.697 15.016 1 98.19 268 ASN B CA 1
ATOM 5119 C C . ASN B 1 268 ? -14.781 -3.867 16.516 1 98.19 268 ASN B C 1
ATOM 5121 O O . ASN B 1 268 ? -13.883 -3.658 17.328 1 98.19 268 ASN B O 1
ATOM 5125 N N . ALA B 1 269 ? -16.016 -4.176 16.906 1 97.81 269 ALA B N 1
ATOM 5126 C CA . ALA B 1 269 ? -16.375 -4.266 18.312 1 97.81 269 ALA B CA 1
ATOM 5127 C C . ALA B 1 269 ? -15.547 -5.34 19.031 1 97.81 269 ALA B C 1
ATOM 5129 O O . ALA B 1 269 ? -15.125 -5.152 20.172 1 97.81 269 ALA B O 1
ATOM 5130 N N . VAL B 1 270 ? -15.305 -6.488 18.406 1 97.94 270 VAL B N 1
ATOM 5131 C CA . VAL B 1 270 ? -14.523 -7.586 18.969 1 97.94 270 VAL B CA 1
ATOM 5132 C C . VAL B 1 270 ? -13.086 -7.133 19.188 1 97.94 270 VAL B C 1
ATOM 5134 O O . VAL B 1 270 ? -12.477 -7.465 20.203 1 97.94 270 VAL B O 1
ATOM 5137 N N . GLY B 1 271 ? -12.539 -6.367 18.234 1 98.5 271 GLY B N 1
ATOM 5138 C CA . GLY B 1 271 ? -11.18 -5.852 18.328 1 98.5 271 GLY B CA 1
ATOM 5139 C C . GLY B 1 271 ? -11.008 -4.84 19.453 1 98.5 271 GLY B C 1
ATOM 5140 O O . GLY B 1 271 ? -9.992 -4.852 20.156 1 98.5 271 GLY B O 1
ATOM 5141 N N . VAL B 1 272 ? -11.945 -3.943 19.609 1 98.38 272 VAL B N 1
ATOM 5142 C CA . VAL B 1 272 ? -11.883 -2.943 20.672 1 98.38 272 VAL B CA 1
ATOM 5143 C C . VAL B 1 272 ? -11.805 -3.635 22.031 1 98.38 272 VAL B C 1
ATOM 5145 O O . VAL B 1 272 ? -11.109 -3.17 22.938 1 98.38 272 VAL B O 1
ATOM 5148 N N . ALA B 1 273 ? -12.477 -4.746 22.188 1 98.12 273 ALA B N 1
ATOM 5149 C CA . ALA B 1 273 ? -12.539 -5.473 23.438 1 98.12 273 ALA B CA 1
ATOM 5150 C C . ALA B 1 273 ? -11.18 -6.066 23.797 1 98.12 273 ALA B C 1
ATOM 5152 O O . ALA B 1 273 ? -10.93 -6.41 24.953 1 98.12 273 ALA B O 1
ATOM 5153 N N . LYS B 1 274 ? -10.289 -6.188 22.797 1 98.06 274 LYS B N 1
ATOM 5154 C CA . LYS B 1 274 ? -8.945 -6.715 23.031 1 98.06 274 LYS B CA 1
ATOM 5155 C C . LYS B 1 274 ? -8.023 -5.645 23.609 1 98.06 274 LYS B C 1
ATOM 5157 O O . LYS B 1 274 ? -6.957 -5.953 24.141 1 98.06 274 LYS B O 1
ATOM 5162 N N . LEU B 1 275 ? -8.391 -4.406 23.484 1 98.56 275 LEU B N 1
ATOM 5163 C CA . LEU B 1 275 ? -7.547 -3.295 23.922 1 98.56 275 LEU B CA 1
ATOM 5164 C C . LEU B 1 275 ? -7.754 -2.992 25.391 1 98.56 275 LEU B C 1
ATOM 5166 O O . LEU B 1 275 ? -8.797 -3.322 25.969 1 98.56 275 LEU B O 1
ATOM 5170 N N . PRO B 1 276 ? -6.73 -2.365 26.016 1 97.75 276 PRO B N 1
ATOM 5171 C CA . PRO B 1 276 ? -6.961 -1.902 27.391 1 97.75 276 PRO B CA 1
ATOM 5172 C C . PRO B 1 276 ? -8.219 -1.05 27.516 1 97.75 276 PRO B C 1
ATOM 5174 O O . PRO B 1 276 ? -8.523 -0.25 26.625 1 97.75 276 PRO B O 1
ATOM 5177 N N . SER B 1 277 ? -8.867 -1.158 28.625 1 96.31 277 SER B N 1
ATOM 5178 C CA . SER B 1 277 ? -10.188 -0.566 28.812 1 96.31 277 SER B CA 1
ATOM 5179 C C . SER B 1 277 ? -10.125 0.956 28.75 1 96.31 277 SER B C 1
ATOM 5181 O O . SER B 1 277 ? -11.125 1.61 28.438 1 96.31 277 SER B O 1
ATOM 5183 N N . ASP B 1 278 ? -9.008 1.506 28.984 1 95.88 278 ASP B N 1
ATOM 5184 C CA . ASP B 1 278 ? -8.898 2.961 29.031 1 95.88 278 ASP B CA 1
ATOM 5185 C C . ASP B 1 278 ? -8.391 3.523 27.703 1 95.88 278 ASP B C 1
ATOM 5187 O O . ASP B 1 278 ? -8.086 4.711 27.609 1 95.88 278 ASP B O 1
ATOM 5191 N N . THR B 1 279 ? -8.383 2.666 26.703 1 98.06 279 THR B N 1
ATOM 5192 C CA . THR B 1 279 ? -7.945 3.143 25.391 1 98.06 279 THR B CA 1
ATOM 5193 C C . THR B 1 279 ? -9.031 3.996 24.734 1 98.06 279 THR B C 1
ATOM 5195 O O . THR B 1 279 ? -10.125 3.508 24.453 1 98.06 279 THR B O 1
ATOM 5198 N N . PRO B 1 280 ? -8.727 5.289 24.484 1 98.69 280 PRO B N 1
ATOM 5199 C CA . PRO B 1 280 ? -9.711 6.086 23.734 1 98.69 280 PRO B CA 1
ATOM 5200 C C . PRO B 1 280 ? -9.984 5.539 22.344 1 98.69 280 PRO B C 1
ATOM 5202 O O . PRO B 1 280 ? -9.055 5.121 21.641 1 98.69 280 PRO B O 1
ATOM 5205 N N . TYR B 1 281 ? -11.203 5.465 21.953 1 98.81 281 TYR B N 1
ATOM 5206 C CA . TYR B 1 281 ? -11.586 5.07 20.609 1 98.81 281 TYR B CA 1
ATOM 5207 C C . TYR B 1 281 ? -12.859 5.785 20.172 1 98.81 281 TYR B C 1
ATOM 5209 O O . TYR B 1 281 ? -13.648 6.23 21 1 98.81 281 TYR B O 1
ATOM 5217 N N . VAL B 1 282 ? -13.008 6.02 18.891 1 98.94 282 VAL B N 1
ATOM 5218 C CA . VAL B 1 282 ? -14.172 6.656 18.297 1 98.94 282 VAL B CA 1
ATOM 5219 C C . VAL B 1 282 ? -14.602 5.883 17.047 1 98.94 282 VAL B C 1
ATOM 5221 O O . VAL B 1 282 ? -13.852 5.039 16.547 1 98.94 282 VAL B O 1
ATOM 5224 N N . ARG B 1 283 ? -15.781 6.086 16.594 1 98.81 283 ARG B N 1
ATOM 5225 C CA . ARG B 1 283 ? -16.281 5.43 15.383 1 98.81 283 ARG B CA 1
ATOM 5226 C C . ARG B 1 283 ? -15.758 6.125 14.133 1 98.81 283 ARG B C 1
ATOM 5228 O O . ARG B 1 283 ? -15.773 7.355 14.047 1 98.81 283 ARG B O 1
ATOM 5235 N N . LEU B 1 284 ? -15.188 5.398 13.211 1 98.88 284 LEU B N 1
ATOM 5236 C CA . LEU B 1 284 ? -14.977 5.875 11.844 1 98.88 284 LEU B CA 1
ATOM 5237 C C . LEU B 1 284 ? -16.266 5.797 11.039 1 98.88 284 LEU B C 1
ATOM 5239 O O . LEU B 1 284 ? -16.656 4.719 10.586 1 98.88 284 LEU B O 1
ATOM 5243 N N . VAL B 1 285 ? -16.891 6.902 10.828 1 98.5 285 VAL B N 1
ATOM 5244 C CA . VAL B 1 285 ? -18.203 6.941 10.18 1 98.5 285 VAL B CA 1
ATOM 5245 C C . VAL B 1 285 ? -18.047 6.734 8.672 1 98.5 285 VAL B C 1
ATOM 5247 O O . VAL B 1 285 ? -18.781 5.961 8.062 1 98.5 285 VAL B O 1
ATOM 5250 N N . ASP B 1 286 ? -17.219 7.449 8.102 1 98.44 286 ASP B N 1
ATOM 5251 C CA . ASP B 1 286 ? -16.953 7.426 6.672 1 98.44 286 ASP B CA 1
ATOM 5252 C C . ASP B 1 286 ? -15.641 8.148 6.344 1 98.44 286 ASP B C 1
ATOM 5254 O O . ASP B 1 286 ? -14.984 8.688 7.238 1 98.44 286 ASP B O 1
ATOM 5258 N N . TYR B 1 287 ? -15.195 8.039 5.137 1 98.75 287 TYR B N 1
ATOM 5259 C CA . TYR B 1 287 ? -14 8.742 4.684 1 98.75 287 TYR B CA 1
ATOM 5260 C C . TYR B 1 287 ? -14.062 9.023 3.186 1 98.75 287 TYR B C 1
ATOM 5262 O O . TYR B 1 287 ? -14.961 8.523 2.494 1 98.75 287 TYR B O 1
ATOM 5270 N N . GLU B 1 288 ? -13.188 9.867 2.707 1 98.12 288 GLU B N 1
ATOM 5271 C CA . GLU B 1 288 ? -13.031 10.141 1.282 1 98.12 288 GLU B CA 1
ATOM 5272 C C . GLU B 1 288 ? -11.562 10.297 0.909 1 98.12 288 GLU B C 1
ATOM 5274 O O . GLU B 1 288 ? -10.789 10.906 1.648 1 98.12 288 GLU B O 1
ATOM 5279 N N . VAL B 1 289 ? -11.133 9.578 -0.13 1 98.62 289 VAL B N 1
ATOM 5280 C CA . VAL B 1 289 ? -9.859 9.82 -0.8 1 98.62 289 VAL B CA 1
ATOM 5281 C C . VAL B 1 289 ? -10.078 10.695 -2.033 1 98.62 289 VAL B C 1
ATOM 5283 O O . VAL B 1 289 ? -10.836 10.328 -2.934 1 98.62 289 VAL B O 1
ATOM 5286 N N . SER B 1 290 ? -9.453 11.844 -2.076 1 98 290 SER B N 1
ATOM 5287 C CA . SER B 1 290 ? -9.688 12.797 -3.16 1 98 290 SER B CA 1
ATOM 5288 C C . SER B 1 290 ? -8.406 13.062 -3.941 1 98 290 SER B C 1
ATOM 5290 O O . SER B 1 290 ? -7.305 12.844 -3.436 1 98 290 SER B O 1
ATOM 5292 N N . ALA B 1 291 ? -8.562 13.492 -5.141 1 98.44 291 ALA B N 1
ATOM 5293 C CA . ALA B 1 291 ? -7.465 13.898 -6.008 1 98.44 291 ALA B CA 1
ATOM 5294 C C . ALA B 1 291 ? -7.863 15.086 -6.879 1 98.44 291 ALA B C 1
ATOM 5296 O O . ALA B 1 291 ? -9.039 15.242 -7.219 1 98.44 291 ALA B O 1
ATOM 5297 N N . VAL B 1 292 ? -6.895 15.891 -7.16 1 97.81 292 VAL B N 1
ATOM 5298 C CA . VAL B 1 292 ? -7.125 17.062 -8.008 1 97.81 292 VAL B CA 1
ATOM 5299 C C . VAL B 1 292 ? -6.047 17.125 -9.086 1 97.81 292 VAL B C 1
ATOM 5301 O O . VAL B 1 292 ? -5.039 16.422 -9.016 1 97.81 292 VAL B O 1
ATOM 5304 N N . ASP B 1 293 ? -6.367 17.938 -10.086 1 95.88 293 ASP B N 1
ATOM 5305 C CA . ASP B 1 293 ? -5.336 18.266 -11.062 1 95.88 293 ASP B CA 1
ATOM 5306 C C . ASP B 1 293 ? -4.246 19.141 -10.445 1 95.88 293 ASP B C 1
ATOM 5308 O O . ASP B 1 293 ? -4.441 20.328 -10.234 1 95.88 293 ASP B O 1
ATOM 5312 N N . LEU B 1 294 ? -3.109 18.562 -10.258 1 89.94 294 LEU B N 1
ATOM 5313 C CA . LEU B 1 294 ? -2.051 19.203 -9.492 1 89.94 294 LEU B CA 1
ATOM 5314 C C . LEU B 1 294 ? -1.451 20.375 -10.273 1 89.94 294 LEU B C 1
ATOM 5316 O O . LEU B 1 294 ? -0.751 21.219 -9.695 1 89.94 294 LEU B O 1
ATOM 5320 N N . HIS B 1 295 ? -1.78 20.531 -11.5 1 88 295 HIS B N 1
ATOM 5321 C CA . HIS B 1 295 ? -1.257 21.625 -12.297 1 88 295 HIS B CA 1
ATOM 5322 C C . HIS B 1 295 ? -2.158 22.859 -12.211 1 88 295 HIS B C 1
ATOM 5324 O O . HIS B 1 295 ? -1.693 23.984 -12.359 1 88 295 HIS B O 1
ATOM 5330 N N . ASN B 1 296 ? -3.414 22.578 -11.867 1 88.38 296 ASN B N 1
ATOM 5331 C CA . ASN B 1 296 ? -4.359 23.688 -12 1 88.38 296 ASN B CA 1
ATOM 5332 C C . ASN B 1 296 ? -5.027 24.016 -10.664 1 88.38 296 ASN B C 1
ATOM 5334 O O . ASN B 1 296 ? -5.477 25.141 -10.453 1 88.38 296 ASN B O 1
ATOM 5338 N N . GLU B 1 297 ? -5.176 23.031 -9.797 1 90.69 297 GLU B N 1
ATOM 5339 C CA . GLU B 1 297 ? -6.051 23.203 -8.641 1 90.69 297 GLU B CA 1
ATOM 5340 C C . GLU B 1 297 ? -5.238 23.406 -7.363 1 90.69 297 GLU B C 1
ATOM 5342 O O . GLU B 1 297 ? -5.805 23.656 -6.301 1 90.69 297 GLU B O 1
ATOM 5347 N N . GLY B 1 298 ? -3.934 23.422 -7.488 1 92.62 298 GLY B N 1
ATOM 5348 C CA . GLY B 1 298 ? -3.082 23.422 -6.309 1 92.62 298 GLY B CA 1
ATOM 5349 C C . GLY B 1 298 ? -2.787 22.047 -5.77 1 92.62 298 GLY B C 1
ATOM 5350 O O . GLY B 1 298 ? -3.705 21.312 -5.391 1 92.62 298 GLY B O 1
ATOM 5351 N N . LEU B 1 299 ? -1.595 21.719 -5.637 1 93.38 299 LEU B N 1
ATOM 5352 C CA . LEU B 1 299 ? -1.136 20.359 -5.355 1 93.38 299 LEU B CA 1
ATOM 5353 C C . LEU B 1 299 ? -1.609 19.906 -3.98 1 93.38 299 LEU B C 1
ATOM 5355 O O . LEU B 1 299 ? -1.874 18.719 -3.775 1 93.38 299 LEU B O 1
ATOM 5359 N N . LEU B 1 300 ? -1.75 20.844 -3.041 1 97.44 300 LEU B N 1
ATOM 5360 C CA . LEU B 1 300 ? -2.068 20.469 -1.67 1 97.44 300 LEU B CA 1
ATOM 5361 C C . LEU B 1 300 ? -3.5 20.844 -1.315 1 97.44 300 LEU B C 1
ATOM 5363 O O . LEU B 1 300 ? -3.814 21.078 -0.144 1 97.44 300 LEU B O 1
ATOM 5367 N N . MET B 1 301 ? -4.422 20.875 -2.309 1 98.38 301 MET B N 1
ATOM 5368 C CA . MET B 1 301 ? -5.766 21.406 -2.074 1 98.38 301 MET B CA 1
ATOM 5369 C C . MET B 1 301 ? -6.801 20.281 -2.096 1 98.38 301 MET B C 1
ATOM 5371 O O . MET B 1 301 ? -7.988 20.531 -1.869 1 98.38 301 MET B O 1
ATOM 5375 N N . ALA B 1 302 ? -6.441 19.062 -2.289 1 98.62 302 ALA B N 1
ATOM 5376 C CA . ALA B 1 302 ? -7.363 17.953 -2.498 1 98.62 302 ALA B CA 1
ATOM 5377 C C . ALA B 1 302 ? -8.328 17.812 -1.324 1 98.62 302 ALA B C 1
ATOM 5379 O O . ALA B 1 302 ? -9.508 17.5 -1.516 1 98.62 302 ALA B O 1
ATOM 5380 N N . PRO B 1 303 ? -7.906 18.031 -0.057 1 98.69 303 PRO B N 1
ATOM 5381 C CA . PRO B 1 303 ? -8.852 17.891 1.053 1 98.69 303 PRO B CA 1
ATOM 5382 C C . PRO B 1 303 ? -10.031 18.859 0.955 1 98.69 303 PRO B C 1
ATOM 5384 O O . PRO B 1 303 ? -11.133 18.547 1.406 1 98.69 303 PRO B O 1
ATOM 5387 N N . SER B 1 304 ? -9.828 20.047 0.378 1 98.62 304 SER B N 1
ATOM 5388 C CA . SER B 1 304 ? -10.898 21.031 0.274 1 98.62 304 SER B CA 1
ATOM 5389 C C . SER B 1 304 ? -12.031 20.531 -0.609 1 98.62 304 SER B C 1
ATOM 5391 O O . SER B 1 304 ? -13.18 20.969 -0.469 1 98.62 304 SER B O 1
ATOM 5393 N N . TYR B 1 305 ? -11.719 19.625 -1.509 1 98.19 305 TYR B N 1
ATOM 5394 C CA . TYR B 1 305 ? -12.742 18.984 -2.328 1 98.19 305 TYR B CA 1
ATOM 5395 C C . TYR B 1 305 ? -13.461 17.891 -1.547 1 98.19 305 TYR B C 1
ATOM 5397 O O . TYR B 1 305 ? -14.688 17.781 -1.625 1 98.19 305 TYR B O 1
ATOM 5405 N N . GLY B 1 306 ? -12.734 17.125 -0.788 1 98.38 306 GLY B N 1
ATOM 5406 C CA . GLY B 1 306 ? -13.25 15.953 -0.103 1 98.38 306 GLY B CA 1
ATOM 5407 C C . GLY B 1 306 ? -14.109 16.297 1.1 1 98.38 306 GLY B C 1
ATOM 5408 O O . GLY B 1 306 ? -15.078 15.594 1.398 1 98.38 306 GLY B O 1
ATOM 5409 N N . ILE B 1 307 ? -13.812 17.406 1.853 1 98.81 307 ILE B N 1
ATOM 5410 C CA . ILE B 1 307 ? -14.461 17.75 3.111 1 98.81 307 ILE B CA 1
ATOM 5411 C C . ILE B 1 307 ? -15.945 18.031 2.863 1 98.81 307 ILE B C 1
ATOM 5413 O O . ILE B 1 307 ? -16.812 17.375 3.443 1 98.81 307 ILE B O 1
ATOM 5417 N N . PRO B 1 308 ? -16.297 19 1.933 1 98.69 308 PRO B N 1
ATOM 5418 C CA . PRO B 1 308 ? -17.734 19.266 1.738 1 98.69 308 PRO B CA 1
ATOM 5419 C C . PRO B 1 308 ? -18.469 18.047 1.171 1 98.69 308 PRO B C 1
ATOM 5421 O O . PRO B 1 308 ? -19.625 17.812 1.533 1 98.69 308 PRO B O 1
ATOM 5424 N N . ARG B 1 309 ? -17.828 17.234 0.277 1 98.12 309 ARG B N 1
ATOM 5425 C CA . ARG B 1 309 ? -18.469 16.062 -0.3 1 98.12 309 ARG B CA 1
ATOM 5426 C C . ARG B 1 309 ? -18.797 15.031 0.778 1 98.12 309 ARG B C 1
ATOM 5428 O O . ARG B 1 309 ? -19.906 14.492 0.812 1 98.12 309 ARG B O 1
ATOM 5435 N N . LEU B 1 310 ? -17.828 14.789 1.636 1 98.31 310 LEU B N 1
ATOM 5436 C CA . LEU B 1 310 ? -18.016 13.812 2.705 1 98.31 310 LEU B CA 1
ATOM 5437 C C . LEU B 1 310 ? -19.125 14.258 3.652 1 98.31 310 LEU B C 1
ATOM 5439 O O . LEU B 1 310 ? -19.969 13.445 4.047 1 98.31 310 LEU B O 1
ATOM 5443 N N . LEU B 1 311 ? -19.125 15.539 4.062 1 98.5 311 LEU B N 1
ATOM 5444 C CA . LEU B 1 311 ? -20.141 16.047 4.973 1 98.5 311 LEU B CA 1
ATOM 5445 C C . LEU B 1 311 ? -21.516 16.016 4.316 1 98.5 311 LEU B C 1
ATOM 5447 O O . LEU B 1 311 ? -22.5 15.586 4.938 1 98.5 311 LEU B O 1
ATOM 5451 N N . ALA B 1 312 ? -21.594 16.391 3.051 1 97.88 312 ALA B N 1
ATOM 5452 C CA . ALA B 1 312 ? -22.859 16.422 2.33 1 97.88 312 ALA B CA 1
ATOM 5453 C C . ALA B 1 312 ? -23.469 15.016 2.223 1 97.88 312 ALA B C 1
ATOM 5455 O O . ALA B 1 312 ? -24.672 14.844 2.33 1 97.88 312 ALA B O 1
ATOM 5456 N N . ARG B 1 313 ? -22.609 14.008 1.992 1 96.19 313 ARG B N 1
ATOM 5457 C CA . ARG B 1 313 ? -23.031 12.625 1.9 1 96.19 313 ARG B CA 1
ATOM 5458 C C . ARG B 1 313 ? -23.766 12.188 3.172 1 96.19 313 ARG B C 1
ATOM 5460 O O . ARG B 1 313 ? -24.578 11.266 3.143 1 96.19 313 ARG B O 1
ATOM 5467 N N . HIS B 1 314 ? -23.484 12.891 4.293 1 97.31 314 HIS B N 1
ATOM 5468 C CA . HIS B 1 314 ? -24.078 12.508 5.578 1 97.31 314 HIS B CA 1
ATOM 5469 C C . HIS B 1 314 ? -25.047 13.57 6.078 1 97.31 314 HIS B C 1
ATOM 5471 O O . HIS B 1 314 ? -25.469 13.539 7.234 1 97.31 314 HIS B O 1
ATOM 5477 N N . GLY B 1 315 ? -25.359 14.57 5.227 1 97.56 315 GLY B N 1
ATOM 5478 C CA . GLY B 1 315 ? -26.281 15.633 5.602 1 97.56 315 GLY B CA 1
ATOM 5479 C C . GLY B 1 315 ? -25.75 16.516 6.715 1 97.56 315 GLY B C 1
ATOM 5480 O O . GLY B 1 315 ? -26.516 17.016 7.535 1 97.56 315 GLY B O 1
ATOM 5481 N N . LEU B 1 316 ? -24.422 16.625 6.805 1 98.56 316 LEU B N 1
ATOM 5482 C CA . LEU B 1 316 ? -23.766 17.406 7.855 1 98.56 316 LEU B CA 1
ATOM 5483 C C . LEU B 1 316 ? -23.219 18.719 7.297 1 98.56 316 LEU B C 1
ATOM 5485 O O . LEU B 1 316 ? -23.016 18.844 6.09 1 98.56 316 LEU B O 1
ATOM 5489 N N . SER B 1 317 ? -23.047 19.672 8.211 1 98.5 317 SER B N 1
ATOM 5490 C CA . SER B 1 317 ? -22.438 20.969 7.898 1 98.5 317 SER B CA 1
ATOM 5491 C C . SER B 1 317 ? -21.297 21.281 8.852 1 98.5 317 SER B C 1
ATOM 5493 O O . SER B 1 317 ? -20.953 20.469 9.711 1 98.5 317 SER B O 1
ATOM 5495 N N . TYR B 1 318 ? -20.609 22.453 8.648 1 98.75 318 TYR B N 1
ATOM 5496 C CA . TYR B 1 318 ? -19.422 22.797 9.414 1 98.75 318 TYR B CA 1
ATOM 5497 C C . TYR B 1 318 ? -19.75 22.922 10.898 1 98.75 318 TYR B C 1
ATOM 5499 O O . TYR B 1 318 ? -18.984 22.469 11.75 1 98.75 318 TYR B O 1
ATOM 5507 N N . PRO B 1 319 ? -20.969 23.484 11.312 1 98.56 319 PRO B N 1
ATOM 5508 C CA . PRO B 1 319 ? -21.297 23.609 12.734 1 98.56 319 PRO B CA 1
ATOM 5509 C C . PRO B 1 319 ? -21.469 22.266 13.43 1 98.56 319 PRO B C 1
ATOM 5511 O O . PRO B 1 319 ? -21.375 22.172 14.656 1 98.56 319 PRO B O 1
ATOM 5514 N N . ASP B 1 320 ? -21.703 21.172 12.656 1 98.69 320 ASP B N 1
ATOM 5515 C CA . ASP B 1 320 ? -21.906 19.844 13.211 1 98.69 320 ASP B CA 1
ATOM 5516 C C . ASP B 1 320 ? -20.578 19.203 13.625 1 98.69 320 ASP B C 1
ATOM 5518 O O . ASP B 1 320 ? -20.562 18.141 14.25 1 98.69 320 ASP B O 1
ATOM 5522 N N . ILE B 1 321 ? -19.453 19.844 13.312 1 98.88 321 ILE B N 1
ATOM 5523 C CA . ILE B 1 321 ? -18.125 19.297 13.578 1 98.88 321 ILE B CA 1
ATOM 5524 C C . ILE B 1 321 ? -17.516 19.984 14.789 1 98.88 321 ILE B C 1
ATOM 5526 O O . ILE B 1 321 ? -17.281 21.203 14.781 1 98.88 321 ILE B O 1
ATOM 5530 N N . ALA B 1 322 ? -17.188 19.188 15.797 1 98.88 322 ALA B N 1
ATOM 5531 C CA . ALA B 1 322 ? -16.688 19.719 17.062 1 98.88 322 ALA B CA 1
ATOM 5532 C C . ALA B 1 322 ? -15.172 19.844 17.062 1 98.88 322 ALA B C 1
ATOM 5534 O O . ALA B 1 322 ? -14.594 20.562 17.875 1 98.88 322 ALA B O 1
ATOM 5535 N N . LEU B 1 323 ? -14.555 19.094 16.156 1 98.88 323 LEU B N 1
ATOM 5536 C CA . LEU B 1 323 ? -13.094 19.047 16.125 1 98.88 323 LEU B CA 1
ATOM 5537 C C . LEU B 1 323 ? -12.602 18.938 14.688 1 98.88 323 LEU B C 1
ATOM 5539 O O . LEU B 1 323 ? -13.055 18.062 13.93 1 98.88 323 LEU B O 1
ATOM 5543 N N . TRP B 1 324 ? -11.742 19.859 14.32 1 98.88 324 TRP B N 1
ATOM 5544 C CA . TRP B 1 324 ? -11.023 19.797 13.055 1 98.88 324 TRP B CA 1
ATOM 5545 C C . TRP B 1 324 ? -9.547 19.5 13.281 1 98.88 324 TRP B C 1
ATOM 5547 O O . TRP B 1 324 ? -8.82 20.312 13.852 1 98.88 324 TRP B O 1
ATOM 5557 N N . GLU B 1 325 ? -9.117 18.328 12.914 1 98.88 325 GLU B N 1
ATOM 5558 C CA . GLU B 1 325 ? -7.699 18.016 12.828 1 98.88 325 GLU B CA 1
ATOM 5559 C C . GLU B 1 325 ? -7.199 18.094 11.391 1 98.88 325 GLU B C 1
ATOM 5561 O O . GLU B 1 325 ? -7.328 17.125 10.625 1 98.88 325 GLU B O 1
ATOM 5566 N N . ILE B 1 326 ? -6.613 19.219 11.039 1 98.88 326 ILE B N 1
ATOM 5567 C CA . ILE B 1 326 ? -6.129 19.469 9.688 1 98.88 326 ILE B CA 1
ATOM 5568 C C . ILE B 1 326 ? -4.605 19.406 9.664 1 98.88 326 ILE B C 1
ATOM 5570 O O . ILE B 1 326 ? -3.932 20.156 10.375 1 98.88 326 ILE B O 1
ATOM 5574 N N . HIS B 1 327 ? -4.082 18.453 8.891 1 98.75 327 HIS B N 1
ATOM 5575 C CA . HIS B 1 327 ? -2.637 18.375 8.719 1 98.75 327 HIS B CA 1
ATOM 5576 C C . HIS B 1 327 ? -2.062 19.688 8.227 1 98.75 327 HIS B C 1
ATOM 5578 O O . HIS B 1 327 ? -2.58 20.281 7.273 1 98.75 327 HIS B O 1
ATOM 5584 N N . GLU B 1 328 ? -0.973 20.109 8.898 1 98.5 328 GLU B N 1
ATOM 5585 C CA . GLU B 1 328 ? -0.361 21.406 8.625 1 98.5 328 GLU B CA 1
ATOM 5586 C C . GLU B 1 328 ? 0.97 21.25 7.895 1 98.5 328 GLU B C 1
ATOM 5588 O O . GLU B 1 328 ? 2.02 21.625 8.414 1 98.5 328 GLU B O 1
ATOM 5593 N N . ALA B 1 329 ? 0.883 20.812 6.645 1 98.31 329 ALA B N 1
ATOM 5594 C CA . ALA B 1 329 ? 2.148 20.828 5.918 1 98.31 329 ALA B CA 1
ATOM 5595 C C . ALA B 1 329 ? 2.771 22.219 5.91 1 98.31 329 ALA B C 1
ATOM 5597 O O . ALA B 1 329 ? 3.988 22.359 6.043 1 98.31 329 ALA B O 1
ATOM 5598 N N . PHE B 1 330 ? 1.984 23.172 5.66 1 98.56 330 PHE B N 1
ATOM 5599 C CA . PHE B 1 330 ? 2.258 24.609 5.742 1 98.56 330 PHE B CA 1
ATOM 5600 C C . PHE B 1 330 ? 1.086 25.344 6.371 1 98.56 330 PHE B C 1
ATOM 5602 O O . PHE B 1 330 ? -0.07 24.953 6.191 1 98.56 330 PHE B O 1
ATOM 5609 N N . ALA B 1 331 ? 1.46 26.406 7.09 1 98.81 331 ALA B N 1
ATOM 5610 C CA . ALA B 1 331 ? 0.377 27.281 7.535 1 98.81 331 ALA B CA 1
ATOM 5611 C C . ALA B 1 331 ? -0.476 27.75 6.359 1 98.81 331 ALA B C 1
ATOM 5613 O O . ALA B 1 331 ? -1.705 27.781 6.449 1 98.81 331 ALA B O 1
ATOM 5614 N N . ALA B 1 332 ? 0.165 28.062 5.266 1 98.69 332 ALA B N 1
ATOM 5615 C CA . ALA B 1 332 ? -0.521 28.516 4.059 1 98.69 332 ALA B CA 1
ATOM 5616 C C . ALA B 1 332 ? -1.503 27.453 3.559 1 98.69 332 ALA B C 1
ATOM 5618 O O . ALA B 1 332 ? -2.568 27.797 3.033 1 98.69 332 ALA B O 1
ATOM 5619 N N . GLN B 1 333 ? -1.107 26.203 3.631 1 98.62 333 GLN B N 1
ATOM 5620 C CA . GLN B 1 333 ? -1.952 25.109 3.17 1 98.62 333 GLN B CA 1
ATOM 5621 C C . GLN B 1 333 ? -3.24 25.031 3.982 1 98.62 333 GLN B C 1
ATOM 5623 O O . GLN B 1 333 ? -4.316 24.797 3.428 1 98.62 333 GLN B O 1
ATOM 5628 N N . VAL B 1 334 ? -3.172 25.156 5.277 1 98.88 334 VAL B N 1
ATOM 5629 C CA . VAL B 1 334 ? -4.348 25.125 6.141 1 98.88 334 VAL B CA 1
ATOM 5630 C C . VAL B 1 334 ? -5.277 26.281 5.789 1 98.88 334 VAL B C 1
ATOM 5632 O O . VAL B 1 334 ? -6.477 26.094 5.594 1 98.88 334 VAL B O 1
ATOM 5635 N N . LEU B 1 335 ? -4.668 27.484 5.715 1 98.88 335 LEU B N 1
ATOM 5636 C CA . LEU B 1 335 ? -5.43 28.688 5.453 1 98.88 335 LEU B CA 1
ATOM 5637 C C . LEU B 1 335 ? -6.105 28.625 4.086 1 98.88 335 LEU B C 1
ATOM 5639 O O . LEU B 1 335 ? -7.273 29 3.945 1 98.88 335 LEU B O 1
ATOM 5643 N N . ALA B 1 336 ? -5.41 28.141 3.076 1 98.75 336 ALA B N 1
ATOM 5644 C CA . ALA B 1 336 ? -5.953 28.047 1.724 1 98.75 336 ALA B CA 1
ATOM 5645 C C . ALA B 1 336 ? -7.074 27.016 1.65 1 98.75 336 ALA B C 1
ATOM 5647 O O . ALA B 1 336 ? -8.094 27.234 0.991 1 98.75 336 ALA B O 1
ATOM 5648 N N . ASN B 1 337 ? -6.879 25.859 2.279 1 98.81 337 ASN B N 1
ATOM 5649 C CA . ASN B 1 337 ? -7.918 24.828 2.291 1 98.81 337 ASN B CA 1
ATOM 5650 C C . ASN B 1 337 ? -9.195 25.344 2.947 1 98.81 337 ASN B C 1
ATOM 5652 O O . ASN B 1 337 ? -10.297 25.125 2.434 1 98.81 337 ASN B O 1
ATOM 5656 N N . VAL B 1 338 ? -9.07 26.016 4.078 1 98.75 338 VAL B N 1
ATOM 5657 C CA . VAL B 1 338 ? -10.242 26.516 4.785 1 98.75 338 VAL B CA 1
ATOM 5658 C C . VAL B 1 338 ? -10.883 27.641 3.986 1 98.75 338 VAL B C 1
ATOM 5660 O O . VAL B 1 338 ? -12.109 27.766 3.932 1 98.75 338 VAL B O 1
ATOM 5663 N N . ALA B 1 339 ? -10.023 28.516 3.355 1 98.62 339 ALA B N 1
ATOM 5664 C CA . ALA B 1 339 ? -10.578 29.547 2.482 1 98.62 339 ALA B CA 1
ATOM 5665 C C . ALA B 1 339 ? -11.438 28.938 1.384 1 98.62 339 ALA B C 1
ATOM 5667 O O . ALA B 1 339 ? -12.523 29.453 1.078 1 98.62 339 ALA B O 1
ATOM 5668 N N . ALA B 1 340 ? -11 27.875 0.833 1 98.56 340 ALA B N 1
ATOM 5669 C CA . ALA B 1 340 ? -11.734 27.203 -0.238 1 98.56 340 ALA B CA 1
ATOM 5670 C C . ALA B 1 340 ? -13.07 26.672 0.262 1 98.56 340 ALA B C 1
ATOM 5672 O O . ALA B 1 340 ? -14.109 26.922 -0.35 1 98.56 340 ALA B O 1
ATOM 5673 N N . ILE B 1 341 ? -13.055 26 1.413 1 98.56 341 ILE B N 1
ATOM 5674 C CA . ILE B 1 341 ? -14.273 25.328 1.839 1 98.56 341 ILE B CA 1
ATOM 5675 C C . ILE B 1 341 ? -15.25 26.344 2.424 1 98.56 341 ILE B C 1
ATOM 5677 O O . ILE B 1 341 ? -16.438 26.047 2.6 1 98.56 341 ILE B O 1
ATOM 5681 N N . THR B 1 342 ? -14.789 27.516 2.734 1 98.25 342 THR B N 1
ATOM 5682 C CA . THR B 1 342 ? -15.688 28.531 3.27 1 98.25 342 THR B CA 1
ATOM 5683 C C . THR B 1 342 ? -16.172 29.469 2.16 1 98.25 342 THR B C 1
ATOM 5685 O O . THR B 1 342 ? -16.984 30.359 2.404 1 98.25 342 THR B O 1
ATOM 5688 N N . ASP B 1 343 ? -15.641 29.297 0.962 1 97.81 343 ASP B N 1
ATOM 5689 C CA . ASP B 1 343 ? -16.156 29.984 -0.222 1 97.81 343 ASP B CA 1
ATOM 5690 C C . ASP B 1 343 ? -17.312 29.203 -0.852 1 97.81 343 ASP B C 1
ATOM 5692 O O . ASP B 1 343 ? -17.078 28.172 -1.508 1 97.81 343 ASP B O 1
ATOM 5696 N N . ARG B 1 344 ? -18.484 29.766 -0.737 1 97.06 344 ARG B N 1
ATOM 5697 C CA . ARG B 1 344 ? -19.688 29.047 -1.15 1 97.06 344 ARG B CA 1
ATOM 5698 C C . ARG B 1 344 ? -19.672 28.75 -2.645 1 97.06 344 ARG B C 1
ATOM 5700 O O . ARG B 1 344 ? -20.047 27.656 -3.07 1 97.06 344 ARG B O 1
ATOM 5707 N N . ASP B 1 345 ? -19.297 29.688 -3.428 1 97.69 345 ASP B N 1
ATOM 5708 C CA . ASP B 1 345 ? -19.25 29.484 -4.875 1 97.69 345 ASP B CA 1
ATOM 5709 C C . ASP B 1 345 ? -18.219 28.438 -5.254 1 97.69 345 ASP B C 1
ATOM 5711 O O . ASP B 1 345 ? -18.453 27.625 -6.152 1 97.69 345 ASP B O 1
ATOM 5715 N N . TRP B 1 346 ? -17.094 28.484 -4.613 1 97.44 346 TRP B N 1
ATOM 5716 C CA . TRP B 1 346 ? -16.062 27.484 -4.863 1 97.44 346 TRP B CA 1
ATOM 5717 C C . TRP B 1 346 ? -16.562 26.094 -4.504 1 97.44 346 TRP B C 1
ATOM 5719 O O . TRP B 1 346 ? -16.375 25.141 -5.273 1 97.44 346 TRP B O 1
ATOM 5729 N N . VAL B 1 347 ? -17.203 25.922 -3.328 1 98.31 347 VAL B N 1
ATOM 5730 C CA . VAL B 1 347 ? -17.703 24.641 -2.881 1 98.31 347 VAL B CA 1
ATOM 5731 C C . VAL B 1 347 ? -18.719 24.094 -3.893 1 98.31 347 VAL B C 1
ATOM 5733 O O . VAL B 1 347 ? -18.688 22.906 -4.238 1 98.31 347 VAL B O 1
ATOM 5736 N N . ARG B 1 348 ? -19.531 24.969 -4.395 1 97.94 348 ARG B N 1
ATOM 5737 C CA . ARG B 1 348 ? -20.547 24.562 -5.355 1 97.94 348 ARG B CA 1
ATOM 5738 C C . ARG B 1 348 ? -19.922 24.172 -6.691 1 97.94 348 ARG B C 1
ATOM 5740 O O . ARG B 1 348 ? -20.25 23.125 -7.258 1 97.94 348 ARG B O 1
ATOM 5747 N N . THR B 1 349 ? -18.984 24.922 -7.23 1 97.31 349 THR B N 1
ATOM 5748 C CA . THR B 1 349 ? -18.516 24.781 -8.602 1 97.31 349 THR B CA 1
ATOM 5749 C C . THR B 1 349 ? -17.359 23.781 -8.656 1 97.31 349 THR B C 1
ATOM 5751 O O . THR B 1 349 ? -17.203 23.047 -9.641 1 97.31 349 THR B O 1
ATOM 5754 N N . LYS B 1 350 ? -16.547 23.781 -7.598 1 96.75 350 LYS B N 1
ATOM 5755 C CA . LYS B 1 350 ? -15.344 22.953 -7.625 1 96.75 350 LYS B CA 1
ATOM 5756 C C . LYS B 1 350 ? -15.555 21.641 -6.883 1 96.75 350 LYS B C 1
ATOM 5758 O O . LYS B 1 350 ? -15.242 20.562 -7.406 1 96.75 350 LYS B O 1
ATOM 5763 N N . ALA B 1 351 ? -16.156 21.656 -5.742 1 97 351 ALA B N 1
ATOM 5764 C CA . ALA B 1 351 ? -16.391 20.438 -4.973 1 97 351 ALA B CA 1
ATOM 5765 C C . ALA B 1 351 ? -17.719 19.781 -5.371 1 97 351 ALA B C 1
ATOM 5767 O O . ALA B 1 351 ? -17.969 18.609 -5.051 1 97 351 ALA B O 1
ATOM 5768 N N . GLY B 1 352 ? -18.609 20.5 -6.004 1 97.31 352 GLY B N 1
ATOM 5769 C CA . GLY B 1 352 ? -19.875 19.969 -6.512 1 97.31 352 GLY B CA 1
ATOM 5770 C C . GLY B 1 352 ? -20.906 19.766 -5.43 1 97.31 352 GLY B C 1
ATOM 5771 O O . GLY B 1 352 ? -21.703 18.812 -5.496 1 97.31 352 GLY B O 1
ATOM 5772 N N . VAL B 1 353 ? -20.859 20.578 -4.398 1 98.12 353 VAL B N 1
ATOM 5773 C CA . VAL B 1 353 ? -21.797 20.469 -3.287 1 98.12 353 VAL B CA 1
ATOM 5774 C C . VAL B 1 353 ? -22.672 21.719 -3.213 1 98.12 353 VAL B C 1
ATOM 5776 O O . VAL B 1 353 ? -22.156 22.828 -3.004 1 98.12 353 VAL B O 1
ATOM 5779 N N . ASP B 1 354 ? -23.938 21.594 -3.334 1 97.56 354 ASP B N 1
ATOM 5780 C CA . ASP B 1 354 ? -24.875 22.719 -3.338 1 97.56 354 ASP B CA 1
ATOM 5781 C C . ASP B 1 354 ? -25.312 23.062 -1.919 1 97.56 354 ASP B C 1
ATOM 5783 O O . ASP B 1 354 ? -25.688 24.203 -1.646 1 97.56 354 ASP B O 1
ATOM 5787 N N . GLN B 1 355 ? -25.203 22.188 -1.089 1 96.12 355 GLN B N 1
ATOM 5788 C CA . GLN B 1 355 ? -25.641 22.359 0.292 1 96.12 355 GLN B CA 1
ATOM 5789 C C . GLN B 1 355 ? -24.891 23.516 0.953 1 96.12 355 GLN B C 1
ATOM 5791 O O . GLN B 1 355 ? -23.688 23.688 0.752 1 96.12 355 GLN B O 1
ATOM 5796 N N . ASP B 1 356 ? -25.672 24.312 1.711 1 95.94 356 ASP B N 1
ATOM 5797 C CA . ASP B 1 356 ? -25.031 25.312 2.559 1 95.94 356 ASP B CA 1
ATOM 5798 C C . ASP B 1 356 ? -24.297 24.656 3.729 1 95.94 356 ASP B C 1
ATOM 5800 O O . ASP B 1 356 ? -24.922 24.016 4.578 1 95.94 356 ASP B O 1
ATOM 5804 N N . MET B 1 357 ? -23.031 24.875 3.814 1 97.5 357 MET B N 1
ATOM 5805 C CA . MET B 1 357 ? -22.219 24.156 4.777 1 97.5 357 MET B CA 1
ATOM 5806 C C . MET B 1 357 ? -22.109 24.922 6.09 1 97.5 357 MET B C 1
ATOM 5808 O O . MET B 1 357 ? -21.562 24.422 7.07 1 97.5 357 MET B O 1
ATOM 5812 N N . GLY B 1 358 ? -22.609 26.141 6.098 1 97.62 358 GLY B N 1
ATOM 5813 C CA . GLY B 1 358 ? -22.688 26.922 7.324 1 97.62 358 GLY B CA 1
ATOM 5814 C C . GLY B 1 358 ? -21.344 27.516 7.723 1 97.62 358 GLY B C 1
ATOM 5815 O O . GLY B 1 358 ? -20.438 27.641 6.898 1 97.62 358 GLY B O 1
ATOM 5816 N N . GLN B 1 359 ? -21.266 28 8.969 1 97.56 359 GLN B N 1
ATOM 5817 C CA . GLN B 1 359 ? -20.109 28.734 9.461 1 97.56 359 GLN B CA 1
ATOM 5818 C C . GLN B 1 359 ? -19.016 27.781 9.93 1 97.56 359 GLN B C 1
ATOM 5820 O O . GLN B 1 359 ? -19.297 26.781 10.602 1 97.56 359 GLN B O 1
ATOM 5825 N N . PHE B 1 360 ? -17.859 28.109 9.461 1 98.31 360 PHE B N 1
ATOM 5826 C CA . PHE B 1 360 ? -16.672 27.391 9.906 1 98.31 360 PHE B CA 1
ATOM 5827 C C . PHE B 1 360 ? -16.078 28.047 11.156 1 98.31 360 PHE B C 1
ATOM 5829 O O . PHE B 1 360 ? -15.914 29.266 11.195 1 98.31 360 PHE B O 1
ATOM 5836 N N . ASP B 1 361 ? -15.742 27.25 12.195 1 98.19 361 ASP B N 1
ATOM 5837 C CA . ASP B 1 361 ? -15.227 27.781 13.453 1 98.19 361 ASP B CA 1
ATOM 5838 C C . ASP B 1 361 ? -13.734 27.469 13.609 1 98.19 361 ASP B C 1
ATOM 5840 O O . ASP B 1 361 ? -13.367 26.344 13.938 1 98.19 361 ASP B O 1
ATOM 5844 N N . TRP B 1 362 ? -12.891 28.453 13.523 1 98.19 362 TRP B N 1
ATOM 5845 C CA . TRP B 1 362 ? -11.438 28.312 13.578 1 98.19 362 TRP B CA 1
ATOM 5846 C C . TRP B 1 362 ? -10.984 27.891 14.969 1 98.19 362 TRP B C 1
ATOM 5848 O O . TRP B 1 362 ? -9.898 27.328 15.133 1 98.19 362 TRP B O 1
ATOM 5858 N N . ASP B 1 363 ? -11.789 28.125 16 1 97.81 363 ASP B N 1
ATOM 5859 C CA . ASP B 1 363 ? -11.414 27.797 17.375 1 97.81 363 ASP B CA 1
ATOM 5860 C C . ASP B 1 363 ? -11.383 26.281 17.594 1 97.81 363 ASP B C 1
ATOM 5862 O O . ASP B 1 363 ? -10.828 25.797 18.578 1 97.81 363 ASP B O 1
ATOM 5866 N N . ARG B 1 364 ? -11.984 25.547 16.656 1 98.62 364 ARG B N 1
ATOM 5867 C CA . ARG B 1 364 ? -12.102 24.094 16.766 1 98.62 364 ARG B CA 1
ATOM 5868 C C . ARG B 1 364 ? -11.008 23.391 15.977 1 98.62 364 ARG B C 1
ATOM 5870 O O . ARG B 1 364 ? -10.992 22.156 15.891 1 98.62 364 ARG B O 1
ATOM 5877 N N . VAL B 1 365 ? -10.023 24.172 15.422 1 98.81 365 VAL B N 1
ATOM 5878 C CA . VAL B 1 365 ? -9.008 23.609 14.547 1 98.81 365 VAL B CA 1
ATOM 5879 C C . VAL B 1 365 ? -7.734 23.328 15.336 1 98.81 365 VAL B C 1
ATOM 5881 O O . VAL B 1 365 ? -7.18 24.234 15.969 1 98.81 365 VAL B O 1
ATOM 5884 N N . ASN B 1 366 ? -7.273 22.125 15.383 1 98.75 366 ASN B N 1
ATOM 5885 C CA . ASN B 1 366 ? -5.996 21.672 15.93 1 98.75 366 ASN B CA 1
ATOM 5886 C C . ASN B 1 366 ? -5.754 22.234 17.328 1 98.75 366 ASN B C 1
ATOM 5888 O O . ASN B 1 366 ? -4.77 22.938 17.562 1 98.75 366 ASN B O 1
ATOM 5892 N N . PRO B 1 367 ? -6.551 21.859 18.281 1 98.5 367 PRO B N 1
ATOM 5893 C CA . PRO B 1 367 ? -6.492 22.484 19.594 1 98.5 367 PRO B CA 1
ATOM 5894 C C . PRO B 1 367 ? -5.172 22.203 20.312 1 98.5 367 PRO B C 1
ATOM 5896 O O . PRO B 1 367 ? -4.805 22.938 21.234 1 98.5 367 PRO B O 1
ATOM 5899 N N . ASN B 1 368 ? -4.43 21.141 19.969 1 98.62 368 ASN B N 1
ATOM 5900 C CA . ASN B 1 368 ? -3.156 20.828 20.609 1 98.62 368 ASN B CA 1
ATOM 5901 C C . ASN B 1 368 ? -1.99 20.969 19.641 1 98.62 368 ASN B C 1
ATOM 5903 O O . ASN B 1 368 ? -0.976 20.281 19.781 1 98.62 368 ASN B O 1
ATOM 5907 N N . GLY B 1 369 ? -2.195 21.812 18.641 1 98.56 369 GLY B N 1
ATOM 5908 C CA . GLY B 1 369 ? -1.151 22.047 17.656 1 98.56 369 GLY B CA 1
ATOM 5909 C C . GLY B 1 369 ? -1.149 21.031 16.531 1 98.56 369 GLY B C 1
ATOM 5910 O O . GLY B 1 369 ? -1.796 19.984 16.625 1 98.56 369 GLY B O 1
ATOM 5911 N N . GLY B 1 370 ? -0.496 21.391 15.453 1 98.5 370 GLY B N 1
ATOM 5912 C CA . GLY B 1 370 ? -0.393 20.531 14.281 1 98.5 370 GLY B CA 1
ATOM 5913 C C . GLY B 1 370 ? 1.032 20.375 13.789 1 98.5 370 GLY B C 1
ATOM 5914 O O . GLY B 1 370 ? 1.982 20.516 14.555 1 98.5 370 GLY B O 1
ATOM 5915 N N . SER B 1 371 ? 1.182 20.016 12.578 1 98.75 371 SER B N 1
ATOM 5916 C CA . SER B 1 371 ? 2.453 19.578 12.016 1 98.75 371 SER B CA 1
ATOM 5917 C C . SER B 1 371 ? 3.432 20.75 11.891 1 98.75 371 SER B C 1
ATOM 5919 O O . SER B 1 371 ? 4.648 20.547 11.859 1 98.75 371 SER B O 1
ATOM 5921 N N . VAL B 1 372 ? 2.928 21.984 11.789 1 98.69 372 VAL B N 1
ATOM 5922 C CA . VAL B 1 372 ? 3.828 23.125 11.742 1 98.69 372 VAL B CA 1
ATOM 5923 C C . VAL B 1 372 ? 4.656 23.188 13.023 1 98.69 372 VAL B C 1
ATOM 5925 O O . VAL B 1 372 ? 5.836 23.547 12.992 1 98.69 372 VAL B O 1
ATOM 5928 N N . ALA B 1 373 ? 4.059 22.859 14.109 1 98.75 373 ALA B N 1
ATOM 5929 C CA . ALA B 1 373 ? 4.742 22.875 15.398 1 98.75 373 ALA B CA 1
ATOM 5930 C C . ALA B 1 373 ? 5.352 21.516 15.727 1 98.75 373 ALA B C 1
ATOM 5932 O O . ALA B 1 373 ? 6.52 21.438 16.109 1 98.75 373 ALA B O 1
ATOM 5933 N N . ILE B 1 374 ? 4.605 20.422 15.539 1 98.69 374 ILE B N 1
ATOM 5934 C CA . ILE B 1 374 ? 4.977 19.094 16.016 1 98.69 374 ILE B CA 1
ATOM 5935 C C . ILE B 1 374 ? 5.934 18.438 15.016 1 98.69 374 ILE B C 1
ATOM 5937 O O . ILE B 1 374 ? 6.863 17.75 15.414 1 98.69 374 ILE B O 1
ATOM 5941 N N . GLY B 1 375 ? 5.691 18.672 13.789 1 98.5 375 GLY B N 1
ATOM 5942 C CA . GLY B 1 375 ? 6.461 18.031 12.727 1 98.5 375 GLY B CA 1
ATOM 5943 C C . GLY B 1 375 ? 5.621 17.141 11.836 1 98.5 375 GLY B C 1
ATOM 5944 O O . GLY B 1 375 ? 4.445 16.906 12.125 1 98.5 375 GLY B O 1
ATOM 5945 N N . HIS B 1 376 ? 6.32 16.703 10.75 1 97.94 376 HIS B N 1
ATOM 5946 C CA . HIS B 1 376 ? 5.59 16.016 9.695 1 97.94 376 HIS B CA 1
ATOM 5947 C C . HIS B 1 376 ? 6.422 14.883 9.102 1 97.94 376 HIS B C 1
ATOM 5949 O O . HIS B 1 376 ? 6.746 14.914 7.91 1 97.94 376 HIS B O 1
ATOM 5955 N N . PRO B 1 377 ? 6.785 13.867 9.938 1 98.19 377 PRO B N 1
ATOM 5956 C CA . PRO B 1 377 ? 7.273 12.672 9.242 1 98.19 377 PRO B CA 1
ATOM 5957 C C . PRO B 1 377 ? 6.234 12.078 8.289 1 98.19 377 PRO B C 1
ATOM 5959 O O . PRO B 1 377 ? 5.184 11.609 8.734 1 98.19 377 PRO B O 1
ATOM 5962 N N . PHE B 1 378 ? 6.535 12.023 7.031 1 97.19 378 PHE B N 1
ATOM 5963 C CA . PHE B 1 378 ? 5.551 11.828 5.973 1 97.19 378 PHE B CA 1
ATOM 5964 C C . PHE B 1 378 ? 4.66 10.625 6.285 1 97.19 378 PHE B C 1
ATOM 5966 O O . PHE B 1 378 ? 3.449 10.773 6.449 1 97.19 378 PHE B O 1
ATOM 5973 N N . GLY B 1 379 ? 5.215 9.484 6.488 1 98.31 379 GLY B N 1
ATOM 5974 C CA . GLY B 1 379 ? 4.457 8.25 6.641 1 98.31 379 GLY B CA 1
ATOM 5975 C C . GLY B 1 379 ? 3.746 8.148 7.977 1 98.31 379 GLY B C 1
ATOM 5976 O O . GLY B 1 379 ? 2.795 7.379 8.125 1 98.31 379 GLY B O 1
ATOM 5977 N N . ALA B 1 380 ? 4.125 8.953 8.977 1 98.81 380 ALA B N 1
ATOM 5978 C CA . ALA B 1 380 ? 3.623 8.844 10.344 1 98.81 380 ALA B CA 1
ATOM 5979 C C . ALA B 1 380 ? 2.502 9.844 10.602 1 98.81 380 ALA B C 1
ATOM 5981 O O . ALA B 1 380 ? 1.746 9.703 11.562 1 98.81 380 ALA B O 1
ATOM 5982 N N . THR B 1 381 ? 2.367 10.812 9.75 1 98.75 381 THR B N 1
ATOM 5983 C CA . THR B 1 381 ? 1.534 11.977 10.023 1 98.75 381 THR B CA 1
ATOM 5984 C C . THR B 1 381 ? 0.075 11.57 10.203 1 98.75 381 THR B C 1
ATOM 5986 O O . THR B 1 381 ? -0.595 12.031 11.125 1 98.75 381 THR B O 1
ATOM 5989 N N . GLY B 1 382 ? -0.417 10.695 9.328 1 98.81 382 GLY B N 1
ATOM 5990 C CA . GLY B 1 382 ? -1.804 10.266 9.43 1 98.81 382 GLY B CA 1
ATOM 5991 C C . GLY B 1 382 ? -2.131 9.617 10.766 1 98.81 382 GLY B C 1
ATOM 5992 O O . GLY B 1 382 ? -3.139 9.945 11.391 1 98.81 382 GLY B O 1
ATOM 5993 N N . ALA B 1 383 ? -1.295 8.734 11.18 1 98.94 383 ALA B N 1
ATOM 5994 C CA . ALA B 1 383 ? -1.522 8.031 12.438 1 98.94 383 ALA B CA 1
ATOM 5995 C C . ALA B 1 383 ? -1.396 8.984 13.625 1 98.94 383 ALA B C 1
ATOM 5997 O O . ALA B 1 383 ? -2.127 8.859 14.609 1 98.94 383 ALA B O 1
ATOM 5998 N N . ARG B 1 384 ? -0.451 9.922 13.586 1 98.88 384 ARG B N 1
ATOM 5999 C CA . ARG B 1 384 ? -0.345 10.93 14.633 1 98.88 384 ARG B CA 1
ATOM 6000 C C . ARG B 1 384 ? -1.619 11.766 14.719 1 98.88 384 ARG B C 1
ATOM 6002 O O . ARG B 1 384 ? -2.186 11.938 15.805 1 98.88 384 ARG B O 1
ATOM 6009 N N . ASP B 1 385 ? -2.07 12.258 13.547 1 98.94 385 ASP B N 1
ATOM 6010 C CA . ASP B 1 385 ? -3.27 13.086 13.508 1 98.94 385 ASP B CA 1
ATOM 6011 C C . ASP B 1 385 ? -4.484 12.32 14.031 1 98.94 385 ASP B C 1
ATOM 6013 O O . ASP B 1 385 ? -5.285 12.867 14.789 1 98.94 385 ASP B O 1
ATOM 6017 N N . LEU B 1 386 ? -4.586 11.086 13.641 1 98.94 386 LEU B N 1
ATOM 6018 C CA . LEU B 1 386 ? -5.727 10.281 14.062 1 98.94 386 LEU B CA 1
ATOM 6019 C C . LEU B 1 386 ? -5.691 10.023 15.562 1 98.94 386 LEU B C 1
ATOM 6021 O O . LEU B 1 386 ? -6.707 10.18 16.25 1 98.94 386 LEU B O 1
ATOM 6025 N N . SER B 1 387 ? -4.574 9.633 16.062 1 98.94 387 SER B N 1
ATOM 6026 C CA . SER B 1 387 ? -4.473 9.359 17.5 1 98.94 387 SER B CA 1
ATOM 6027 C C . SER B 1 387 ? -4.77 10.602 18.328 1 98.94 387 SER B C 1
ATOM 6029 O O . SER B 1 387 ? -5.457 10.531 19.344 1 98.94 387 SER B O 1
ATOM 6031 N N . GLN B 1 388 ? -4.215 11.703 17.891 1 98.81 388 GLN B N 1
ATOM 6032 C CA . GLN B 1 388 ? -4.48 12.969 18.562 1 98.81 388 GLN B CA 1
ATOM 6033 C C . GLN B 1 388 ? -5.961 13.32 18.516 1 98.81 388 GLN B C 1
ATOM 6035 O O . GLN B 1 388 ? -6.555 13.68 19.531 1 98.81 388 GLN B O 1
ATOM 6040 N N . ALA B 1 389 ? -6.574 13.227 17.344 1 98.94 389 ALA B N 1
ATOM 6041 C CA . ALA B 1 389 ? -7.988 13.547 17.156 1 98.94 389 ALA B CA 1
ATOM 6042 C C . ALA B 1 389 ? -8.875 12.625 18 1 98.94 389 ALA B C 1
ATOM 6044 O O . ALA B 1 389 ? -9.867 13.07 18.578 1 98.94 389 ALA B O 1
ATOM 6045 N N . VAL B 1 390 ? -8.523 11.359 18.031 1 98.94 390 VAL B N 1
ATOM 6046 C CA . VAL B 1 390 ? -9.297 10.391 18.797 1 98.94 390 VAL B CA 1
ATOM 6047 C C . VAL B 1 390 ? -9.289 10.773 20.266 1 98.94 390 VAL B C 1
ATOM 6049 O O . VAL B 1 390 ? -10.344 10.797 20.906 1 98.94 390 VAL B O 1
ATOM 6052 N N . LYS B 1 391 ? -8.141 11.039 20.781 1 98.81 391 LYS B N 1
ATOM 6053 C CA . LYS B 1 391 ? -8.031 11.406 22.188 1 98.81 391 LYS B CA 1
ATOM 6054 C C . LYS B 1 391 ? -8.805 12.688 22.484 1 98.81 391 LYS B C 1
ATOM 6056 O O . LYS B 1 391 ? -9.516 12.773 23.5 1 98.81 391 LYS B O 1
ATOM 6061 N N . GLU B 1 392 ? -8.656 13.688 21.641 1 98.81 392 GLU B N 1
ATOM 6062 C CA . GLU B 1 392 ? -9.375 14.953 21.797 1 98.81 392 GLU B CA 1
ATOM 6063 C C . GLU B 1 392 ? -10.883 14.75 21.734 1 98.81 392 GLU B C 1
ATOM 6065 O O . GLU B 1 392 ? -11.617 15.289 22.562 1 98.81 392 GLU B O 1
ATOM 6070 N N . LEU B 1 393 ? -11.289 13.977 20.766 1 98.88 393 LEU B N 1
ATOM 6071 C CA . LEU B 1 393 ? -12.719 13.742 20.578 1 98.88 393 LEU B CA 1
ATOM 6072 C C . LEU B 1 393 ? -13.289 12.898 21.703 1 98.88 393 LEU B C 1
ATOM 6074 O O . LEU B 1 393 ? -14.438 13.086 22.109 1 98.88 393 LEU B O 1
ATOM 6078 N N . TRP B 1 394 ? -12.516 11.992 22.219 1 98.31 394 TRP B N 1
ATOM 6079 C CA . TRP B 1 394 ? -12.914 11.117 23.328 1 98.31 394 TRP B CA 1
ATOM 6080 C C . TRP B 1 394 ? -13.258 11.93 24.562 1 98.31 394 TRP B C 1
ATOM 6082 O O . TRP B 1 394 ? -14.109 11.523 25.359 1 98.31 394 TRP B O 1
ATOM 6092 N N . ALA B 1 395 ? -12.703 13.07 24.703 1 97.62 395 ALA B N 1
ATOM 6093 C CA . ALA B 1 395 ? -12.922 13.93 25.875 1 97.62 395 ALA B CA 1
ATOM 6094 C C . ALA B 1 395 ? -14.172 14.789 25.688 1 97.62 395 ALA B C 1
ATOM 6096 O O . ALA B 1 395 ? -14.594 15.484 26.609 1 97.62 395 ALA B O 1
ATOM 6097 N N . GLN B 1 396 ? -14.789 14.727 24.531 1 98.31 396 GLN B N 1
ATOM 6098 C CA . GLN B 1 396 ? -15.992 15.5 24.234 1 98.31 396 GLN B CA 1
ATOM 6099 C C . GLN B 1 396 ? -17.25 14.672 24.5 1 98.31 396 GLN B C 1
ATOM 6101 O O . GLN B 1 396 ? -17.172 13.469 24.75 1 98.31 396 GLN B O 1
ATOM 6106 N N . PRO B 1 397 ? -18.453 15.281 24.531 1 98.38 397 PRO B N 1
ATOM 6107 C CA . PRO B 1 397 ? -19.688 14.531 24.75 1 98.38 397 PRO B CA 1
ATOM 6108 C C . PRO B 1 397 ? -19.953 13.5 23.656 1 98.38 397 PRO B C 1
ATOM 6110 O O . PRO B 1 397 ? -19.594 13.719 22.5 1 98.38 397 PRO B O 1
ATOM 6113 N N . VAL B 1 398 ? -20.609 12.438 24.031 1 98.5 398 VAL B N 1
ATOM 6114 C CA . VAL B 1 398 ? -21.047 11.43 23.078 1 98.5 398 VAL B CA 1
ATOM 6115 C C . VAL B 1 398 ? -21.859 12.086 21.969 1 98.5 398 VAL B C 1
ATOM 6117 O O . VAL B 1 398 ? -22.688 12.969 22.234 1 98.5 398 VAL B O 1
ATOM 6120 N N . GLY B 1 399 ? -21.531 11.742 20.781 1 98.5 399 GLY B N 1
ATOM 6121 C CA . GLY B 1 399 ? -22.219 12.328 19.641 1 98.5 399 GLY B CA 1
ATOM 6122 C C . GLY B 1 399 ? -21.391 13.383 18.922 1 98.5 399 GLY B C 1
ATOM 6123 O O . GLY B 1 399 ? -21.703 13.758 17.797 1 98.5 399 GLY B O 1
ATOM 6124 N N . SER B 1 400 ? -20.328 13.867 19.578 1 98.88 400 SER B N 1
ATOM 6125 C CA . SER B 1 400 ? -19.438 14.828 18.938 1 98.88 400 SER B CA 1
ATOM 6126 C C . SER B 1 400 ? -18.734 14.211 17.719 1 98.88 400 SER B C 1
ATOM 6128 O O . SER B 1 400 ? -18.375 13.031 17.734 1 98.88 400 SER B O 1
ATOM 6130 N N . ARG B 1 401 ? -18.516 15.07 16.703 1 98.88 401 ARG B N 1
ATOM 6131 C CA . ARG B 1 401 ? -17.906 14.594 15.469 1 98.88 401 ARG B CA 1
ATOM 6132 C C . ARG B 1 401 ? -16.625 15.367 15.156 1 98.88 401 ARG B C 1
ATOM 6134 O O . ARG B 1 401 ? -16.453 16.5 15.609 1 98.88 401 ARG B O 1
ATOM 6141 N N . ALA B 1 402 ? -15.781 14.703 14.422 1 98.94 402 ALA B N 1
ATOM 6142 C CA . ALA B 1 402 ? -14.523 15.32 14.016 1 98.94 402 ALA B CA 1
ATOM 6143 C C . ALA B 1 402 ? -14.227 15.039 12.539 1 98.94 402 ALA B C 1
ATOM 6145 O O . ALA B 1 402 ? -14.648 14.016 12 1 98.94 402 ALA B O 1
ATOM 6146 N N . ILE B 1 403 ? -13.57 15.961 11.914 1 98.94 403 ILE B N 1
ATOM 6147 C CA . ILE B 1 403 ? -12.953 15.773 10.609 1 98.94 403 ILE B CA 1
ATOM 6148 C C . ILE B 1 403 ? -11.43 15.75 10.75 1 98.94 403 ILE B C 1
ATOM 6150 O O . ILE B 1 403 ? -10.844 16.641 11.375 1 98.94 403 ILE B O 1
ATOM 6154 N N . VAL B 1 404 ? -10.797 14.719 10.258 1 98.94 404 VAL B N 1
ATOM 6155 C CA . VAL B 1 404 ? -9.344 14.664 10.102 1 98.94 404 VAL B CA 1
ATOM 6156 C C . VAL B 1 404 ? -8.984 14.727 8.617 1 98.94 404 VAL B C 1
ATOM 6158 O O . VAL B 1 404 ? -9.43 13.891 7.824 1 98.94 404 VAL B O 1
ATOM 6161 N N . SER B 1 405 ? -8.234 15.711 8.188 1 98.88 405 SER B N 1
ATOM 6162 C CA . SER B 1 405 ? -7.906 15.859 6.773 1 98.88 405 SER B CA 1
ATOM 6163 C C . SER B 1 405 ? -6.402 15.984 6.566 1 98.88 405 SER B C 1
ATOM 6165 O O . SER B 1 405 ? -5.711 16.625 7.363 1 98.88 405 SER B O 1
ATOM 6167 N N . ILE B 1 406 ? -5.895 15.336 5.559 1 98.88 406 ILE B N 1
ATOM 6168 C CA . ILE B 1 406 ? -4.473 15.328 5.238 1 98.88 406 ILE B CA 1
ATOM 6169 C C . ILE B 1 406 ? -4.277 15.539 3.738 1 98.88 406 ILE B C 1
ATOM 6171 O O . ILE B 1 406 ? -4.789 14.766 2.926 1 98.88 406 ILE B O 1
ATOM 6175 N N . CYS B 1 407 ? -3.578 16.625 3.381 1 98.56 407 CYS B N 1
ATOM 6176 C CA . CYS B 1 407 ? -3.16 16.812 1.997 1 98.56 407 CYS B CA 1
ATOM 6177 C C . CYS B 1 407 ? -1.943 15.961 1.673 1 98.56 407 CYS B C 1
ATOM 6179 O O . CYS B 1 407 ? -1.174 15.602 2.568 1 98.56 407 CYS B O 1
ATOM 6181 N N . ALA B 1 408 ? -1.807 15.617 0.463 1 98.12 408 ALA B N 1
ATOM 6182 C CA . ALA B 1 408 ? -0.71 14.727 0.084 1 98.12 408 ALA B CA 1
ATOM 6183 C C . ALA B 1 408 ? -0.152 15.102 -1.287 1 98.12 408 ALA B C 1
ATOM 6185 O O . ALA B 1 408 ? -0.884 15.594 -2.15 1 98.12 408 ALA B O 1
ATOM 6186 N N . ASP B 1 409 ? 1.164 14.852 -1.466 1 96.38 409 ASP B N 1
ATOM 6187 C CA . ASP B 1 409 ? 1.82 15 -2.76 1 96.38 409 ASP B CA 1
ATOM 6188 C C . ASP B 1 409 ? 1.054 14.266 -3.855 1 96.38 409 ASP B C 1
ATOM 6190 O O . ASP B 1 409 ? 0.281 13.344 -3.568 1 96.38 409 ASP B O 1
ATOM 6194 N N . GLY B 1 410 ? 1.22 14.742 -5.047 1 96.31 410 GLY B N 1
ATOM 6195 C CA . GLY B 1 410 ? 0.52 14.156 -6.176 1 96.31 410 GLY B CA 1
ATOM 6196 C C . GLY B 1 410 ? -0.89 14.688 -6.352 1 96.31 410 GLY B C 1
ATOM 6197 O O . GLY B 1 410 ? -1.663 14.156 -7.152 1 96.31 410 GLY B O 1
ATOM 6198 N N . GLY B 1 411 ? -1.219 15.789 -5.625 1 97.88 411 GLY B N 1
ATOM 6199 C CA . GLY B 1 411 ? -2.555 16.359 -5.715 1 97.88 411 GLY B CA 1
ATOM 6200 C C . GLY B 1 411 ? -3.617 15.484 -5.074 1 97.88 411 GLY B C 1
ATOM 6201 O O . GLY B 1 411 ? -4.73 15.375 -5.59 1 97.88 411 GLY B O 1
ATOM 6202 N N . GLN B 1 412 ? -3.27 14.891 -4.023 1 98.5 412 GLN B N 1
ATOM 6203 C CA . GLN B 1 412 ? -4.215 13.977 -3.387 1 98.5 412 GLN B CA 1
ATOM 6204 C C . GLN B 1 412 ? -4.508 14.398 -1.952 1 98.5 412 GLN B C 1
ATOM 6206 O O . GLN B 1 412 ? -3.836 15.273 -1.408 1 98.5 412 GLN B O 1
ATOM 6211 N N . GLY B 1 413 ? -5.488 13.852 -1.328 1 98.5 413 GLY B N 1
ATOM 6212 C CA . GLY B 1 413 ? -5.855 14.102 0.058 1 98.5 413 GLY B CA 1
ATOM 6213 C C . GLY B 1 413 ? -6.844 13.086 0.604 1 98.5 413 GLY B C 1
ATOM 6214 O O . GLY B 1 413 ? -7.512 12.391 -0.16 1 98.5 413 GLY B O 1
ATOM 6215 N N . THR B 1 414 ? -6.852 12.977 1.896 1 98.88 414 THR B N 1
ATOM 6216 C CA . THR B 1 414 ? -7.773 12.078 2.59 1 98.88 414 THR B CA 1
ATOM 6217 C C . THR B 1 414 ? -8.516 12.82 3.697 1 98.88 414 THR B C 1
ATOM 6219 O O . THR B 1 414 ? -7.961 13.727 4.324 1 98.88 414 THR B O 1
ATOM 6222 N N . VAL B 1 415 ? -9.789 12.477 3.875 1 98.88 415 VAL B N 1
ATOM 6223 C CA . VAL B 1 415 ? -10.648 13.047 4.906 1 98.88 415 VAL B CA 1
ATOM 6224 C C . VAL B 1 415 ? -11.383 11.93 5.645 1 98.88 415 VAL B C 1
ATOM 6226 O O . VAL B 1 415 ? -11.938 11.023 5.02 1 98.88 415 VAL B O 1
ATOM 6229 N N . ALA B 1 416 ? -11.359 11.953 6.941 1 98.94 416 ALA B N 1
ATOM 6230 C CA . ALA B 1 416 ? -12.086 11 7.773 1 98.94 416 ALA B CA 1
ATOM 6231 C C . ALA B 1 416 ? -13.148 11.703 8.617 1 98.94 416 ALA B C 1
ATOM 6233 O O . ALA B 1 416 ? -12.914 12.797 9.133 1 98.94 416 ALA B O 1
ATOM 6234 N N . LEU B 1 417 ? -14.312 11.172 8.672 1 98.88 417 LEU B N 1
ATOM 6235 C CA . LEU B 1 417 ? -15.375 11.578 9.586 1 98.88 417 LEU B CA 1
ATOM 6236 C C . LEU B 1 417 ? -15.445 10.641 10.781 1 98.88 417 LEU B C 1
ATOM 6238 O O . LEU B 1 417 ? -15.727 9.445 10.625 1 98.88 417 LEU B O 1
ATOM 6242 N N . LEU B 1 418 ? -15.141 11.195 11.953 1 98.94 418 LEU B N 1
ATOM 6243 C CA . LEU B 1 418 ? -15.141 10.438 13.203 1 98.94 418 LEU B CA 1
ATOM 6244 C C . LEU B 1 418 ? -16.312 10.852 14.086 1 98.94 418 LEU B C 1
ATOM 6246 O O . LEU B 1 418 ? -16.797 11.977 13.992 1 98.94 418 LEU B O 1
ATOM 6250 N N . GLU B 1 419 ? -16.719 9.938 15.016 1 98.88 419 GLU B N 1
ATOM 6251 C CA . GLU B 1 419 ? -17.797 10.234 15.945 1 98.88 419 GLU B CA 1
ATOM 6252 C C . GLU B 1 419 ? -17.547 9.594 17.312 1 98.88 419 GLU B C 1
ATOM 6254 O O . GLU B 1 419 ? -17.234 8.406 17.406 1 98.88 419 GLU B O 1
ATOM 6259 N N . ARG B 1 420 ? -17.688 10.375 18.359 1 98.75 420 ARG B N 1
ATOM 6260 C CA . ARG B 1 420 ? -17.641 9.875 19.719 1 98.75 420 ARG B CA 1
ATOM 6261 C C . ARG B 1 420 ? -18.891 9.047 20.047 1 98.75 420 ARG B C 1
ATOM 6263 O O . ARG B 1 420 ? -20.016 9.555 19.953 1 98.75 420 ARG B O 1
ATOM 6270 N N . VAL B 1 421 ? -18.609 7.805 20.453 1 96.94 421 VAL B N 1
ATOM 6271 C CA . VAL B 1 421 ? -19.734 6.918 20.734 1 96.94 421 VAL B CA 1
ATOM 6272 C C . VAL B 1 421 ? -19.672 6.457 22.203 1 96.94 421 VAL B C 1
ATOM 6274 O O . VAL B 1 421 ? -18.594 6.414 22.797 1 96.94 421 VAL B O 1
#

Nearest PDB structures (foldseek):
  7xly-assembly1_B  TM=8.790E-01  e=3.735E-40  Mycobacterium tuberculosis H37Rv
  7xly-assembly1_C  TM=8.907E-01  e=3.068E-39  Mycobacterium tuberculosis H37Rv
  7xly-assembly1_D  TM=8.943E-01  e=9.253E-38  Mycobacterium tuberculosis H37Rv
  7xly-assembly1_A  TM=8.851E-01  e=3.002E-37  Mycobacterium tuberculosis H37Rv
  6dv2-assembly1_A  TM=8.877E-01  e=1.014E-34  Homo sapiens

Radius of gyration: 26.03 Å; Cα contacts (8 Å, |Δi|>4): 2170; chains: 2; bounding box: 62×75×60 Å